Protein AF-0000000079070898 (afdb_homodimer)

Sequence (1052 aa):
MLCTRLTNARILTMDPHHPVARDLGIWRGRIVGLDEAVTSLPARDVIDLQGATVLPGFIDSHVHLAWAGLKARTPSIAPCERIEDILAVVDEAARRPAPPGAWLDVAGYDQRALGRHLTAAELDRVSHGRKILLMHDSGHACVVNTAVLELLPADVEHENGFLAESAMTAARRLRLPYSQEELADAIEHAARACLAEGITACAEAGIGGGLLGHSPVELGAYQLLRDRGRLPLRVQLMASGDTLRTRATHPDDGFTEALDLGLRTGFGDDWLSLGALKIYTDGGMMARTAALTSPYEGTDDTGRFQDDPERLTRLIVDGHLAGWQLAVHAIGDRAADLALDALERAQKLKPRPDARHRIEHAGLIRPDQLPRFAALGVSAVVQPNFLRYFGDDYATVMGERRAGWMYRGRGFLDHGVTLVGSSDRPVTDGSPLRAVQFMVERASLSGRIIGGEEAIGVDEALRAYTVAGAHACRWDDTAGTLSPGKRADLAVLGDDPHRVDPARIGDIEIVTTFVDGRDTREAPPAMLCTRLTNARILTMDPHHPVARDLGIWRGRIVGLDEAVTSLPARDVIDLQGATVLPGFIDSHVHLAWAGLKARTPSIAPCERIEDILAVVDEAARRPAPPGAWLDVAGYDQRALGRHLTAAELDRVSHGRKILLMHDSGHACVVNTAVLELLPADVEHENGFLAESAMTAARRLRLPYSQEELADAIEHAARACLAEGITACAEAGIGGGLLGHSPVELGAYQLLRDRGRLPLRVQLMASGDTLRTRATHPDDGFTEALDLGLRTGFGDDWLSLGALKIYTDGGMMARTAALTSPYEGTDDTGRFQDDPERLTRLIVDGHLAGWQLAVHAIGDRAADLALDALERAQKLKPRPDARHRIEHAGLIRPDQLPRFAALGVSAVVQPNFLRYFGDDYATVMGERRAGWMYRGRGFLDHGVTLVGSSDRPVTDGSPLRAVQFMVERASLSGRIIGGEEAIGVDEALRAYTVAGAHACRWDDTAGTLSPGKRADLAVLGDDPHRVDPARIGDIEIVTTFVDGRDTREAPPA

InterPro domains:
  IPR011059 Metal-dependent hydrolase, composite domain superfamily [G3DSA:2.30.40.10] (8-497)
  IPR011059 Metal-dependent hydrolase, composite domain superfamily [SSF51338] (4-524)
  IPR013108 Amidohydrolase 3 [PF07969] (45-518)
  IPR032466 Metal-dependent hydrolase [SSF51556] (56-481)
  IPR033932 YtcJ like [cd01300] (23-492)

Radius of gyration: 31.5 Å; Cα contacts (8 Å, |Δi|>4): 2623; chains: 2; bounding box: 75×92×83 Å

Solvent-accessible surface area (backbone atoms only — not comparable to full-atom values): 50700 Å² total; per-residue (Å²): 118,31,50,34,29,42,32,53,28,44,28,43,14,76,30,90,90,51,44,70,41,41,28,41,23,25,43,92,23,20,21,69,26,49,34,82,74,29,70,80,53,61,45,78,36,76,45,76,48,80,56,27,23,33,34,37,20,28,25,33,54,30,27,32,40,49,60,29,10,48,56,70,70,33,51,68,40,58,87,46,59,43,68,69,53,38,49,49,52,47,30,58,60,43,64,49,93,66,63,90,57,36,76,42,59,32,37,36,38,64,39,77,70,53,76,46,76,72,40,12,70,64,44,50,76,35,22,82,65,33,27,37,39,33,33,24,67,82,73,48,31,28,35,26,17,56,68,43,56,71,71,47,61,89,84,55,64,63,61,58,34,33,18,52,48,70,35,25,52,55,56,56,52,68,56,54,34,46,33,39,67,60,44,28,54,16,28,40,52,30,42,51,53,36,33,64,50,22,31,34,32,37,23,34,63,19,42,29,22,68,96,68,30,53,16,43,38,40,56,33,13,56,50,52,24,54,76,67,69,47,54,79,48,26,39,30,37,12,42,16,57,70,55,45,37,84,48,73,54,19,79,83,50,62,42,44,64,35,39,64,28,30,59,51,43,71,46,28,35,88,52,47,27,35,38,30,38,22,39,69,40,33,45,43,70,90,78,53,26,19,13,35,83,58,48,37,52,98,51,85,49,31,44,37,60,66,55,60,67,66,58,52,34,48,50,52,26,44,41,46,55,58,60,31,23,40,32,35,34,17,30,15,41,38,27,39,47,51,52,52,52,26,48,52,50,29,39,69,76,54,75,53,95,83,45,56,31,31,30,31,39,37,30,32,49,52,79,82,49,44,58,54,37,29,76,71,52,29,30,39,36,22,38,50,37,50,42,29,76,43,28,69,58,50,33,58,43,53,25,79,84,47,29,53,28,41,50,57,39,33,63,38,52,77,49,65,21,49,53,21,36,25,31,46,24,63,80,37,71,61,45,56,44,42,25,34,27,25,41,43,61,22,34,21,79,88,58,52,68,54,29,59,82,24,32,42,52,65,67,60,37,51,32,10,23,14,41,34,16,15,49,70,66,73,29,57,83,38,35,25,28,58,46,65,69,10,46,28,32,28,18,31,23,68,51,51,67,85,76,47,60,60,91,47,32,48,69,52,46,55,73,46,28,23,48,60,54,35,57,58,87,72,51,69,79,120,120,30,50,34,28,42,31,52,28,43,28,42,14,74,31,89,92,52,44,69,41,40,29,42,23,26,44,91,24,21,22,67,27,47,34,83,74,30,70,82,54,61,47,78,36,75,45,75,48,81,57,28,23,32,35,37,20,27,25,33,55,30,28,31,40,49,60,30,11,48,56,70,70,32,50,70,40,58,88,44,59,44,67,69,53,38,48,49,53,48,30,57,60,43,65,50,94,68,64,88,58,36,75,42,61,31,37,36,38,62,40,78,68,55,75,47,75,70,40,12,70,63,43,51,75,36,21,81,65,34,26,36,40,33,33,24,68,82,72,50,30,28,36,26,16,54,67,42,58,70,72,46,63,88,83,55,64,63,60,58,33,34,18,53,47,71,33,25,52,56,56,57,51,66,56,54,34,46,32,39,68,61,41,29,55,16,27,38,52,31,43,51,54,36,35,64,50,21,30,33,31,38,23,35,62,18,42,30,21,69,96,68,30,53,17,43,37,40,56,32,12,56,50,52,24,53,76,67,69,46,55,78,48,26,40,31,36,12,42,16,57,70,56,46,38,81,48,72,54,20,79,84,51,61,42,44,66,34,39,64,28,30,60,50,42,70,46,28,34,88,52,48,27,35,36,30,37,24,39,68,41,32,43,43,68,90,79,53,26,19,14,34,83,57,48,37,52,98,52,86,52,31,43,37,59,66,56,59,66,68,58,52,34,47,50,52,26,44,40,47,54,58,59,31,24,40,31,35,34,15,29,14,39,39,28,39,47,51,51,52,52,27,49,52,51,31,40,70,78,54,74,55,93,82,45,55,32,33,31,31,40,37,30,32,48,52,79,83,48,44,60,54,36,31,75,70,51,27,30,39,36,22,39,51,37,50,40,29,75,41,27,70,59,50,32,58,42,53,24,78,85,48,30,56,27,42,51,57,38,34,64,38,53,76,50,65,23,50,53,21,35,27,31,47,24,64,80,38,72,62,43,55,44,42,25,33,27,26,42,43,60,22,34,20,80,89,58,51,67,54,29,58,83,26,33,41,51,65,68,60,37,52,34,11,23,12,41,34,18,15,51,70,66,72,28,58,84,40,35,27,29,58,45,65,68,9,46,28,31,28,17,30,23,68,53,53,68,85,77,49,60,59,91,48,33,48,69,51,46,55,73,46,29,21,48,58,56,35,57,58,86,72,52,69,79,120

Nearest PDB structures (foldseek):
  3igh-assembly1_X-2  TM=8.655E-01  e=3.614E-41  Pyrococcus horikoshii
  3icj-assembly1_A  TM=8.828E-01  e=4.570E-40  Pyrococcus furiosus
  3t81-assembly1_B  TM=6.215E-01  e=2.164E-10  Agrobacterium fabrum str. C58
  3t8l-assembly1_A  TM=6.437E-01  e=4.136E-09  Agrobacterium fabrum str. C58
  2fvm-assembly1_B  TM=4.828E-01  e=6.268E-11  Lachancea kluyveri

Foldseek 3Di:
DFAEKEAQEFEQFLDPVPGTFGMWTHHQQFTAFTDPSPVPPDYPYYHYLNHFYKYFQFEFAEAAQLVQLVVVPAAECQVPLEPVSVLVSQLVQLPPDDDAQAEHEYERDDCPSHVDDDAQVSNVVRNVRYWYWYQYNVNFKIFTHPSLVVVADPPQDDDRRIHGHPSVVRSVCVQPQPDLQSSLSSNLVSQVVSQQLRHQEYEYAAELDDPSYRHVCNVVSVVVCVVVVRQRHAYEYAHELVNWDADDDDVVLVAGTAHPPLDAAPADDRRYYYAAHEAEFWDDLVVQQQAEPQHWPPDRRRHDTPDDLVVSLCSLLRCLSSLGAHEYEHQYQVSLVSNLVSLVVSCVVPNDLLSQHEHEQQFFHDLVCLLSLVVSQHAYEHAQVCCQACVVVSCNGRDDVRQLRGRAAQSNVVNPHQAAYHHHPPVDDTRLQVSLLCLQQCAHPVRDRGNRVRRDDSSSSLLNRACSSCSSRVNNVATRGRRGGHGPWMWTWRDDCNPDDSVCRSVIGGPFIDGSRDTSVPPPDD/DFAEKEAQEFEQFLDPVDGTFGMWTHHQQFTAFTDPSPPPPDYPYYHYLNHFYKYFQFEFAEAAQLVQLVVVPAAECQVPLEPVSVLVSLLVQLPPDDDAQAEHEHERDDCPSHVDDDAQVSNVVRNVRYWYWYQYNVNFKIFTHPSLVVVADPPQDDDRRIHGHPSRVRSVCVQPQPDLQSSLSSNLVSQVVSQQLRHQEYEYAAELDDPSYRHVCNVVSVVVCVVVVRQRHAYEYAHELVNWDADDDDVVLVAGTAHPPLDAAPADDRRYYYAAHEAEFWDDLVVLQQAEPQHWPPDRRRHDTPDDLVVSLCSLLRCLSSLGAHAYEHQYQVSLVSNLVSLVVSCVVPNDLLSQHEHEQQFFHDLVCLLSLVVSQHAYEHAQVCCQACVVVSCNGRDVVRQLRGRAAQSNVVNPHQAAYHHHPPVDDTRLQVSLLCLQQCAHPVRDRGNRVRRDDSSSSLLNRACSSCSSRVNNVATRGRRGGHGPWMWTWRDDCNPDDSVCRSVIGGPFIDGSRDTSVPPPDD

Organism: Streptomyces microflavus (NCBI:txid1919)

Structure (mmCIF, N/CA/C/O backbone):
data_AF-0000000079070898-model_v1
#
loop_
_entity.id
_entity.type
_entity.pdbx_description
1 polymer Amidohydrolase
#
loop_
_atom_site.group_PDB
_atom_site.id
_atom_site.type_symbol
_atom_site.label_atom_id
_atom_site.label_alt_id
_atom_site.label_comp_id
_atom_site.label_asym_id
_atom_site.label_entity_id
_atom_site.label_seq_id
_atom_site.pdbx_PDB_ins_code
_atom_site.Cartn_x
_atom_site.Cartn_y
_atom_site.Cartn_z
_atom_site.occupancy
_atom_site.B_iso_or_equiv
_atom_site.auth_seq_id
_atom_site.auth_comp_id
_atom_site.auth_asym_id
_atom_site.auth_atom_id
_atom_site.pdbx_PDB_model_num
ATOM 1 N N . MET A 1 1 ? -30.266 -3.771 1.547 1 85.19 1 MET A N 1
ATOM 2 C CA . MET A 1 1 ? -30.625 -2.857 2.629 1 85.19 1 MET A CA 1
ATOM 3 C C . MET A 1 1 ? -29.469 -1.926 2.963 1 85.19 1 MET A C 1
ATOM 5 O O . MET A 1 1 ? -28.312 -2.361 3.031 1 85.19 1 MET A O 1
ATOM 9 N N . LEU A 1 2 ? -29.875 -0.658 3.096 1 90.88 2 LEU A N 1
ATOM 10 C CA . LEU A 1 2 ? -28.859 0.326 3.48 1 90.88 2 LEU A CA 1
ATOM 11 C C . LEU A 1 2 ? -28.391 0.089 4.91 1 90.88 2 LEU A C 1
ATOM 13 O O . LEU A 1 2 ? -29.141 -0.447 5.734 1 90.88 2 LEU A O 1
ATOM 17 N N . CYS A 1 3 ? -27.141 0.463 5.145 1 93.56 3 CYS A N 1
ATOM 18 C CA . CYS A 1 3 ? -26.672 0.47 6.527 1 93.56 3 CYS A CA 1
ATOM 19 C C . CYS A 1 3 ? -27.25 1.646 7.297 1 93.56 3 CYS A C 1
ATOM 21 O O . CYS A 1 3 ? -27.766 1.473 8.406 1 93.56 3 CYS A O 1
ATOM 23 N N . THR A 1 4 ? -27.172 2.824 6.652 1 96.69 4 THR A N 1
ATOM 24 C CA . THR A 1 4 ? -27.625 4.059 7.289 1 96.69 4 THR A CA 1
ATOM 25 C C . THR A 1 4 ? -28.266 4.988 6.27 1 96.69 4 THR A C 1
ATOM 27 O O . THR A 1 4 ? -27.812 5.082 5.129 1 96.69 4 THR A O 1
ATOM 30 N N . ARG A 1 5 ? -29.344 5.59 6.637 1 97.81 5 ARG A N 1
ATOM 31 C CA . ARG A 1 5 ? -29.922 6.699 5.891 1 97.81 5 ARG A CA 1
ATOM 32 C C . ARG A 1 5 ? -29.953 7.969 6.734 1 97.81 5 ARG A C 1
ATOM 34 O O . ARG A 1 5 ? -30.5 7.977 7.836 1 97.81 5 ARG A O 1
ATOM 41 N N . LEU A 1 6 ? -29.328 8.961 6.285 1 98.31 6 LEU A N 1
ATOM 42 C CA . LEU A 1 6 ? -29.375 10.281 6.902 1 98.31 6 LEU A CA 1
ATOM 43 C C . LEU A 1 6 ? -30.516 11.109 6.316 1 98.31 6 LEU A C 1
ATOM 45 O O . LEU A 1 6 ? -30.656 11.203 5.094 1 98.31 6 LEU A O 1
ATOM 49 N N . THR A 1 7 ? -31.328 11.68 7.199 1 97.62 7 THR A N 1
ATOM 50 C CA . THR A 1 7 ? -32.5 12.406 6.711 1 97.62 7 THR A CA 1
ATOM 51 C C . THR A 1 7 ? -32.625 13.766 7.391 1 97.62 7 THR A C 1
ATOM 53 O O . THR A 1 7 ? -31.953 14.016 8.398 1 97.62 7 THR A O 1
ATOM 56 N N . ASN A 1 8 ? -33.375 14.68 6.785 1 97.12 8 ASN A N 1
ATOM 57 C CA . ASN A 1 8 ? -33.688 16 7.328 1 97.12 8 ASN A CA 1
ATOM 58 C C . ASN A 1 8 ? -32.438 16.844 7.547 1 97.12 8 ASN A C 1
ATOM 60 O O . ASN A 1 8 ? -32.219 17.344 8.648 1 97.12 8 ASN A O 1
ATOM 64 N N . ALA A 1 9 ? -31.625 16.859 6.523 1 97.5 9 ALA A N 1
ATOM 65 C CA . ALA A 1 9 ? -30.406 17.672 6.539 1 97.5 9 ALA A CA 1
ATOM 66 C C . ALA A 1 9 ? -30.344 18.594 5.332 1 97.5 9 ALA A C 1
ATOM 68 O O . ALA A 1 9 ? -31.078 18.406 4.359 1 97.5 9 ALA A O 1
ATOM 69 N N . ARG A 1 10 ? -29.625 19.625 5.477 1 98.25 10 ARG A N 1
ATOM 70 C CA . ARG A 1 10 ? -29.172 20.406 4.316 1 98.25 10 ARG A CA 1
ATOM 71 C C . ARG A 1 10 ? -27.812 19.922 3.836 1 98.25 10 ARG A C 1
ATOM 73 O O . ARG A 1 10 ? -26.781 20.422 4.281 1 98.25 10 ARG A O 1
ATOM 80 N N . ILE A 1 11 ? -27.844 19.047 2.916 1 98.75 11 ILE A N 1
ATOM 81 C CA . ILE A 1 11 ? -26.609 18.406 2.451 1 98.75 11 ILE A CA 1
ATOM 82 C C . ILE A 1 11 ? -26.031 19.203 1.276 1 98.75 11 ILE A C 1
ATOM 84 O O . ILE A 1 11 ? -26.609 19.203 0.186 1 98.75 11 ILE A O 1
ATOM 88 N N . LEU A 1 12 ? -24.969 19.922 1.524 1 98.81 12 LEU A N 1
ATOM 89 C CA . LEU A 1 12 ? -24.203 20.562 0.469 1 98.81 12 LEU A CA 1
ATOM 90 C C . LEU A 1 12 ? -23.203 19.578 -0.148 1 98.81 12 LEU A C 1
ATOM 92 O O . LEU A 1 12 ? -22.156 19.312 0.427 1 98.81 12 LEU A O 1
ATOM 96 N N . THR A 1 13 ? -23.5 19.062 -1.314 1 98.81 13 THR A N 1
ATOM 97 C CA . THR A 1 13 ? -22.812 17.891 -1.861 1 98.81 13 THR A CA 1
ATOM 98 C C . THR A 1 13 ? -21.484 18.297 -2.51 1 98.81 13 THR A C 1
ATOM 100 O O . THR A 1 13 ? -20.641 17.453 -2.783 1 98.81 13 THR A O 1
ATOM 103 N N . MET A 1 14 ? -21.297 19.578 -2.861 1 98.56 14 MET A N 1
ATOM 104 C CA . MET A 1 14 ? -20.188 20.141 -3.617 1 98.56 14 MET A CA 1
ATOM 105 C C . MET A 1 14 ? -20.125 19.531 -5.02 1 98.56 14 MET A C 1
ATOM 107 O O . MET A 1 14 ? -19.109 19.656 -5.711 1 98.56 14 MET A O 1
ATOM 111 N N . ASP A 1 15 ? -21.109 18.766 -5.406 1 98.06 15 ASP A N 1
ATOM 112 C CA . ASP A 1 15 ? -21.328 18.25 -6.754 1 98.06 15 ASP A CA 1
ATOM 113 C C . ASP A 1 15 ? -22.25 19.156 -7.551 1 98.06 15 ASP A C 1
ATOM 115 O O . ASP A 1 15 ? -23.438 19.297 -7.223 1 98.06 15 ASP A O 1
ATOM 119 N N . PRO A 1 16 ? -21.734 19.75 -8.609 1 96.5 16 PRO A N 1
ATOM 120 C CA . PRO A 1 16 ? -22.547 20.688 -9.367 1 96.5 16 PRO A CA 1
ATOM 121 C C . PRO A 1 16 ? -23.781 20.031 -9.992 1 96.5 16 PRO A C 1
ATOM 123 O O . PRO A 1 16 ? -24.766 20.703 -10.281 1 96.5 16 PRO A O 1
ATOM 126 N N . HIS A 1 17 ? -23.812 18.734 -10.109 1 95.69 17 HIS A N 1
ATOM 127 C CA . HIS A 1 17 ? -24.938 18.047 -10.734 1 95.69 17 HIS A CA 1
ATOM 128 C C . HIS A 1 17 ? -26.062 17.797 -9.727 1 95.69 17 HIS A C 1
ATOM 130 O O . HIS A 1 17 ? -27.188 17.5 -10.117 1 95.69 17 HIS A O 1
ATOM 136 N N . HIS A 1 18 ? -25.766 17.828 -8.477 1 97.25 18 HIS A N 1
ATOM 137 C CA . HIS A 1 18 ? -26.703 17.688 -7.371 1 97.25 18 HIS A CA 1
ATOM 138 C C . HIS A 1 18 ? -26.234 18.5 -6.156 1 97.25 18 HIS A C 1
ATOM 140 O O . HIS A 1 18 ? -25.891 17.922 -5.121 1 97.25 18 HIS A O 1
ATOM 146 N N . PRO A 1 19 ? -26.344 19.75 -6.266 1 98 19 PRO A N 1
ATOM 147 C CA . PRO A 1 19 ? -25.641 20.625 -5.328 1 98 19 PRO A CA 1
ATOM 148 C C . PRO A 1 19 ? -26.172 20.516 -3.902 1 98 19 PRO A C 1
ATOM 150 O O . PRO A 1 19 ? -25.406 20.672 -2.943 1 98 19 PRO A O 1
ATOM 153 N N . VAL A 1 20 ? -27.516 20.344 -3.779 1 98.25 20 VAL A N 1
ATOM 154 C CA . VAL A 1 20 ? -28.125 20.266 -2.453 1 98.25 20 VAL A CA 1
ATOM 155 C C . VAL A 1 20 ? -29.031 19.031 -2.367 1 98.25 20 VAL A C 1
ATOM 157 O O . VAL A 1 20 ? -29.719 18.688 -3.326 1 98.25 20 VAL A O 1
ATOM 160 N N . ALA A 1 21 ? -28.953 18.328 -1.269 1 98.38 21 ALA A N 1
ATOM 161 C CA . ALA A 1 21 ? -29.797 17.172 -1.001 1 98.38 21 ALA A CA 1
ATOM 162 C C . ALA A 1 21 ? -30.344 17.203 0.421 1 98.38 21 ALA A C 1
ATOM 164 O O . ALA A 1 21 ? -29.938 18.047 1.228 1 98.38 21 ALA A O 1
ATOM 165 N N . ARG A 1 22 ? -31.312 16.281 0.698 1 98 22 ARG A N 1
ATOM 166 C CA . ARG A 1 22 ? -31.922 16.219 2.02 1 98 22 ARG A CA 1
ATOM 167 C C . ARG A 1 22 ? -31.719 14.859 2.662 1 98 22 ARG A C 1
ATOM 169 O O . ARG A 1 22 ? -31.766 14.727 3.887 1 98 22 ARG A O 1
ATOM 176 N N . ASP A 1 23 ? -31.625 13.891 1.764 1 97.94 23 ASP A N 1
ATOM 177 C CA . ASP A 1 23 ? -31.422 12.516 2.211 1 97.94 23 ASP A CA 1
ATOM 178 C C . ASP A 1 23 ? -30.188 11.906 1.567 1 97.94 23 ASP A C 1
ATOM 180 O O . ASP A 1 23 ? -29.875 12.188 0.406 1 97.94 23 ASP A O 1
ATOM 184 N N . LEU A 1 24 ? -29.453 11.109 2.348 1 98.38 24 LEU A N 1
ATOM 185 C CA . LEU A 1 24 ? -28.25 10.414 1.887 1 98.38 24 LEU A CA 1
ATOM 186 C C . LEU A 1 24 ? -28.234 8.977 2.393 1 98.38 24 LEU A C 1
ATOM 188 O O . LEU A 1 24 ? -28.422 8.734 3.586 1 98.38 24 LEU A O 1
ATOM 192 N N . GLY A 1 25 ? -28.125 8.031 1.466 1 97.94 25 GLY A N 1
ATOM 193 C CA . GLY A 1 25 ? -28.062 6.629 1.83 1 97.94 25 GLY A CA 1
ATOM 194 C C . GLY A 1 25 ? -26.656 6.062 1.788 1 97.94 25 GLY A C 1
ATOM 195 O O . GLY A 1 25 ? -25.906 6.344 0.859 1 97.94 25 GLY A O 1
ATOM 196 N N . ILE A 1 26 ? -26.312 5.266 2.84 1 97.88 26 ILE A N 1
ATOM 197 C CA . ILE A 1 26 ? -24.969 4.715 2.98 1 97.88 26 ILE A CA 1
ATOM 198 C C . ILE A 1 26 ? -25.047 3.189 3.035 1 97.88 26 ILE A C 1
ATOM 200 O O . ILE A 1 26 ? -25.891 2.627 3.734 1 97.88 26 ILE A O 1
ATOM 204 N N . TRP A 1 27 ? -24.234 2.521 2.252 1 96 27 TRP A N 1
ATOM 205 C CA . TRP A 1 27 ? -24.031 1.079 2.338 1 96 27 TRP A CA 1
ATOM 206 C C . TRP A 1 27 ? -22.547 0.742 2.404 1 96 27 TRP A C 1
ATOM 208 O O . TRP A 1 27 ? -21.797 1.027 1.469 1 96 27 TRP A O 1
ATOM 218 N N . ARG A 1 28 ? -22.094 0.198 3.51 1 94.31 28 ARG A N 1
ATOM 219 C CA . ARG A 1 28 ? -20.734 -0.262 3.75 1 94.31 28 ARG A CA 1
ATOM 220 C C . ARG A 1 28 ? -19.719 0.836 3.438 1 94.31 28 ARG A C 1
ATOM 222 O O . ARG A 1 28 ? -18.797 0.628 2.652 1 94.31 28 ARG A O 1
ATOM 229 N N . GLY A 1 29 ? -19.984 2.008 3.945 1 96.5 29 GLY A N 1
ATOM 230 C CA . GLY A 1 29 ? -19.016 3.102 3.918 1 96.5 29 GLY A CA 1
ATOM 231 C C . GLY A 1 29 ? -19.094 3.926 2.645 1 96.5 29 GLY A C 1
ATOM 232 O O . GLY A 1 29 ? -18.344 4.891 2.48 1 96.5 29 GLY A O 1
ATOM 233 N N . ARG A 1 30 ? -20.062 3.598 1.692 1 97.62 30 ARG A N 1
ATOM 234 C CA . ARG A 1 30 ? -20.172 4.309 0.424 1 97.62 30 ARG A CA 1
ATOM 235 C C . ARG A 1 30 ? -21.562 4.945 0.281 1 97.62 30 ARG A C 1
ATOM 237 O O . ARG A 1 30 ? -22.547 4.395 0.754 1 97.62 30 ARG A O 1
ATOM 244 N N . ILE A 1 31 ? -21.531 6.02 -0.373 1 98.12 31 ILE A N 1
ATOM 245 C CA . ILE A 1 31 ? -22.797 6.688 -0.677 1 98.12 31 ILE A CA 1
ATOM 246 C C . ILE A 1 31 ? -23.516 5.953 -1.809 1 98.12 31 ILE A C 1
ATOM 248 O O . ILE A 1 31 ? -22.969 5.805 -2.904 1 98.12 31 ILE A O 1
ATOM 252 N N . VAL A 1 32 ? -24.719 5.508 -1.522 1 96 32 VAL A N 1
ATOM 253 C CA . VAL A 1 32 ? -25.5 4.773 -2.51 1 96 32 VAL A CA 1
ATOM 254 C C . VAL A 1 32 ? -26.25 5.758 -3.4 1 96 32 VAL A C 1
ATOM 256 O O . VAL A 1 32 ? -26.391 5.539 -4.605 1 96 32 VAL A O 1
ATOM 259 N N . GLY A 1 33 ? -26.734 6.801 -2.684 1 95.94 33 GLY A N 1
ATOM 260 C CA . GLY A 1 33 ? -27.516 7.789 -3.406 1 95.94 33 GLY A CA 1
ATOM 261 C C . GLY A 1 33 ? -28.016 8.922 -2.523 1 95.94 33 GLY A C 1
ATOM 262 O O . GLY A 1 33 ? -27.719 8.953 -1.326 1 95.94 33 GLY A O 1
ATOM 263 N N . LEU A 1 34 ? -28.75 9.836 -3.201 1 97.56 34 LEU A N 1
ATOM 264 C CA . LEU A 1 34 ? -29.312 11.016 -2.543 1 97.56 34 LEU A CA 1
ATOM 265 C C . LEU A 1 34 ? -30.812 11.125 -2.814 1 97.56 34 LEU A C 1
ATOM 267 O O . LEU A 1 34 ? -31.297 10.648 -3.844 1 97.56 34 LEU A O 1
ATOM 271 N N . ASP A 1 35 ? -31.547 11.648 -1.884 1 97.12 35 ASP A N 1
ATOM 272 C CA . ASP A 1 35 ? -32.938 12.016 -2.006 1 97.12 35 ASP A CA 1
ATOM 273 C C . ASP A 1 35 ? -33.781 10.844 -2.502 1 97.12 35 ASP A C 1
ATOM 275 O O . ASP A 1 35 ? -33.781 9.766 -1.902 1 97.12 35 ASP A O 1
ATOM 279 N N . GLU A 1 36 ? -34.438 10.906 -3.623 1 93.88 36 GLU A N 1
ATOM 280 C CA . GLU A 1 36 ? -35.406 9.922 -4.098 1 93.88 36 GLU A CA 1
ATOM 281 C C . GLU A 1 36 ? -34.75 8.578 -4.359 1 93.88 36 GLU A C 1
ATOM 283 O O . GLU A 1 36 ? -35.375 7.523 -4.246 1 93.88 36 GLU A O 1
ATOM 288 N N . ALA A 1 37 ? -33.5 8.672 -4.617 1 90.94 37 ALA A N 1
ATOM 289 C CA . ALA A 1 37 ? -32.781 7.438 -4.914 1 90.94 37 ALA A CA 1
ATOM 290 C C . ALA A 1 37 ? -32.688 6.543 -3.682 1 90.94 37 ALA A C 1
ATOM 292 O O . ALA A 1 37 ? -32.469 5.336 -3.797 1 90.94 37 ALA A O 1
ATOM 293 N N . VAL A 1 38 ? -32.875 7.137 -2.475 1 92.88 38 VAL A N 1
ATOM 294 C CA . VAL A 1 38 ? -32.594 6.316 -1.297 1 92.88 38 VAL A CA 1
ATOM 295 C C . VAL A 1 38 ? -33.75 6.48 -0.283 1 92.88 38 VAL A C 1
ATOM 297 O O . VAL A 1 38 ? -33.844 5.699 0.667 1 92.88 38 VAL A O 1
ATOM 300 N N . THR A 1 39 ? -34.625 7.363 -0.51 1 90.19 39 THR A N 1
ATOM 301 C CA . THR A 1 39 ? -35.656 7.695 0.488 1 90.19 39 THR A CA 1
ATOM 302 C C . THR A 1 39 ? -36.562 6.508 0.74 1 90.19 39 THR A C 1
ATOM 304 O O . THR A 1 39 ? -37 6.285 1.87 1 90.19 39 THR A O 1
ATOM 307 N N . SER A 1 40 ? -36.781 5.703 -0.216 1 86.75 40 SER A N 1
ATOM 308 C CA . SER A 1 40 ? -37.719 4.605 -0.088 1 86.75 40 SER A CA 1
ATOM 309 C C . SER A 1 40 ? -37 3.293 0.221 1 86.75 40 SER A C 1
ATOM 311 O O . SER A 1 40 ? -37.656 2.268 0.439 1 86.75 40 SER A O 1
ATOM 313 N N . LEU A 1 41 ? -35.719 3.336 0.266 1 87.12 41 LEU A N 1
ATOM 314 C CA . LEU A 1 41 ? -34.969 2.105 0.521 1 87.12 41 LEU A CA 1
ATOM 315 C C . LEU A 1 41 ? -34.969 1.773 2.01 1 87.12 41 LEU A C 1
ATOM 317 O O . LEU A 1 41 ? -34.875 2.67 2.85 1 87.12 41 LEU A O 1
ATOM 321 N N . PRO A 1 42 ? -35.094 0.452 2.322 1 88.5 42 PRO A N 1
ATOM 322 C CA . PRO A 1 42 ? -34.938 0.09 3.732 1 88.5 42 PRO A CA 1
ATOM 323 C C . PRO A 1 42 ? -33.531 0.365 4.25 1 88.5 42 PRO A C 1
ATOM 325 O O . PRO A 1 42 ? -32.562 0.216 3.51 1 88.5 42 PRO A O 1
ATOM 328 N N . ALA A 1 43 ? -33.469 0.829 5.441 1 93.81 43 ALA A N 1
ATOM 329 C CA . ALA A 1 43 ? -32.188 1.121 6.098 1 93.81 43 ALA A CA 1
ATOM 330 C C . ALA A 1 43 ? -32.156 0.56 7.516 1 93.81 43 ALA A C 1
ATOM 332 O O . ALA A 1 43 ? -33.156 0.613 8.227 1 93.81 43 ALA A O 1
ATOM 333 N N . ARG A 1 44 ? -31.062 -0.075 7.867 1 94.31 44 ARG A N 1
ATOM 334 C CA . ARG A 1 44 ? -30.922 -0.599 9.227 1 94.31 44 ARG A CA 1
ATOM 335 C C . ARG A 1 44 ? -31.047 0.517 10.258 1 94.31 44 ARG A C 1
ATOM 337 O O . ARG A 1 44 ? -31.719 0.36 11.273 1 94.31 44 ARG A O 1
ATOM 344 N N . ASP A 1 45 ? -30.375 1.638 9.992 1 95.69 45 ASP A N 1
ATOM 345 C CA . ASP A 1 45 ? -30.422 2.811 10.859 1 95.69 45 ASP A CA 1
ATOM 346 C C . ASP A 1 45 ? -30.875 4.047 10.086 1 95.69 45 ASP A C 1
ATOM 348 O O . ASP A 1 45 ? -30.406 4.301 8.977 1 95.69 45 ASP A O 1
ATOM 352 N N . VAL A 1 46 ? -31.828 4.715 10.586 1 96.94 46 VAL A N 1
ATOM 353 C CA . VAL A 1 46 ? -32.25 6.004 10.047 1 96.94 46 VAL A CA 1
ATOM 354 C C . VAL A 1 46 ? -31.906 7.117 11.031 1 96.94 46 VAL A C 1
ATOM 356 O O . VAL A 1 46 ? -32.375 7.117 12.172 1 96.94 46 VAL A O 1
ATOM 359 N N . ILE A 1 47 ? -31.109 8.055 10.648 1 97.06 47 ILE A N 1
ATOM 360 C CA . ILE A 1 47 ? -30.641 9.117 11.531 1 97.06 47 ILE A CA 1
ATOM 361 C C . ILE A 1 47 ? -31.234 10.453 11.078 1 97.06 47 ILE A C 1
ATOM 363 O O . ILE A 1 47 ? -31 10.898 9.953 1 97.06 47 ILE A O 1
ATOM 367 N N . ASP A 1 48 ? -31.969 11.094 11.891 1 97.38 48 ASP A N 1
ATOM 368 C CA . ASP A 1 48 ? -32.5 12.438 11.68 1 97.38 48 ASP A CA 1
ATOM 369 C C . ASP A 1 48 ? -31.484 13.492 12.102 1 97.38 48 ASP A C 1
ATOM 371 O O . ASP A 1 48 ? -31.141 13.594 13.281 1 97.38 48 ASP A O 1
ATOM 375 N N . LEU A 1 49 ? -31.078 14.336 11.164 1 97.31 49 LEU A N 1
ATOM 376 C CA . LEU A 1 49 ? -30.016 15.289 11.461 1 97.31 49 LEU A CA 1
ATOM 377 C C . LEU A 1 49 ? -30.609 16.656 11.836 1 97.31 49 LEU A C 1
ATOM 379 O O . LEU A 1 49 ? -29.875 17.625 11.961 1 97.31 49 LEU A O 1
ATOM 383 N N . GLN A 1 50 ? -31.922 16.703 11.938 1 96.88 50 GLN A N 1
ATOM 384 C CA . GLN A 1 50 ? -32.656 17.844 12.508 1 96.88 50 GLN A CA 1
ATOM 385 C C . GLN A 1 50 ? -32.281 19.141 11.789 1 96.88 50 GLN A C 1
ATOM 387 O O . GLN A 1 50 ? -32.094 20.172 12.43 1 96.88 50 GLN A O 1
ATOM 392 N N . GLY A 1 51 ? -32.031 19.062 10.539 1 97 51 GLY A N 1
ATOM 393 C CA . GLY A 1 51 ? -31.828 20.25 9.727 1 97 51 GLY A CA 1
ATOM 394 C C . GLY A 1 51 ? -30.375 20.688 9.664 1 97 51 GLY A C 1
ATOM 395 O O . GLY A 1 51 ? -30.062 21.719 9.07 1 97 51 GLY A O 1
ATOM 396 N N . ALA A 1 52 ? -29.438 19.984 10.242 1 97.94 52 ALA A N 1
ATOM 397 C CA . ALA A 1 52 ? -28.016 20.328 10.25 1 97.94 52 ALA A CA 1
ATOM 398 C C . ALA A 1 52 ? -27.469 20.422 8.828 1 97.94 52 ALA A C 1
ATOM 400 O O . ALA A 1 52 ? -28.062 19.891 7.891 1 97.94 52 ALA A O 1
ATOM 401 N N . THR A 1 53 ? -26.422 21.172 8.688 1 98.75 53 THR A N 1
ATOM 402 C CA . THR A 1 53 ? -25.703 21.266 7.414 1 98.75 53 THR A CA 1
ATOM 403 C C . THR A 1 53 ? -24.656 20.156 7.301 1 98.75 53 THR A C 1
ATOM 405 O O . THR A 1 53 ? -23.906 19.922 8.242 1 98.75 53 THR A O 1
ATOM 408 N N . VAL A 1 54 ? -24.688 19.453 6.168 1 98.88 54 VAL A N 1
ATOM 409 C CA . VAL A 1 54 ? -23.734 18.359 5.945 1 98.88 54 VAL A CA 1
ATOM 410 C C . VAL A 1 54 ? -22.844 18.688 4.746 1 98.88 54 VAL A C 1
ATOM 412 O O . VAL A 1 54 ? -23.328 19.125 3.703 1 98.88 54 VAL A O 1
ATOM 415 N N . LEU A 1 55 ? -21.547 18.578 4.875 1 98.88 55 LEU A N 1
ATOM 416 C CA . LEU A 1 55 ? -20.547 18.734 3.826 1 98.88 55 LEU A CA 1
ATOM 417 C C . LEU A 1 55 ? -19.703 17.469 3.689 1 98.88 55 LEU A C 1
ATOM 419 O O . LEU A 1 55 ? -19.703 16.625 4.59 1 98.88 55 LEU A O 1
ATOM 423 N N . PRO A 1 56 ? -19.062 17.25 2.459 1 98.94 56 PRO A N 1
ATOM 424 C CA . PRO A 1 56 ? -18 16.25 2.486 1 98.94 56 PRO A CA 1
ATOM 425 C C . PRO A 1 56 ? -17 16.469 3.625 1 98.94 56 PRO A C 1
ATOM 427 O O . PRO A 1 56 ? -16.703 17.625 3.961 1 98.94 56 PRO A O 1
ATOM 430 N N . GLY A 1 57 ? -16.594 15.406 4.27 1 98.88 57 GLY A N 1
ATOM 431 C CA . GLY A 1 57 ? -15.539 15.578 5.25 1 98.88 57 GLY A CA 1
ATOM 432 C C . GLY A 1 57 ? -14.359 16.375 4.723 1 98.88 57 GLY A C 1
ATOM 433 O O . GLY A 1 57 ? -13.945 16.203 3.576 1 98.88 57 GLY A O 1
ATOM 434 N N . PHE A 1 58 ? -13.867 17.297 5.504 1 98.94 58 PHE A N 1
ATOM 435 C CA . PHE A 1 58 ? -12.758 18.125 5.059 1 98.94 58 PHE A CA 1
ATOM 436 C C . PHE A 1 58 ? -11.492 17.297 4.895 1 98.94 58 PHE A C 1
ATOM 438 O O . PHE A 1 58 ? -11.297 16.312 5.602 1 98.94 58 PHE A O 1
ATOM 445 N N . ILE A 1 59 ? -10.727 17.656 3.924 1 98.94 59 ILE A N 1
ATOM 446 C CA . ILE A 1 59 ? -9.422 17.062 3.678 1 98.94 59 ILE A CA 1
ATOM 447 C C . ILE A 1 59 ? -8.312 18.062 4.004 1 98.94 59 ILE A C 1
ATOM 449 O O . ILE A 1 59 ? -8.258 19.141 3.412 1 98.94 59 ILE A O 1
ATOM 453 N N . ASP A 1 60 ? -7.527 17.75 4.996 1 98.88 60 ASP A N 1
ATOM 454 C CA . ASP A 1 60 ? -6.328 18.531 5.273 1 98.88 60 ASP A CA 1
ATOM 455 C C . ASP A 1 60 ? -5.133 18.016 4.484 1 98.88 60 ASP A C 1
ATOM 457 O O . ASP A 1 60 ? -4.488 17.047 4.891 1 98.88 60 ASP A O 1
ATOM 461 N N . SER A 1 61 ? -4.77 18.703 3.48 1 98.75 61 SER A N 1
ATOM 462 C CA . SER A 1 61 ? -3.916 18.156 2.43 1 98.75 61 SER A CA 1
ATOM 463 C C . SER A 1 61 ? -2.439 18.297 2.785 1 98.75 61 SER A C 1
ATOM 465 O O . SER A 1 61 ? -1.568 17.875 2.021 1 98.75 61 SER A O 1
ATOM 467 N N . HIS A 1 62 ? -2.109 18.875 3.879 1 98.62 62 HIS A N 1
ATOM 468 C CA . HIS A 1 62 ? -0.745 19.016 4.375 1 98.62 62 HIS A CA 1
ATOM 469 C C . HIS A 1 62 ? -0.721 19.156 5.891 1 98.62 62 HIS A C 1
ATOM 471 O O . HIS A 1 62 ? -1.016 20.234 6.418 1 98.62 62 HIS A O 1
ATOM 477 N N . VAL A 1 63 ? -0.336 18.062 6.555 1 98 63 VAL A N 1
ATOM 478 C CA . VAL A 1 63 ? -0.28 18.062 8.016 1 98 63 VAL A CA 1
ATOM 479 C C . VAL A 1 63 ? 1.007 17.391 8.477 1 98 63 VAL A C 1
ATOM 481 O O . VAL A 1 63 ? 1.734 16.797 7.676 1 98 63 VAL A O 1
ATOM 484 N N . HIS A 1 64 ? 1.293 17.562 9.711 1 96.44 64 HIS A N 1
ATOM 485 C CA . HIS A 1 64 ? 2.242 16.75 10.461 1 96.44 64 HIS A CA 1
ATOM 486 C C . HIS A 1 64 ? 1.594 16.156 11.703 1 96.44 64 HIS A C 1
ATOM 488 O O . HIS A 1 64 ? 1.729 16.703 12.805 1 96.44 64 HIS A O 1
ATOM 494 N N . LEU A 1 65 ? 0.946 15.008 11.57 1 97.88 65 LEU A N 1
ATOM 495 C CA . LEU A 1 65 ? 0.165 14.391 12.633 1 97.88 65 LEU A CA 1
ATOM 496 C C . LEU A 1 65 ? 1.073 13.898 13.758 1 97.88 65 LEU A C 1
ATOM 498 O O . LEU A 1 65 ? 0.775 14.094 14.938 1 97.88 65 LEU A O 1
ATOM 502 N N . ALA A 1 66 ? 2.195 13.234 13.359 1 96.25 66 ALA A N 1
ATOM 503 C CA . ALA A 1 66 ? 3.117 12.742 14.383 1 96.25 66 ALA A CA 1
ATOM 504 C C . ALA A 1 66 ? 3.645 13.891 15.242 1 96.25 66 ALA A C 1
ATOM 506 O O . ALA A 1 66 ? 3.613 13.812 16.469 1 96.25 66 ALA A O 1
ATOM 507 N N . TRP A 1 67 ? 4.059 14.922 14.555 1 92.44 67 TRP A N 1
ATOM 508 C CA . TRP A 1 67 ? 4.566 16.094 15.273 1 92.44 67 TRP A CA 1
ATOM 509 C C . TRP A 1 67 ? 3.471 16.719 16.125 1 92.44 67 TRP A C 1
ATOM 511 O O . TRP A 1 67 ? 3.697 17.062 17.297 1 92.44 67 TRP A O 1
ATOM 521 N N . ALA A 1 68 ? 2.283 16.875 15.555 1 95.31 68 ALA A N 1
ATOM 522 C CA . ALA A 1 68 ? 1.161 17.469 16.281 1 95.31 68 ALA A CA 1
ATOM 523 C C . ALA A 1 68 ? 0.816 16.656 17.531 1 95.31 68 ALA A C 1
ATOM 525 O O . ALA A 1 68 ? 0.583 17.219 18.594 1 95.31 68 ALA A O 1
ATOM 526 N N . GLY A 1 69 ? 0.768 15.344 17.359 1 96.5 69 GLY A N 1
ATOM 527 C CA . GLY A 1 69 ? 0.464 14.484 18.5 1 96.5 69 GLY A CA 1
ATOM 528 C C . GLY A 1 69 ? 1.537 14.508 19.562 1 96.5 69 GLY A C 1
ATOM 529 O O . GLY A 1 69 ? 1.23 14.555 20.766 1 96.5 69 GLY A O 1
ATOM 530 N N . LEU A 1 70 ? 2.848 14.445 19.141 1 91.25 70 LEU A N 1
ATOM 531 C CA . LEU A 1 70 ? 3.957 14.508 20.078 1 91.25 70 LEU A CA 1
ATOM 532 C C . LEU A 1 70 ? 3.936 15.812 20.859 1 91.25 70 LEU A C 1
ATOM 534 O O . LEU A 1 70 ? 4.086 15.812 22.094 1 91.25 70 LEU A O 1
ATOM 538 N N . LYS A 1 71 ? 3.682 16.891 20.141 1 88.5 71 LYS A N 1
ATOM 539 C CA . LYS A 1 71 ? 3.607 18.203 20.781 1 88.5 71 LYS A CA 1
ATOM 540 C C . LYS A 1 71 ? 2.451 18.266 21.781 1 88.5 71 LYS A C 1
ATOM 542 O O . LYS A 1 71 ? 2.619 18.734 22.906 1 88.5 71 LYS A O 1
ATOM 547 N N . ALA A 1 72 ? 1.324 17.766 21.406 1 91.06 72 ALA A N 1
ATOM 548 C CA . ALA A 1 72 ? 0.121 17.828 22.234 1 91.06 72 ALA A CA 1
ATOM 549 C C . ALA A 1 72 ? 0.26 16.984 23.484 1 91.06 72 ALA A C 1
ATOM 551 O O . ALA A 1 72 ? -0.297 17.312 24.547 1 91.06 72 ALA A O 1
ATOM 552 N N . ARG A 1 73 ? 0.985 15.953 23.359 1 88.56 73 ARG A N 1
ATOM 553 C CA . ARG A 1 73 ? 1.124 15.008 24.469 1 88.56 73 ARG A CA 1
ATOM 554 C C . ARG A 1 73 ? 2.283 15.406 25.375 1 88.56 73 ARG A C 1
ATOM 556 O O . ARG A 1 73 ? 2.502 14.781 26.422 1 88.56 73 ARG A O 1
ATOM 563 N N . THR A 1 74 ? 2.98 16.406 24.984 1 89.06 74 THR A N 1
ATOM 564 C CA . THR A 1 74 ? 4.113 16.875 25.766 1 89.06 74 THR A CA 1
ATOM 565 C C . THR A 1 74 ? 3.643 17.797 26.891 1 89.06 74 THR A C 1
ATOM 567 O O . THR A 1 74 ? 2.988 18.812 26.641 1 89.06 74 THR A O 1
ATOM 570 N N . PRO A 1 75 ? 3.941 17.359 28.141 1 90 75 PRO A N 1
ATOM 571 C CA . PRO A 1 75 ? 3.602 18.25 29.25 1 90 75 PRO A CA 1
ATOM 572 C C . PRO A 1 75 ? 4.273 19.625 29.125 1 90 75 PRO A C 1
ATOM 574 O O . PRO A 1 75 ? 5.387 19.719 28.609 1 90 75 PRO A O 1
ATOM 577 N N . SER A 1 76 ? 3.504 20.625 29.547 1 90.75 76 SER A N 1
ATOM 578 C CA . SER A 1 76 ? 4.035 21.984 29.484 1 90.75 76 SER A CA 1
ATOM 579 C C . SER A 1 76 ? 4.27 22.562 30.875 1 90.75 76 SER A C 1
ATOM 581 O O . SER A 1 76 ? 3.461 22.359 31.781 1 90.75 76 SER A O 1
ATOM 583 N N . ILE A 1 77 ? 5.398 23.25 31.062 1 92.38 77 ILE A N 1
ATOM 584 C CA . ILE A 1 77 ? 5.719 23.906 32.312 1 92.38 77 ILE A CA 1
ATOM 585 C C . ILE A 1 77 ? 5.711 25.422 32.125 1 92.38 77 ILE A C 1
ATOM 587 O O . ILE A 1 77 ? 6.223 26.156 32.969 1 92.38 77 ILE A O 1
ATOM 591 N N . ALA A 1 78 ? 5.09 25.859 31 1 84.12 78 ALA A N 1
ATOM 592 C CA . ALA A 1 78 ? 5.059 27.266 30.625 1 84.12 78 ALA A CA 1
ATOM 593 C C . ALA A 1 78 ? 4.441 28.109 31.734 1 84.12 78 ALA A C 1
ATOM 595 O O . ALA A 1 78 ? 4.926 29.203 32.031 1 84.12 78 ALA A O 1
ATOM 596 N N . PRO A 1 79 ? 3.432 27.547 32.438 1 84.19 79 PRO A N 1
ATOM 597 C CA . PRO A 1 79 ? 2.801 28.375 33.469 1 84.19 79 PRO A CA 1
ATOM 598 C C . PRO A 1 79 ? 3.619 28.453 34.75 1 84.19 79 PRO A C 1
ATOM 600 O O . PRO A 1 79 ? 3.33 29.266 35.625 1 84.19 79 PRO A O 1
ATOM 603 N N . CYS A 1 80 ? 4.66 27.703 34.875 1 90.25 80 CYS A N 1
ATOM 604 C CA . CYS A 1 80 ? 5.398 27.578 36.125 1 90.25 80 CYS A CA 1
ATOM 605 C C . CYS A 1 80 ? 6.398 28.719 36.281 1 90.25 80 CYS A C 1
ATOM 607 O O . CYS A 1 80 ? 7.141 29.031 35.344 1 90.25 80 CYS A O 1
ATOM 609 N N . GLU A 1 81 ? 6.398 29.297 37.438 1 88.75 81 GLU A N 1
ATOM 610 C CA . GLU A 1 81 ? 7.309 30.406 37.688 1 88.75 81 GLU A CA 1
ATOM 611 C C . GLU A 1 81 ? 8.305 30.062 38.781 1 88.75 81 GLU A C 1
ATOM 613 O O . GLU A 1 81 ? 9.102 30.906 39.219 1 88.75 81 GLU A O 1
ATOM 618 N N . ARG A 1 82 ? 8.164 28.922 39.375 1 93.06 82 ARG A N 1
ATOM 619 C CA . ARG A 1 82 ? 9.102 28.453 40.406 1 93.06 82 ARG A CA 1
ATOM 620 C C . ARG A 1 82 ? 9.664 27.078 40.031 1 93.06 82 ARG A C 1
ATOM 622 O O . ARG A 1 82 ? 8.969 26.25 39.438 1 93.06 82 ARG A O 1
ATOM 629 N N . ILE A 1 83 ? 10.875 26.859 40.5 1 94.62 83 ILE A N 1
ATOM 630 C CA . ILE A 1 83 ? 11.562 25.609 40.219 1 94.62 83 ILE A CA 1
ATOM 631 C C . ILE A 1 83 ? 10.766 24.453 40.812 1 94.62 83 ILE A C 1
ATOM 633 O O . ILE A 1 83 ? 10.586 23.406 40.188 1 94.62 83 ILE A O 1
ATOM 637 N N . GLU A 1 84 ? 10.273 24.625 41.969 1 95 84 GLU A N 1
ATOM 638 C CA . GLU A 1 84 ? 9.523 23.562 42.656 1 95 84 GLU A CA 1
ATOM 639 C C . GLU A 1 84 ? 8.273 23.188 41.875 1 95 84 GLU A C 1
ATOM 641 O O . GLU A 1 84 ? 7.898 22.016 41.844 1 95 84 GLU A O 1
ATOM 646 N N . ASP A 1 85 ? 7.695 24.125 41.25 1 95.62 85 ASP A N 1
ATOM 647 C CA . ASP A 1 85 ? 6.512 23.859 40.438 1 95.62 85 ASP A CA 1
ATOM 648 C C . ASP A 1 85 ? 6.871 23.078 39.188 1 95.62 85 ASP A C 1
ATOM 650 O O . ASP A 1 85 ? 6.133 22.172 38.781 1 95.62 85 ASP A O 1
ATOM 654 N N . ILE A 1 86 ? 7.93 23.438 38.594 1 95.88 86 ILE A N 1
ATOM 655 C CA . ILE A 1 86 ? 8.414 22.719 37.406 1 95.88 86 ILE A CA 1
ATOM 656 C C . ILE A 1 86 ? 8.703 21.266 37.781 1 95.88 86 ILE A C 1
ATOM 658 O O . ILE A 1 86 ? 8.25 20.344 37.094 1 95.88 86 ILE A O 1
ATOM 662 N N . LEU A 1 87 ? 9.43 21.078 38.844 1 96.5 87 LEU A N 1
ATOM 663 C CA . LEU A 1 87 ? 9.789 19.734 39.281 1 96.5 87 LEU A CA 1
ATOM 664 C C . LEU A 1 87 ? 8.555 18.922 39.625 1 96.5 87 LEU A C 1
ATOM 666 O O . LEU A 1 87 ? 8.516 17.703 39.375 1 96.5 87 LEU A O 1
ATOM 670 N N . ALA A 1 88 ? 7.535 19.562 40.094 1 96 88 ALA A N 1
ATOM 671 C CA . ALA A 1 88 ? 6.289 18.859 40.406 1 96 88 ALA A CA 1
ATOM 672 C C . ALA A 1 88 ? 5.609 18.375 39.125 1 96 88 ALA A C 1
ATOM 674 O O . ALA A 1 88 ? 5.094 17.25 39.094 1 96 88 ALA A O 1
ATOM 675 N N . VAL A 1 89 ? 5.621 19.234 38.125 1 95.12 89 VAL A N 1
ATOM 676 C CA . VAL A 1 89 ? 5.02 18.859 36.844 1 95.12 89 VAL A CA 1
ATOM 677 C C . VAL A 1 89 ? 5.809 17.703 36.219 1 95.12 89 VAL A C 1
ATOM 679 O O . VAL A 1 89 ? 5.227 16.75 35.719 1 95.12 89 VAL A O 1
ATOM 682 N N . VAL A 1 90 ? 7.059 17.828 36.25 1 95.62 90 VAL A N 1
ATOM 683 C CA . VAL A 1 90 ? 7.926 16.797 35.688 1 95.62 90 VAL A CA 1
ATOM 684 C C . VAL A 1 90 ? 7.746 15.492 36.469 1 95.62 90 VAL A C 1
ATOM 686 O O . VAL A 1 90 ? 7.695 14.414 35.906 1 95.62 90 VAL A O 1
ATOM 689 N N . ASP A 1 91 ? 7.633 15.609 37.781 1 96.06 91 ASP A N 1
ATOM 690 C CA . ASP A 1 91 ? 7.43 14.445 38.656 1 96.06 91 ASP A CA 1
ATOM 691 C C . ASP A 1 91 ? 6.141 13.711 38.281 1 96.06 91 ASP A C 1
ATOM 693 O O . ASP A 1 91 ? 6.137 12.492 38.125 1 96.06 91 ASP A O 1
ATOM 697 N N . GLU A 1 92 ? 5.109 14.422 38.156 1 94.94 92 GLU A N 1
ATOM 698 C CA . GLU A 1 92 ? 3.814 13.852 37.812 1 94.94 92 GLU A CA 1
ATOM 699 C C . GLU A 1 92 ? 3.869 13.164 36.438 1 94.94 92 GLU A C 1
ATOM 701 O O . GLU A 1 92 ? 3.354 12.055 36.281 1 94.94 92 GLU A O 1
ATOM 706 N N . ALA A 1 93 ? 4.5 13.836 35.531 1 93.5 93 ALA A N 1
ATOM 707 C CA . ALA A 1 93 ? 4.609 13.281 34.188 1 93.5 93 ALA A CA 1
ATOM 708 C C . ALA A 1 93 ? 5.477 12.023 34.156 1 93.5 93 ALA A C 1
ATOM 710 O O . ALA A 1 93 ? 5.184 11.062 33.469 1 93.5 93 ALA A O 1
ATOM 711 N N . ALA A 1 94 ? 6.48 12.047 34.906 1 93.69 94 ALA A N 1
ATOM 712 C CA . ALA A 1 94 ? 7.445 10.953 34.938 1 93.69 94 ALA A CA 1
ATOM 713 C C . ALA A 1 94 ? 6.855 9.711 35.625 1 93.69 94 ALA A C 1
ATOM 715 O O . ALA A 1 94 ? 7.32 8.594 35.375 1 93.69 94 ALA A O 1
ATOM 716 N N . ARG A 1 95 ? 5.844 9.906 36.344 1 92.81 95 ARG A N 1
ATOM 717 C CA . ARG A 1 95 ? 5.234 8.805 37.094 1 92.81 95 ARG A CA 1
ATOM 718 C C . ARG A 1 95 ? 4.234 8.047 36.219 1 92.81 95 ARG A C 1
ATOM 720 O O . ARG A 1 95 ? 3.834 6.93 36.562 1 92.81 95 ARG A O 1
ATOM 727 N N . ARG A 1 96 ? 3.838 8.602 35.188 1 87.81 96 ARG A N 1
ATOM 728 C CA . ARG A 1 96 ? 2.938 7.887 34.281 1 87.81 96 ARG A CA 1
ATOM 729 C C . ARG A 1 96 ? 3.582 6.602 33.781 1 87.81 96 ARG A C 1
ATOM 731 O O . ARG A 1 96 ? 4.801 6.539 33.594 1 87.81 96 ARG A O 1
ATOM 738 N N . PRO A 1 97 ? 2.748 5.562 33.594 1 82.88 97 PRO A N 1
ATOM 739 C CA . PRO A 1 97 ? 3.303 4.293 33.125 1 82.88 97 PRO A CA 1
ATOM 740 C C . PRO A 1 97 ? 4.078 4.434 31.812 1 82.88 97 PRO A C 1
ATOM 742 O O . PRO A 1 97 ? 3.611 5.098 30.891 1 82.88 97 PRO A O 1
ATOM 745 N N . ALA A 1 98 ? 5.324 3.984 31.859 1 81.12 98 ALA A N 1
ATOM 746 C CA . ALA A 1 98 ? 6.203 3.961 30.688 1 81.12 98 ALA A CA 1
ATOM 747 C C . ALA A 1 98 ? 7.32 2.938 30.875 1 81.12 98 ALA A C 1
ATOM 749 O O . ALA A 1 98 ? 7.645 2.549 32 1 81.12 98 ALA A O 1
ATOM 750 N N . PRO A 1 99 ? 7.848 2.492 29.812 1 77.56 99 PRO A N 1
ATOM 751 C CA . PRO A 1 99 ? 8.992 1.583 29.938 1 77.56 99 PRO A CA 1
ATOM 752 C C . PRO A 1 99 ? 10.188 2.229 30.625 1 77.56 99 PRO A C 1
ATOM 754 O O . PRO A 1 99 ? 10.297 3.457 30.656 1 77.56 99 PRO A O 1
ATOM 757 N N . PRO A 1 100 ? 11.023 1.345 31.25 1 79.31 100 PRO A N 1
ATOM 758 C CA . PRO A 1 100 ? 12.227 1.888 31.875 1 79.31 100 PRO A CA 1
ATOM 759 C C . PRO A 1 100 ? 13.109 2.662 30.891 1 79.31 100 PRO A C 1
ATOM 761 O O . PRO A 1 100 ? 13.305 2.227 29.75 1 79.31 100 PRO A O 1
ATOM 764 N N . GLY A 1 101 ? 13.484 3.777 31.297 1 85.12 101 GLY A N 1
ATOM 765 C CA . GLY A 1 101 ? 14.398 4.559 30.469 1 85.12 101 GLY A CA 1
ATOM 766 C C . GLY A 1 101 ? 13.688 5.359 29.391 1 85.12 101 GLY A C 1
ATOM 767 O O . GLY A 1 101 ? 14.336 5.969 28.547 1 85.12 101 GLY A O 1
ATOM 768 N N . ALA A 1 102 ? 12.375 5.387 29.453 1 87.06 102 ALA A N 1
ATOM 769 C CA . ALA A 1 102 ? 11.602 6.098 28.438 1 87.06 102 ALA A CA 1
ATOM 770 C C . ALA A 1 102 ? 11.859 7.602 28.516 1 87.06 102 ALA A C 1
ATOM 772 O O . ALA A 1 102 ? 12.188 8.133 29.578 1 87.06 102 ALA A O 1
ATOM 773 N N . TRP A 1 103 ? 11.797 8.219 27.406 1 90.06 103 TRP A N 1
ATOM 774 C CA . TRP A 1 103 ? 11.977 9.664 27.312 1 90.06 103 TRP A CA 1
ATOM 775 C C . TRP A 1 103 ? 10.75 10.391 27.859 1 90.06 103 TRP A C 1
ATOM 777 O O . TRP A 1 103 ? 9.625 9.891 27.766 1 90.06 103 TRP A O 1
ATOM 787 N N . LEU A 1 104 ? 11.016 11.516 28.5 1 92.25 104 LEU A N 1
ATOM 788 C CA . LEU A 1 104 ? 10 12.484 28.875 1 92.25 104 LEU A CA 1
ATOM 789 C C . LEU A 1 104 ? 10.352 13.875 28.359 1 92.25 104 LEU A C 1
ATOM 791 O O . LEU A 1 104 ? 11.25 14.531 28.891 1 92.25 104 LEU A O 1
ATOM 795 N N . ASP A 1 105 ? 9.641 14.227 27.297 1 91.69 105 ASP A N 1
ATOM 796 C CA . ASP A 1 105 ? 9.781 15.57 26.75 1 91.69 105 ASP A CA 1
ATOM 797 C C . ASP A 1 105 ? 8.828 16.547 27.438 1 91.69 105 ASP A C 1
ATOM 799 O O . ASP A 1 105 ? 7.66 16.234 27.656 1 91.69 105 ASP A O 1
ATOM 803 N N . VAL A 1 106 ? 9.375 17.641 27.828 1 93.06 106 VAL A N 1
ATOM 804 C CA . VAL A 1 106 ? 8.586 18.688 28.469 1 93.06 106 VAL A CA 1
ATOM 805 C C . VAL A 1 106 ? 8.805 20.016 27.734 1 93.06 106 VAL A C 1
ATOM 807 O O . VAL A 1 106 ? 9.93 20.359 27.375 1 93.06 106 VAL A O 1
ATOM 810 N N . ALA A 1 107 ? 7.688 20.672 27.5 1 89.44 107 ALA A N 1
ATOM 811 C CA . ALA A 1 107 ? 7.777 21.922 26.75 1 89.44 107 ALA A CA 1
ATOM 812 C C . ALA A 1 107 ? 7.574 23.125 27.672 1 89.44 107 ALA A C 1
ATOM 814 O O . ALA A 1 107 ? 7.125 22.984 28.797 1 89.44 107 ALA A O 1
ATOM 815 N N . GLY A 1 108 ? 8.078 24.328 27.25 1 85.31 108 GLY A N 1
ATOM 816 C CA . GLY A 1 108 ? 7.738 25.594 27.906 1 85.31 108 GLY A CA 1
ATOM 817 C C . GLY A 1 108 ? 8.766 26.031 28.922 1 85.31 108 GLY A C 1
ATOM 818 O O . GLY A 1 108 ? 8.445 26.75 29.875 1 85.31 108 GLY A O 1
ATOM 819 N N . TYR A 1 109 ? 9.984 25.609 28.828 1 90.12 109 TYR A N 1
ATOM 820 C CA . TYR A 1 109 ? 11.016 25.984 29.781 1 90.12 109 TYR A CA 1
ATOM 821 C C . TYR A 1 109 ? 11.523 27.406 29.516 1 90.12 109 TYR A C 1
ATOM 823 O O . TYR A 1 109 ? 11.82 27.75 28.359 1 90.12 109 TYR A O 1
ATOM 831 N N . ASP A 1 110 ? 11.453 28.125 30.438 1 86.38 110 ASP A N 1
ATOM 832 C CA . ASP A 1 110 ? 12.023 29.469 30.406 1 86.38 110 ASP A CA 1
ATOM 833 C C . ASP A 1 110 ? 12.641 29.828 31.75 1 86.38 110 ASP A C 1
ATOM 835 O O . ASP A 1 110 ? 11.93 29.953 32.75 1 86.38 110 ASP A O 1
ATOM 839 N N . GLN A 1 111 ? 13.93 30.062 31.828 1 88.12 111 GLN A N 1
ATOM 840 C CA . GLN A 1 111 ? 14.648 30.281 33.094 1 88.12 111 GLN A CA 1
ATOM 841 C C . GLN A 1 111 ? 14.445 31.703 33.594 1 88.12 111 GLN A C 1
ATOM 843 O O . GLN A 1 111 ? 14.75 32 34.75 1 88.12 111 GLN A O 1
ATOM 848 N N . ARG A 1 112 ? 14.047 32.594 32.781 1 81.88 112 ARG A N 1
ATOM 849 C CA . ARG A 1 112 ? 14.016 34 33.125 1 81.88 112 ARG A CA 1
ATOM 850 C C . ARG A 1 112 ? 13.195 34.25 34.375 1 81.88 112 ARG A C 1
ATOM 852 O O . ARG A 1 112 ? 13.641 34.938 35.312 1 81.88 112 ARG A O 1
ATOM 859 N N . ALA A 1 113 ? 12.039 33.562 34.375 1 80.25 113 ALA A N 1
ATOM 860 C CA . ALA A 1 113 ? 11.188 33.719 35.562 1 80.25 113 ALA A CA 1
ATOM 861 C C . ALA A 1 113 ? 11.797 33.031 36.781 1 80.25 113 ALA A C 1
ATOM 863 O O . ALA A 1 113 ? 11.469 33.344 37.906 1 80.25 113 ALA A O 1
ATOM 864 N N . LEU A 1 114 ? 12.719 32.219 36.625 1 91.19 114 LEU A N 1
ATOM 865 C CA . LEU A 1 114 ? 13.305 31.391 37.656 1 91.19 114 LEU A CA 1
ATOM 866 C C . LEU A 1 114 ? 14.57 32.031 38.219 1 91.19 114 LEU A C 1
ATOM 868 O O . LEU A 1 114 ? 14.977 31.734 39.344 1 91.19 114 LEU A O 1
ATOM 872 N N . GLY A 1 115 ? 15.195 32.844 37.438 1 86.75 115 GLY A N 1
ATOM 873 C CA . GLY A 1 115 ? 16.422 33.531 37.812 1 86.75 115 GLY A CA 1
ATOM 874 C C . GLY A 1 115 ? 17.672 32.688 37.594 1 86.75 115 GLY A C 1
ATOM 875 O O . GLY A 1 115 ? 18.781 33.188 37.719 1 86.75 115 GLY A O 1
ATOM 876 N N . ARG A 1 116 ? 17.484 31.438 37.281 1 89.62 116 ARG A N 1
ATOM 877 C CA . ARG A 1 116 ? 18.578 30.516 36.969 1 89.62 116 ARG A CA 1
ATOM 878 C C . ARG A 1 116 ? 18.062 29.328 36.156 1 89.62 116 ARG A C 1
ATOM 880 O O . ARG A 1 116 ? 16.859 29.094 36.094 1 89.62 116 ARG A O 1
ATOM 887 N N . HIS A 1 117 ? 18.969 28.656 35.594 1 93.88 117 HIS A N 1
ATOM 888 C CA . HIS A 1 117 ? 18.594 27.422 34.906 1 93.88 117 HIS A CA 1
ATOM 889 C C . HIS A 1 117 ? 18.422 26.281 35.906 1 93.88 117 HIS A C 1
ATOM 891 O O . HIS A 1 117 ? 19.125 26.234 36.938 1 93.88 117 HIS A O 1
ATOM 897 N N . LEU A 1 118 ? 17.5 25.406 35.594 1 94.69 118 LEU A N 1
ATOM 898 C CA . LEU A 1 118 ? 17.422 24.109 36.281 1 94.69 118 LEU A CA 1
ATOM 899 C C . LEU A 1 118 ? 18.672 23.281 35.969 1 94.69 118 LEU A C 1
ATOM 901 O O . LEU A 1 118 ? 19.328 23.484 34.969 1 94.69 118 LEU A O 1
ATOM 905 N N . THR A 1 119 ? 18.938 22.344 36.875 1 95.5 119 THR A N 1
ATOM 906 C CA . THR A 1 119 ? 20.109 21.5 36.688 1 95.5 119 THR A CA 1
ATOM 907 C C . THR A 1 119 ? 19.719 20.047 36.438 1 95.5 119 THR A C 1
ATOM 909 O O . THR A 1 119 ? 18.609 19.641 36.812 1 95.5 119 THR A O 1
ATOM 912 N N . ALA A 1 120 ? 20.688 19.312 35.938 1 97.44 120 ALA A N 1
ATOM 913 C CA . ALA A 1 120 ? 20.5 17.875 35.719 1 97.44 120 ALA A CA 1
ATOM 914 C C . ALA A 1 120 ? 20.203 17.172 37.031 1 97.44 120 ALA A C 1
ATOM 916 O O . ALA A 1 120 ? 19.344 16.281 37.094 1 97.44 120 ALA A O 1
ATOM 917 N N . ALA A 1 121 ? 20.875 17.594 38.031 1 96.75 121 ALA A N 1
ATOM 918 C CA . ALA A 1 121 ? 20.719 16.969 39.344 1 96.75 121 ALA A CA 1
ATOM 919 C C . ALA A 1 121 ? 19.297 17.172 39.875 1 96.75 121 ALA A C 1
ATOM 921 O O . ALA A 1 121 ? 18.734 16.281 40.5 1 96.75 121 ALA A O 1
ATOM 922 N N . GLU A 1 122 ? 18.766 18.312 39.688 1 97.19 122 GLU A N 1
ATOM 923 C CA . GLU A 1 122 ? 17.406 18.594 40.094 1 97.19 122 GLU A CA 1
ATOM 924 C C . GLU A 1 122 ? 16.406 17.719 39.344 1 97.19 122 GLU A C 1
ATOM 926 O O . GLU A 1 122 ? 15.461 17.203 39.938 1 97.19 122 GLU A O 1
ATOM 931 N N . LEU A 1 123 ? 16.594 17.594 38.062 1 97.31 123 LEU A N 1
ATOM 932 C CA . LEU A 1 123 ? 15.711 16.75 37.25 1 97.31 123 LEU A CA 1
ATOM 933 C C . LEU A 1 123 ? 15.836 15.281 37.656 1 97.31 123 LEU A C 1
ATOM 935 O O . LEU A 1 123 ? 14.852 14.539 37.625 1 97.31 123 LEU A O 1
ATOM 939 N N . ASP A 1 124 ? 17 14.922 38.094 1 97 124 ASP A N 1
ATOM 940 C CA . ASP A 1 124 ? 17.234 13.547 38.5 1 97 124 ASP A CA 1
ATOM 941 C C . ASP A 1 124 ? 16.359 13.164 39.688 1 97 124 ASP A C 1
ATOM 943 O O . ASP A 1 124 ? 15.922 12.016 39.812 1 97 124 ASP A O 1
ATOM 947 N N . ARG A 1 125 ? 16.094 14.047 40.5 1 96.44 125 ARG A N 1
ATOM 948 C CA . ARG A 1 125 ? 15.305 13.805 41.688 1 96.44 125 ARG A CA 1
ATOM 949 C C . ARG A 1 125 ? 13.883 13.383 41.344 1 96.44 125 ARG A C 1
ATOM 951 O O . ARG A 1 125 ? 13.219 12.719 42.156 1 96.44 125 ARG A O 1
ATOM 958 N N . VAL A 1 126 ? 13.477 13.781 40.219 1 96.62 126 VAL A N 1
ATOM 959 C CA . VAL A 1 126 ? 12.078 13.539 39.875 1 96.62 126 VAL A CA 1
ATOM 960 C C . VAL A 1 126 ? 11.984 12.719 38.594 1 96.62 126 VAL A C 1
ATOM 962 O O . VAL A 1 126 ? 10.906 12.609 38 1 96.62 126 VAL A O 1
ATOM 965 N N . SER A 1 127 ? 13.055 12.227 38.156 1 95.38 127 SER A N 1
ATOM 966 C CA . SER A 1 127 ? 13.094 11.602 36.844 1 95.38 127 SER A CA 1
ATOM 967 C C . SER A 1 127 ? 12.477 10.211 36.875 1 95.38 127 SER A C 1
ATOM 969 O O . SER A 1 127 ? 11.961 9.727 35.844 1 95.38 127 SER A O 1
ATOM 971 N N . HIS A 1 128 ? 12.523 9.461 38.062 1 95.19 128 HIS A N 1
ATOM 972 C CA . HIS A 1 128 ? 12.039 8.094 38.219 1 95.19 128 HIS A CA 1
ATOM 973 C C . HIS A 1 128 ? 12.609 7.184 37.125 1 95.19 128 HIS A C 1
ATOM 975 O O . HIS A 1 128 ? 11.891 6.355 36.562 1 95.19 128 HIS A O 1
ATOM 981 N N . GLY A 1 129 ? 13.859 7.512 36.812 1 92.19 129 GLY A N 1
ATOM 982 C CA . GLY A 1 129 ? 14.562 6.664 35.875 1 92.19 129 GLY A CA 1
ATOM 983 C C . GLY A 1 129 ? 14.344 7.078 34.406 1 92.19 129 GLY A C 1
ATOM 984 O O . GLY A 1 129 ? 14.906 6.477 33.5 1 92.19 129 GLY A O 1
ATOM 985 N N . ARG A 1 130 ? 13.656 8.125 34.094 1 94.62 130 ARG A N 1
ATOM 986 C CA . ARG A 1 130 ? 13.352 8.578 32.75 1 94.62 130 ARG A CA 1
ATOM 987 C C . ARG A 1 130 ? 14.461 9.484 32.219 1 94.62 130 ARG A C 1
ATOM 989 O O . ARG A 1 130 ? 15.195 10.094 33 1 94.62 130 ARG A O 1
ATOM 996 N N . LYS A 1 131 ? 14.617 9.492 30.922 1 94.56 131 LYS A N 1
ATOM 997 C CA . LYS A 1 131 ? 15.383 10.523 30.234 1 94.56 131 LYS A CA 1
ATOM 998 C C . LYS A 1 131 ? 14.555 11.789 30.031 1 94.56 131 LYS A C 1
ATOM 1000 O O . LYS A 1 131 ? 13.539 11.766 29.328 1 94.56 131 LYS A O 1
ATOM 1005 N N . ILE A 1 132 ? 15.039 12.906 30.578 1 95.75 132 ILE A N 1
ATOM 1006 C CA . ILE A 1 132 ? 14.211 14.109 30.594 1 95.75 132 ILE A CA 1
ATOM 1007 C C . ILE A 1 132 ? 14.836 15.195 29.719 1 95.75 132 ILE A C 1
ATOM 1009 O O . ILE A 1 132 ? 16.031 15.453 29.812 1 95.75 132 ILE A O 1
ATOM 1013 N N . LEU A 1 133 ? 14.07 15.695 28.844 1 94.31 133 LEU A N 1
ATOM 1014 C CA . LEU A 1 133 ? 14.453 16.859 28.047 1 94.31 133 LEU A CA 1
ATOM 1015 C C . LEU A 1 133 ? 13.438 17.984 28.188 1 94.31 133 LEU A C 1
ATOM 1017 O O . LEU A 1 133 ? 12.273 17.828 27.812 1 94.31 133 LEU A O 1
ATOM 1021 N N . LEU A 1 134 ? 13.836 19.094 28.781 1 94.38 134 LEU A N 1
ATOM 1022 C CA . LEU A 1 134 ? 13.039 20.297 28.859 1 94.38 134 LEU A CA 1
ATOM 1023 C C . LEU A 1 134 ? 13.375 21.25 27.719 1 94.38 134 LEU A C 1
ATOM 1025 O O . LEU A 1 134 ? 14.445 21.875 27.719 1 94.38 134 LEU A O 1
ATOM 1029 N N . MET A 1 135 ? 12.453 21.359 26.859 1 89.25 135 MET A N 1
ATOM 1030 C CA . MET A 1 135 ? 12.719 22.219 25.703 1 89.25 135 MET A CA 1
ATOM 1031 C C . MET A 1 135 ? 12.484 23.688 26.047 1 89.25 135 MET A C 1
ATOM 1033 O O . MET A 1 135 ? 11.43 24.031 26.578 1 89.25 135 MET A O 1
ATOM 1037 N N . HIS A 1 136 ? 13.516 24.5 25.828 1 84.38 136 HIS A N 1
ATOM 1038 C CA . HIS A 1 136 ? 13.391 25.938 26.047 1 84.38 136 HIS A CA 1
ATOM 1039 C C . HIS A 1 136 ? 12.422 26.578 25.047 1 84.38 136 HIS A C 1
ATOM 1041 O O . HIS A 1 136 ? 12.383 26.172 23.875 1 84.38 136 HIS A O 1
ATOM 1047 N N . ASP A 1 137 ? 11.688 27.516 25.453 1 71.31 137 ASP A N 1
ATOM 1048 C CA . ASP A 1 137 ? 10.641 28.141 24.656 1 71.31 137 ASP A CA 1
ATOM 1049 C C . ASP A 1 137 ? 11.211 28.75 23.375 1 71.31 137 ASP A C 1
ATOM 1051 O O . ASP A 1 137 ? 10.516 28.844 22.359 1 71.31 137 ASP A O 1
ATOM 1055 N N . SER A 1 138 ? 12.539 29.109 23.453 1 65 138 SER A N 1
ATOM 1056 C CA . SER A 1 138 ? 13.188 29.688 22.281 1 65 138 SER A CA 1
ATOM 1057 C C . SER A 1 138 ? 13.414 28.625 21.188 1 65 138 SER A C 1
ATOM 1059 O O . SER A 1 138 ? 13.672 28.969 20.031 1 65 138 SER A O 1
ATOM 1061 N N . GLY A 1 139 ? 13.328 27.406 21.5 1 71.75 139 GLY A N 1
ATOM 1062 C CA . GLY A 1 139 ? 13.633 26.312 20.578 1 71.75 139 GLY A CA 1
ATOM 1063 C C . GLY A 1 139 ? 15.117 26.156 20.328 1 71.75 139 GLY A C 1
ATOM 1064 O O . GLY A 1 139 ? 15.523 25.281 19.547 1 71.75 139 GLY A O 1
ATOM 1065 N N . HIS A 1 140 ? 15.969 26.938 20.984 1 72.56 140 HIS A N 1
ATOM 1066 C CA . HIS A 1 140 ? 17.406 26.938 20.703 1 72.56 140 HIS A CA 1
ATOM 1067 C C . HIS A 1 140 ? 18.188 26.406 21.891 1 72.56 140 HIS A C 1
ATOM 1069 O O . HIS A 1 140 ? 19.422 26.547 21.938 1 72.56 140 HIS A O 1
ATOM 1075 N N . ALA A 1 141 ? 17.484 25.906 22.906 1 81.19 141 ALA A N 1
ATOM 1076 C CA . ALA A 1 141 ? 18.156 25.359 24.094 1 81.19 141 ALA A CA 1
ATOM 1077 C C . ALA A 1 141 ? 17.266 24.344 24.797 1 81.19 141 ALA A C 1
ATOM 1079 O O . ALA A 1 141 ? 16.078 24.219 24.484 1 81.19 141 ALA A O 1
ATOM 1080 N N . CYS A 1 142 ? 17.875 23.516 25.578 1 91.94 142 CYS A N 1
ATOM 1081 C CA . CYS A 1 142 ? 17.141 22.594 26.406 1 91.94 142 CYS A CA 1
ATOM 1082 C C . CYS A 1 142 ? 17.891 22.281 27.688 1 91.94 142 CYS A C 1
ATOM 1084 O O . CYS A 1 142 ? 19.062 22.641 27.828 1 91.94 142 CYS A O 1
ATOM 1086 N N . VAL A 1 143 ? 17.219 21.828 28.719 1 94.75 143 VAL A N 1
ATOM 1087 C CA . VAL A 1 143 ? 17.812 21.25 29.922 1 94.75 143 VAL A CA 1
ATOM 1088 C C . VAL A 1 143 ? 17.516 19.75 29.969 1 94.75 143 VAL A C 1
ATOM 1090 O O . VAL A 1 143 ? 16.391 19.312 29.703 1 94.75 143 VAL A O 1
ATOM 1093 N N . VAL A 1 144 ? 18.578 19 30.219 1 96.44 144 VAL A N 1
ATOM 1094 C CA . VAL A 1 144 ? 18.406 17.547 30.25 1 96.44 144 VAL A CA 1
ATOM 1095 C C . VAL A 1 144 ? 18.922 17 31.578 1 96.44 144 VAL A C 1
ATOM 1097 O O . VAL A 1 144 ? 19.609 17.688 32.312 1 96.44 144 VAL A O 1
ATOM 1100 N N . ASN A 1 145 ? 18.422 15.805 31.953 1 96.44 145 ASN A N 1
ATOM 1101 C CA . ASN A 1 145 ? 18.922 15.18 33.156 1 96.44 145 ASN A CA 1
ATOM 1102 C C . ASN A 1 145 ? 20.172 14.344 32.875 1 96.44 145 ASN A C 1
ATOM 1104 O O . ASN A 1 145 ? 20.688 14.336 31.766 1 96.44 145 ASN A O 1
ATOM 1108 N N . THR A 1 146 ? 20.688 13.727 33.938 1 96.12 146 THR A N 1
ATOM 1109 C CA . THR A 1 146 ? 21.969 13.023 33.875 1 96.12 146 THR A CA 1
ATOM 1110 C C . THR A 1 146 ? 21.875 11.844 32.906 1 96.12 146 THR A C 1
ATOM 1112 O O . THR A 1 146 ? 22.828 11.547 32.188 1 96.12 146 THR A O 1
ATOM 1115 N N . ALA A 1 147 ? 20.781 11.219 32.906 1 95.12 147 ALA A N 1
ATOM 1116 C CA . ALA A 1 147 ? 20.578 10.07 32.031 1 95.12 147 ALA A CA 1
ATOM 1117 C C . ALA A 1 147 ? 20.781 10.453 30.578 1 95.12 147 ALA A C 1
ATOM 1119 O O . ALA A 1 147 ? 21.312 9.664 29.781 1 95.12 147 ALA A O 1
ATOM 1120 N N . VAL A 1 148 ? 20.375 11.664 30.141 1 94.94 148 VAL A N 1
ATOM 1121 C CA . VAL A 1 148 ? 20.547 12.148 28.781 1 94.94 148 VAL A CA 1
ATOM 1122 C C . VAL A 1 148 ? 22 12.57 28.562 1 94.94 148 VAL A C 1
ATOM 1124 O O . VAL A 1 148 ? 22.578 12.281 27.516 1 94.94 148 VAL A O 1
ATOM 1127 N N . LEU A 1 149 ? 22.594 13.18 29.531 1 94.56 149 LEU A N 1
ATOM 1128 C CA . LEU A 1 149 ? 23.969 13.648 29.438 1 94.56 149 LEU A CA 1
ATOM 1129 C C . LEU A 1 149 ? 24.922 12.484 29.188 1 94.56 149 LEU A C 1
ATOM 1131 O O . LEU A 1 149 ? 25.891 12.617 28.422 1 94.56 149 LEU A O 1
ATOM 1135 N N . GLU A 1 150 ? 24.594 11.422 29.719 1 93.94 150 GLU A N 1
ATOM 1136 C CA . GLU A 1 150 ? 25.438 10.242 29.609 1 93.94 150 GLU A CA 1
ATOM 1137 C C . GLU A 1 150 ? 25.422 9.672 28.203 1 93.94 150 GLU A C 1
ATOM 1139 O O . GLU A 1 150 ? 26.328 8.945 27.812 1 93.94 150 GLU A O 1
ATOM 1144 N N . LEU A 1 151 ? 24.375 9.961 27.469 1 93 151 LEU A N 1
ATOM 1145 C CA . LEU A 1 151 ? 24.25 9.445 26.109 1 93 151 LEU A CA 1
ATOM 1146 C C . LEU A 1 151 ? 24.906 10.383 25.094 1 93 151 LEU A C 1
ATOM 1148 O O . LEU A 1 151 ? 25.125 10.008 23.938 1 93 151 LEU A O 1
ATOM 1152 N N . LEU A 1 152 ? 25.219 11.602 25.531 1 92.62 152 LEU A N 1
ATOM 1153 C CA . LEU A 1 152 ? 25.797 12.602 24.625 1 92.62 152 LEU A CA 1
ATOM 1154 C C . LEU A 1 152 ? 27.281 12.375 24.438 1 92.62 152 LEU A C 1
ATOM 1156 O O . LEU A 1 152 ? 27.969 11.93 25.359 1 92.62 152 LEU A O 1
ATOM 1160 N N . PRO A 1 153 ? 27.75 12.633 23.219 1 90.25 153 PRO A N 1
ATOM 1161 C CA . PRO A 1 153 ? 29.203 12.602 23.031 1 90.25 153 PRO A CA 1
ATOM 1162 C C . PRO A 1 153 ? 29.938 13.492 24.031 1 90.25 153 PRO A C 1
ATOM 1164 O O . PRO A 1 153 ? 29.422 14.531 24.438 1 90.25 153 PRO A O 1
ATOM 1167 N N . ALA A 1 154 ? 31.188 13.055 24.312 1 87.94 154 ALA A N 1
ATOM 1168 C CA . ALA A 1 154 ? 31.969 13.703 25.359 1 87.94 154 ALA A CA 1
ATOM 1169 C C . ALA A 1 154 ? 32.281 15.148 24.969 1 87.94 154 ALA A C 1
ATOM 1171 O O . ALA A 1 154 ? 32.469 16 25.844 1 87.94 154 ALA A O 1
ATOM 1172 N N . ASP A 1 155 ? 32.219 15.43 23.703 1 89.06 155 ASP A N 1
ATOM 1173 C CA . ASP A 1 155 ? 32.625 16.75 23.25 1 89.06 155 ASP A CA 1
ATOM 1174 C C . ASP A 1 155 ? 31.453 17.734 23.25 1 89.06 155 ASP A C 1
ATOM 1176 O O . ASP A 1 155 ? 31.641 18.922 22.984 1 89.06 155 ASP A O 1
ATOM 1180 N N . VAL A 1 156 ? 30.312 17.203 23.672 1 89.44 156 VAL A N 1
ATOM 1181 C CA . VAL A 1 156 ? 29.156 18.094 23.703 1 89.44 156 VAL A CA 1
ATOM 1182 C C . VAL A 1 156 ? 29.188 18.922 24.984 1 89.44 156 VAL A C 1
ATOM 1184 O O . VAL A 1 156 ? 29.141 18.359 26.094 1 89.44 156 VAL A O 1
ATOM 1187 N N . GLU A 1 157 ? 29.297 20.219 24.844 1 88.06 157 GLU A N 1
ATOM 1188 C CA . GLU A 1 157 ? 29.375 21.125 25.984 1 88.06 157 GLU A CA 1
ATOM 1189 C C . GLU A 1 157 ? 28 21.281 26.641 1 88.06 157 GLU A C 1
ATOM 1191 O O . GLU A 1 157 ? 26.984 21.359 25.953 1 88.06 157 GLU A O 1
ATOM 1196 N N . HIS A 1 158 ? 28 21.234 27.953 1 91.56 158 HIS A N 1
ATOM 1197 C CA . HIS A 1 158 ? 26.781 21.5 28.719 1 91.56 158 HIS A CA 1
ATOM 1198 C C . HIS A 1 158 ? 27.109 22.172 30.047 1 91.56 158 HIS A C 1
ATOM 1200 O O . HIS A 1 158 ? 28.219 22.031 30.562 1 91.56 158 HIS A O 1
ATOM 1206 N N . GLU A 1 159 ? 26.203 22.969 30.531 1 92.38 159 GLU A N 1
ATOM 1207 C CA . GLU A 1 159 ? 26.281 23.562 31.859 1 92.38 159 GLU A CA 1
ATOM 1208 C C . GLU A 1 159 ? 25.25 22.938 32.781 1 92.38 159 GLU A C 1
ATOM 1210 O O . GLU A 1 159 ? 24.156 23.484 32.969 1 92.38 159 GLU A O 1
ATOM 1215 N N . ASN A 1 160 ? 25.625 21.953 33.562 1 94.12 160 ASN A N 1
ATOM 1216 C CA . ASN A 1 160 ? 24.781 21.25 34.5 1 94.12 160 ASN A CA 1
ATOM 1217 C C . ASN A 1 160 ? 23.469 20.797 33.875 1 94.12 160 ASN A C 1
ATOM 1219 O O . ASN A 1 160 ? 22.406 20.969 34.438 1 94.12 160 ASN A O 1
ATOM 1223 N N . GLY A 1 161 ? 23.547 20.406 32.594 1 95.5 161 GLY A N 1
ATOM 1224 C CA . GLY A 1 161 ? 22.375 19.875 31.891 1 95.5 161 GLY A CA 1
ATOM 1225 C C . GLY A 1 161 ? 21.797 20.828 30.875 1 95.5 161 GLY A C 1
ATOM 1226 O O . GLY A 1 161 ? 21 20.438 30.016 1 95.5 161 GLY A O 1
ATOM 1227 N N . PHE A 1 162 ? 22.234 22.109 30.984 1 93.75 162 PHE A N 1
ATOM 1228 C CA . PHE A 1 162 ? 21.781 23.094 30.016 1 93.75 162 PHE A CA 1
ATOM 1229 C C . PHE A 1 162 ? 22.578 22.984 28.719 1 93.75 162 PHE A C 1
ATOM 1231 O O . PHE A 1 162 ? 23.812 23.016 28.75 1 93.75 162 PHE A O 1
ATOM 1238 N N . LEU A 1 163 ? 21.859 22.781 27.641 1 92.31 163 LEU A N 1
ATOM 1239 C CA . LEU A 1 163 ? 22.438 22.656 26.312 1 92.31 163 LEU A CA 1
ATOM 1240 C C . LEU A 1 163 ? 21.875 23.719 25.375 1 92.31 163 LEU A C 1
ATOM 1242 O O . LEU A 1 163 ? 20.672 23.984 25.359 1 92.31 163 LEU A O 1
ATOM 1246 N N . ALA A 1 164 ? 22.828 24.391 24.641 1 83.69 164 ALA A N 1
ATOM 1247 C CA . ALA A 1 164 ? 22.391 25.438 23.719 1 83.69 164 ALA A CA 1
ATOM 1248 C C . ALA A 1 164 ? 22.828 25.125 22.297 1 83.69 164 ALA A C 1
ATOM 1250 O O . ALA A 1 164 ? 23.891 24.531 22.078 1 83.69 164 ALA A O 1
ATOM 1251 N N . GLU A 1 165 ? 22 25.484 21.359 1 79 165 GLU A N 1
ATOM 1252 C CA . GLU A 1 165 ? 22.297 25.438 19.938 1 79 165 GLU A CA 1
ATOM 1253 C C . GLU A 1 165 ? 22.75 24.047 19.516 1 79 165 GLU A C 1
ATOM 1255 O O . GLU A 1 165 ? 22.016 23.062 19.703 1 79 165 GLU A O 1
ATOM 1260 N N . SER A 1 166 ? 23.953 23.891 19.047 1 77.31 166 SER A N 1
ATOM 1261 C CA . SER A 1 166 ? 24.422 22.609 18.531 1 77.31 166 SER A CA 1
ATOM 1262 C C . SER A 1 166 ? 24.344 21.516 19.594 1 77.31 166 SER A C 1
ATOM 1264 O O . SER A 1 166 ? 24.047 20.359 19.281 1 77.31 166 SER A O 1
ATOM 1266 N N . ALA A 1 167 ? 24.594 21.891 20.75 1 84 167 ALA A N 1
ATOM 1267 C CA . ALA A 1 167 ? 24.484 20.938 21.844 1 84 167 ALA A CA 1
ATOM 1268 C C . ALA A 1 167 ? 23.047 20.469 22.031 1 84 167 ALA A C 1
ATOM 1270 O O . ALA A 1 167 ? 22.797 19.281 22.281 1 84 167 ALA A O 1
ATOM 1271 N N . MET A 1 168 ? 22.172 21.406 21.906 1 85.69 168 MET A N 1
ATOM 1272 C CA . MET A 1 168 ? 20.75 21.047 21.984 1 85.69 168 MET A CA 1
ATOM 1273 C C . MET A 1 168 ? 20.375 20.109 20.844 1 85.69 168 MET A C 1
ATOM 1275 O O . MET A 1 168 ? 19.656 19.125 21.062 1 85.69 168 MET A O 1
ATOM 1279 N N . THR A 1 169 ? 20.875 20.391 19.688 1 81.06 169 THR A N 1
ATOM 1280 C CA . THR A 1 169 ? 20.594 19.547 18.531 1 81.06 169 THR A CA 1
ATOM 1281 C C . THR A 1 169 ? 21.109 18.125 18.766 1 81.06 169 THR A C 1
ATOM 1283 O O . THR A 1 169 ? 20.438 17.156 18.406 1 81.06 169 THR A O 1
ATOM 1286 N N . ALA A 1 170 ? 22.203 18.062 19.344 1 85.5 170 ALA A N 1
ATOM 1287 C CA . ALA A 1 170 ? 22.75 16.75 19.672 1 85.5 170 ALA A CA 1
ATOM 1288 C C . ALA A 1 170 ? 21.844 15.992 20.625 1 85.5 170 ALA A C 1
ATOM 1290 O O . ALA A 1 170 ? 21.625 14.789 20.469 1 85.5 170 ALA A O 1
ATOM 1291 N N . ALA A 1 171 ? 21.328 16.688 21.594 1 88.12 171 ALA A N 1
ATOM 1292 C CA . ALA A 1 171 ? 20.406 16.062 22.531 1 88.12 171 ALA A CA 1
ATOM 1293 C C . ALA A 1 171 ? 19.109 15.641 21.844 1 88.12 171 ALA A C 1
ATOM 1295 O O . ALA A 1 171 ? 18.609 14.547 22.078 1 88.12 171 ALA A O 1
ATOM 1296 N N . ARG A 1 172 ? 18.625 16.453 20.969 1 81.81 172 ARG A N 1
ATOM 1297 C CA . ARG A 1 172 ? 17.391 16.172 20.25 1 81.81 172 ARG A CA 1
ATOM 1298 C C . ARG A 1 172 ? 17.531 14.961 19.344 1 81.81 172 ARG A C 1
ATOM 1300 O O . ARG A 1 172 ? 16.594 14.172 19.188 1 81.81 172 ARG A O 1
ATOM 1307 N N . ARG A 1 173 ? 18.656 14.812 18.828 1 82.56 173 ARG A N 1
ATOM 1308 C CA . ARG A 1 173 ? 18.938 13.695 17.922 1 82.56 173 ARG A CA 1
ATOM 1309 C C . ARG A 1 173 ? 18.859 12.367 18.672 1 82.56 173 ARG A C 1
ATOM 1311 O O . ARG A 1 173 ? 18.562 11.328 18.062 1 82.56 173 ARG A O 1
ATOM 1318 N N . LEU A 1 174 ? 19.109 12.461 19.984 1 85.62 174 LEU A N 1
ATOM 1319 C CA . LEU A 1 174 ? 19.078 11.234 20.766 1 85.62 174 LEU A CA 1
ATOM 1320 C C . LEU A 1 174 ? 17.656 10.695 20.859 1 85.62 174 LEU A C 1
ATOM 1322 O O . LEU A 1 174 ? 17.438 9.531 21.219 1 85.62 174 LEU A O 1
ATOM 1326 N N . ARG A 1 175 ? 16.75 11.57 20.484 1 84.88 175 ARG A N 1
ATOM 1327 C CA . ARG A 1 175 ? 15.359 11.156 20.547 1 84.88 175 ARG A CA 1
ATOM 1328 C C . ARG A 1 175 ? 14.992 10.297 19.344 1 84.88 175 ARG A C 1
ATOM 1330 O O . ARG A 1 175 ? 13.977 9.609 19.344 1 84.88 175 ARG A O 1
ATOM 1337 N N . LEU A 1 176 ? 15.875 10.367 18.406 1 84.75 176 LEU A N 1
ATOM 1338 C CA . LEU A 1 176 ? 15.594 9.641 17.188 1 84.75 176 LEU A CA 1
ATOM 1339 C C . LEU A 1 176 ? 16.297 8.289 17.172 1 84.75 176 LEU A C 1
ATOM 1341 O O . LEU A 1 176 ? 17.422 8.164 17.688 1 84.75 176 LEU A O 1
ATOM 1345 N N . PRO A 1 177 ? 15.617 7.273 16.672 1 91.88 177 PRO A N 1
ATOM 1346 C CA . PRO A 1 177 ? 14.25 7.262 16.141 1 91.88 177 PRO A CA 1
ATOM 1347 C C . PRO A 1 177 ? 13.203 7.043 17.219 1 91.88 177 PRO A C 1
ATOM 1349 O O . PRO A 1 177 ? 13.477 6.391 18.234 1 91.88 177 PRO A O 1
ATOM 1352 N N . TYR A 1 178 ? 12.023 7.641 17.062 1 92.31 178 TYR A N 1
ATOM 1353 C CA . TYR A 1 178 ? 10.883 7.309 17.906 1 92.31 178 TYR A CA 1
ATOM 1354 C C . TYR A 1 178 ? 10.414 5.879 17.656 1 92.31 178 TYR A C 1
ATOM 1356 O O . TYR A 1 178 ? 10.586 5.344 16.562 1 92.31 178 TYR A O 1
ATOM 1364 N N . SER A 1 179 ? 9.867 5.266 18.734 1 93.06 179 SER A N 1
ATOM 1365 C CA . SER A 1 179 ? 9.281 3.941 18.531 1 93.06 179 SER A CA 1
ATOM 1366 C C . SER A 1 179 ? 7.961 4.027 17.781 1 93.06 179 SER A C 1
ATOM 1368 O O . SER A 1 179 ? 7.262 5.039 17.859 1 93.06 179 SER A O 1
ATOM 1370 N N . GLN A 1 180 ? 7.586 2.953 17.109 1 95.94 180 GLN A N 1
ATOM 1371 C CA . GLN A 1 180 ? 6.32 2.912 16.375 1 95.94 180 GLN A CA 1
ATOM 1372 C C . GLN A 1 180 ? 5.133 3.047 17.328 1 95.94 180 GLN A C 1
ATOM 1374 O O . GLN A 1 180 ? 4.137 3.695 17 1 95.94 180 GLN A O 1
ATOM 1379 N N . GLU A 1 181 ? 5.234 2.494 18.516 1 94.62 181 GLU A N 1
ATOM 1380 C CA . GLU A 1 181 ? 4.16 2.588 19.484 1 94.62 181 GLU A CA 1
ATOM 1381 C C . GLU A 1 181 ? 3.951 4.031 19.938 1 94.62 181 GLU A C 1
ATOM 1383 O O . GLU A 1 181 ? 2.816 4.508 20.016 1 94.62 181 GLU A O 1
ATOM 1388 N N . GLU A 1 182 ? 5.051 4.719 20.234 1 92.56 182 GLU A N 1
ATOM 1389 C CA . GLU A 1 182 ? 4.969 6.117 20.641 1 92.56 182 GLU A CA 1
ATOM 1390 C C . GLU A 1 182 ? 4.391 6.988 19.531 1 92.56 182 GLU A C 1
ATOM 1392 O O . GLU A 1 182 ? 3.537 7.84 19.781 1 92.56 182 GLU A O 1
ATOM 1397 N N . LEU A 1 183 ? 4.848 6.762 18.344 1 96.5 183 LEU A N 1
ATOM 1398 C CA . LEU A 1 183 ? 4.328 7.5 17.188 1 96.5 183 LEU A CA 1
ATOM 1399 C C . LEU A 1 183 ? 2.846 7.211 16.984 1 96.5 183 LEU A C 1
ATOM 1401 O O . LEU A 1 183 ? 2.061 8.125 16.734 1 96.5 183 LEU A O 1
ATOM 1405 N N . ALA A 1 184 ? 2.453 5.945 17.094 1 97.69 184 ALA A N 1
ATOM 1406 C CA . ALA A 1 184 ? 1.054 5.562 16.922 1 97.69 184 ALA A CA 1
ATOM 1407 C C . ALA A 1 184 ? 0.155 6.316 17.906 1 97.69 184 ALA A C 1
ATOM 1409 O O . ALA A 1 184 ? -0.875 6.871 17.5 1 97.69 184 ALA A O 1
ATOM 1410 N N . ASP A 1 185 ? 0.581 6.359 19.125 1 95.44 185 ASP A N 1
ATOM 1411 C CA . ASP A 1 185 ? -0.192 7.07 20.141 1 95.44 185 ASP A CA 1
ATOM 1412 C C . ASP A 1 185 ? -0.313 8.555 19.812 1 95.44 185 ASP A C 1
ATOM 1414 O O . ASP A 1 185 ? -1.394 9.141 19.922 1 95.44 185 ASP A O 1
ATOM 1418 N N . ALA A 1 186 ? 0.766 9.109 19.406 1 95.94 186 ALA A N 1
ATOM 1419 C CA . ALA A 1 186 ? 0.788 10.523 19.047 1 95.94 186 ALA A CA 1
ATOM 1420 C C . ALA A 1 186 ? -0.099 10.797 17.828 1 95.94 186 ALA A C 1
ATOM 1422 O O . ALA A 1 186 ? -0.896 11.734 17.844 1 95.94 186 ALA A O 1
ATOM 1423 N N . ILE A 1 187 ? 0.005 9.992 16.828 1 98.38 187 ILE A N 1
ATOM 1424 C CA . ILE A 1 187 ? -0.749 10.133 15.586 1 98.38 187 ILE A CA 1
ATOM 1425 C C . ILE A 1 187 ? -2.244 10.016 15.875 1 98.38 187 ILE A C 1
ATOM 1427 O O . ILE A 1 187 ? -3.041 10.82 15.391 1 98.38 187 ILE A O 1
ATOM 1431 N N . GLU A 1 188 ? -2.613 9 16.641 1 98.31 188 GLU A N 1
ATOM 1432 C CA . GLU A 1 188 ? -4.02 8.82 16.984 1 98.31 188 GLU A CA 1
ATOM 1433 C C . GLU A 1 188 ? -4.582 10.055 17.688 1 98.31 188 GLU A C 1
ATOM 1435 O O . GLU A 1 188 ? -5.684 10.508 17.359 1 98.31 188 GLU A O 1
ATOM 1440 N N . HIS A 1 189 ? -3.795 10.57 18.578 1 97 189 HIS A N 1
ATOM 1441 C CA . HIS A 1 189 ? -4.223 11.758 19.312 1 97 189 HIS A CA 1
ATOM 1442 C C . HIS A 1 189 ? -4.484 12.922 18.375 1 97 189 HIS A C 1
ATOM 1444 O O . HIS A 1 189 ? -5.543 13.555 18.438 1 97 189 HIS A O 1
ATOM 1450 N N . ALA A 1 190 ? -3.555 13.188 17.547 1 97.88 190 ALA A N 1
ATOM 1451 C CA . ALA A 1 190 ? -3.686 14.289 16.594 1 97.88 190 ALA A CA 1
ATOM 1452 C C . ALA A 1 190 ? -4.84 14.047 15.625 1 97.88 190 ALA A C 1
ATOM 1454 O O . ALA A 1 190 ? -5.57 14.977 15.273 1 97.88 190 ALA A O 1
ATOM 1455 N N . ALA A 1 191 ? -5 12.836 15.195 1 98.38 191 ALA A N 1
ATOM 1456 C CA . ALA A 1 191 ? -6.051 12.477 14.25 1 98.38 191 ALA A CA 1
ATOM 1457 C C . ALA A 1 191 ? -7.434 12.688 14.859 1 98.38 191 ALA A C 1
ATOM 1459 O O . ALA A 1 191 ? -8.359 13.125 14.18 1 98.38 191 ALA A O 1
ATOM 1460 N N . ARG A 1 192 ? -7.59 12.375 16.094 1 97.75 192 ARG A N 1
ATOM 1461 C CA . ARG A 1 192 ? -8.867 12.586 16.766 1 97.75 192 ARG A CA 1
ATOM 1462 C C . ARG A 1 192 ? -9.195 14.07 16.875 1 97.75 192 ARG A C 1
ATOM 1464 O O . ARG A 1 192 ? -10.359 14.461 16.781 1 97.75 192 ARG A O 1
ATOM 1471 N N . ALA A 1 193 ? -8.148 14.836 17.078 1 97.12 193 ALA A N 1
ATOM 1472 C CA . ALA A 1 193 ? -8.352 16.281 17.047 1 97.12 193 ALA A CA 1
ATOM 1473 C C . ALA A 1 193 ? -8.828 16.75 15.68 1 97.12 193 ALA A C 1
ATOM 1475 O O . ALA A 1 193 ? -9.695 17.625 15.578 1 97.12 193 ALA A O 1
ATOM 1476 N N . CYS A 1 194 ? -8.273 16.203 14.664 1 98.5 194 CYS A N 1
ATOM 1477 C CA . CYS A 1 194 ? -8.703 16.516 13.305 1 98.5 194 CYS A CA 1
ATOM 1478 C C . CYS A 1 194 ? -10.18 16.172 13.117 1 98.5 194 CYS A C 1
ATOM 1480 O O . CYS A 1 194 ? -10.938 16.969 12.555 1 98.5 194 CYS A O 1
ATOM 1482 N N . LEU A 1 195 ? -10.625 15.039 13.625 1 98.06 195 LEU A N 1
ATOM 1483 C CA . LEU A 1 195 ? -12.016 14.633 13.516 1 98.06 195 LEU A CA 1
ATOM 1484 C C . LEU A 1 195 ? -12.945 15.656 14.164 1 98.06 195 LEU A C 1
ATOM 1486 O O . LEU A 1 195 ? -13.992 15.984 13.609 1 98.06 195 LEU A O 1
ATOM 1490 N N . ALA A 1 196 ? -12.508 16.156 15.227 1 97.5 196 ALA A N 1
ATOM 1491 C CA . ALA A 1 196 ? -13.297 17.125 15.969 1 97.5 196 ALA A CA 1
ATOM 1492 C C . ALA A 1 196 ? -13.43 18.438 15.188 1 97.5 196 ALA A C 1
ATOM 1494 O O . ALA A 1 196 ? -14.297 19.25 15.492 1 97.5 196 ALA A O 1
ATOM 1495 N N . GLU A 1 197 ? -12.617 18.578 14.227 1 98.31 197 GLU A N 1
ATOM 1496 C CA . GLU A 1 197 ? -12.633 19.781 13.406 1 98.31 197 GLU A CA 1
ATOM 1497 C C . GLU A 1 197 ? -13.289 19.516 12.055 1 98.31 197 GLU A C 1
ATOM 1499 O O . GLU A 1 197 ? -13.219 20.359 11.148 1 98.31 197 GLU A O 1
ATOM 1504 N N . GLY A 1 198 ? -13.8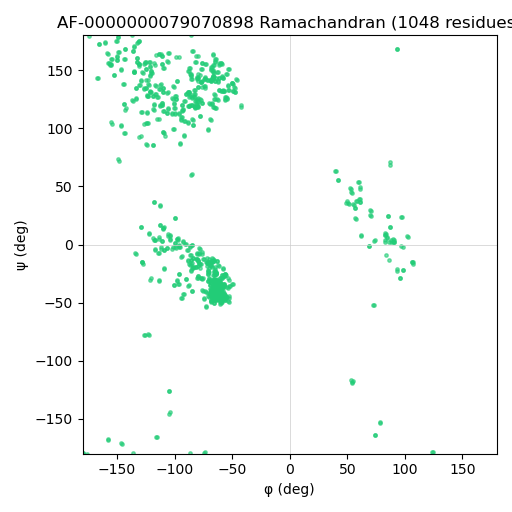75 18.344 11.867 1 98.75 198 GLY A N 1
ATOM 1505 C CA . GLY A 1 198 ? -14.594 18.016 10.648 1 98.75 198 GLY A CA 1
ATOM 1506 C C . GLY A 1 198 ? -13.711 17.359 9.594 1 98.75 198 GLY A C 1
ATOM 1507 O O . GLY A 1 198 ? -14.164 17.094 8.484 1 98.75 198 GLY A O 1
ATOM 1508 N N . ILE A 1 199 ? -12.43 17.125 9.93 1 98.88 199 ILE A N 1
ATOM 1509 C CA . ILE A 1 199 ? -11.484 16.531 8.984 1 98.88 199 ILE A CA 1
ATOM 1510 C C . ILE A 1 199 ? -11.617 15.016 8.992 1 98.88 199 ILE A C 1
ATOM 1512 O O . ILE A 1 199 ? -11.594 14.383 10.055 1 98.88 199 ILE A O 1
ATOM 1516 N N . THR A 1 200 ? -11.797 14.438 7.832 1 98.81 200 THR A N 1
ATOM 1517 C CA . THR A 1 200 ? -11.961 12.992 7.734 1 98.81 200 THR A CA 1
ATOM 1518 C C . THR A 1 200 ? -10.789 12.359 7 1 98.81 200 THR A C 1
ATOM 1520 O O . THR A 1 200 ? -10.672 11.133 6.934 1 98.81 200 THR A O 1
ATOM 1523 N N . ALA A 1 201 ? -9.906 13.18 6.449 1 98.88 201 ALA A N 1
ATOM 1524 C CA . ALA A 1 201 ? -8.727 12.688 5.746 1 98.88 201 ALA A CA 1
ATOM 1525 C C . ALA A 1 201 ? -7.586 13.703 5.812 1 98.88 201 ALA A C 1
ATOM 1527 O O . ALA A 1 201 ? -7.82 14.906 5.789 1 98.88 201 ALA A O 1
ATOM 1528 N N . CYS A 1 202 ? -6.379 13.172 5.883 1 98.75 202 CYS A N 1
ATOM 1529 C CA . CYS A 1 202 ? -5.188 14.016 5.957 1 98.75 202 CYS A CA 1
ATOM 1530 C C . CYS A 1 202 ? -4.102 13.5 5.02 1 98.75 202 CYS A C 1
ATOM 1532 O O . CYS A 1 202 ? -4.031 12.305 4.738 1 98.75 202 CYS A O 1
ATOM 1534 N N . ALA A 1 203 ? -3.322 14.438 4.516 1 98.69 203 ALA A N 1
ATOM 1535 C CA . ALA A 1 203 ? -2.055 14.094 3.879 1 98.69 203 ALA A CA 1
ATOM 1536 C C . ALA A 1 203 ? -0.874 14.461 4.77 1 98.69 203 ALA A C 1
ATOM 1538 O O . ALA A 1 203 ? -0.698 15.625 5.129 1 98.69 203 ALA A O 1
ATOM 1539 N N . GLU A 1 204 ? -0.109 13.453 5.184 1 98.12 204 GLU A N 1
ATOM 1540 C CA .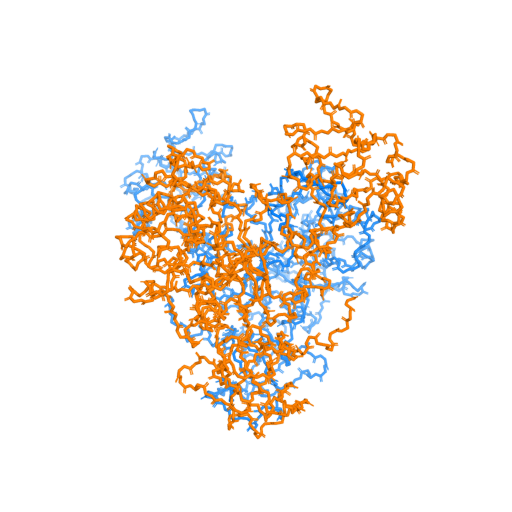 GLU A 1 204 ? 1.035 13.609 6.074 1 98.12 204 GLU A CA 1
ATOM 1541 C C . GLU A 1 204 ? 2.309 13.922 5.293 1 98.12 204 GLU A C 1
ATOM 1543 O O . GLU A 1 204 ? 2.771 13.094 4.5 1 98.12 204 GLU A O 1
ATOM 1548 N N . ALA A 1 205 ? 2.891 15.078 5.586 1 96.62 205 ALA A N 1
ATOM 1549 C CA . ALA A 1 205 ? 3.926 15.594 4.695 1 96.62 205 ALA A CA 1
ATOM 1550 C C . ALA A 1 205 ? 5.316 15.188 5.176 1 96.62 205 ALA A C 1
ATOM 1552 O O . ALA A 1 205 ? 5.812 15.719 6.176 1 96.62 205 ALA A O 1
ATOM 1553 N N . GLY A 1 206 ? 5.93 14.25 4.477 1 95.38 206 GLY A N 1
ATOM 1554 C CA . GLY A 1 206 ? 7.352 14 4.645 1 95.38 206 GLY A CA 1
ATOM 1555 C C . GLY A 1 206 ? 7.656 13.016 5.762 1 95.38 206 GLY A C 1
ATOM 1556 O O . GLY A 1 206 ? 8.312 13.367 6.746 1 95.38 206 GLY A O 1
ATOM 1557 N N . ILE A 1 207 ? 7.391 11.758 5.656 1 96.69 207 ILE A N 1
ATOM 1558 C CA . ILE A 1 207 ? 7.699 10.766 6.68 1 96.69 207 ILE A CA 1
ATOM 1559 C C . ILE A 1 207 ? 9 10.039 6.328 1 96.69 207 ILE A C 1
ATOM 1561 O O . ILE A 1 207 ? 9.445 10.078 5.18 1 96.69 207 ILE A O 1
ATOM 1565 N N . GLY A 1 208 ? 9.625 9.398 7.316 1 93.94 208 GLY A N 1
ATOM 1566 C CA . GLY A 1 208 ? 10.688 8.422 7.09 1 93.94 208 GLY A CA 1
ATOM 1567 C C . GLY A 1 208 ? 12.07 9.031 7.141 1 93.94 208 GLY A C 1
ATOM 1568 O O . GLY A 1 208 ? 13.062 8.32 7.328 1 93.94 208 GLY A O 1
ATOM 1569 N N . GLY A 1 209 ? 12.188 10.32 6.922 1 84.5 209 GLY A N 1
ATOM 1570 C CA . GLY A 1 209 ? 13.492 10.961 6.898 1 84.5 209 GLY A CA 1
ATOM 1571 C C . GLY A 1 209 ? 13.406 12.477 6.762 1 84.5 209 GLY A C 1
ATOM 1572 O O . GLY A 1 209 ? 12.312 13.039 6.746 1 84.5 209 GLY A O 1
ATOM 1573 N N . GLY A 1 210 ? 14.57 12.945 6.754 1 73.44 210 GLY A N 1
ATOM 1574 C CA . GLY A 1 210 ? 14.672 14.367 6.492 1 73.44 210 GLY A CA 1
ATOM 1575 C C . GLY A 1 210 ? 14.352 15.227 7.703 1 73.44 210 GLY A C 1
ATOM 1576 O O . GLY A 1 210 ? 14.586 14.805 8.844 1 73.44 210 GLY A O 1
ATOM 1577 N N . LEU A 1 211 ? 13.891 16.391 7.445 1 68.62 211 LEU A N 1
ATOM 1578 C CA . LEU A 1 211 ? 13.688 17.453 8.414 1 68.62 211 LEU A CA 1
ATOM 1579 C C . LEU A 1 211 ? 12.609 17.078 9.422 1 68.62 211 LEU A C 1
ATOM 1581 O O . LEU A 1 211 ? 12.719 17.406 10.609 1 68.62 211 LEU A O 1
ATOM 1585 N N . LEU A 1 212 ? 11.656 16.25 8.977 1 75.75 212 LEU A N 1
ATOM 1586 C CA . LEU A 1 212 ? 10.5 16.047 9.836 1 75.75 212 LEU A CA 1
ATOM 1587 C C . LEU A 1 212 ? 10.227 14.555 10.031 1 75.75 212 LEU A C 1
ATOM 1589 O O . LEU A 1 212 ? 9.164 14.172 10.523 1 75.75 212 LEU A O 1
ATOM 1593 N N . GLY A 1 213 ? 11.234 13.812 9.664 1 86 213 GLY A N 1
ATOM 1594 C CA . GLY A 1 213 ? 11.086 12.383 9.891 1 86 213 GLY A CA 1
ATOM 1595 C C . GLY A 1 213 ? 11.352 11.977 11.328 1 86 213 GLY A C 1
ATOM 1596 O O . GLY A 1 213 ? 12.258 12.516 11.969 1 86 213 GLY A O 1
ATOM 1597 N N . HIS A 1 214 ? 10.547 10.992 11.766 1 92.25 214 HIS A N 1
ATOM 1598 C CA . HIS A 1 214 ? 10.648 10.594 13.164 1 92.25 214 HIS A CA 1
ATOM 1599 C C . HIS A 1 214 ? 11.289 9.219 13.305 1 92.25 214 HIS A C 1
ATOM 1601 O O . HIS A 1 214 ? 11.727 8.844 14.391 1 92.25 214 HIS A O 1
ATOM 1607 N N . SER A 1 215 ? 11.242 8.508 12.25 1 95 215 SER A N 1
ATOM 1608 C CA . SER A 1 215 ? 11.805 7.164 12.211 1 95 215 SER A CA 1
ATOM 1609 C C . SER A 1 215 ? 11.898 6.648 10.781 1 95 215 SER A C 1
ATOM 1611 O O . SER A 1 215 ? 11.016 6.902 9.961 1 95 215 SER A O 1
ATOM 1613 N N . PRO A 1 216 ? 12.984 5.871 10.414 1 95.44 216 PRO A N 1
ATOM 1614 C CA . PRO A 1 216 ? 13.055 5.246 9.094 1 95.44 216 PRO A CA 1
ATOM 1615 C C . PRO A 1 216 ? 11.938 4.23 8.859 1 95.44 216 PRO A C 1
ATOM 1617 O O . PRO A 1 216 ? 11.727 3.797 7.723 1 95.44 216 PRO A O 1
ATOM 1620 N N . VAL A 1 217 ? 11.242 3.826 9.938 1 97.56 217 VAL A N 1
ATOM 1621 C CA . VAL A 1 217 ? 10.156 2.861 9.812 1 97.56 217 VAL A CA 1
ATOM 1622 C C . VAL A 1 217 ? 8.844 3.5 10.266 1 97.56 217 VAL A C 1
ATOM 1624 O O . VAL A 1 217 ? 7.996 2.834 10.859 1 97.56 217 VAL A O 1
ATOM 1627 N N . GLU A 1 218 ? 8.688 4.75 9.969 1 97.69 218 GLU A N 1
ATOM 1628 C CA . GLU A 1 218 ? 7.609 5.594 10.469 1 97.69 218 GLU A CA 1
ATOM 1629 C C . GLU A 1 218 ? 6.254 5.133 9.938 1 97.69 218 GLU A C 1
ATOM 1631 O O . GLU A 1 218 ? 5.246 5.211 10.648 1 97.69 218 GLU A O 1
ATOM 1636 N N . LEU A 1 219 ? 6.156 4.68 8.719 1 98.44 219 LEU A N 1
ATOM 1637 C CA . LEU A 1 219 ? 4.902 4.207 8.141 1 98.44 219 LEU A CA 1
ATOM 1638 C C . LEU A 1 219 ? 4.352 3.023 8.93 1 98.44 219 LEU A C 1
ATOM 1640 O O . LEU A 1 219 ? 3.135 2.85 9.023 1 98.44 219 LEU A O 1
ATOM 1644 N N . GLY A 1 220 ? 5.266 2.244 9.547 1 98.19 220 GLY A N 1
ATOM 1645 C CA . GLY A 1 220 ? 4.848 1.127 10.375 1 98.19 220 GLY A CA 1
ATOM 1646 C C . GLY A 1 220 ? 3.949 1.542 11.523 1 98.19 220 GLY A C 1
ATOM 1647 O O . GLY A 1 220 ? 3.113 0.758 11.984 1 98.19 220 GLY A O 1
ATOM 1648 N N . ALA A 1 221 ? 4.105 2.756 12.008 1 98.25 221 ALA A N 1
ATOM 1649 C CA . ALA A 1 221 ? 3.252 3.258 13.086 1 98.25 221 ALA A CA 1
ATOM 1650 C C . ALA A 1 221 ? 1.812 3.426 12.609 1 98.25 221 ALA A C 1
ATOM 1652 O O . ALA A 1 221 ? 0.87 3.152 13.352 1 98.25 221 ALA A O 1
ATOM 1653 N N . TYR A 1 222 ? 1.665 3.895 11.414 1 98.69 222 TYR A N 1
ATOM 1654 C CA . TYR A 1 222 ? 0.333 4.039 10.844 1 98.69 222 TYR A CA 1
ATOM 1655 C C . TYR A 1 222 ? -0.302 2.678 10.586 1 98.69 222 TYR A C 1
ATOM 1657 O O . TYR A 1 222 ? -1.498 2.488 10.82 1 98.69 222 TYR A O 1
ATOM 1665 N N . GLN A 1 223 ? 0.486 1.709 10.094 1 98.38 223 GLN A N 1
ATOM 1666 C CA . GLN A 1 223 ? -0.037 0.359 9.914 1 98.38 223 GLN A CA 1
ATOM 1667 C C . GLN A 1 223 ? -0.465 -0.248 11.25 1 98.38 223 GLN A C 1
ATOM 1669 O O . GLN A 1 223 ? -1.47 -0.958 11.32 1 98.38 223 GLN A O 1
ATOM 1674 N N . LEU A 1 224 ? 0.359 0.012 12.273 1 97.56 224 LEU A N 1
ATOM 1675 C CA . LEU A 1 224 ? 0.025 -0.468 13.609 1 97.56 224 LEU A CA 1
ATOM 1676 C C . LEU A 1 224 ? -1.351 0.032 14.039 1 97.56 224 LEU A C 1
ATOM 1678 O O . LEU A 1 224 ? -2.164 -0.74 14.555 1 97.56 224 LEU A O 1
ATOM 1682 N N . LEU A 1 225 ? -1.628 1.298 13.773 1 98.19 225 LEU A N 1
ATOM 1683 C CA . LEU A 1 225 ? -2.93 1.881 14.078 1 98.19 225 LEU A CA 1
ATOM 1684 C C . LEU A 1 225 ? -4.031 1.192 13.281 1 98.19 225 LEU A C 1
ATOM 1686 O O . LEU A 1 225 ? -5.094 0.876 13.828 1 98.19 225 LEU A O 1
ATOM 1690 N N . ARG A 1 226 ? -3.775 0.92 12.016 1 97.25 226 ARG A N 1
ATOM 1691 C CA . ARG A 1 226 ? -4.754 0.256 11.156 1 97.25 226 ARG A CA 1
ATOM 1692 C C . ARG A 1 226 ? -5.051 -1.154 11.656 1 97.25 226 ARG A C 1
ATOM 1694 O O . ARG A 1 226 ? -6.215 -1.549 11.766 1 97.25 226 ARG A O 1
ATOM 1701 N N . ASP A 1 227 ? -3.984 -1.87 12.008 1 95 227 ASP A N 1
ATOM 1702 C CA . ASP A 1 227 ? -4.109 -3.25 12.461 1 95 227 ASP A CA 1
ATOM 1703 C C . ASP A 1 227 ? -4.969 -3.336 13.727 1 95 227 ASP A C 1
ATOM 1705 O O . ASP A 1 227 ? -5.695 -4.309 13.922 1 95 227 ASP A O 1
ATOM 1709 N N . ARG A 1 228 ? -4.891 -2.32 14.5 1 95.56 228 ARG A N 1
ATOM 1710 C CA . ARG A 1 228 ? -5.551 -2.354 15.797 1 95.56 228 ARG A CA 1
ATOM 1711 C C . ARG A 1 228 ? -6.887 -1.618 15.75 1 95.56 228 ARG A C 1
ATOM 1713 O O . ARG A 1 228 ? -7.527 -1.421 16.781 1 95.56 228 ARG A O 1
ATOM 1720 N N . GLY A 1 229 ? -7.27 -1.111 14.641 1 95.31 229 GLY A N 1
ATOM 1721 C CA . GLY A 1 229 ? -8.531 -0.394 14.508 1 95.31 229 GLY A CA 1
ATOM 1722 C C . GLY A 1 229 ? -8.531 0.953 15.203 1 95.31 229 GLY A C 1
ATOM 1723 O O . GLY A 1 229 ? -9.578 1.438 15.625 1 95.31 229 GLY A O 1
ATOM 1724 N N . ARG A 1 230 ? -7.309 1.557 15.297 1 96.94 230 ARG A N 1
ATOM 1725 C CA . ARG A 1 230 ? -7.156 2.775 16.078 1 96.94 230 ARG A CA 1
ATOM 1726 C C . ARG A 1 230 ? -6.93 3.984 15.18 1 96.94 230 ARG A C 1
ATOM 1728 O O . ARG A 1 230 ? -6.883 5.121 15.656 1 96.94 230 ARG A O 1
ATOM 1735 N N . LEU A 1 231 ? -6.801 3.818 13.859 1 97.88 231 LEU A N 1
ATOM 1736 C CA . LEU A 1 231 ? -6.68 4.949 12.945 1 97.88 231 LEU A CA 1
ATOM 1737 C C . LEU A 1 231 ? -8.039 5.598 12.695 1 97.88 231 LEU A C 1
ATOM 1739 O O . LEU A 1 231 ? -8.883 5.027 12.008 1 97.88 231 LEU A O 1
ATOM 1743 N N . PRO A 1 232 ? -8.273 6.746 13.164 1 97.44 232 PRO A N 1
ATOM 1744 C CA . PRO A 1 232 ? -9.648 7.25 13.219 1 97.44 232 PRO A CA 1
ATOM 1745 C C . PRO A 1 232 ? -10.078 7.941 11.922 1 97.44 232 PRO A C 1
ATOM 1747 O O . PRO A 1 232 ? -11.266 8.18 11.711 1 97.44 232 PRO A O 1
ATOM 1750 N N . LEU A 1 233 ? -9.141 8.32 11.078 1 98.25 233 LEU A N 1
ATOM 1751 C CA . LEU A 1 233 ? -9.422 8.953 9.797 1 98.25 233 LEU A CA 1
ATOM 1752 C C . LEU A 1 233 ? -8.445 8.484 8.727 1 98.25 233 LEU A C 1
ATOM 1754 O O . LEU A 1 233 ? -7.484 7.773 9.023 1 98.25 233 LEU A O 1
ATOM 1758 N N . ARG A 1 234 ? -8.734 8.797 7.5 1 98.62 234 ARG A N 1
ATOM 1759 C CA . ARG A 1 234 ? -7.914 8.336 6.387 1 98.62 234 ARG A CA 1
ATOM 1760 C C . ARG A 1 234 ? -6.633 9.156 6.273 1 98.62 234 ARG A C 1
ATOM 1762 O O . ARG A 1 234 ? -6.648 10.367 6.473 1 98.62 234 ARG A O 1
ATOM 1769 N N . VAL A 1 235 ? -5.48 8.477 5.969 1 98.88 235 VAL A N 1
ATOM 1770 C CA . VAL A 1 235 ? -4.207 9.18 5.898 1 98.88 235 VAL A CA 1
ATOM 1771 C C . VAL A 1 235 ? -3.459 8.773 4.629 1 98.88 235 VAL A C 1
ATOM 1773 O O . VAL A 1 235 ? -3.336 7.586 4.328 1 98.88 235 VAL A O 1
ATOM 1776 N N . GLN A 1 236 ? -3.062 9.711 3.824 1 98.88 236 GLN A N 1
ATOM 1777 C CA . GLN A 1 236 ? -2.105 9.523 2.74 1 98.88 236 GLN A CA 1
ATOM 1778 C C . GLN A 1 236 ? -0.727 10.047 3.125 1 98.88 236 GLN A C 1
ATOM 1780 O O . GLN A 1 236 ? -0.594 11.188 3.572 1 98.88 236 GLN A O 1
ATOM 1785 N N . LEU A 1 237 ? 0.284 9.234 3.014 1 98.75 237 LEU A N 1
ATOM 1786 C CA . LEU A 1 237 ? 1.619 9.555 3.506 1 98.75 237 LEU A CA 1
ATOM 1787 C C . LEU A 1 237 ? 2.514 10.039 2.371 1 98.75 237 LEU A C 1
ATOM 1789 O O . LEU A 1 237 ? 2.574 9.414 1.311 1 98.75 237 LEU A O 1
ATOM 1793 N N . MET A 1 238 ? 3.131 11.188 2.562 1 98.56 238 MET A N 1
ATOM 1794 C CA . MET A 1 238 ? 4.184 11.641 1.653 1 98.56 238 MET A CA 1
ATOM 1795 C C . MET A 1 238 ? 5.555 11.211 2.154 1 98.56 238 MET A C 1
ATOM 1797 O O . MET A 1 238 ? 5.977 11.602 3.242 1 98.56 238 MET A O 1
ATOM 1801 N N . ALA A 1 239 ? 6.223 10.375 1.409 1 97.88 239 ALA A N 1
ATOM 1802 C CA . ALA A 1 239 ? 7.594 10.016 1.763 1 97.88 239 ALA A CA 1
ATOM 1803 C C . ALA A 1 239 ? 8.547 11.188 1.519 1 97.88 239 ALA A C 1
ATOM 1805 O O . ALA A 1 239 ? 8.414 11.898 0.521 1 97.88 239 ALA A O 1
ATOM 1806 N N . SER A 1 240 ? 9.508 11.367 2.412 1 96.38 240 SER A N 1
ATOM 1807 C CA . SER A 1 240 ? 10.539 12.375 2.193 1 96.38 240 SER A CA 1
ATOM 1808 C C . SER A 1 240 ? 11.461 11.984 1.04 1 96.38 240 SER A C 1
ATOM 1810 O O . SER A 1 240 ? 11.805 10.812 0.885 1 96.38 240 SER A O 1
ATOM 1812 N N . GLY A 1 241 ? 11.836 12.969 0.274 1 95.31 241 GLY A N 1
ATOM 1813 C CA . GLY A 1 241 ? 12.742 12.711 -0.833 1 95.31 241 GLY A CA 1
ATOM 1814 C C . GLY A 1 241 ? 14.039 12.047 -0.402 1 95.31 241 GLY A C 1
ATOM 1815 O O . GLY A 1 241 ? 14.633 11.281 -1.162 1 95.31 241 GLY A O 1
ATOM 1816 N N . ASP A 1 242 ? 14.406 12.258 0.813 1 90.75 242 ASP A N 1
ATOM 1817 C CA . ASP A 1 242 ? 15.672 11.742 1.327 1 90.75 242 ASP A CA 1
ATOM 1818 C C . ASP A 1 242 ? 15.562 10.258 1.667 1 90.75 242 ASP A C 1
ATOM 1820 O O . ASP A 1 242 ? 16.547 9.625 2.045 1 90.75 242 ASP A O 1
ATOM 1824 N N . THR A 1 243 ? 14.383 9.672 1.521 1 94 243 THR A N 1
ATOM 1825 C CA . THR A 1 243 ? 14.203 8.25 1.767 1 94 243 THR A CA 1
ATOM 1826 C C . THR A 1 243 ? 14.602 7.434 0.538 1 94 243 THR A C 1
ATOM 1828 O O . THR A 1 243 ? 14.781 6.215 0.626 1 94 243 THR A O 1
ATOM 1831 N N . LEU A 1 244 ? 14.641 8.102 -0.613 1 95.19 244 LEU A N 1
ATOM 1832 C CA . LEU A 1 244 ? 15.023 7.391 -1.829 1 95.19 244 LEU A CA 1
ATOM 1833 C C . LEU A 1 244 ? 16.484 6.965 -1.772 1 95.19 244 LEU A C 1
ATOM 1835 O O . LEU A 1 244 ? 17.328 7.684 -1.218 1 95.19 244 LEU A O 1
ATOM 1839 N N . ARG A 1 245 ? 16.75 5.797 -2.305 1 93.5 245 ARG A N 1
ATOM 1840 C CA . ARG A 1 245 ? 18.109 5.281 -2.42 1 93.5 245 ARG A CA 1
ATOM 1841 C C . ARG A 1 245 ? 18.391 4.773 -3.832 1 93.5 245 ARG A C 1
ATOM 1843 O O . ARG A 1 245 ? 17.453 4.387 -4.551 1 93.5 245 ARG A O 1
ATOM 1850 N N . THR A 1 246 ? 19.625 4.773 -4.152 1 94.69 246 THR A N 1
ATOM 1851 C CA . THR A 1 246 ? 20.031 4.234 -5.449 1 94.69 246 THR A CA 1
ATOM 1852 C C . THR A 1 246 ? 19.75 2.734 -5.52 1 94.69 246 THR A C 1
ATOM 1854 O O . THR A 1 246 ? 20.141 1.982 -4.621 1 94.69 246 THR A O 1
ATOM 1857 N N . ARG A 1 247 ? 19.016 2.35 -6.516 1 93.38 247 ARG A N 1
ATOM 1858 C CA . ARG A 1 247 ? 18.703 0.948 -6.789 1 93.38 247 ARG A CA 1
ATOM 1859 C C . ARG A 1 247 ? 19.203 0.539 -8.172 1 93.38 247 ARG A C 1
ATOM 1861 O O . ARG A 1 247 ? 19.312 1.375 -9.07 1 93.38 247 ARG A O 1
ATOM 1868 N N . ALA A 1 248 ? 19.562 -0.777 -8.273 1 90.94 248 ALA A N 1
ATOM 1869 C CA . ALA A 1 248 ? 19.859 -1.305 -9.602 1 90.94 248 ALA A CA 1
ATOM 1870 C C . ALA A 1 248 ? 18.578 -1.424 -10.438 1 90.94 248 ALA A C 1
ATOM 1872 O O . ALA A 1 248 ? 17.75 -2.309 -10.195 1 90.94 248 ALA A O 1
ATOM 1873 N N . THR A 1 249 ? 18.328 -0.454 -11.312 1 93.31 249 THR A N 1
ATOM 1874 C CA . THR A 1 249 ? 17.172 -0.466 -12.211 1 93.31 249 THR A CA 1
ATOM 1875 C C . THR A 1 249 ? 17.625 -0.658 -13.656 1 93.31 249 THR A C 1
ATOM 1877 O O . THR A 1 249 ? 18.781 -0.449 -13.992 1 93.31 249 THR A O 1
ATOM 1880 N N . HIS A 1 250 ? 16.781 -1.15 -14.453 1 92 250 HIS A N 1
ATOM 1881 C CA . HIS A 1 250 ? 17.047 -1.22 -15.891 1 92 250 HIS A CA 1
ATOM 1882 C C . HIS A 1 250 ? 17.141 0.175 -16.5 1 92 250 HIS A C 1
ATOM 1884 O O . HIS A 1 250 ? 16.375 1.071 -16.141 1 92 250 HIS A O 1
ATOM 1890 N N . PRO A 1 251 ? 18.016 0.371 -17.469 1 88.38 251 PRO A N 1
ATOM 1891 C CA . PRO A 1 251 ? 18.141 1.689 -18.094 1 88.38 251 PRO A CA 1
ATOM 1892 C C . PRO A 1 251 ? 16.828 2.201 -18.688 1 88.38 251 PRO A C 1
ATOM 1894 O O . PRO A 1 251 ? 16.562 3.404 -18.641 1 88.38 251 PRO A O 1
ATOM 1897 N N . ASP A 1 252 ? 15.969 1.345 -19.062 1 89.5 252 ASP A N 1
ATOM 1898 C CA . ASP A 1 252 ? 14.719 1.725 -19.719 1 89.5 252 ASP A CA 1
ATOM 1899 C C . ASP A 1 252 ? 13.711 2.246 -18.688 1 89.5 252 ASP A C 1
ATOM 1901 O O . ASP A 1 252 ? 12.703 2.855 -19.062 1 89.5 252 ASP A O 1
ATOM 1905 N N . ASP A 1 253 ? 13.977 1.953 -17.453 1 92.62 253 ASP A N 1
ATOM 1906 C CA . ASP A 1 253 ? 13.07 2.473 -16.438 1 92.62 253 ASP A CA 1
ATOM 1907 C C . ASP A 1 253 ? 13.219 3.984 -16.297 1 92.62 253 ASP A C 1
ATOM 1909 O O . ASP A 1 253 ? 12.273 4.668 -15.883 1 92.62 253 ASP A O 1
ATOM 1913 N N . GLY A 1 254 ? 14.469 4.496 -16.594 1 91.19 254 GLY A N 1
ATOM 1914 C CA . GLY A 1 254 ? 14.68 5.934 -16.672 1 91.19 254 GLY A CA 1
ATOM 1915 C C . GLY A 1 254 ? 14.938 6.574 -15.312 1 91.19 254 GLY A C 1
ATOM 1916 O O . GLY A 1 254 ? 14.828 7.793 -15.172 1 91.19 254 GLY A O 1
ATOM 1917 N N . PHE A 1 255 ? 15.062 5.848 -14.25 1 93.75 255 PHE A N 1
ATOM 1918 C CA . PHE A 1 255 ? 15.383 6.363 -12.93 1 93.75 255 PHE A CA 1
ATOM 1919 C C . PHE A 1 255 ? 16.297 5.398 -12.172 1 93.75 255 PHE A C 1
ATOM 1921 O O . PHE A 1 255 ? 16.359 4.215 -12.5 1 93.75 255 PHE A O 1
ATOM 1928 N N . THR A 1 256 ? 17.016 5.906 -11.141 1 94.19 256 THR A N 1
ATOM 1929 C CA . THR A 1 256 ? 17.891 5.055 -10.344 1 94.19 256 THR A CA 1
ATOM 1930 C C . THR A 1 256 ? 17.594 5.211 -8.852 1 94.19 256 THR A C 1
ATOM 1932 O O . THR A 1 256 ? 18.031 4.406 -8.031 1 94.19 256 THR A O 1
ATOM 1935 N N . GLU A 1 257 ? 16.859 6.27 -8.477 1 95.69 257 GLU A N 1
ATOM 1936 C CA . GLU A 1 257 ? 16.5 6.496 -7.078 1 95.69 257 GLU A CA 1
ATOM 1937 C C . GLU A 1 257 ? 15.086 6.023 -6.785 1 95.69 257 GLU A C 1
ATOM 1939 O O . GLU A 1 257 ? 14.141 6.41 -7.477 1 95.69 257 GLU A O 1
ATOM 1944 N N . ALA A 1 258 ? 14.984 5.133 -5.766 1 97 258 ALA A N 1
ATOM 1945 C CA . ALA A 1 258 ? 13.664 4.555 -5.516 1 97 258 ALA A CA 1
ATOM 1946 C C . ALA A 1 258 ? 13.539 4.086 -4.07 1 97 258 ALA A C 1
ATOM 1948 O O . ALA A 1 258 ? 14.547 3.867 -3.393 1 97 258 ALA A O 1
ATOM 1949 N N . LEU A 1 259 ? 12.328 4.027 -3.574 1 97.19 259 LEU A N 1
ATOM 1950 C CA . LEU A 1 259 ? 12.047 3.207 -2.398 1 97.19 259 LEU A CA 1
ATOM 1951 C C . LEU A 1 259 ? 12.211 1.725 -2.717 1 97.19 259 LEU A C 1
ATOM 1953 O O . LEU A 1 259 ? 12.227 1.334 -3.887 1 97.19 259 LEU A O 1
ATOM 1957 N N . ASP A 1 260 ? 12.32 0.912 -1.645 1 96.31 260 ASP A N 1
ATOM 1958 C CA . ASP A 1 260 ? 12.359 -0.534 -1.84 1 96.31 260 ASP A CA 1
ATOM 1959 C C . ASP A 1 260 ? 11.219 -1.001 -2.742 1 96.31 260 ASP A C 1
ATOM 1961 O O . ASP A 1 260 ? 10.102 -0.496 -2.646 1 96.31 260 ASP A O 1
ATOM 1965 N N . LEU A 1 261 ? 11.523 -1.991 -3.705 1 97.38 261 LEU A N 1
ATOM 1966 C CA . LEU A 1 261 ? 10.578 -2.668 -4.582 1 97.38 261 LEU A CA 1
ATOM 1967 C C . LEU A 1 261 ? 10.008 -1.703 -5.617 1 97.38 261 LEU A C 1
ATOM 1969 O O . LEU A 1 261 ? 9.211 -2.098 -6.465 1 97.38 261 LEU A O 1
ATOM 1973 N N . GLY A 1 262 ? 10.43 -0.414 -5.559 1 97.44 262 GLY A N 1
ATOM 1974 C CA . GLY A 1 262 ? 9.977 0.563 -6.531 1 97.44 262 GLY A CA 1
ATOM 1975 C C . GLY A 1 262 ? 8.648 1.195 -6.172 1 97.44 262 GLY A C 1
ATOM 1976 O O . GLY A 1 262 ? 7.938 1.704 -7.039 1 97.44 262 GLY A O 1
ATOM 1977 N N . LEU A 1 263 ? 8.266 1.22 -4.887 1 97.62 263 LEU A N 1
ATOM 1978 C CA . LEU A 1 263 ? 7.023 1.81 -4.395 1 97.62 263 LEU A CA 1
ATOM 1979 C C . LEU A 1 263 ? 6.977 3.305 -4.695 1 97.62 263 LEU A C 1
ATOM 1981 O O . LEU A 1 263 ? 7.988 3.998 -4.578 1 97.62 263 LEU A O 1
ATOM 1985 N N . ARG A 1 264 ? 5.77 3.742 -5.02 1 98.06 264 ARG A N 1
ATOM 1986 C CA . ARG A 1 264 ? 5.574 5.16 -5.301 1 98.06 264 ARG A CA 1
ATOM 1987 C C . ARG A 1 264 ? 4.113 5.559 -5.113 1 98.06 264 ARG A C 1
ATOM 1989 O O . ARG A 1 264 ? 3.328 4.805 -4.535 1 98.06 264 ARG A O 1
ATOM 1996 N N . THR A 1 265 ? 3.787 6.746 -5.582 1 98.38 265 THR A N 1
ATOM 1997 C CA . THR A 1 265 ? 2.451 7.32 -5.48 1 98.38 265 THR A CA 1
ATOM 1998 C C . THR A 1 265 ? 1.395 6.328 -5.953 1 98.38 265 THR A C 1
ATOM 2000 O O . THR A 1 265 ? 1.538 5.723 -7.02 1 98.38 265 THR A O 1
ATOM 2003 N N . GLY A 1 266 ? 0.353 6.203 -5.105 1 96.94 266 GLY A N 1
ATOM 2004 C CA . GLY A 1 266 ? -0.799 5.43 -5.543 1 96.94 266 GLY A CA 1
ATOM 2005 C C . GLY A 1 266 ? -0.896 4.07 -4.879 1 96.94 266 GLY A C 1
ATOM 2006 O O . GLY A 1 266 ? -1.944 3.424 -4.926 1 96.94 266 GLY A O 1
ATOM 2007 N N . PHE A 1 267 ? 0.182 3.596 -4.227 1 98.31 267 PHE A N 1
ATOM 2008 C CA . PHE A 1 267 ? 0.116 2.318 -3.523 1 98.31 267 PHE A CA 1
ATOM 2009 C C . PHE A 1 267 ? -0.564 2.48 -2.17 1 98.31 267 PHE A C 1
ATOM 2011 O O . PHE A 1 267 ? -0.243 3.398 -1.413 1 98.31 267 PHE A O 1
ATOM 2018 N N . GLY A 1 268 ? -1.444 1.558 -1.866 1 97.81 268 GLY A N 1
ATOM 2019 C CA . GLY A 1 268 ? -2.217 1.634 -0.637 1 97.81 268 GLY A CA 1
ATOM 2020 C C . GLY A 1 268 ? -3.715 1.616 -0.872 1 97.81 268 GLY A C 1
ATOM 2021 O O . GLY A 1 268 ? -4.168 1.471 -2.008 1 97.81 268 GLY A O 1
ATOM 2022 N N . ASP A 1 269 ? -4.477 1.723 0.235 1 96.38 269 ASP A N 1
ATOM 2023 C CA . ASP A 1 269 ? -5.93 1.68 0.119 1 96.38 269 ASP A CA 1
ATOM 2024 C C . ASP A 1 269 ? -6.555 3.006 0.545 1 96.38 269 ASP A C 1
ATOM 2026 O O . ASP A 1 269 ? -5.871 4.035 0.591 1 96.38 269 ASP A O 1
ATOM 2030 N N . ASP A 1 270 ? -7.832 3.021 0.758 1 94.44 270 ASP A N 1
ATOM 2031 C CA . ASP A 1 270 ? -8.594 4.234 1.053 1 94.44 270 ASP A CA 1
ATOM 2032 C C . ASP A 1 270 ? -8.266 4.758 2.451 1 94.44 270 ASP A C 1
ATOM 2034 O O . ASP A 1 270 ? -8.547 5.918 2.764 1 94.44 270 ASP A O 1
ATOM 2038 N N . TRP A 1 271 ? -7.777 3.881 3.295 1 97.56 271 TRP A N 1
ATOM 2039 C CA . TRP A 1 271 ? -7.52 4.266 4.68 1 97.56 271 TRP A CA 1
ATOM 2040 C C . TRP A 1 271 ? -6.09 4.758 4.852 1 97.56 271 TRP A C 1
ATOM 2042 O O . TRP A 1 271 ? -5.84 5.727 5.574 1 97.56 271 TRP A O 1
ATOM 2052 N N . LEU A 1 272 ? -5.18 4.059 4.234 1 98.62 272 LEU A N 1
ATOM 2053 C CA . LEU A 1 272 ? -3.752 4.336 4.352 1 98.62 272 LEU A CA 1
ATOM 2054 C C . LEU A 1 272 ? -3.037 4.086 3.027 1 98.62 272 LEU A C 1
ATOM 2056 O O . LEU A 1 272 ? -3.105 2.986 2.477 1 98.62 272 LEU A O 1
ATOM 2060 N N . SER A 1 273 ? -2.383 5.121 2.48 1 98.56 273 SER A N 1
ATOM 2061 C CA . SER A 1 273 ? -1.729 4.992 1.184 1 98.56 273 SER A CA 1
ATOM 2062 C C . SER A 1 273 ? -0.491 5.879 1.099 1 98.56 273 SER A C 1
ATOM 2064 O O . SER A 1 273 ? -0.263 6.723 1.969 1 98.56 273 SER A O 1
ATOM 2066 N N . LEU A 1 274 ? 0.319 5.609 0.097 1 98.44 274 LEU A N 1
ATOM 2067 C CA . LEU A 1 274 ? 1.453 6.457 -0.257 1 98.44 274 LEU A CA 1
ATOM 2068 C C . LEU A 1 274 ? 1.052 7.496 -1.296 1 98.44 274 LEU A C 1
ATOM 2070 O O . LEU A 1 274 ? 0.483 7.156 -2.336 1 98.44 274 LEU A O 1
ATOM 2074 N N . GLY A 1 275 ? 1.278 8.797 -0.966 1 98.38 275 GLY A N 1
ATOM 2075 C CA . GLY A 1 275 ? 0.985 9.891 -1.88 1 98.38 275 GLY A CA 1
ATOM 2076 C C . GLY A 1 275 ? 2.227 10.484 -2.518 1 98.38 275 GLY A C 1
ATOM 2077 O O . GLY A 1 275 ? 3.045 9.758 -3.088 1 98.38 275 GLY A O 1
ATOM 2078 N N . ALA A 1 276 ? 2.396 11.734 -2.414 1 98.69 276 ALA A N 1
ATOM 2079 C CA . ALA A 1 276 ? 3.453 12.469 -3.104 1 98.69 276 ALA A CA 1
ATOM 2080 C C . ALA A 1 276 ? 4.801 12.258 -2.424 1 98.69 276 ALA A C 1
ATOM 2082 O O . ALA A 1 276 ? 4.859 11.836 -1.267 1 98.69 276 ALA A O 1
ATOM 2083 N N . LEU A 1 277 ? 5.824 12.438 -3.176 1 98.56 277 LEU A N 1
ATOM 2084 C CA . LEU A 1 277 ? 7.176 12.594 -2.641 1 98.56 277 LEU A CA 1
ATOM 2085 C C . LEU A 1 277 ? 7.41 14.016 -2.148 1 98.56 277 LEU A C 1
ATOM 2087 O O . LEU A 1 277 ? 7.281 14.969 -2.916 1 98.56 277 LEU A O 1
ATOM 2091 N N . LYS A 1 278 ? 7.68 14.141 -0.892 1 98.38 278 LYS A N 1
ATOM 2092 C CA . LYS A 1 278 ? 7.867 15.469 -0.309 1 98.38 278 LYS A CA 1
ATOM 2093 C C . LYS A 1 278 ? 9.305 15.953 -0.496 1 98.38 278 LYS A C 1
ATOM 2095 O O . LYS A 1 278 ? 10.25 15.242 -0.164 1 98.38 278 LYS A O 1
ATOM 2100 N N . ILE A 1 279 ? 9.453 17.125 -1.062 1 97.31 279 ILE A N 1
ATOM 2101 C CA . ILE A 1 279 ? 10.758 17.75 -1.297 1 97.31 279 ILE A CA 1
ATOM 2102 C C . ILE A 1 279 ? 10.789 19.141 -0.654 1 97.31 279 ILE A C 1
ATOM 2104 O O . ILE A 1 279 ? 9.844 19.906 -0.787 1 97.31 279 ILE A O 1
ATOM 2108 N N . TYR A 1 280 ? 11.859 19.438 0.027 1 94.19 280 TYR A N 1
ATOM 2109 C CA . TYR A 1 280 ? 12.023 20.719 0.708 1 94.19 280 TYR A CA 1
ATOM 2110 C C . TYR A 1 280 ? 13.023 21.594 -0.025 1 94.19 280 TYR A C 1
ATOM 2112 O O . TYR A 1 280 ? 14.227 21.328 -0.015 1 94.19 280 TYR A O 1
ATOM 2120 N N . THR A 1 281 ? 12.531 22.672 -0.575 1 96.56 281 THR A N 1
ATOM 2121 C CA . THR A 1 281 ? 13.453 23.5 -1.345 1 96.56 281 THR A CA 1
ATOM 2122 C C . THR A 1 281 ? 13.977 24.656 -0.493 1 96.56 281 THR A C 1
ATOM 2124 O O . THR A 1 281 ? 15.086 25.141 -0.719 1 96.56 281 THR A O 1
ATOM 2127 N N . ASP A 1 282 ? 13.141 25.156 0.382 1 94 282 ASP A N 1
ATOM 2128 C CA . ASP A 1 282 ? 13.562 26.266 1.244 1 94 282 ASP A CA 1
ATOM 2129 C C . ASP A 1 282 ? 12.914 26.156 2.623 1 94 282 ASP A C 1
ATOM 2131 O O . ASP A 1 282 ? 12.383 25.109 2.986 1 94 282 ASP A O 1
ATOM 2135 N N . GLY A 1 283 ? 13.133 27.281 3.412 1 89.88 283 GLY A N 1
ATOM 2136 C CA . GLY A 1 283 ? 12.625 27.297 4.773 1 89.88 283 GLY A CA 1
ATOM 2137 C C . GLY A 1 283 ? 11.375 28.141 4.934 1 89.88 283 GLY A C 1
ATOM 2138 O O . GLY A 1 283 ? 10.516 28.172 4.055 1 89.88 283 GLY A O 1
ATOM 2139 N N . GLY A 1 284 ? 11.258 28.828 6.133 1 87.38 284 GLY A N 1
ATOM 2140 C CA . GLY A 1 284 ? 10.055 29.562 6.473 1 87.38 284 GLY A CA 1
ATOM 2141 C C . GLY A 1 284 ? 10.273 31.062 6.539 1 87.38 284 GLY A C 1
ATOM 2142 O O . GLY A 1 284 ? 11.414 31.531 6.59 1 87.38 284 GLY A O 1
ATOM 2143 N N . MET A 1 285 ? 9.164 31.781 6.512 1 86.38 285 MET A N 1
ATOM 2144 C CA . MET A 1 285 ? 9.195 33.25 6.52 1 86.38 285 MET A CA 1
ATOM 2145 C C . MET A 1 285 ? 9.594 33.781 7.891 1 86.38 285 MET A C 1
ATOM 2147 O O . MET A 1 285 ? 10.375 34.719 7.992 1 86.38 285 MET A O 1
ATOM 2151 N N . MET A 1 286 ? 9.055 33.125 8.875 1 76.19 286 MET A N 1
ATOM 2152 C CA . MET A 1 286 ? 9.305 33.594 10.234 1 76.19 286 MET A CA 1
ATOM 2153 C C . MET A 1 286 ? 10.797 33.594 10.547 1 76.19 286 MET A C 1
ATOM 2155 O O . MET A 1 286 ? 11.312 34.562 11.109 1 76.19 286 MET A O 1
ATOM 2159 N N . ALA A 1 287 ? 11.414 32.562 10.156 1 73.38 287 ALA A N 1
ATOM 2160 C CA . ALA A 1 287 ? 12.844 32.406 10.414 1 73.38 287 ALA A CA 1
ATOM 2161 C C . ALA A 1 287 ? 13.68 33.094 9.344 1 73.38 287 ALA A C 1
ATOM 2163 O O . ALA A 1 287 ? 14.906 33.094 9.422 1 73.38 287 ALA A O 1
ATOM 2164 N N . ARG A 1 288 ? 13.055 33.719 8.359 1 85.88 288 ARG A N 1
ATOM 2165 C CA . ARG A 1 288 ? 13.711 34.406 7.254 1 85.88 288 ARG A CA 1
ATOM 2166 C C . ARG A 1 288 ? 14.633 33.438 6.492 1 85.88 288 ARG A C 1
ATOM 2168 O O . ARG A 1 288 ? 15.758 33.812 6.152 1 85.88 288 ARG A O 1
ATOM 2175 N N . THR A 1 289 ? 14.148 32.219 6.383 1 87.12 289 THR A N 1
ATOM 2176 C CA . THR A 1 289 ? 14.922 31.234 5.645 1 87.12 289 THR A CA 1
ATOM 2177 C C . THR A 1 289 ? 14.211 30.844 4.348 1 87.12 289 THR A C 1
ATOM 2179 O O . THR A 1 289 ? 14.75 30.078 3.545 1 87.12 289 THR A O 1
ATOM 2182 N N . ALA A 1 290 ? 13.016 31.391 4.105 1 94.44 290 ALA A N 1
ATOM 2183 C CA . ALA A 1 290 ? 12.414 31.281 2.779 1 94.44 290 ALA A CA 1
ATOM 2184 C C . ALA A 1 290 ? 13.289 31.953 1.724 1 94.44 290 ALA A C 1
ATOM 2186 O O . ALA A 1 290 ? 13.812 33.031 1.948 1 94.44 290 ALA A O 1
ATOM 2187 N N . ALA A 1 291 ? 13.523 31.281 0.619 1 96.62 291 ALA A N 1
ATOM 2188 C CA . ALA A 1 291 ? 14.398 31.812 -0.42 1 96.62 291 ALA A CA 1
ATOM 2189 C C . ALA A 1 291 ? 13.672 32.844 -1.282 1 96.62 291 ALA A C 1
ATOM 2191 O O . ALA A 1 291 ? 12.727 32.5 -1.999 1 96.62 291 ALA A O 1
ATOM 2192 N N . LEU A 1 292 ? 14.156 34.125 -1.312 1 97.88 292 LEU A N 1
ATOM 2193 C CA . LEU A 1 292 ? 13.484 35.219 -1.979 1 97.88 292 LEU A CA 1
ATOM 2194 C C . LEU A 1 292 ? 14.344 35.781 -3.104 1 97.88 292 LEU A C 1
ATOM 2196 O O . LEU A 1 292 ? 15.57 35.688 -3.061 1 97.88 292 LEU A O 1
ATOM 2200 N N . THR A 1 293 ? 13.664 36.406 -4.07 1 97.56 293 THR A N 1
ATOM 2201 C CA . THR A 1 293 ? 14.367 37.062 -5.148 1 97.56 293 THR A CA 1
ATOM 2202 C C . THR A 1 293 ? 14.875 38.438 -4.691 1 97.56 293 THR A C 1
ATOM 2204 O O . THR A 1 293 ? 15.875 38.938 -5.207 1 97.56 293 THR A O 1
ATOM 2207 N N . SER A 1 294 ? 14.188 39.062 -3.758 1 96.81 294 SER A N 1
ATOM 2208 C CA . SER A 1 294 ? 14.57 40.344 -3.139 1 96.81 294 SER A CA 1
ATOM 2209 C C . SER A 1 294 ? 14.711 40.188 -1.626 1 96.81 294 SER A C 1
ATOM 2211 O O . SER A 1 294 ? 14.023 39.375 -1.012 1 96.81 294 SER A O 1
ATOM 2213 N N . PRO A 1 295 ? 15.516 41 -1.045 1 96.62 295 PRO A N 1
ATOM 2214 C CA . PRO A 1 295 ? 15.789 40.812 0.384 1 96.62 295 PRO A CA 1
ATOM 2215 C C . PRO A 1 295 ? 14.555 41.062 1.253 1 96.62 295 PRO A C 1
ATOM 2217 O O . PRO A 1 295 ? 13.664 41.812 0.855 1 96.62 295 PRO A O 1
ATOM 2220 N N . TYR A 1 296 ? 14.57 40.438 2.404 1 94.25 296 TYR A N 1
ATOM 2221 C CA . TYR A 1 296 ? 13.586 40.781 3.426 1 94.25 296 TYR A CA 1
ATOM 2222 C C . TYR A 1 296 ? 13.625 42.281 3.748 1 94.25 296 TYR A C 1
ATOM 2224 O O . TYR A 1 296 ? 14.695 42.875 3.705 1 94.25 296 TYR A O 1
ATOM 2232 N N . GLU A 1 297 ? 12.492 42.812 4.066 1 94.31 297 GLU A N 1
ATOM 2233 C CA . GLU A 1 297 ? 12.406 44.25 4.34 1 94.31 297 GLU A CA 1
ATOM 2234 C C . GLU A 1 297 ? 13.383 44.688 5.434 1 94.31 297 GLU A C 1
ATOM 2236 O O . GLU A 1 297 ? 13.453 44.031 6.488 1 94.31 297 GLU A O 1
ATOM 2241 N N . GLY A 1 298 ? 14.156 45.656 5.125 1 92.62 298 GLY A N 1
ATOM 2242 C CA . GLY A 1 298 ? 15.07 46.219 6.102 1 92.62 298 GLY A CA 1
ATOM 2243 C C . GLY A 1 298 ? 16.359 45.438 6.23 1 92.62 298 GLY A C 1
ATOM 2244 O O . GLY A 1 298 ? 17.172 45.719 7.121 1 92.62 298 GLY A O 1
ATOM 2245 N N . THR A 1 299 ? 16.516 44.406 5.395 1 94.12 299 THR A N 1
ATOM 2246 C CA . THR A 1 299 ? 17.719 43.594 5.473 1 94.12 299 THR A CA 1
ATOM 2247 C C . THR A 1 299 ? 18.312 43.375 4.082 1 94.12 299 THR A C 1
ATOM 2249 O O . THR A 1 299 ? 17.766 43.844 3.086 1 94.12 299 THR A O 1
ATOM 2252 N N . ASP A 1 300 ? 19.5 42.75 4.039 1 95.31 300 ASP A N 1
ATOM 2253 C CA . ASP A 1 300 ? 20.109 42.312 2.789 1 95.31 300 ASP A CA 1
ATOM 2254 C C . ASP A 1 300 ? 20.016 40.812 2.625 1 95.31 300 ASP A C 1
ATOM 2256 O O . ASP A 1 300 ? 20.594 40.25 1.698 1 95.31 300 ASP A O 1
ATOM 2260 N N . ASP A 1 301 ? 19.297 40.25 3.473 1 93.44 301 ASP A N 1
ATOM 2261 C CA . ASP A 1 301 ? 19.156 38.781 3.5 1 93.44 301 ASP A CA 1
ATOM 2262 C C . ASP A 1 301 ? 18.031 38.312 2.578 1 93.44 301 ASP A C 1
ATOM 2264 O O . ASP A 1 301 ? 16.906 38.781 2.688 1 93.44 301 ASP A O 1
ATOM 2268 N N . THR A 1 302 ? 18.328 37.375 1.672 1 96.5 302 THR A N 1
ATOM 2269 C CA . THR A 1 302 ? 17.328 36.875 0.721 1 96.5 302 THR A CA 1
ATOM 2270 C C . THR A 1 302 ? 16.922 35.438 1.056 1 96.5 302 THR A C 1
ATOM 2272 O O . THR A 1 302 ? 16.344 34.75 0.218 1 96.5 302 THR A O 1
ATOM 2275 N N . GLY A 1 303 ? 17.25 35 2.25 1 94 303 GLY A N 1
ATOM 2276 C CA . GLY A 1 303 ? 16.969 33.625 2.615 1 94 303 GLY A CA 1
ATOM 2277 C C . GLY A 1 303 ? 17.906 32.625 1.957 1 94 303 GLY A C 1
ATOM 2278 O O . GLY A 1 303 ? 19.031 32.969 1.599 1 94 303 GLY A O 1
ATOM 2279 N N . ARG A 1 304 ? 17.5 31.234 1.962 1 91.94 304 ARG A N 1
ATOM 2280 C CA . ARG A 1 304 ? 18.406 30.219 1.434 1 91.94 304 ARG A CA 1
ATOM 2281 C C . ARG A 1 304 ? 17.625 28.984 0.999 1 91.94 304 ARG A C 1
ATOM 2283 O O . ARG A 1 304 ? 16.516 28.734 1.475 1 91.94 304 ARG A O 1
ATOM 2290 N N . PHE A 1 305 ? 18.266 28.328 0.096 1 94.5 305 PHE A N 1
ATOM 2291 C CA . PHE A 1 305 ? 17.781 27 -0.256 1 94.5 305 PHE A CA 1
ATOM 2292 C C . PHE A 1 305 ? 18.172 25.984 0.804 1 94.5 305 PHE A C 1
ATOM 2294 O O . PHE A 1 305 ? 19.172 26.172 1.514 1 94.5 305 PHE A O 1
ATOM 2301 N N . GLN A 1 306 ? 17.375 24.969 0.945 1 90.25 306 GLN A N 1
ATOM 2302 C CA . GLN A 1 306 ? 17.625 23.922 1.923 1 90.25 306 GLN A CA 1
ATOM 2303 C C . GLN A 1 306 ? 18.812 23.062 1.508 1 90.25 306 GLN A C 1
ATOM 2305 O O . GLN A 1 306 ? 19.406 22.375 2.34 1 90.25 306 GLN A O 1
ATOM 2310 N N . ASP A 1 307 ? 19.141 22.969 0.249 1 90.5 307 ASP A N 1
ATOM 2311 C CA . ASP A 1 307 ? 20.234 22.203 -0.346 1 90.5 307 ASP A CA 1
ATOM 2312 C C . ASP A 1 307 ? 20.734 22.859 -1.628 1 90.5 307 ASP A C 1
ATOM 2314 O O . ASP A 1 307 ? 20.219 23.891 -2.053 1 90.5 307 ASP A O 1
ATOM 2318 N N . ASP A 1 308 ? 21.812 22.281 -2.193 1 95.12 308 ASP A N 1
ATOM 2319 C CA . ASP A 1 308 ? 22.312 22.75 -3.484 1 95.12 308 ASP A CA 1
ATOM 2320 C C . ASP A 1 308 ? 21.203 22.734 -4.539 1 95.12 308 ASP A C 1
ATOM 2322 O O . ASP A 1 308 ? 20.516 21.734 -4.703 1 95.12 308 ASP A O 1
ATOM 2326 N N . PRO A 1 309 ? 20.969 23.938 -5.227 1 97.25 309 PRO A N 1
ATOM 2327 C CA . PRO A 1 309 ? 19.891 24.031 -6.211 1 97.25 309 PRO A CA 1
ATOM 2328 C C . PRO A 1 309 ? 19.953 22.938 -7.266 1 97.25 309 PRO A C 1
ATOM 2330 O O . PRO A 1 309 ? 18.906 22.453 -7.723 1 97.25 309 PRO A O 1
ATOM 2333 N N . GLU A 1 310 ? 21.094 22.547 -7.656 1 97.38 310 GLU A N 1
ATOM 2334 C CA . GLU A 1 310 ? 21.234 21.484 -8.656 1 97.38 310 GLU A CA 1
ATOM 2335 C C . GLU A 1 310 ? 20.75 20.141 -8.109 1 97.38 310 GLU A C 1
ATOM 2337 O O . GLU A 1 310 ? 20.109 19.375 -8.828 1 97.38 310 GLU A O 1
ATOM 2342 N N . ARG A 1 311 ? 21.094 19.922 -6.887 1 95.88 311 ARG A N 1
ATOM 2343 C CA . ARG A 1 311 ? 20.656 18.688 -6.25 1 95.88 311 ARG A CA 1
ATOM 2344 C C . ARG A 1 311 ? 19.141 18.672 -6.078 1 95.88 311 ARG A C 1
ATOM 2346 O O . ARG A 1 311 ? 18.5 17.641 -6.285 1 95.88 311 ARG A O 1
ATOM 2353 N N . LEU A 1 312 ? 18.641 19.797 -5.695 1 97.12 312 LEU A N 1
ATOM 2354 C CA . LEU A 1 312 ? 17.203 19.922 -5.551 1 97.12 312 LEU A CA 1
ATOM 2355 C C . LEU A 1 312 ? 16.5 19.703 -6.887 1 97.12 312 LEU A C 1
ATOM 2357 O O . LEU A 1 312 ? 15.516 18.969 -6.965 1 97.12 312 LEU A O 1
ATOM 2361 N N . THR A 1 313 ? 17.031 20.328 -7.91 1 98.25 313 THR A N 1
ATOM 2362 C CA . THR A 1 313 ? 16.484 20.172 -9.25 1 98.25 313 THR A CA 1
ATOM 2363 C C . THR A 1 313 ? 16.516 18.703 -9.688 1 98.25 313 THR A C 1
ATOM 2365 O O . THR A 1 313 ? 15.539 18.188 -10.203 1 98.25 313 THR A O 1
ATOM 2368 N N . ARG A 1 314 ? 17.625 18.062 -9.43 1 96.75 314 ARG A N 1
ATOM 2369 C CA . ARG A 1 314 ? 17.781 16.656 -9.797 1 96.75 314 ARG A CA 1
ATOM 2370 C C . ARG A 1 314 ? 16.766 15.781 -9.062 1 96.75 314 ARG A C 1
ATOM 2372 O O . ARG A 1 314 ? 16.172 14.875 -9.656 1 96.75 314 ARG A O 1
ATOM 2379 N N . LEU A 1 315 ? 16.594 16.047 -7.836 1 96.62 315 LEU A N 1
ATOM 2380 C CA . LEU A 1 315 ? 15.633 15.289 -7.039 1 96.62 315 LEU A CA 1
ATOM 2381 C C . LEU A 1 315 ? 14.219 15.445 -7.586 1 96.62 315 LEU A C 1
ATOM 2383 O O . LEU A 1 315 ? 13.477 14.461 -7.688 1 96.62 315 LEU A O 1
ATOM 2387 N N . ILE A 1 316 ? 13.852 16.656 -7.961 1 98.44 316 ILE A N 1
ATOM 2388 C CA . ILE A 1 316 ? 12.531 16.922 -8.523 1 98.44 316 ILE A CA 1
ATOM 2389 C C . ILE A 1 316 ? 12.375 16.188 -9.852 1 98.44 316 ILE A C 1
ATOM 2391 O O . ILE A 1 316 ? 11.383 15.492 -10.07 1 98.44 316 ILE A O 1
ATOM 2395 N N . VAL A 1 317 ? 13.328 16.297 -10.664 1 97.81 317 VAL A N 1
ATOM 2396 C CA . VAL A 1 317 ? 13.273 15.688 -11.984 1 97.81 317 VAL A CA 1
ATOM 2397 C C . VAL A 1 317 ? 13.242 14.164 -11.852 1 97.81 317 VAL A C 1
ATOM 2399 O O . VAL A 1 317 ? 12.414 13.492 -12.469 1 97.81 317 VAL A O 1
ATOM 2402 N N . ASP A 1 318 ? 14.133 13.656 -11.016 1 96 318 ASP A N 1
ATOM 2403 C CA . ASP A 1 318 ? 14.203 12.219 -10.805 1 96 318 ASP A CA 1
ATOM 2404 C C . ASP A 1 318 ? 12.883 11.68 -10.258 1 96 318 ASP A C 1
ATOM 2406 O O . ASP A 1 318 ? 12.406 10.625 -10.688 1 96 318 ASP A O 1
ATOM 2410 N N . GLY A 1 319 ? 12.32 12.383 -9.273 1 97.94 319 GLY A N 1
ATOM 2411 C CA . GLY A 1 319 ? 11.031 11.977 -8.75 1 97.94 319 GLY A CA 1
ATOM 2412 C C . GLY A 1 319 ? 9.945 11.914 -9.812 1 97.94 319 GLY A C 1
ATOM 2413 O O . GLY A 1 319 ? 9.164 10.961 -9.852 1 97.94 319 GLY A O 1
ATOM 2414 N N . HIS A 1 320 ? 9.922 12.906 -10.68 1 98.25 320 HIS A N 1
ATOM 2415 C CA . HIS A 1 320 ? 8.977 12.945 -11.789 1 98.25 320 HIS A CA 1
ATOM 2416 C C . HIS A 1 320 ? 9.188 11.773 -12.742 1 98.25 320 HIS A C 1
ATOM 2418 O O . HIS A 1 320 ? 8.227 11.102 -13.125 1 98.25 320 HIS A O 1
ATOM 2424 N N . LEU A 1 321 ? 10.398 11.508 -13.07 1 96.5 321 LEU A N 1
ATOM 2425 C CA . LEU A 1 321 ? 10.727 10.445 -14.016 1 96.5 321 LEU A CA 1
ATOM 2426 C C . LEU A 1 321 ? 10.375 9.078 -13.438 1 96.5 321 LEU A C 1
ATOM 2428 O O . LEU A 1 321 ? 10.008 8.156 -14.172 1 96.5 321 LEU A O 1
ATOM 2432 N N . ALA A 1 322 ? 10.477 8.977 -12.141 1 96.69 322 ALA A N 1
ATOM 2433 C CA . ALA A 1 322 ? 10.219 7.711 -11.461 1 96.69 322 ALA A CA 1
ATOM 2434 C C . ALA A 1 322 ? 8.719 7.484 -11.273 1 96.69 322 ALA A C 1
ATOM 2436 O O . ALA A 1 322 ? 8.297 6.434 -10.781 1 96.69 322 ALA A O 1
ATOM 2437 N N . GLY A 1 323 ? 7.895 8.477 -11.578 1 97.19 323 GLY A N 1
ATOM 2438 C CA . GLY A 1 323 ? 6.453 8.281 -11.57 1 97.19 323 GLY A CA 1
ATOM 2439 C C . GLY A 1 323 ? 5.777 8.852 -10.336 1 97.19 323 GLY A C 1
ATOM 2440 O O . GLY A 1 323 ? 4.57 8.688 -10.148 1 97.19 323 GLY A O 1
ATOM 2441 N N . TRP A 1 324 ? 6.516 9.562 -9.492 1 98.5 324 TRP A N 1
ATOM 2442 C CA . TRP A 1 324 ? 5.957 10.156 -8.281 1 98.5 324 TRP A CA 1
ATOM 2443 C C . TRP A 1 324 ? 5.094 11.367 -8.617 1 98.5 324 TRP A C 1
ATOM 2445 O O . TRP A 1 324 ? 5.391 12.109 -9.555 1 98.5 324 TRP A O 1
ATOM 2455 N N . GLN A 1 325 ? 3.984 11.539 -7.891 1 98.81 325 GLN A N 1
ATOM 2456 C CA . GLN A 1 325 ? 3.547 12.906 -7.633 1 98.81 325 GLN A CA 1
ATOM 2457 C C . GLN A 1 325 ? 4.523 13.633 -6.707 1 98.81 325 GLN A C 1
ATOM 2459 O O . GLN A 1 325 ? 5.051 13.039 -5.766 1 98.81 325 GLN A O 1
ATOM 2464 N N . LEU A 1 326 ? 4.734 14.875 -7.02 1 98.88 326 LEU A N 1
ATOM 2465 C CA . LEU A 1 326 ? 5.684 15.617 -6.195 1 98.88 326 LEU A CA 1
ATOM 2466 C C . LEU A 1 326 ? 4.969 16.672 -5.352 1 98.88 326 LEU A C 1
ATOM 2468 O O . LEU A 1 326 ? 4.035 17.328 -5.824 1 98.88 326 LEU A O 1
ATOM 2472 N N . ALA A 1 327 ? 5.293 16.766 -4.102 1 98.88 327 ALA A N 1
ATOM 2473 C CA . ALA A 1 327 ? 4.934 17.859 -3.203 1 98.88 327 ALA A CA 1
ATOM 2474 C C . ALA A 1 327 ? 6.156 18.688 -2.84 1 98.88 327 ALA A C 1
ATOM 2476 O O . ALA A 1 327 ? 6.891 18.359 -1.905 1 98.88 327 ALA A O 1
ATOM 2477 N N . VAL A 1 328 ? 6.34 19.766 -3.541 1 98.81 328 VAL A N 1
ATOM 2478 C CA . VAL A 1 328 ? 7.559 20.562 -3.422 1 98.81 328 VAL A CA 1
ATOM 2479 C C . VAL A 1 328 ? 7.312 21.766 -2.518 1 98.81 328 VAL A C 1
ATOM 2481 O O . VAL A 1 328 ? 6.504 22.625 -2.844 1 98.81 328 VAL A O 1
ATOM 2484 N N . HIS A 1 329 ? 7.949 21.719 -1.42 1 97.94 329 HIS A N 1
ATOM 2485 C CA . HIS A 1 329 ? 7.91 22.844 -0.496 1 97.94 329 HIS A CA 1
ATOM 2486 C C . HIS A 1 329 ? 8.578 24.078 -1.098 1 97.94 329 HIS A C 1
ATOM 2488 O O . HIS A 1 329 ? 9.781 24.062 -1.386 1 97.94 329 HIS A O 1
ATOM 2494 N N . ALA A 1 330 ? 7.84 25.141 -1.278 1 98.31 330 ALA A N 1
ATOM 2495 C CA . ALA A 1 330 ? 8.344 26.406 -1.783 1 98.31 330 ALA A CA 1
ATOM 2496 C C . ALA A 1 330 ? 7.594 27.594 -1.166 1 98.31 330 ALA A C 1
ATOM 2498 O O . ALA A 1 330 ? 6.523 27.969 -1.643 1 98.31 330 ALA A O 1
ATOM 2499 N N . ILE A 1 331 ? 8.203 28.219 -0.219 1 97.19 331 ILE A N 1
ATOM 2500 C CA . ILE A 1 331 ? 7.574 29.359 0.45 1 97.19 331 ILE A CA 1
ATOM 2501 C C . ILE A 1 331 ? 8 30.656 -0.224 1 97.19 331 ILE A C 1
ATOM 2503 O O . ILE A 1 331 ? 7.172 31.531 -0.503 1 97.19 331 ILE A O 1
ATOM 2507 N N . GLY A 1 332 ? 9.273 30.828 -0.496 1 97.88 332 GLY A N 1
ATOM 2508 C CA . GLY A 1 332 ? 9.758 32.031 -1.15 1 97.88 332 GLY A CA 1
ATOM 2509 C C . GLY A 1 332 ? 9.586 32 -2.656 1 97.88 332 GLY A C 1
ATOM 2510 O O . GLY A 1 332 ? 9.555 30.938 -3.264 1 97.88 332 GLY A O 1
ATOM 2511 N N . ASP A 1 333 ? 9.562 33.188 -3.25 1 98.5 333 ASP A N 1
ATOM 2512 C CA . ASP A 1 333 ? 9.352 33.312 -4.691 1 98.5 333 ASP A CA 1
ATOM 2513 C C . ASP A 1 333 ? 10.547 32.75 -5.465 1 98.5 333 ASP A C 1
ATOM 2515 O O . ASP A 1 333 ? 10.383 32.219 -6.578 1 98.5 333 ASP A O 1
ATOM 2519 N N . ARG A 1 334 ? 11.75 32.812 -4.918 1 98.69 334 ARG A N 1
ATOM 2520 C CA . ARG A 1 334 ? 12.914 32.219 -5.551 1 98.69 334 ARG A CA 1
ATOM 2521 C C . ARG A 1 334 ? 12.82 30.688 -5.52 1 98.69 334 ARG A C 1
ATOM 2523 O O . ARG A 1 334 ? 13.211 30.016 -6.48 1 98.69 334 ARG A O 1
ATOM 2530 N N . ALA A 1 335 ? 12.398 30.141 -4.41 1 98.62 335 ALA A N 1
ATOM 2531 C CA . ALA A 1 335 ? 12.148 28.703 -4.309 1 98.62 335 ALA A CA 1
ATOM 2532 C C . ALA A 1 335 ? 11.078 28.25 -5.301 1 98.62 335 ALA A C 1
ATOM 2534 O O . ALA A 1 335 ? 11.195 27.188 -5.914 1 98.62 335 ALA A O 1
ATOM 2535 N N . ALA A 1 336 ? 10.062 29.062 -5.457 1 98.88 336 ALA A N 1
ATOM 2536 C CA . ALA A 1 336 ? 9.023 28.766 -6.438 1 98.88 336 ALA A CA 1
ATOM 2537 C C . ALA A 1 336 ? 9.594 28.734 -7.852 1 98.88 336 ALA A C 1
ATOM 2539 O O . ALA A 1 336 ? 9.234 27.875 -8.656 1 98.88 336 ALA A O 1
ATOM 2540 N N . ASP A 1 337 ? 10.445 29.672 -8.141 1 98.81 337 ASP A N 1
ATOM 2541 C CA . ASP A 1 337 ? 11.117 29.656 -9.438 1 98.81 337 ASP A CA 1
ATOM 2542 C C . ASP A 1 337 ? 11.852 28.344 -9.664 1 98.81 337 ASP A C 1
ATOM 2544 O O . ASP A 1 337 ? 11.734 27.734 -10.727 1 98.81 337 ASP A O 1
ATOM 2548 N N . LEU A 1 338 ? 12.602 27.938 -8.68 1 98.81 338 LEU A N 1
ATOM 2549 C CA . LEU A 1 338 ? 13.367 26.703 -8.789 1 98.81 338 LEU A CA 1
ATOM 2550 C C . LEU A 1 338 ? 12.438 25.516 -9.031 1 98.81 338 LEU A C 1
ATOM 2552 O O . LEU A 1 338 ? 12.688 24.688 -9.922 1 98.81 338 LEU A O 1
ATOM 2556 N N . ALA A 1 339 ? 11.43 25.406 -8.266 1 98.88 339 ALA A N 1
ATOM 2557 C CA . ALA A 1 339 ? 10.469 24.312 -8.383 1 98.88 339 ALA A CA 1
ATOM 2558 C C . ALA A 1 339 ? 9.828 24.297 -9.766 1 98.88 339 ALA A C 1
ATOM 2560 O O . ALA A 1 339 ? 9.773 23.25 -10.422 1 98.88 339 ALA A O 1
ATOM 2561 N N . LEU A 1 340 ? 9.328 25.469 -10.219 1 98.88 340 LEU A N 1
ATOM 2562 C CA . LEU A 1 340 ? 8.648 25.578 -11.508 1 98.88 340 LEU A CA 1
ATOM 2563 C C . LEU A 1 340 ? 9.602 25.25 -12.656 1 98.88 340 LEU A C 1
ATOM 2565 O O . LEU A 1 340 ? 9.234 24.531 -13.586 1 98.88 340 LEU A O 1
ATOM 2569 N N . ASP A 1 341 ? 10.836 25.781 -12.555 1 98.88 341 ASP A N 1
ATOM 2570 C CA . ASP A 1 341 ? 11.844 25.484 -13.57 1 98.88 341 ASP A CA 1
ATOM 2571 C C . ASP A 1 341 ? 12.117 23.984 -13.641 1 98.88 341 ASP A C 1
ATOM 2573 O O . ASP A 1 341 ? 12.188 23.406 -14.734 1 98.88 341 ASP A O 1
ATOM 2577 N N . ALA A 1 342 ? 12.32 23.391 -12.516 1 98.81 342 ALA A N 1
ATOM 2578 C CA . ALA A 1 342 ? 12.617 21.953 -12.445 1 98.81 342 ALA A CA 1
ATOM 2579 C C . ALA A 1 342 ? 11.461 21.125 -12.992 1 98.81 342 ALA A C 1
ATOM 2581 O O . ALA A 1 342 ? 11.672 20.156 -13.727 1 98.81 342 ALA A O 1
ATOM 2582 N N . LEU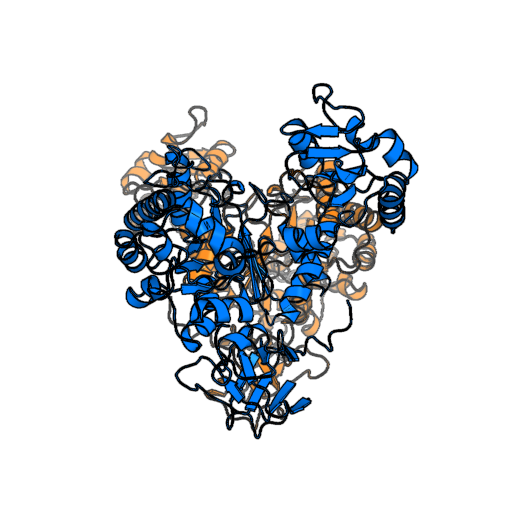 A 1 343 ? 10.258 21.469 -12.688 1 98.81 343 LEU A N 1
ATOM 2583 C CA . LEU A 1 343 ? 9.078 20.75 -13.164 1 98.81 343 LEU A CA 1
ATOM 2584 C C . LEU A 1 343 ? 8.914 20.906 -14.672 1 98.81 343 LEU A C 1
ATOM 2586 O O . LEU A 1 343 ? 8.516 19.969 -15.359 1 98.81 343 LEU A O 1
ATOM 2590 N N . GLU A 1 344 ? 9.148 22.125 -15.125 1 98.75 344 GLU A N 1
ATOM 2591 C CA . GLU A 1 344 ? 9.125 22.344 -16.578 1 98.75 344 GLU A CA 1
ATOM 2592 C C . GLU A 1 344 ? 10.125 21.438 -17.281 1 98.75 344 GLU A C 1
ATOM 2594 O O . GLU A 1 344 ? 9.797 20.812 -18.297 1 98.75 344 GLU A O 1
ATOM 2599 N N . ARG A 1 345 ? 11.289 21.406 -16.734 1 98.44 345 ARG A N 1
ATOM 2600 C CA . ARG A 1 345 ? 12.312 20.531 -17.297 1 98.44 345 ARG A CA 1
ATOM 2601 C C . ARG A 1 345 ? 11.875 19.062 -17.266 1 98.44 345 ARG A C 1
ATOM 2603 O O . ARG A 1 345 ? 12.031 18.344 -18.25 1 98.44 345 ARG A O 1
ATOM 2610 N N . ALA A 1 346 ? 11.359 18.625 -16.141 1 98.31 346 ALA A N 1
ATOM 2611 C CA . ALA A 1 346 ? 10.898 17.25 -15.969 1 98.31 346 ALA A CA 1
ATOM 2612 C C . ALA A 1 346 ? 9.828 16.906 -17 1 98.31 346 ALA A C 1
ATOM 2614 O O . ALA A 1 346 ? 9.891 15.844 -17.625 1 98.31 346 ALA A O 1
ATOM 2615 N N . GLN A 1 347 ? 8.867 17.797 -17.203 1 98.38 347 GLN A N 1
ATOM 2616 C CA . GLN A 1 347 ? 7.77 17.578 -18.141 1 98.38 347 GLN A CA 1
ATOM 2617 C C . GLN A 1 347 ? 8.273 17.516 -19.578 1 98.38 347 GLN A C 1
ATOM 2619 O O . GLN A 1 347 ? 7.703 16.812 -20.406 1 98.38 347 GLN A O 1
ATOM 2624 N N . LYS A 1 348 ? 9.289 18.234 -19.859 1 97.94 348 LYS A N 1
ATOM 2625 C CA . LYS A 1 348 ? 9.898 18.188 -21.188 1 97.94 348 LYS A CA 1
ATOM 2626 C C . LYS A 1 348 ? 10.57 16.844 -21.438 1 97.94 348 LYS A C 1
ATOM 2628 O O . LYS A 1 348 ? 10.492 16.297 -22.531 1 97.94 348 LYS A O 1
ATOM 2633 N N . LEU A 1 349 ? 11.211 16.344 -20.422 1 96.81 349 LEU A N 1
ATOM 2634 C CA . LEU A 1 349 ? 11.922 15.078 -20.531 1 96.81 349 LEU A CA 1
ATOM 2635 C C . LEU A 1 349 ? 10.938 13.914 -20.656 1 96.81 349 LEU A C 1
ATOM 2637 O O . LEU A 1 349 ? 11.148 13 -21.453 1 96.81 349 LEU A O 1
ATOM 2641 N N . LYS A 1 350 ? 9.898 13.906 -19.844 1 96.88 350 LYS A N 1
ATOM 2642 C CA . LYS A 1 350 ? 8.852 12.891 -19.859 1 96.88 350 LYS A CA 1
ATOM 2643 C C . LYS A 1 350 ? 7.484 13.5 -19.562 1 96.88 350 LYS A C 1
ATOM 2645 O O . LYS A 1 350 ? 7.102 13.625 -18.391 1 96.88 350 LYS A O 1
ATOM 2650 N N . PRO A 1 351 ? 6.777 13.797 -20.625 1 97.56 351 PRO A N 1
ATOM 2651 C CA . PRO A 1 351 ? 5.469 14.422 -20.406 1 97.56 351 PRO A CA 1
ATOM 2652 C C . PRO A 1 351 ? 4.504 13.508 -19.641 1 97.56 351 PRO A C 1
ATOM 2654 O O . PRO A 1 351 ? 4.309 12.359 -20.031 1 97.56 351 PRO A O 1
ATOM 2657 N N . ARG A 1 352 ? 3.977 13.984 -18.562 1 96.88 352 ARG A N 1
ATOM 2658 C CA . ARG A 1 352 ? 2.936 13.352 -17.75 1 96.88 352 ARG A CA 1
ATOM 2659 C C . ARG A 1 352 ? 1.803 14.336 -17.453 1 96.88 352 ARG A C 1
ATOM 2661 O O . ARG A 1 352 ? 1.796 14.984 -16.406 1 96.88 352 ARG A O 1
ATOM 2668 N N . PRO A 1 353 ? 0.837 14.312 -18.281 1 93.56 353 PRO A N 1
ATOM 2669 C CA . PRO A 1 353 ? -0.21 15.328 -18.156 1 93.56 353 PRO A CA 1
ATOM 2670 C C . PRO A 1 353 ? -1 15.203 -16.844 1 93.56 353 PRO A C 1
ATOM 2672 O O . PRO A 1 353 ? -1.556 16.188 -16.359 1 93.56 353 PRO A O 1
ATOM 2675 N N . ASP A 1 354 ? -1.029 14.047 -16.25 1 94.69 354 ASP A N 1
ATOM 2676 C CA . ASP A 1 354 ? -1.822 13.867 -15.039 1 94.69 354 ASP A CA 1
ATOM 2677 C C . ASP A 1 354 ? -0.925 13.633 -13.828 1 94.69 354 ASP A C 1
ATOM 2679 O O . ASP A 1 354 ? -1.289 12.883 -12.914 1 94.69 354 ASP A O 1
ATOM 2683 N N . ALA A 1 355 ? 0.284 14.281 -13.844 1 96.38 355 ALA A N 1
ATOM 2684 C CA . ALA A 1 355 ? 1.209 14.102 -12.727 1 96.38 355 ALA A CA 1
ATOM 2685 C C . ALA A 1 355 ? 0.667 14.742 -11.453 1 96.38 355 ALA A C 1
ATOM 2687 O O . ALA A 1 355 ? 0.966 14.281 -10.344 1 96.38 355 ALA A O 1
ATOM 2688 N N . ARG A 1 356 ? -0.116 15.914 -11.609 1 97.56 356 ARG A N 1
ATOM 2689 C CA . ARG A 1 356 ? -0.773 16.625 -10.523 1 97.56 356 ARG A CA 1
ATOM 2690 C C . ARG A 1 356 ? 0.219 16.969 -9.414 1 97.56 356 ARG A C 1
ATOM 2692 O O . ARG A 1 356 ? -0.042 16.719 -8.234 1 97.56 356 ARG A O 1
ATOM 2699 N N . HIS A 1 357 ? 1.382 17.469 -9.852 1 98.88 357 HIS A N 1
ATOM 2700 C CA . HIS A 1 357 ? 2.336 17.922 -8.852 1 98.88 357 HIS A CA 1
ATOM 2701 C C . HIS A 1 357 ? 1.746 19.062 -8.008 1 98.88 357 HIS A C 1
ATOM 2703 O O . HIS A 1 357 ? 0.787 19.703 -8.422 1 98.88 357 HIS A O 1
ATOM 2709 N N . ARG A 1 358 ? 2.287 19.188 -6.82 1 98.81 358 ARG A N 1
ATOM 2710 C CA . ARG A 1 358 ? 1.854 20.156 -5.828 1 98.81 358 ARG A CA 1
ATOM 2711 C C . ARG A 1 358 ? 3.006 21.078 -5.418 1 98.81 358 ARG A C 1
ATOM 2713 O O . ARG A 1 358 ? 4.141 20.625 -5.27 1 98.81 358 ARG A O 1
ATOM 2720 N N . ILE A 1 359 ? 2.756 22.312 -5.301 1 98.88 359 ILE A N 1
ATOM 2721 C CA . ILE A 1 359 ? 3.658 23.203 -4.59 1 98.88 359 ILE A CA 1
ATOM 2722 C C . ILE A 1 359 ? 3.1 23.5 -3.201 1 98.88 359 ILE A C 1
ATOM 2724 O O . ILE A 1 359 ? 2.031 24.109 -3.072 1 98.88 359 ILE A O 1
ATOM 2728 N N . GLU A 1 360 ? 3.789 23.031 -2.238 1 98.69 360 GLU A N 1
ATOM 2729 C CA . GLU A 1 360 ? 3.375 23.188 -0.848 1 98.69 360 GLU A CA 1
ATOM 2730 C C . GLU A 1 360 ? 3.66 24.609 -0.347 1 98.69 360 GLU A C 1
ATOM 2732 O O . GLU A 1 360 ? 4.691 25.203 -0.686 1 98.69 360 GLU A O 1
ATOM 2737 N N . HIS A 1 361 ? 2.736 25.141 0.417 1 98 361 HIS A N 1
ATOM 2738 C CA . HIS A 1 361 ? 2.762 26.484 0.994 1 98 361 HIS A CA 1
ATOM 2739 C C . HIS A 1 361 ? 2.502 27.547 -0.067 1 98 361 HIS A C 1
ATOM 2741 O O . HIS A 1 361 ? 1.552 28.312 0.048 1 98 361 HIS A O 1
ATOM 2747 N N . ALA A 1 362 ? 3.322 27.406 -1.153 1 98.62 362 ALA A N 1
ATOM 2748 C CA . ALA A 1 362 ? 3.199 28.469 -2.141 1 98.62 362 ALA A CA 1
ATOM 2749 C C . ALA A 1 362 ? 3.088 29.828 -1.462 1 98.62 362 ALA A C 1
ATOM 2751 O O . ALA A 1 362 ? 2.164 30.609 -1.744 1 98.62 362 ALA A O 1
ATOM 2752 N N . GLY A 1 363 ? 4.023 30.156 -0.643 1 97.94 363 GLY A N 1
ATOM 2753 C CA . GLY A 1 363 ? 3.934 31.219 0.351 1 97.94 363 GLY A CA 1
ATOM 2754 C C . GLY A 1 363 ? 3.979 32.594 -0.252 1 97.94 363 GLY A C 1
ATOM 2755 O O . GLY A 1 363 ? 3.172 33.469 0.103 1 97.94 363 GLY A O 1
ATOM 2756 N N . LEU A 1 364 ? 4.934 32.875 -1.023 1 98.25 364 LEU A N 1
ATOM 2757 C CA . LEU A 1 364 ? 5.105 34.156 -1.75 1 98.25 364 LEU A CA 1
ATOM 2758 C C . LEU A 1 364 ? 5.238 33.875 -3.248 1 98.25 364 LEU A C 1
ATOM 2760 O O . LEU A 1 364 ? 6.312 33.531 -3.729 1 98.25 364 LEU A O 1
ATOM 2764 N N . ILE A 1 365 ? 4.164 34.156 -3.982 1 98.69 365 ILE A N 1
ATOM 2765 C CA . ILE A 1 365 ? 4.125 33.844 -5.406 1 98.69 365 ILE A CA 1
ATOM 2766 C C . ILE A 1 365 ? 3.961 35.125 -6.215 1 98.69 365 ILE A C 1
ATOM 2768 O O . ILE A 1 365 ? 2.926 35.812 -6.129 1 98.69 365 ILE A O 1
ATOM 2772 N N . ARG A 1 366 ? 4.938 35.438 -6.992 1 98.25 366 ARG A N 1
ATOM 2773 C CA . ARG A 1 366 ? 4.906 36.625 -7.836 1 98.25 366 ARG A CA 1
ATOM 2774 C C . ARG A 1 366 ? 3.861 36.5 -8.938 1 98.25 366 ARG A C 1
ATOM 2776 O O . ARG A 1 366 ? 3.543 35.375 -9.367 1 98.25 366 ARG A O 1
ATOM 2783 N N . PRO A 1 367 ? 3.354 37.656 -9.391 1 97.81 367 PRO A N 1
ATOM 2784 C CA . PRO A 1 367 ? 2.342 37.625 -10.445 1 97.81 367 PRO A CA 1
ATOM 2785 C C . PRO A 1 367 ? 2.803 36.844 -11.68 1 97.81 367 PRO A C 1
ATOM 2787 O O . PRO A 1 367 ? 2.006 36.125 -12.297 1 97.81 367 PRO A O 1
ATOM 2790 N N . ASP A 1 368 ? 4.062 36.938 -12.031 1 98.31 368 ASP A N 1
ATOM 2791 C CA . ASP A 1 368 ? 4.555 36.281 -13.242 1 98.31 368 ASP A CA 1
ATOM 2792 C C . ASP A 1 368 ? 4.621 34.781 -13.078 1 98.31 368 ASP A C 1
ATOM 2794 O O . ASP A 1 368 ? 4.758 34.062 -14.062 1 98.31 368 ASP A O 1
ATOM 2798 N N . GLN A 1 369 ? 4.555 34.281 -11.914 1 98.75 369 GLN A N 1
ATOM 2799 C CA . GLN A 1 369 ? 4.645 32.875 -11.641 1 98.75 369 GLN A CA 1
ATOM 2800 C C . GLN A 1 369 ? 3.277 32.188 -11.758 1 98.75 369 GLN A C 1
ATOM 2802 O O . GLN A 1 369 ? 3.189 30.984 -11.953 1 98.75 369 GLN A O 1
ATOM 2807 N N . LEU A 1 370 ? 2.219 32.938 -11.633 1 98.69 370 LEU A N 1
ATOM 2808 C CA . LEU A 1 370 ? 0.859 32.406 -11.609 1 98.69 370 LEU A CA 1
ATOM 2809 C C . LEU A 1 370 ? 0.534 31.688 -12.906 1 98.69 370 LEU A C 1
ATOM 2811 O O . LEU A 1 370 ? 0.084 30.547 -12.891 1 98.69 370 LEU A O 1
ATOM 2815 N N . PRO A 1 371 ? 0.841 32.25 -14.094 1 98.56 371 PRO A N 1
ATOM 2816 C CA . PRO A 1 371 ? 0.553 31.516 -15.328 1 98.56 371 PRO A CA 1
ATOM 2817 C C . PRO A 1 371 ? 1.385 30.234 -15.461 1 98.56 371 PRO A C 1
ATOM 2819 O O . PRO A 1 371 ? 0.949 29.281 -16.109 1 98.56 371 PRO A O 1
ATOM 2822 N N . ARG A 1 372 ? 2.578 30.266 -14.891 1 98.56 372 ARG A N 1
ATOM 2823 C CA . ARG A 1 372 ? 3.43 29.078 -14.945 1 98.56 372 ARG A CA 1
ATOM 2824 C C . ARG A 1 372 ? 2.824 27.938 -14.141 1 98.56 372 ARG A C 1
ATOM 2826 O O . ARG A 1 372 ? 2.871 26.781 -14.562 1 98.56 372 ARG A O 1
ATOM 2833 N N . PHE A 1 373 ? 2.24 28.234 -12.969 1 98.56 373 PHE A N 1
ATOM 2834 C CA . PHE A 1 373 ? 1.493 27.25 -12.203 1 98.56 373 PHE A CA 1
ATOM 2835 C C . PHE A 1 373 ? 0.428 26.594 -13.062 1 98.56 373 PHE A C 1
ATOM 2837 O O . PHE A 1 373 ? 0.334 25.359 -13.109 1 98.56 373 PHE A O 1
ATOM 2844 N N . ALA A 1 374 ? -0.312 27.422 -13.727 1 98.12 374 ALA A N 1
ATOM 2845 C CA . ALA A 1 374 ? -1.435 26.969 -14.539 1 98.12 374 ALA A CA 1
ATOM 2846 C C . ALA A 1 374 ? -0.954 26.094 -15.695 1 98.12 374 ALA A C 1
ATOM 2848 O O . ALA A 1 374 ? -1.523 25.031 -15.953 1 98.12 374 ALA A O 1
ATOM 2849 N N . ALA A 1 375 ? 0.059 26.5 -16.375 1 97.75 375 ALA A N 1
ATOM 2850 C CA . ALA A 1 375 ? 0.578 25.797 -17.547 1 97.75 375 ALA A CA 1
ATOM 2851 C C . ALA A 1 375 ? 1.092 24.406 -17.172 1 97.75 375 ALA A C 1
ATOM 2853 O O . ALA A 1 375 ? 0.952 23.453 -17.938 1 97.75 375 ALA A O 1
ATOM 2854 N N . LEU A 1 376 ? 1.637 24.281 -16 1 98.06 376 LEU A N 1
ATOM 2855 C CA . LEU A 1 376 ? 2.213 23.031 -15.531 1 98.06 376 LEU A CA 1
ATOM 2856 C C . LEU A 1 376 ? 1.146 22.141 -14.891 1 98.06 376 LEU A C 1
ATOM 2858 O O . LEU A 1 376 ? 1.383 20.969 -14.633 1 98.06 376 LEU A O 1
ATOM 2862 N N . GLY A 1 377 ? -0.019 22.719 -14.609 1 97.5 377 GLY A N 1
ATOM 2863 C CA . GLY A 1 377 ? -1.082 21.969 -13.953 1 97.5 377 GLY A CA 1
ATOM 2864 C C . GLY A 1 377 ? -0.783 21.656 -12.5 1 97.5 377 GLY A C 1
ATOM 2865 O O . GLY A 1 377 ? -1.256 20.656 -11.961 1 97.5 377 GLY A O 1
ATOM 2866 N N . VAL A 1 378 ? 0.065 22.453 -11.844 1 98.06 378 VAL A N 1
ATOM 2867 C CA . VAL A 1 378 ? 0.437 2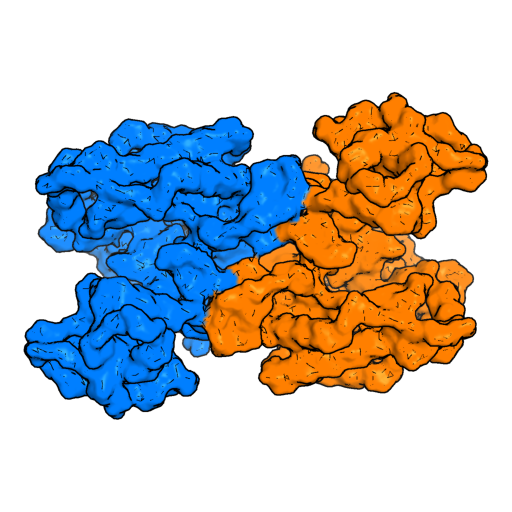2.203 -10.453 1 98.06 378 VAL A CA 1
ATOM 2868 C C . VAL A 1 378 ? -0.593 22.844 -9.523 1 98.06 378 VAL A C 1
ATOM 2870 O O . VAL A 1 378 ? -1.124 23.922 -9.82 1 98.06 378 VAL A O 1
ATOM 2873 N N . SER A 1 379 ? -0.913 22.188 -8.43 1 98.75 379 SER A N 1
ATOM 2874 C CA . SER A 1 379 ? -1.791 22.734 -7.402 1 98.75 379 SER A CA 1
ATOM 2875 C C . SER A 1 379 ? -1.011 23.578 -6.402 1 98.75 379 SER A C 1
ATOM 2877 O O . SER A 1 379 ? 0.158 23.312 -6.129 1 98.75 379 SER A O 1
ATOM 2879 N N . ALA A 1 380 ? -1.631 24.625 -5.906 1 98.94 380 ALA A N 1
ATOM 2880 C CA . ALA A 1 380 ? -1.102 25.406 -4.789 1 98.94 380 ALA A CA 1
ATOM 2881 C C . ALA A 1 380 ? -1.724 24.953 -3.469 1 98.94 380 ALA A C 1
ATOM 2883 O O . ALA A 1 380 ? -2.924 25.141 -3.248 1 98.94 380 ALA A O 1
ATOM 2884 N N . VAL A 1 381 ? -0.941 24.375 -2.588 1 98.94 381 VAL A N 1
ATOM 2885 C CA . VAL A 1 381 ? -1.424 23.891 -1.299 1 98.94 381 VAL A CA 1
ATOM 2886 C C . VAL A 1 381 ? -1.051 24.891 -0.202 1 98.94 381 VAL A C 1
ATOM 2888 O O . VAL A 1 381 ? 0.06 24.844 0.333 1 98.94 381 VAL A O 1
ATOM 2891 N N . VAL A 1 382 ? -1.961 25.719 0.199 1 98.75 382 VAL A N 1
ATOM 2892 C CA . VAL A 1 382 ? -1.655 26.859 1.041 1 98.75 382 VAL A CA 1
ATOM 2893 C C . VAL A 1 382 ? -2.113 26.594 2.473 1 98.75 382 VAL A C 1
ATOM 2895 O O . VAL A 1 382 ? -2.881 25.656 2.719 1 98.75 382 VAL A O 1
ATOM 2898 N N . GLN A 1 383 ? -1.616 27.422 3.385 1 98.19 383 GLN A N 1
ATOM 2899 C CA . GLN A 1 383 ? -2.01 27.422 4.789 1 98.19 383 GLN A CA 1
ATOM 2900 C C . GLN A 1 383 ? -2.625 28.766 5.188 1 98.19 383 GLN A C 1
ATOM 2902 O O . GLN A 1 383 ? -1.963 29.594 5.809 1 98.19 383 GLN A O 1
ATOM 2907 N N . PRO A 1 384 ? -3.926 28.953 4.973 1 98.19 384 PRO A N 1
ATOM 2908 C CA . PRO A 1 384 ? -4.562 30.234 5.25 1 98.19 384 PRO A CA 1
ATOM 2909 C C . PRO A 1 384 ? -4.375 30.688 6.695 1 98.19 384 PRO A C 1
ATOM 2911 O O . PRO A 1 384 ? -4.191 31.891 6.953 1 98.19 384 PRO A O 1
ATOM 2914 N N . ASN A 1 385 ? -4.344 29.781 7.602 1 97.12 385 ASN A N 1
ATOM 2915 C CA . ASN A 1 385 ? -4.223 30.141 9.008 1 97.12 385 ASN A CA 1
ATOM 2916 C C . ASN A 1 385 ? -2.848 30.719 9.328 1 97.12 385 ASN A C 1
ATOM 2918 O O . ASN A 1 385 ? -2.658 31.344 10.375 1 97.12 385 ASN A O 1
ATOM 2922 N N . PHE A 1 386 ? -1.856 30.516 8.492 1 95 386 PHE A N 1
ATOM 2923 C CA . PHE A 1 386 ? -0.576 31.188 8.672 1 95 386 PHE A CA 1
ATOM 2924 C C . PHE A 1 386 ? -0.757 32.719 8.688 1 95 386 PHE A C 1
ATOM 2926 O O . PHE A 1 386 ? -0.203 33.406 9.547 1 95 386 PHE A O 1
ATOM 2933 N N . LEU A 1 387 ? -1.562 33.188 7.777 1 96.06 387 LEU A N 1
ATOM 2934 C CA . LEU A 1 387 ? -1.736 34.625 7.691 1 96.06 387 LEU A CA 1
ATOM 2935 C C . LEU A 1 387 ? -2.707 35.125 8.758 1 96.06 387 LEU A C 1
ATOM 2937 O O . LEU A 1 387 ? -2.617 36.281 9.203 1 96.06 387 LEU A O 1
ATOM 2941 N N . ARG A 1 388 ? -3.604 34.25 9.164 1 96.12 388 ARG A N 1
ATOM 2942 C CA . ARG A 1 388 ? -4.445 34.656 10.289 1 96.12 388 ARG A CA 1
ATOM 2943 C C . ARG A 1 388 ? -3.609 34.875 11.539 1 96.12 388 ARG A C 1
ATOM 2945 O O . ARG A 1 388 ? -3.779 35.875 12.234 1 96.12 388 ARG A O 1
ATOM 2952 N N . TYR A 1 389 ? -2.705 34 11.758 1 92.81 389 TYR A N 1
ATOM 2953 C CA . TYR A 1 389 ? -2.018 34 13.047 1 92.81 389 TYR A CA 1
ATOM 2954 C C . TYR A 1 389 ? -0.676 34.719 12.945 1 92.81 389 TYR A C 1
ATOM 2956 O O . TYR A 1 389 ? -0.202 35.312 13.93 1 92.81 389 TYR A O 1
ATOM 2964 N N . PHE A 1 390 ? -0.024 34.688 11.766 1 90.25 390 PHE A N 1
ATOM 2965 C CA . PHE A 1 390 ? 1.311 35.25 11.625 1 90.25 390 PHE A CA 1
ATOM 2966 C C . PHE A 1 390 ? 1.309 36.375 10.609 1 90.25 390 PHE A C 1
ATOM 2968 O O . PHE A 1 390 ? 2.363 36.938 10.281 1 90.25 390 PHE A O 1
ATOM 2975 N N . GLY A 1 391 ? 0.174 36.75 10.109 1 93.38 391 GLY A N 1
ATOM 2976 C CA . GLY A 1 391 ? 0.052 37.688 9 1 93.38 391 GLY A CA 1
ATOM 2977 C C . GLY A 1 391 ? 0.632 39.062 9.297 1 93.38 391 GLY A C 1
ATOM 2978 O O . GLY A 1 391 ? 1.208 39.688 8.414 1 93.38 391 GLY A O 1
ATOM 2979 N N . ASP A 1 392 ? 0.456 39.562 10.562 1 92 392 ASP A N 1
ATOM 2980 C CA . ASP A 1 392 ? 1.019 40.875 10.938 1 92 392 ASP A CA 1
ATOM 2981 C C . ASP A 1 392 ? 2.539 40.875 10.789 1 92 392 ASP A C 1
ATOM 2983 O O . ASP A 1 392 ? 3.111 41.75 10.172 1 92 392 ASP A O 1
ATOM 2987 N N . ASP A 1 393 ? 3.125 39.875 11.305 1 89.19 393 ASP A N 1
ATOM 2988 C CA . ASP A 1 393 ? 4.578 39.75 11.234 1 89.19 393 ASP A CA 1
ATOM 2989 C C . ASP A 1 393 ? 5.043 39.531 9.797 1 89.19 393 ASP A C 1
ATOM 2991 O O . ASP A 1 393 ? 6.008 40.156 9.352 1 89.19 393 ASP A O 1
ATOM 2995 N N . TYR A 1 394 ? 4.363 38.625 9.07 1 93.31 394 TYR A N 1
ATOM 2996 C CA . TYR A 1 394 ? 4.73 38.344 7.688 1 93.31 394 TYR A CA 1
ATOM 2997 C C . TYR A 1 394 ? 4.641 39.594 6.824 1 93.31 394 TYR A C 1
ATOM 2999 O O . TYR A 1 394 ? 5.523 39.844 6 1 93.31 394 TYR A O 1
ATOM 3007 N N . ALA A 1 395 ? 3.598 40.312 7.031 1 92.5 395 ALA A N 1
ATOM 3008 C CA . ALA A 1 395 ? 3.432 41.562 6.254 1 92.5 395 ALA A CA 1
ATOM 3009 C C . ALA A 1 395 ? 4.555 42.531 6.547 1 92.5 395 ALA A C 1
ATOM 3011 O O . ALA A 1 395 ? 5.016 43.25 5.648 1 92.5 395 ALA A O 1
ATOM 3012 N N . THR A 1 396 ? 4.961 42.594 7.754 1 90.25 396 THR A N 1
ATOM 3013 C CA . THR A 1 396 ? 6.039 43.469 8.148 1 90.25 396 THR A CA 1
ATOM 3014 C C . THR A 1 396 ? 7.367 43.031 7.543 1 90.25 396 THR A C 1
ATOM 3016 O O . THR A 1 396 ? 8.109 43.844 6.988 1 90.25 396 THR A O 1
ATOM 3019 N N . VAL A 1 397 ? 7.617 41.812 7.57 1 90.62 397 VAL A N 1
ATOM 3020 C CA . VAL A 1 397 ? 8.906 41.281 7.145 1 90.62 397 VAL A CA 1
ATOM 3021 C C . VAL A 1 397 ? 8.992 41.281 5.617 1 90.62 397 VAL A C 1
ATOM 3023 O O . VAL A 1 397 ? 10.062 41.5 5.055 1 90.62 397 VAL A O 1
ATOM 3026 N N . MET A 1 398 ? 7.949 41.156 4.969 1 94.12 398 MET A N 1
ATOM 3027 C CA . MET A 1 398 ? 7.941 41.125 3.512 1 94.12 398 MET A CA 1
ATOM 3028 C C . MET A 1 398 ? 7.793 42.5 2.918 1 94.12 398 MET A C 1
ATOM 3030 O O . MET A 1 398 ? 8.289 42.781 1.824 1 94.12 398 MET A O 1
ATOM 3034 N N . GLY A 1 399 ? 7.137 43.344 3.635 1 91.19 399 GLY A N 1
ATOM 3035 C CA . GLY A 1 399 ? 6.871 44.688 3.141 1 91.19 399 GLY A CA 1
ATOM 3036 C C . GLY A 1 399 ? 5.531 44.812 2.441 1 91.19 399 GLY A C 1
ATOM 3037 O O . GLY A 1 399 ? 4.938 43.812 2.039 1 91.19 399 GLY A O 1
ATOM 3038 N N . GLU A 1 400 ? 5.109 46 2.178 1 88.56 400 GLU A N 1
ATOM 3039 C CA . GLU A 1 400 ? 3.775 46.344 1.683 1 88.56 400 GLU A CA 1
ATOM 3040 C C . GLU A 1 400 ? 3.574 45.812 0.26 1 88.56 400 GLU A C 1
ATOM 3042 O O . GLU A 1 400 ? 2.498 45.312 -0.08 1 88.56 400 GLU A O 1
ATOM 3047 N N . ARG A 1 401 ? 4.52 45.938 -0.509 1 89.25 401 ARG A N 1
ATOM 3048 C CA . ARG A 1 401 ? 4.414 45.562 -1.917 1 89.25 401 ARG A CA 1
ATOM 3049 C C . ARG A 1 401 ? 4.188 44.062 -2.078 1 89.25 401 ARG A C 1
ATOM 3051 O O . ARG A 1 401 ? 3.416 43.656 -2.939 1 89.25 401 ARG A O 1
ATOM 3058 N N . ARG A 1 402 ? 4.828 43.25 -1.273 1 95 402 ARG A N 1
ATOM 3059 C CA . ARG A 1 402 ? 4.789 41.812 -1.438 1 95 402 ARG A CA 1
ATOM 3060 C C . ARG A 1 402 ? 3.691 41.188 -0.579 1 95 402 ARG A C 1
ATOM 3062 O O . ARG A 1 402 ? 3.367 40 -0.732 1 95 402 ARG A O 1
ATOM 3069 N N . ALA A 1 403 ? 3.127 41.938 0.274 1 89.56 403 ALA A N 1
ATOM 3070 C CA . ALA A 1 403 ? 2.115 41.406 1.188 1 89.56 403 ALA A CA 1
ATOM 3071 C C . ALA A 1 403 ? 0.954 40.781 0.42 1 89.56 403 ALA A C 1
ATOM 3073 O O . ALA A 1 403 ? 0.405 39.75 0.835 1 89.56 403 ALA A O 1
ATOM 3074 N N . GLY A 1 404 ? 0.626 41.344 -0.714 1 92.06 404 GLY A N 1
ATOM 3075 C CA . GLY A 1 404 ? -0.474 40.844 -1.522 1 92.06 404 GLY A CA 1
ATOM 3076 C C . GLY A 1 404 ? -0.127 39.562 -2.287 1 92.06 404 GLY A C 1
ATOM 3077 O O . GLY A 1 404 ? -1.002 38.938 -2.885 1 92.06 404 GLY A O 1
ATOM 3078 N N . TRP A 1 405 ? 1.113 39.188 -2.252 1 97.12 405 TRP A N 1
ATOM 3079 C CA . TRP A 1 405 ? 1.564 38 -2.98 1 97.12 405 TRP A CA 1
ATOM 3080 C C . TRP A 1 405 ? 1.582 36.781 -2.072 1 97.12 405 TRP A C 1
ATOM 3082 O O . TRP A 1 405 ? 1.827 35.656 -2.533 1 97.12 405 TRP A O 1
ATOM 3092 N N . MET A 1 406 ? 1.244 36.969 -0.79 1 97.81 406 MET A N 1
ATOM 3093 C CA . MET A 1 406 ? 1.396 35.906 0.189 1 97.81 406 MET A CA 1
ATOM 3094 C C . MET A 1 406 ? 0.146 35.031 0.239 1 97.81 406 MET A C 1
ATOM 3096 O O . MET A 1 406 ? -0.967 35.531 0.378 1 97.81 406 MET A O 1
ATOM 3100 N N . TYR A 1 407 ? 0.412 33.688 0.172 1 98.06 407 TYR A N 1
ATOM 3101 C CA . TYR A 1 407 ? -0.658 32.719 0.31 1 98.06 407 TYR A CA 1
ATOM 3102 C C . TYR A 1 407 ? -1.917 33.188 -0.414 1 98.06 407 TYR A C 1
ATOM 3104 O O . TYR A 1 407 ? -2.982 33.281 0.195 1 98.06 407 TYR A O 1
ATOM 3112 N N . ARG A 1 408 ? -1.794 33.312 -1.69 1 98.31 408 ARG A N 1
ATOM 3113 C CA . ARG A 1 408 ? -2.812 33.906 -2.553 1 98.31 408 ARG A CA 1
ATOM 3114 C C . ARG A 1 408 ? -4.09 33.062 -2.543 1 98.31 408 ARG A C 1
ATOM 3116 O O . ARG A 1 408 ? -4.074 31.906 -2.121 1 98.31 408 ARG A O 1
ATOM 3123 N N . GLY A 1 409 ? -5.191 33.688 -2.922 1 98.5 409 GLY A N 1
ATOM 3124 C CA . GLY A 1 409 ? -6.48 33.062 -3.201 1 98.5 409 GLY A CA 1
ATOM 3125 C C . GLY A 1 409 ? -6.984 33.344 -4.602 1 98.5 409 GLY A C 1
ATOM 3126 O O . GLY A 1 409 ? -6.707 32.562 -5.531 1 98.5 409 GLY A O 1
ATOM 3127 N N . ARG A 1 410 ? -7.5 34.531 -4.77 1 98.5 410 ARG A N 1
ATOM 3128 C CA . ARG A 1 410 ? -8.086 34.938 -6.031 1 98.5 410 ARG A CA 1
ATOM 3129 C C . ARG A 1 410 ? -7.078 34.844 -7.172 1 98.5 410 ARG A C 1
ATOM 3131 O O . ARG A 1 410 ? -7.43 34.438 -8.281 1 98.5 410 ARG A O 1
ATOM 3138 N N . GLY A 1 411 ? -5.863 35.219 -6.934 1 98.31 411 GLY A N 1
ATOM 3139 C CA . GLY A 1 411 ? -4.82 35.125 -7.941 1 98.31 411 GLY A CA 1
ATOM 3140 C C . GLY A 1 411 ? -4.66 33.75 -8.523 1 98.31 411 GLY A C 1
ATOM 3141 O O . GLY A 1 411 ? -4.535 33.594 -9.742 1 98.31 411 GLY A O 1
ATOM 3142 N N . PHE A 1 412 ? -4.648 32.719 -7.684 1 98.81 412 PHE A N 1
ATOM 3143 C CA . PHE A 1 412 ? -4.559 31.359 -8.156 1 98.81 412 PHE A CA 1
ATOM 3144 C C . PHE A 1 412 ? -5.805 30.969 -8.945 1 98.81 412 PHE A C 1
ATOM 3146 O O . PHE A 1 412 ? -5.707 30.484 -10.07 1 98.81 412 PHE A O 1
ATOM 3153 N N . LEU A 1 413 ? -6.98 31.203 -8.391 1 98.75 413 LEU A N 1
ATOM 3154 C CA . LEU A 1 413 ? -8.234 30.781 -9 1 98.75 413 LEU A CA 1
ATOM 3155 C C . LEU A 1 413 ? -8.445 31.453 -10.352 1 98.75 413 LEU A C 1
ATOM 3157 O O . LEU A 1 413 ? -8.859 30.797 -11.32 1 98.75 413 LEU A O 1
ATOM 3161 N N . ASP A 1 414 ? -8.148 32.719 -10.453 1 98.5 414 ASP A N 1
ATOM 3162 C CA . ASP A 1 414 ? -8.352 33.469 -11.688 1 98.5 414 ASP A CA 1
ATOM 3163 C C . ASP A 1 414 ? -7.461 32.938 -12.805 1 98.5 414 ASP A C 1
ATOM 3165 O O . ASP A 1 414 ? -7.793 33.062 -13.984 1 98.5 414 ASP A O 1
ATOM 3169 N N . HIS A 1 415 ? -6.395 32.344 -12.477 1 98.5 415 HIS A N 1
ATOM 3170 C CA . HIS A 1 415 ? -5.477 31.828 -13.484 1 98.5 415 HIS A CA 1
ATOM 3171 C C . HIS A 1 415 ? -5.723 30.344 -13.742 1 98.5 415 HIS A C 1
ATOM 3173 O O . HIS A 1 415 ? -4.988 29.719 -14.508 1 98.5 415 HIS A O 1
ATOM 3179 N N . GLY A 1 416 ? -6.656 29.75 -13.062 1 98.19 416 GLY A N 1
ATOM 3180 C CA . GLY A 1 416 ? -6.996 28.359 -13.281 1 98.19 416 GLY A CA 1
ATOM 3181 C C . GLY A 1 416 ? -6.145 27.406 -12.461 1 98.19 416 GLY A C 1
ATOM 3182 O O . GLY A 1 416 ? -6.059 26.219 -12.781 1 98.19 416 GLY A O 1
ATOM 3183 N N . VAL A 1 417 ? -5.457 27.891 -11.477 1 98.69 417 VAL A N 1
ATOM 3184 C CA . VAL A 1 417 ? -4.648 27.062 -10.586 1 98.69 417 VAL A CA 1
ATOM 3185 C C . VAL A 1 417 ? -5.531 26.453 -9.5 1 98.69 417 VAL A C 1
ATOM 3187 O O . VAL A 1 417 ? -6.359 27.156 -8.906 1 98.69 417 VAL A O 1
ATOM 3190 N N . THR A 1 418 ? -5.465 25.141 -9.281 1 98.69 418 THR A N 1
ATOM 3191 C CA . THR A 1 418 ? -6.199 24.5 -8.195 1 98.69 418 THR A CA 1
ATOM 3192 C C . THR A 1 418 ? -5.695 25 -6.84 1 98.69 418 THR A C 1
ATOM 3194 O O . THR A 1 418 ? -4.516 24.844 -6.52 1 98.69 418 THR A O 1
ATOM 3197 N N . LEU A 1 419 ? -6.57 25.641 -6.098 1 98.88 419 LEU A N 1
ATOM 3198 C CA . LEU A 1 419 ? -6.266 26.125 -4.754 1 98.88 419 LEU A CA 1
ATOM 3199 C C . LEU A 1 419 ? -6.676 25.109 -3.699 1 98.88 419 LEU A C 1
ATOM 3201 O O . LEU A 1 419 ? -7.855 24.766 -3.59 1 98.88 419 LEU A O 1
ATOM 3205 N N . VAL A 1 420 ? -5.727 24.641 -2.916 1 98.94 420 VAL A N 1
ATOM 3206 C CA . VAL A 1 420 ? -5.949 23.594 -1.922 1 98.94 420 VAL A CA 1
ATOM 3207 C C . VAL A 1 420 ? -5.645 24.141 -0.527 1 98.94 420 VAL A C 1
ATOM 3209 O O . VAL A 1 420 ? -4.594 24.734 -0.303 1 98.94 420 VAL A O 1
ATOM 3212 N N . GLY A 1 421 ? -6.562 23.984 0.376 1 98.75 421 GLY A N 1
ATOM 3213 C CA . GLY A 1 421 ? -6.344 24.406 1.754 1 98.75 421 GLY A CA 1
ATOM 3214 C C . GLY A 1 421 ? -5.703 23.312 2.604 1 98.75 421 GLY A C 1
ATOM 3215 O O . GLY A 1 421 ? -5.93 22.125 2.377 1 98.75 421 GLY A O 1
ATOM 3216 N N . SER A 1 422 ? -4.926 23.719 3.576 1 98.75 422 SER A N 1
ATOM 3217 C CA . SER A 1 422 ? -4.281 22.812 4.523 1 98.75 422 SER A CA 1
ATOM 3218 C C . SER A 1 422 ? -3.855 23.547 5.789 1 98.75 422 SER A C 1
ATOM 3220 O O . SER A 1 422 ? -4.008 24.766 5.887 1 98.75 422 SER A O 1
ATOM 3222 N N . SER A 1 423 ? -3.375 22.797 6.766 1 97.81 423 SER A N 1
ATOM 3223 C CA . SER A 1 423 ? -3.133 23.453 8.047 1 97.81 423 SER A CA 1
ATOM 3224 C C . SER A 1 423 ? -1.643 23.5 8.367 1 97.81 423 SER A C 1
ATOM 3226 O O . SER A 1 423 ? -1.183 24.422 9.055 1 97.81 423 SER A O 1
ATOM 3228 N N . ASP A 1 424 ? -0.922 22.469 7.875 1 96.81 424 ASP A N 1
ATOM 3229 C CA . ASP A 1 424 ? 0.462 22.281 8.297 1 96.81 424 ASP A CA 1
ATOM 3230 C C . ASP A 1 424 ? 0.556 22.156 9.82 1 96.81 424 ASP A C 1
ATOM 3232 O O . ASP A 1 424 ? 1.578 22.5 10.414 1 96.81 424 ASP A O 1
ATOM 3236 N N . ARG A 1 425 ? -0.526 21.781 10.438 1 95.38 425 ARG A N 1
ATOM 3237 C CA . ARG A 1 425 ? -0.471 21.562 11.875 1 95.38 425 ARG A CA 1
ATOM 3238 C C . ARG A 1 425 ? 0.759 20.734 12.258 1 95.38 425 ARG A C 1
ATOM 3240 O O . ARG A 1 425 ? 1.179 19.859 11.516 1 95.38 425 ARG A O 1
ATOM 3247 N N . PRO A 1 426 ? 1.378 21.094 13.414 1 92.19 426 PRO A N 1
ATOM 3248 C CA . PRO A 1 426 ? 0.873 21.969 14.477 1 92.19 426 PRO A CA 1
ATOM 3249 C C . PRO A 1 426 ? 1.433 23.391 14.391 1 92.19 426 PRO A C 1
ATOM 3251 O O . PRO A 1 426 ? 1.479 24.094 15.398 1 92.19 426 PRO A O 1
ATOM 3254 N N . VAL A 1 427 ? 1.879 23.844 13.25 1 86 427 VAL A N 1
ATOM 3255 C CA . VAL A 1 427 ? 2.441 25.188 13.133 1 86 427 VAL A CA 1
ATOM 3256 C C . VAL A 1 427 ? 1.396 26.219 13.531 1 86 427 VAL A C 1
ATOM 3258 O O . VAL A 1 427 ? 1.695 27.156 14.281 1 86 427 VAL A O 1
ATOM 3261 N N . THR A 1 428 ? 0.198 26.047 13.07 1 87.81 428 THR A N 1
ATOM 3262 C CA . THR A 1 428 ? -0.938 26.859 13.484 1 87.81 428 THR A CA 1
ATOM 3263 C C . THR A 1 428 ? -2.168 25.984 13.727 1 87.81 428 THR A C 1
ATOM 3265 O O . THR A 1 428 ? -2.104 24.766 13.586 1 87.81 428 THR A O 1
ATOM 3268 N N . ASP A 1 429 ? -3.225 26.688 14.109 1 88.25 429 ASP A N 1
ATOM 3269 C CA . ASP A 1 429 ? -4.531 26.062 14.266 1 88.25 429 ASP A CA 1
ATOM 3270 C C . ASP A 1 429 ? -4.934 25.312 13.008 1 88.25 429 ASP A C 1
ATOM 3272 O O . ASP A 1 429 ? -4.746 25.797 11.891 1 88.25 429 ASP A O 1
ATOM 3276 N N . GLY A 1 430 ? -5.48 24.094 13.211 1 94.69 430 GLY A N 1
ATOM 3277 C CA . GLY A 1 430 ? -5.734 23.219 12.078 1 94.69 430 GLY A CA 1
ATOM 3278 C C . GLY A 1 430 ? -7.168 23.266 11.586 1 94.69 430 GLY A C 1
ATOM 3279 O O . GLY A 1 430 ? -7.52 22.609 10.602 1 94.69 430 GLY A O 1
ATOM 3280 N N . SER A 1 431 ? -8.039 24.125 12.109 1 97.5 431 SER A N 1
ATOM 3281 C CA . SER A 1 431 ? -9.461 24.156 11.812 1 97.5 431 SER A CA 1
ATOM 3282 C C . SER A 1 431 ? -9.719 24.625 10.383 1 97.5 431 SER A C 1
ATOM 3284 O O . SER A 1 431 ? -9.391 25.75 10.031 1 97.5 431 SER A O 1
ATOM 3286 N N . PRO A 1 432 ? -10.383 23.797 9.57 1 98.81 432 PRO A N 1
ATOM 3287 C CA . PRO A 1 432 ? -10.727 24.219 8.211 1 98.81 432 PRO A CA 1
ATOM 3288 C C . PRO A 1 432 ? -11.68 25.422 8.18 1 98.81 432 PRO A C 1
ATOM 3290 O O . PRO A 1 432 ? -11.531 26.312 7.344 1 98.81 432 PRO A O 1
ATOM 3293 N N . LEU A 1 433 ? -12.625 25.484 9.117 1 98.88 433 LEU A N 1
ATOM 3294 C CA . LEU A 1 433 ? -13.602 26.578 9.102 1 98.88 433 LEU A CA 1
ATOM 3295 C C . LEU A 1 433 ? -12.938 27.906 9.445 1 98.88 433 LEU A C 1
ATOM 3297 O O . LEU A 1 433 ? -13.32 28.953 8.93 1 98.88 433 LEU A O 1
ATOM 3301 N N . ARG A 1 434 ? -11.938 27.844 10.344 1 98.25 434 ARG A N 1
ATOM 3302 C CA . ARG A 1 434 ? -11.156 29.047 10.617 1 98.25 434 ARG A CA 1
ATOM 3303 C C . ARG A 1 434 ? -10.375 29.484 9.383 1 98.25 434 ARG A C 1
ATOM 3305 O O . ARG A 1 434 ? -10.297 30.688 9.086 1 98.25 434 ARG A O 1
ATOM 3312 N N . ALA A 1 435 ? -9.836 28.578 8.703 1 98.62 435 ALA A N 1
ATOM 3313 C CA . ALA A 1 435 ? -9.117 28.859 7.469 1 98.62 435 ALA A CA 1
ATOM 3314 C C . ALA A 1 435 ? -10.055 29.438 6.41 1 98.62 435 ALA A C 1
ATOM 3316 O O . ALA A 1 435 ? -9.703 30.391 5.715 1 98.62 435 ALA A O 1
ATOM 3317 N N . VAL A 1 436 ? -11.219 28.859 6.285 1 98.81 436 VAL A N 1
ATOM 3318 C CA . VAL A 1 436 ? -12.227 29.328 5.348 1 98.81 436 VAL A CA 1
ATOM 3319 C C . VAL A 1 436 ? -12.578 30.781 5.668 1 98.81 436 VAL A C 1
ATOM 3321 O O . VAL A 1 436 ? -12.633 31.625 4.77 1 98.81 436 VAL A O 1
ATOM 3324 N N . GLN A 1 437 ? -12.828 31.078 6.953 1 98.62 437 GLN A N 1
ATOM 3325 C CA . GLN A 1 437 ? -13.102 32.438 7.379 1 98.62 437 GLN A CA 1
ATOM 3326 C C . GLN A 1 437 ? -12.016 33.406 6.902 1 98.62 437 GLN A C 1
ATOM 3328 O O . GLN A 1 437 ? -12.305 34.438 6.328 1 98.62 437 GLN A O 1
ATOM 3333 N N . PHE A 1 438 ? -10.805 33.031 7.062 1 98.44 438 PHE A N 1
ATOM 3334 C CA . PHE A 1 438 ? -9.703 33.906 6.641 1 98.44 438 PHE A CA 1
ATOM 3335 C C . PHE A 1 438 ? -9.711 34.094 5.133 1 98.44 438 PHE A C 1
ATOM 3337 O O . PHE A 1 438 ? -9.508 35.219 4.645 1 98.44 438 PHE A O 1
ATOM 3344 N N . MET A 1 439 ? -9.844 32.938 4.398 1 98.75 439 MET A N 1
ATOM 3345 C CA . MET A 1 439 ? -9.805 33.031 2.941 1 98.75 439 MET A CA 1
ATOM 3346 C C . MET A 1 439 ? -10.844 34 2.416 1 98.75 439 MET A C 1
ATOM 3348 O O . MET A 1 439 ? -10.633 34.625 1.384 1 98.75 439 MET A O 1
ATOM 3352 N N . VAL A 1 440 ? -11.883 34.156 3.176 1 98.75 440 VAL A N 1
ATOM 3353 C CA . VAL A 1 440 ? -12.992 35.031 2.783 1 98.75 440 VAL A CA 1
ATOM 3354 C C . VAL A 1 440 ? -12.711 36.438 3.238 1 98.75 440 VAL A C 1
ATOM 3356 O O . VAL A 1 440 ? -12.938 37.406 2.492 1 98.75 440 VAL A O 1
ATOM 3359 N N . GLU A 1 441 ? -12.078 36.594 4.379 1 98.31 441 GLU A N 1
ATOM 3360 C CA . GLU A 1 441 ? -11.953 37.906 4.977 1 98.31 441 GLU A CA 1
ATOM 3361 C C . GLU A 1 441 ? -10.57 38.5 4.715 1 98.31 441 GLU A C 1
ATOM 3363 O O . GLU A 1 441 ? -10.414 39.719 4.629 1 98.31 441 GLU A O 1
ATOM 3368 N N . ARG A 1 442 ? -9.578 37.688 4.695 1 98.06 442 ARG A N 1
ATOM 3369 C CA . ARG A 1 442 ? -8.164 38.031 4.57 1 98.06 442 ARG A CA 1
ATOM 3370 C C . ARG A 1 442 ? -7.711 38.906 5.734 1 98.06 442 ARG A C 1
ATOM 3372 O O . ARG A 1 442 ? -6.926 39.844 5.547 1 98.06 442 ARG A O 1
ATOM 3379 N N . ALA A 1 443 ? -8.258 38.625 6.91 1 97.31 443 ALA A N 1
ATOM 3380 C CA . ALA A 1 443 ? -7.934 39.406 8.094 1 97.31 443 ALA A CA 1
ATOM 3381 C C . ALA A 1 443 ? -7.156 38.562 9.109 1 97.31 443 ALA A C 1
ATOM 3383 O O . ALA A 1 443 ? -7.531 37.438 9.398 1 97.31 443 ALA A O 1
ATOM 3384 N N . SER A 1 444 ? -6.109 39.125 9.625 1 95.81 444 SER A N 1
ATOM 3385 C CA . SER A 1 444 ? -5.363 38.5 10.703 1 95.81 444 SER A CA 1
ATOM 3386 C C . SER A 1 444 ? -6.117 38.594 12.023 1 95.81 444 SER A C 1
ATOM 3388 O O . SER A 1 444 ? -7.219 39.125 12.086 1 95.81 444 SER A O 1
ATOM 3390 N N . LEU A 1 445 ? -5.523 38.062 13.086 1 93.31 445 LEU A N 1
ATOM 3391 C CA . LEU A 1 445 ? -6.141 38.062 14.406 1 93.31 445 LEU A CA 1
ATOM 3392 C C . LEU A 1 445 ? -6.32 39.5 14.898 1 93.31 445 LEU A C 1
ATOM 3394 O O . LEU A 1 445 ? -7.289 39.812 15.609 1 93.31 445 LEU A O 1
ATOM 3398 N N . SER A 1 446 ? -5.426 40.406 14.484 1 95.38 446 SER A N 1
ATOM 3399 C CA . SER A 1 446 ? -5.504 41.812 14.906 1 95.38 446 SER A CA 1
ATOM 3400 C C . SER A 1 446 ? -6.535 42.562 14.094 1 95.38 446 SER A C 1
ATOM 3402 O O . SER A 1 446 ? -6.879 43.719 14.43 1 95.38 446 SER A O 1
ATOM 3404 N N . GLY A 1 447 ? -6.984 41.969 13.008 1 95.62 447 GLY A N 1
ATOM 3405 C CA . GLY A 1 447 ? -7.914 42.625 12.109 1 95.62 447 GLY A CA 1
ATOM 3406 C C . GLY A 1 447 ? -7.234 43.25 10.906 1 95.62 447 GLY A C 1
ATOM 3407 O O . GLY A 1 447 ? -7.902 43.781 10.023 1 95.62 447 GLY A O 1
ATOM 3408 N N . ARG A 1 448 ? -5.969 43.156 10.867 1 95.19 448 ARG A N 1
ATOM 3409 C CA . ARG A 1 448 ? -5.234 43.688 9.719 1 95.19 448 ARG A CA 1
ATOM 3410 C C . ARG A 1 448 ? -5.578 42.906 8.453 1 95.19 448 ARG A C 1
ATOM 3412 O O . ARG A 1 448 ? -5.566 41.656 8.453 1 95.19 448 ARG A O 1
ATOM 3419 N N . ILE A 1 449 ? -5.918 43.625 7.426 1 96.38 449 ILE A N 1
ATOM 3420 C CA . ILE A 1 449 ? -6.184 43 6.141 1 96.38 449 ILE A CA 1
ATOM 3421 C C . ILE A 1 449 ? -4.867 42.719 5.43 1 96.38 449 ILE A C 1
ATOM 3423 O O . ILE A 1 449 ? -4.031 43.594 5.258 1 96.38 449 ILE A O 1
ATOM 3427 N N . ILE A 1 450 ? -4.637 41.531 5.047 1 95.19 450 ILE A N 1
ATOM 3428 C CA . ILE A 1 450 ? -3.434 41.094 4.34 1 95.19 450 ILE A CA 1
ATOM 3429 C C . ILE A 1 450 ? -3.797 40.656 2.93 1 95.19 450 ILE A C 1
ATOM 3431 O O . ILE A 1 450 ? -4.324 39.562 2.742 1 95.19 450 ILE A O 1
ATOM 3435 N N . GLY A 1 451 ? -3.412 41.469 1.953 1 94.81 451 GLY A N 1
ATOM 3436 C CA . GLY A 1 451 ? -3.742 41.125 0.575 1 94.81 451 GLY A CA 1
ATOM 3437 C C . GLY A 1 451 ? -5.234 41 0.332 1 94.81 451 GLY A C 1
ATOM 3438 O O . GLY A 1 451 ? -5.703 40 -0.177 1 94.81 451 GLY A O 1
ATOM 3439 N N . GLY A 1 452 ? -5.941 41.969 0.66 1 96.06 452 GLY A N 1
ATOM 3440 C CA . GLY A 1 452 ? -7.395 41.969 0.585 1 96.06 452 GLY A CA 1
ATOM 3441 C C . GLY A 1 452 ? -7.922 41.562 -0.777 1 96.06 452 GLY A C 1
ATOM 3442 O O . GLY A 1 452 ? -8.992 40.969 -0.878 1 96.06 452 GLY A O 1
ATOM 3443 N N . GLU A 1 453 ? -7.254 41.812 -1.873 1 96.31 453 GLU A N 1
ATOM 3444 C CA . GLU A 1 453 ? -7.68 41.5 -3.23 1 96.31 453 GLU A CA 1
ATOM 3445 C C . GLU A 1 453 ? -7.656 40 -3.473 1 96.31 453 GLU A C 1
ATOM 3447 O O . GLU A 1 453 ? -8.211 39.5 -4.461 1 96.31 453 GLU A O 1
ATOM 3452 N N . GLU A 1 454 ? -7.059 39.281 -2.586 1 97.94 454 GLU A N 1
ATOM 3453 C CA . GLU A 1 454 ? -6.922 37.844 -2.725 1 97.94 454 GLU A CA 1
ATOM 3454 C C . GLU A 1 454 ? -8.07 37.094 -2.037 1 97.94 454 GLU A C 1
ATOM 3456 O O . GLU A 1 454 ? -8.125 35.875 -2.047 1 97.94 454 GLU A O 1
ATOM 3461 N N . ALA A 1 455 ? -9 37.812 -1.497 1 98.5 455 ALA A N 1
ATOM 3462 C CA . ALA A 1 455 ? -10.172 37.188 -0.871 1 98.5 455 ALA A CA 1
ATOM 3463 C C . ALA A 1 455 ? -10.992 36.406 -1.89 1 98.5 455 ALA A C 1
ATOM 3465 O O . ALA A 1 455 ? -11.039 36.781 -3.068 1 98.5 455 ALA A O 1
ATOM 3466 N N . ILE A 1 456 ? -11.609 35.344 -1.418 1 98.69 456 ILE A N 1
ATOM 3467 C CA . ILE A 1 456 ? -12.453 34.531 -2.281 1 98.69 456 ILE A CA 1
ATOM 3468 C C . ILE A 1 456 ? -13.797 34.281 -1.604 1 98.69 456 ILE A C 1
ATOM 3470 O O . ILE A 1 456 ? -14.016 34.688 -0.469 1 98.69 456 ILE A O 1
ATOM 3474 N N . GLY A 1 457 ? -14.703 33.625 -2.332 1 98.62 457 GLY A N 1
ATOM 3475 C CA . GLY A 1 457 ? -16.031 33.344 -1.795 1 98.62 457 GLY A CA 1
ATOM 3476 C C . GLY A 1 457 ? -16.062 32.125 -0.88 1 98.62 457 GLY A C 1
ATOM 3477 O O . GLY A 1 457 ? -15.133 31.328 -0.881 1 98.62 457 GLY A O 1
ATOM 3478 N N . VAL A 1 458 ? -17.141 32.062 -0.094 1 98.75 458 VAL A N 1
ATOM 3479 C CA . VAL A 1 458 ? -17.297 30.953 0.851 1 98.75 458 VAL A CA 1
ATOM 3480 C C . VAL A 1 458 ? -17.281 29.625 0.103 1 98.75 458 VAL A C 1
ATOM 3482 O O . VAL A 1 458 ? -16.609 28.672 0.526 1 98.75 458 VAL A O 1
ATOM 3485 N N . ASP A 1 459 ? -17.922 29.562 -1.011 1 98.38 459 ASP A N 1
ATOM 3486 C CA . ASP A 1 459 ? -17.984 28.328 -1.788 1 98.38 459 ASP A CA 1
ATOM 3487 C C . ASP A 1 459 ? -16.594 27.906 -2.262 1 98.38 459 ASP A C 1
ATOM 3489 O O . ASP A 1 459 ? -16.234 26.734 -2.162 1 98.38 459 ASP A O 1
ATOM 3493 N N . GLU A 1 460 ? -15.859 28.844 -2.775 1 98.69 460 GLU A N 1
ATOM 3494 C CA . GLU A 1 460 ? -14.508 28.578 -3.246 1 98.69 460 GLU A CA 1
ATOM 3495 C C . GLU A 1 460 ? -13.609 28.094 -2.109 1 98.69 460 GLU A C 1
ATOM 3497 O O . GLU A 1 460 ? -12.797 27.188 -2.295 1 98.69 460 GLU A O 1
ATOM 3502 N N . ALA A 1 461 ? -13.789 28.703 -0.961 1 98.88 461 ALA A N 1
ATOM 3503 C CA . ALA A 1 461 ? -12.984 28.328 0.2 1 98.88 461 ALA A CA 1
ATOM 3504 C C . ALA A 1 461 ? -13.336 26.922 0.676 1 98.88 461 ALA A C 1
ATOM 3506 O O . ALA A 1 461 ? -12.445 26.141 1.028 1 98.88 461 ALA A O 1
ATOM 3507 N N . LEU A 1 462 ? -14.609 26.594 0.686 1 98.88 462 LEU A N 1
ATOM 3508 C CA . LEU A 1 462 ? -15.023 25.25 1.049 1 98.88 462 LEU A CA 1
ATOM 3509 C C . LEU A 1 462 ? -14.484 24.219 0.052 1 98.88 462 LEU A C 1
ATOM 3511 O O . LEU A 1 462 ? -14.07 23.125 0.44 1 98.88 462 LEU A O 1
ATOM 3515 N N . ARG A 1 463 ? -14.469 24.562 -1.216 1 98.81 463 ARG A N 1
ATOM 3516 C CA . ARG A 1 463 ? -13.945 23.688 -2.254 1 98.81 463 ARG A CA 1
ATOM 3517 C C . ARG A 1 463 ? -12.461 23.406 -2.033 1 98.81 463 ARG A C 1
ATOM 3519 O O . ARG A 1 463 ? -11.984 22.297 -2.324 1 98.81 463 ARG A O 1
ATOM 3526 N N . ALA A 1 464 ? -11.758 24.344 -1.473 1 98.88 464 ALA A N 1
ATOM 3527 C CA . ALA A 1 464 ? -10.32 24.203 -1.218 1 98.88 464 ALA A CA 1
ATOM 3528 C C . ALA A 1 464 ? -10.055 23.078 -0.221 1 98.88 464 ALA A C 1
ATOM 3530 O O . ALA A 1 464 ? -8.984 22.453 -0.245 1 98.88 464 ALA A O 1
ATOM 3531 N N . TYR A 1 465 ? -11.055 22.75 0.613 1 98.88 465 TYR A N 1
ATOM 3532 C CA . TYR A 1 465 ? -10.875 21.734 1.657 1 98.88 465 TYR A CA 1
ATOM 3533 C C . TYR A 1 465 ? -11.68 20.484 1.353 1 98.88 465 TYR A C 1
ATOM 3535 O O . TYR A 1 465 ? -11.758 19.578 2.184 1 98.88 465 TYR A O 1
ATOM 3543 N N . THR A 1 466 ? -12.352 20.438 0.209 1 98.81 466 THR A N 1
ATOM 3544 C CA . THR A 1 466 ? -13.141 19.281 -0.169 1 98.81 466 THR A CA 1
ATOM 3545 C C . THR A 1 466 ? -12.734 18.766 -1.549 1 98.81 466 THR A C 1
ATOM 3547 O O . THR A 1 466 ? -11.797 17.969 -1.672 1 98.81 466 THR A O 1
ATOM 3550 N N . VAL A 1 467 ? -13.188 19.453 -2.592 1 98.75 467 VAL A N 1
ATOM 3551 C CA . VAL A 1 467 ? -12.969 19.031 -3.971 1 98.75 467 VAL A CA 1
ATOM 3552 C C . VAL A 1 467 ? -11.492 19.156 -4.324 1 98.75 467 VAL A C 1
ATOM 3554 O O . VAL A 1 467 ? -10.891 18.219 -4.867 1 98.75 467 VAL A O 1
ATOM 3557 N N . ALA A 1 468 ? -10.938 20.297 -4.008 1 98.81 468 ALA A N 1
ATOM 3558 C CA . ALA A 1 468 ? -9.539 20.531 -4.359 1 98.81 468 ALA A CA 1
ATOM 3559 C C . ALA A 1 468 ? -8.609 19.656 -3.539 1 98.81 468 ALA A C 1
ATOM 3561 O O . ALA A 1 468 ? -7.582 19.188 -4.039 1 98.81 468 ALA A O 1
ATOM 3562 N N . GLY A 1 469 ? -8.945 19.469 -2.256 1 98.75 469 GLY A N 1
ATOM 3563 C CA . GLY A 1 469 ? -8.18 18.531 -1.454 1 98.75 469 GLY A CA 1
ATOM 3564 C C . GLY A 1 469 ? -8.188 17.125 -2.018 1 98.75 469 GLY A C 1
ATOM 3565 O O . GLY A 1 469 ? -7.148 16.453 -2.07 1 98.75 469 GLY A O 1
ATOM 3566 N N . ALA A 1 470 ? -9.375 16.672 -2.441 1 98.75 470 ALA A N 1
ATOM 3567 C CA . ALA A 1 470 ? -9.484 15.352 -3.059 1 98.75 470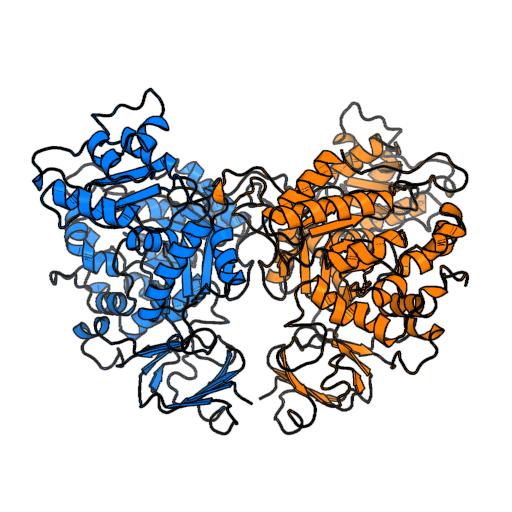 ALA A CA 1
ATOM 3568 C C . ALA A 1 470 ? -8.648 15.266 -4.328 1 98.75 470 ALA A C 1
ATOM 3570 O O . ALA A 1 470 ? -7.961 14.266 -4.559 1 98.75 470 ALA A O 1
ATOM 3571 N N . HIS A 1 471 ? -8.648 16.297 -5.105 1 98.38 471 HIS A N 1
ATOM 3572 C CA . HIS A 1 471 ? -7.863 16.344 -6.332 1 98.38 471 HIS A CA 1
ATOM 3573 C C . HIS A 1 471 ? -6.371 16.234 -6.035 1 98.38 471 HIS A C 1
ATOM 3575 O O . HIS A 1 471 ? -5.664 15.461 -6.672 1 98.38 471 HIS A O 1
ATOM 3581 N N . ALA A 1 472 ? -5.93 17 -5.039 1 98.38 472 ALA A N 1
ATOM 3582 C CA . ALA A 1 472 ? -4.512 17.047 -4.691 1 98.38 472 ALA A CA 1
ATOM 3583 C C . ALA A 1 472 ? -4.027 15.695 -4.164 1 98.38 472 ALA A C 1
ATOM 3585 O O . ALA A 1 472 ? -2.85 15.359 -4.293 1 98.38 472 ALA A O 1
ATOM 3586 N N . CYS A 1 473 ? -4.953 14.914 -3.676 1 98.44 473 CYS A N 1
ATOM 3587 C CA . CYS A 1 473 ? -4.605 13.617 -3.109 1 98.44 473 CYS A CA 1
ATOM 3588 C C . CYS A 1 473 ? -4.977 12.484 -4.066 1 98.44 473 CYS A C 1
ATOM 3590 O O . CYS A 1 473 ? -4.879 11.312 -3.711 1 98.44 473 CYS A O 1
ATOM 3592 N N . ARG A 1 474 ? -5.453 12.836 -5.258 1 97.56 474 ARG A N 1
ATOM 3593 C CA . ARG A 1 474 ? -5.883 11.883 -6.273 1 97.56 474 ARG A CA 1
ATOM 3594 C C . ARG A 1 474 ? -7.031 11.023 -5.762 1 97.56 474 ARG A C 1
ATOM 3596 O O . ARG A 1 474 ? -7.047 9.805 -5.988 1 97.56 474 ARG A O 1
ATOM 3603 N N . TRP A 1 475 ? -7.918 11.633 -5.035 1 97.75 475 TRP A N 1
ATOM 3604 C CA . TRP A 1 475 ? -9.094 10.977 -4.473 1 97.75 475 TRP A CA 1
ATOM 3605 C C . TRP A 1 475 ? -10.367 11.445 -5.16 1 97.75 475 TRP A C 1
ATOM 3607 O O . TRP A 1 475 ? -11.469 11.234 -4.648 1 97.75 475 TRP A O 1
ATOM 3617 N N . ASP A 1 476 ? -10.273 12.125 -6.281 1 94.88 476 ASP A N 1
ATOM 3618 C CA . ASP A 1 476 ? -11.422 12.781 -6.906 1 94.88 476 ASP A CA 1
ATOM 3619 C C . ASP A 1 476 ? -12.539 11.789 -7.199 1 94.88 476 ASP A C 1
ATOM 3621 O O . ASP A 1 476 ? -13.719 12.141 -7.18 1 94.88 476 ASP A O 1
ATOM 3625 N N . ASP A 1 477 ? -12.156 10.562 -7.375 1 95.25 477 ASP A N 1
ATOM 3626 C CA . ASP A 1 477 ? -13.164 9.555 -7.711 1 95.25 477 ASP A CA 1
ATOM 3627 C C . ASP A 1 477 ? -13.812 8.984 -6.449 1 95.25 477 ASP A C 1
ATOM 3629 O O . ASP A 1 477 ? -14.852 8.336 -6.523 1 95.25 477 ASP A O 1
ATOM 3633 N N . THR A 1 478 ? -13.258 9.32 -5.316 1 97.56 478 THR A N 1
ATOM 3634 C CA . THR A 1 478 ? -13.75 8.633 -4.125 1 97.56 478 THR A CA 1
ATOM 3635 C C . THR A 1 478 ? -14.133 9.633 -3.041 1 97.56 478 THR A C 1
ATOM 3637 O O . THR A 1 478 ? -14.812 9.281 -2.076 1 97.56 478 THR A O 1
ATOM 3640 N N . ALA A 1 479 ? -13.711 10.891 -3.17 1 98.44 479 ALA A N 1
ATOM 3641 C CA . ALA A 1 479 ? -13.938 11.867 -2.111 1 98.44 479 ALA A CA 1
ATOM 3642 C C . ALA A 1 479 ? -14.086 13.273 -2.686 1 98.44 479 ALA A C 1
ATOM 3644 O O . ALA A 1 479 ? -14.031 13.461 -3.904 1 98.44 479 ALA A O 1
ATOM 3645 N N . GLY A 1 480 ? -14.312 14.219 -1.888 1 98.62 480 GLY A N 1
ATOM 3646 C CA . GLY A 1 480 ? -14.383 15.617 -2.275 1 98.62 480 GLY A CA 1
ATOM 3647 C C . GLY A 1 480 ? -15.805 16.094 -2.539 1 98.62 480 GLY A C 1
ATOM 3648 O O . GLY A 1 480 ? -16.094 17.281 -2.416 1 98.62 480 GLY A O 1
ATOM 3649 N N . THR A 1 481 ? -16.672 15.219 -2.961 1 98.81 481 THR A N 1
ATOM 3650 C CA . THR A 1 481 ? -18.109 15.477 -3.137 1 98.81 481 THR A CA 1
ATOM 3651 C C . THR A 1 481 ? -18.938 14.359 -2.514 1 98.81 481 THR A C 1
ATOM 3653 O O . THR A 1 481 ? -18.406 13.273 -2.234 1 98.81 481 THR A O 1
ATOM 3656 N N . LEU A 1 482 ? -20.156 14.703 -2.205 1 98.75 482 LEU A N 1
ATOM 3657 C CA . LEU A 1 482 ? -21.109 13.68 -1.782 1 98.75 482 LEU A CA 1
ATOM 3658 C C . LEU A 1 482 ? -21.953 13.195 -2.961 1 98.75 482 LEU A C 1
ATOM 3660 O O . LEU A 1 482 ? -23.016 13.75 -3.242 1 98.75 482 LEU A O 1
ATOM 3664 N N . SER A 1 483 ? -21.406 12.227 -3.635 1 98 483 SER A N 1
ATOM 3665 C CA . SER A 1 483 ? -22 11.648 -4.84 1 98 483 SER A CA 1
ATOM 3666 C C . SER A 1 483 ? -22.031 10.125 -4.754 1 98 483 SER A C 1
ATOM 3668 O O . SER A 1 483 ? -21.25 9.516 -4.012 1 98 483 SER A O 1
ATOM 3670 N N . PRO A 1 484 ? -22.953 9.516 -5.477 1 96 484 PRO A N 1
ATOM 3671 C CA . PRO A 1 484 ? -23.047 8.055 -5.43 1 96 484 PRO A CA 1
ATOM 3672 C C . PRO A 1 484 ? -21.719 7.375 -5.738 1 96 484 PRO A C 1
ATOM 3674 O O . PRO A 1 484 ? -21.031 7.746 -6.699 1 96 484 PRO A O 1
ATOM 3677 N N . GLY A 1 485 ? -21.359 6.418 -4.914 1 95.94 485 GLY A N 1
ATOM 3678 C CA . GLY A 1 485 ? -20.141 5.652 -5.102 1 95.94 485 GLY A CA 1
ATOM 3679 C C . GLY A 1 485 ? -18.984 6.152 -4.254 1 95.94 485 GLY A C 1
ATOM 3680 O O . GLY A 1 485 ? -18.047 5.398 -3.959 1 95.94 485 GLY A O 1
ATOM 3681 N N . LYS A 1 486 ? -19.047 7.391 -3.83 1 98.06 486 LYS A N 1
ATOM 3682 C CA . LYS A 1 486 ? -17.938 7.973 -3.068 1 98.06 486 LYS A CA 1
ATOM 3683 C C . LYS A 1 486 ? -18.062 7.625 -1.586 1 98.06 486 LYS A C 1
ATOM 3685 O O . LYS A 1 486 ? -19.078 7.082 -1.147 1 98.06 486 LYS A O 1
ATOM 3690 N N . ARG A 1 487 ? -17.016 7.859 -0.884 1 98.38 487 ARG A N 1
ATOM 3691 C CA . ARG A 1 487 ? -16.938 7.555 0.54 1 98.38 487 ARG A CA 1
ATOM 3692 C C . ARG A 1 487 ? -17.969 8.352 1.335 1 98.38 487 ARG A C 1
ATOM 3694 O O . ARG A 1 487 ? -18.203 9.523 1.047 1 98.38 487 ARG A O 1
ATOM 3701 N N . ALA A 1 488 ? -18.5 7.672 2.264 1 98.56 488 ALA A N 1
ATOM 3702 C CA . ALA A 1 488 ? -19.406 8.359 3.182 1 98.56 488 ALA A CA 1
ATOM 3703 C C . ALA A 1 488 ? -18.641 9.008 4.328 1 98.56 488 ALA A C 1
ATOM 3705 O O . ALA A 1 488 ? -18.844 8.656 5.496 1 98.56 488 ALA A O 1
ATOM 3706 N N . ASP A 1 489 ? -17.781 9.867 4.035 1 98.81 489 ASP A N 1
ATOM 3707 C CA . ASP A 1 489 ? -17.062 10.742 4.953 1 98.81 489 ASP A CA 1
ATOM 3708 C C . ASP A 1 489 ? -17.672 12.141 4.988 1 98.81 489 ASP A C 1
ATOM 3710 O O . ASP A 1 489 ? -17.672 12.852 3.98 1 98.81 489 ASP A O 1
ATOM 3714 N N . LEU A 1 490 ? -18.156 12.5 6.156 1 98.81 490 LEU A N 1
ATOM 3715 C CA . LEU A 1 490 ? -18.984 13.695 6.23 1 98.81 490 LEU A CA 1
ATOM 3716 C C . LEU A 1 490 ? -18.578 14.562 7.418 1 98.81 490 LEU A C 1
ATOM 3718 O O . LEU A 1 490 ? -18.125 14.047 8.445 1 98.81 490 LEU A O 1
ATOM 3722 N N . ALA A 1 491 ? -18.75 15.805 7.258 1 98.88 491 ALA A N 1
ATOM 3723 C CA . ALA A 1 491 ? -18.75 16.766 8.359 1 98.88 491 ALA A CA 1
ATOM 3724 C C . ALA A 1 491 ? -20.141 17.344 8.578 1 98.88 491 ALA A C 1
ATOM 3726 O O . ALA A 1 491 ? -20.75 17.875 7.648 1 98.88 491 ALA A O 1
ATOM 3727 N N . VAL A 1 492 ? -20.672 17.203 9.727 1 98.81 492 VAL A N 1
ATOM 3728 C CA . VAL A 1 492 ? -21.984 17.75 10.094 1 98.81 492 VAL A CA 1
ATOM 3729 C C . VAL A 1 492 ? -21.797 19.031 10.891 1 98.81 492 VAL A C 1
ATOM 3731 O O . VAL A 1 492 ? -21.172 19.031 11.953 1 98.81 492 VAL A O 1
ATOM 3734 N N . LEU A 1 493 ? -22.344 20.094 10.367 1 98.75 493 LEU A N 1
ATOM 3735 C CA . LEU A 1 493 ? -22.156 21.422 10.938 1 98.75 493 LEU A CA 1
ATOM 3736 C C . LEU A 1 493 ? -23.438 21.938 11.586 1 98.75 493 LEU A C 1
ATOM 3738 O O . LEU A 1 493 ? -24.531 21.625 11.117 1 98.75 493 LEU A O 1
ATOM 3742 N N . GLY A 1 494 ? -23.219 22.766 12.547 1 97.56 494 GLY A N 1
ATOM 3743 C CA . GLY A 1 494 ? -24.344 23.359 13.234 1 97.56 494 GLY A CA 1
ATOM 3744 C C . GLY A 1 494 ? -24.969 24.5 12.477 1 97.56 494 GLY A C 1
ATOM 3745 O O . GLY A 1 494 ? -26.094 24.922 12.789 1 97.56 494 GLY A O 1
ATOM 3746 N N . ASP A 1 495 ? -24.266 25.016 11.516 1 97.75 495 ASP A N 1
ATOM 3747 C CA . ASP A 1 495 ? -24.766 26.094 10.68 1 97.75 495 ASP A CA 1
ATOM 3748 C C . ASP A 1 495 ? -24.172 26.031 9.273 1 97.75 495 ASP A C 1
ATOM 3750 O O . ASP A 1 495 ? -23.172 25.344 9.055 1 97.75 495 ASP A O 1
ATOM 3754 N N . ASP A 1 496 ? -24.797 26.688 8.367 1 98.25 496 ASP A N 1
ATOM 3755 C CA . ASP A 1 496 ? -24.344 26.781 6.984 1 98.25 496 ASP A CA 1
ATOM 3756 C C . ASP A 1 496 ? -23.359 27.953 6.805 1 98.25 496 ASP A C 1
ATOM 3758 O O . ASP A 1 496 ? -23.734 29.109 6.961 1 98.25 496 ASP A O 1
ATOM 3762 N N . PRO A 1 497 ? -22.156 27.656 6.406 1 98.56 497 PRO A N 1
ATOM 3763 C CA . PRO A 1 497 ? -21.156 28.719 6.25 1 98.56 497 PRO A CA 1
ATOM 3764 C C . PRO A 1 497 ? -21.609 29.797 5.266 1 98.56 497 PRO A C 1
ATOM 3766 O O . PRO A 1 497 ? -21.141 30.953 5.352 1 98.56 497 PRO A O 1
ATOM 3769 N N . HIS A 1 498 ? -22.547 29.469 4.402 1 98.12 498 HIS A N 1
ATOM 3770 C CA . HIS A 1 498 ? -23.031 30.422 3.414 1 98.12 498 HIS A CA 1
ATOM 3771 C C . HIS A 1 498 ? -24.047 31.375 4.02 1 98.12 498 HIS A C 1
ATOM 3773 O O . HIS A 1 498 ? -24.359 32.406 3.428 1 98.12 498 HIS A O 1
ATOM 3779 N N . ARG A 1 499 ? -24.484 31.047 5.164 1 97.38 499 ARG A N 1
ATOM 3780 C CA . ARG A 1 499 ? -25.656 31.766 5.664 1 97.38 499 ARG A CA 1
ATOM 3781 C C . ARG A 1 499 ? -25.328 32.531 6.945 1 97.38 499 ARG A C 1
ATOM 3783 O O . ARG A 1 499 ? -26.203 33.125 7.57 1 97.38 499 ARG A O 1
ATOM 3790 N N . VAL A 1 500 ? -24.141 32.5 7.336 1 97.94 500 VAL A N 1
ATOM 3791 C CA . VAL A 1 500 ? -23.719 33.25 8.508 1 97.94 500 VAL A CA 1
ATOM 3792 C C . VAL A 1 500 ? -22.797 34.406 8.086 1 97.94 500 VAL A C 1
ATOM 3794 O O . VAL A 1 500 ? -22.297 34.406 6.965 1 97.94 500 VAL A O 1
ATOM 3797 N N . ASP A 1 501 ? -22.672 35.344 9.016 1 97.69 501 ASP A N 1
ATOM 3798 C CA . ASP A 1 501 ? -21.656 36.344 8.82 1 97.69 501 ASP A CA 1
ATOM 3799 C C . ASP A 1 501 ? -20.266 35.719 8.68 1 97.69 501 ASP A C 1
ATOM 3801 O O . ASP A 1 501 ? -19.906 34.844 9.445 1 97.69 501 ASP A O 1
ATOM 3805 N N . PRO A 1 502 ? -19.516 36.156 7.66 1 97.56 502 PRO A N 1
ATOM 3806 C CA . PRO A 1 502 ? -18.203 35.562 7.449 1 97.56 502 PRO A CA 1
ATOM 3807 C C . PRO A 1 502 ? -17.359 35.531 8.727 1 97.56 502 PRO A C 1
ATOM 3809 O O . PRO A 1 502 ? -16.609 34.562 8.953 1 97.56 502 PRO A O 1
ATOM 3812 N N . ALA A 1 503 ? -17.469 36.469 9.578 1 96.94 503 ALA A N 1
ATOM 3813 C CA . ALA A 1 503 ? -16.688 36.562 10.805 1 96.94 503 ALA A CA 1
ATOM 3814 C C . ALA A 1 503 ? -17.047 35.438 11.781 1 96.94 503 ALA A C 1
ATOM 3816 O O . ALA A 1 503 ? -16.328 35.188 12.742 1 96.94 503 ALA A O 1
ATOM 3817 N N . ARG A 1 504 ? -18.156 34.75 11.484 1 97.62 504 ARG A N 1
ATOM 3818 C CA . ARG A 1 504 ? -18.641 33.719 12.398 1 97.62 504 ARG A CA 1
ATOM 3819 C C . ARG A 1 504 ? -18.375 32.312 11.836 1 97.62 504 ARG A C 1
ATOM 3821 O O . ARG A 1 504 ? -18.656 31.312 12.492 1 97.62 504 ARG A O 1
ATOM 3828 N N . ILE A 1 505 ? -17.844 32.25 10.672 1 98.62 505 ILE A N 1
ATOM 3829 C CA . ILE A 1 505 ? -17.656 30.953 10.008 1 98.62 505 ILE A CA 1
ATOM 3830 C C . ILE A 1 505 ? -16.766 30.062 10.867 1 98.62 505 ILE A C 1
ATOM 3832 O O . ILE A 1 505 ? -17.078 28.891 11.078 1 98.62 505 ILE A O 1
ATOM 3836 N N . GLY A 1 506 ? -15.664 30.578 11.406 1 98.12 506 GLY A N 1
ATOM 3837 C CA . GLY A 1 506 ? -14.711 29.812 12.188 1 98.12 506 GLY A CA 1
ATOM 3838 C C . GLY A 1 506 ? -15.289 29.297 13.5 1 98.12 506 GLY A C 1
ATOM 3839 O O . GLY A 1 506 ? -14.727 28.391 14.117 1 98.12 506 GLY A O 1
ATOM 3840 N N . ASP A 1 507 ? -16.469 29.844 13.883 1 97.31 507 ASP A N 1
ATOM 3841 C CA . ASP A 1 507 ? -17.062 29.5 15.172 1 97.31 507 ASP A CA 1
ATOM 3842 C C . ASP A 1 507 ? -18.203 28.484 15 1 97.31 507 ASP A C 1
ATOM 3844 O O . ASP A 1 507 ? -18.797 28.047 15.977 1 97.31 507 ASP A O 1
ATOM 3848 N N . ILE A 1 508 ? -18.516 28.141 13.758 1 98.5 508 ILE A N 1
ATOM 3849 C CA . ILE A 1 508 ? -19.547 27.156 13.516 1 98.5 508 ILE A CA 1
ATOM 3850 C C . ILE A 1 508 ? -19.172 25.828 14.195 1 98.5 508 ILE A C 1
ATOM 3852 O O . ILE A 1 508 ? -18.047 25.359 14.055 1 98.5 508 ILE A O 1
ATOM 3856 N N . GLU A 1 509 ? -20.062 25.281 14.883 1 97.5 509 GLU A N 1
ATOM 3857 C CA . GLU A 1 509 ? -19.844 24.031 15.602 1 97.5 509 GLU A CA 1
ATOM 3858 C C . GLU A 1 509 ? -19.797 22.844 14.641 1 97.5 509 GLU A C 1
ATOM 3860 O O . GLU A 1 509 ? -20.594 22.766 13.711 1 97.5 509 GLU A O 1
ATOM 3865 N N . ILE A 1 510 ? -18.828 21.984 14.852 1 98.31 510 ILE A N 1
ATOM 3866 C CA . ILE A 1 510 ? -18.875 20.656 14.242 1 98.31 510 ILE A CA 1
ATOM 3867 C C . ILE A 1 510 ? -19.719 19.719 15.102 1 98.31 510 ILE A C 1
ATOM 3869 O O . ILE A 1 510 ? -19.266 19.281 16.156 1 98.31 510 ILE A O 1
ATOM 3873 N N . VAL A 1 511 ? -20.859 19.391 14.664 1 97.88 511 VAL A N 1
ATOM 3874 C CA . VAL A 1 511 ? -21.781 18.547 15.422 1 97.88 511 VAL A CA 1
ATOM 3875 C C . VAL A 1 511 ? -21.219 17.125 15.516 1 97.88 511 VAL A C 1
ATOM 3877 O O . VAL A 1 511 ? -21.188 16.531 16.594 1 97.88 511 VAL A O 1
ATOM 3880 N N . THR A 1 512 ? -20.828 16.625 14.43 1 97.38 512 THR A N 1
ATOM 3881 C CA . THR A 1 512 ? -20.188 15.312 14.375 1 97.38 512 THR A CA 1
ATOM 3882 C C . THR A 1 512 ? -19.5 15.102 13.023 1 97.38 512 THR A C 1
ATOM 3884 O O . THR A 1 512 ? -19.594 15.961 12.141 1 97.38 512 THR A O 1
ATOM 3887 N N . THR A 1 513 ? -18.797 14.07 12.93 1 98.38 513 THR A N 1
ATOM 3888 C CA . THR A 1 513 ? -18.156 13.617 11.695 1 98.38 513 THR A CA 1
ATOM 3889 C C . THR A 1 513 ? -18.469 12.148 11.43 1 98.38 513 THR A C 1
ATOM 3891 O O . THR A 1 513 ? -18.656 11.367 12.359 1 98.38 513 THR A O 1
ATOM 3894 N N . PHE A 1 514 ? -18.688 11.812 10.203 1 98.25 514 PHE A N 1
ATOM 3895 C CA . PHE A 1 514 ? -18.781 10.43 9.773 1 98.25 514 PHE A CA 1
ATOM 3896 C C . PHE A 1 514 ? -17.531 10.008 9.008 1 98.25 514 PHE A C 1
ATOM 3898 O O . PHE A 1 514 ? -17.062 10.734 8.133 1 98.25 514 PHE A O 1
ATOM 3905 N N . VAL A 1 515 ? -16.984 8.914 9.359 1 98.44 515 VAL A N 1
ATOM 3906 C CA . VAL A 1 515 ? -15.93 8.281 8.586 1 98.44 515 VAL A CA 1
ATOM 3907 C C . VAL A 1 515 ? -16.344 6.859 8.203 1 98.44 515 VAL A C 1
ATOM 3909 O O . VAL A 1 515 ? -16.781 6.086 9.062 1 98.44 515 VAL A O 1
ATOM 3912 N N . ASP A 1 516 ? -16.25 6.562 6.941 1 97.31 516 ASP A N 1
ATOM 3913 C CA . ASP A 1 516 ? -16.672 5.254 6.441 1 97.31 516 ASP A CA 1
ATOM 3914 C C . ASP A 1 516 ? -18.125 4.961 6.797 1 97.31 516 ASP A C 1
ATOM 3916 O O . ASP A 1 516 ? -18.469 3.818 7.102 1 97.31 516 ASP A O 1
ATOM 3920 N N . GLY A 1 517 ? -18.922 5.977 6.875 1 97.25 517 GLY A N 1
ATOM 3921 C CA . GLY A 1 517 ? -20.344 5.859 7.102 1 97.25 517 GLY A CA 1
ATOM 3922 C C . GLY A 1 517 ? -20.719 5.703 8.562 1 97.25 517 GLY A C 1
ATOM 3923 O O . GLY A 1 517 ? -21.875 5.492 8.906 1 97.25 517 GLY A O 1
ATOM 3924 N N . ARG A 1 518 ? -19.797 5.859 9.414 1 95.75 518 ARG A N 1
ATOM 3925 C CA . ARG A 1 518 ? -20.047 5.664 10.836 1 95.75 518 ARG A CA 1
ATOM 3926 C C . ARG A 1 518 ? -19.844 6.961 11.609 1 95.75 518 ARG A C 1
ATOM 3928 O O . ARG A 1 518 ? -18.875 7.684 11.391 1 95.75 518 ARG A O 1
ATOM 3935 N N . ASP A 1 519 ? -20.766 7.188 12.508 1 95.69 519 ASP A N 1
ATOM 3936 C CA . ASP A 1 519 ? -20.672 8.344 13.391 1 95.69 519 ASP A CA 1
ATOM 3937 C C . ASP A 1 519 ? -19.5 8.211 14.359 1 95.69 519 ASP A C 1
ATOM 3939 O O . ASP A 1 519 ? -19.422 7.238 15.117 1 95.69 519 ASP A O 1
ATOM 3943 N N . THR A 1 520 ? -18.625 9.125 14.32 1 93.69 520 THR A N 1
ATOM 3944 C CA . THR A 1 520 ? -17.375 9 15.07 1 93.69 520 THR A CA 1
ATOM 3945 C C . THR A 1 520 ? -17.609 9.234 16.562 1 93.69 520 THR A C 1
ATOM 3947 O O . THR A 1 520 ? -16.75 8.938 17.391 1 93.69 520 THR A O 1
ATOM 3950 N N . ARG A 1 521 ? -18.766 9.742 16.984 1 88.31 521 ARG A N 1
ATOM 3951 C CA . ARG A 1 521 ? -19.125 9.891 18.391 1 88.31 521 ARG A CA 1
ATOM 3952 C C . ARG A 1 521 ? -19.391 8.539 19.031 1 88.31 521 ARG A C 1
ATOM 3954 O O . ARG A 1 521 ? -19.297 8.391 20.25 1 88.31 521 ARG A O 1
ATOM 3961 N N . GLU A 1 522 ? -19.906 7.613 18.172 1 73.5 522 GLU A N 1
ATOM 3962 C CA . GLU A 1 522 ? -20.297 6.293 18.672 1 73.5 522 GLU A CA 1
ATOM 3963 C C . GLU A 1 522 ? -19.094 5.355 18.734 1 73.5 522 GLU A C 1
ATOM 3965 O O . GLU A 1 522 ? -19.188 4.238 19.25 1 73.5 522 GLU A O 1
ATOM 3970 N N . ALA A 1 523 ? -18.062 5.758 18.156 1 61.38 523 ALA A N 1
ATOM 3971 C CA . ALA A 1 523 ? -16.938 4.84 18.078 1 61.38 523 ALA A CA 1
ATOM 3972 C C . ALA A 1 523 ? -16.312 4.613 19.453 1 61.38 523 ALA A C 1
ATOM 3974 O O . ALA A 1 523 ? -16.016 5.57 20.172 1 61.38 523 ALA A O 1
ATOM 3975 N N . PRO A 1 524 ? -16.516 3.395 20.031 1 50.06 524 PRO A N 1
ATOM 3976 C CA . PRO A 1 524 ? -15.938 3.162 21.359 1 50.06 524 PRO A CA 1
ATOM 3977 C C . PRO A 1 524 ? -14.477 3.592 21.453 1 50.06 524 PRO A C 1
ATOM 3979 O O . PRO A 1 524 ? -13.758 3.564 20.438 1 50.06 524 PRO A O 1
ATOM 3982 N N . PRO A 1 525 ? -14.172 4.379 22.547 1 43.53 525 PRO A N 1
ATOM 3983 C CA . PRO A 1 525 ? -12.734 4.57 22.703 1 43.53 525 PRO A CA 1
ATOM 3984 C C . PRO A 1 525 ? -11.938 3.287 22.469 1 43.53 525 PRO A C 1
ATOM 3986 O O . PRO A 1 525 ? -12.43 2.191 22.75 1 43.53 525 PRO A O 1
ATOM 3989 N N . ALA A 1 526 ? -11.086 3.441 21.422 1 38.5 526 ALA A N 1
ATOM 3990 C CA . ALA A 1 526 ? -10.258 2.242 21.328 1 38.5 526 ALA A CA 1
ATOM 3991 C C . ALA A 1 526 ? -9.836 1.756 22.703 1 38.5 526 ALA A C 1
ATOM 3993 O O . ALA A 1 526 ? -9.633 2.561 23.625 1 38.5 526 ALA A O 1
ATOM 3994 N N . MET B 1 1 ? -29.734 1.288 -7.102 1 85.25 1 MET B N 1
ATOM 3995 C CA . MET B 1 1 ? -29.828 0.358 -8.227 1 85.25 1 MET B CA 1
ATOM 3996 C C . MET B 1 1 ? -28.562 -0.477 -8.344 1 85.25 1 MET B C 1
ATOM 3998 O O . MET B 1 1 ? -27.453 0.046 -8.219 1 85.25 1 MET B O 1
ATOM 4002 N N . LEU B 1 2 ? -28.828 -1.774 -8.547 1 90.88 2 LEU B N 1
ATOM 4003 C CA . LEU B 1 2 ? -27.703 -2.674 -8.742 1 90.88 2 LEU B CA 1
ATOM 4004 C C . LEU B 1 2 ? -27 -2.387 -10.07 1 90.88 2 LEU B C 1
ATOM 4006 O O . LEU B 1 2 ? -27.641 -1.904 -11.016 1 90.88 2 LEU B O 1
ATOM 4010 N N . CYS B 1 3 ? -25.688 -2.662 -10.078 1 93.62 3 CYS B N 1
ATOM 4011 C CA . CYS B 1 3 ? -25 -2.623 -11.352 1 93.62 3 CYS B CA 1
ATOM 4012 C C . CYS B 1 3 ? -25.344 -3.832 -12.211 1 93.62 3 CYS B C 1
ATOM 4014 O O . CYS B 1 3 ? -25.672 -3.689 -13.391 1 93.62 3 CYS B O 1
ATOM 4016 N N . THR B 1 4 ? -25.297 -5.012 -11.547 1 96.69 4 THR B N 1
ATOM 4017 C CA . THR B 1 4 ? -25.531 -6.27 -12.25 1 96.69 4 THR B CA 1
ATOM 4018 C C . THR B 1 4 ? -26.266 -7.258 -11.352 1 96.69 4 THR B C 1
ATOM 4020 O O . THR B 1 4 ? -26.016 -7.324 -10.148 1 96.69 4 THR B O 1
ATOM 4023 N N . ARG B 1 5 ? -27.203 -7.93 -11.891 1 97.88 5 ARG B N 1
ATOM 4024 C CA . ARG B 1 5 ? -27.828 -9.086 -11.258 1 97.88 5 ARG B CA 1
ATOM 4025 C C . ARG B 1 5 ? -27.609 -10.352 -12.086 1 97.88 5 ARG B C 1
ATOM 4027 O O . ARG B 1 5 ? -27.953 -10.391 -13.266 1 97.88 5 ARG B O 1
ATOM 4034 N N . LEU B 1 6 ? -27 -11.297 -11.531 1 98.31 6 LEU B N 1
ATOM 4035 C CA . LEU B 1 6 ? -26.844 -12.609 -12.141 1 98.31 6 LEU B CA 1
ATOM 4036 C C . LEU B 1 6 ? -28 -13.531 -11.75 1 98.31 6 LEU B C 1
ATOM 4038 O O . LEU B 1 6 ? -28.328 -13.641 -10.57 1 98.31 6 LEU B O 1
ATOM 4042 N N . THR B 1 7 ? -28.594 -14.148 -12.758 1 97.62 7 THR B N 1
ATOM 4043 C CA . THR B 1 7 ? -29.781 -14.961 -12.469 1 97.62 7 THR B CA 1
ATOM 4044 C C . THR B 1 7 ? -29.672 -16.328 -13.148 1 97.62 7 THR B C 1
ATOM 4046 O O . THR B 1 7 ? -28.828 -16.516 -14.031 1 97.62 7 THR B O 1
ATOM 4049 N N . ASN B 1 8 ? -30.453 -17.297 -12.672 1 97.12 8 ASN B N 1
ATOM 4050 C CA . ASN B 1 8 ? -30.578 -18.641 -13.258 1 97.12 8 ASN B CA 1
ATOM 4051 C C . ASN B 1 8 ? -29.25 -19.375 -13.25 1 97.12 8 ASN B C 1
ATOM 4053 O O . ASN B 1 8 ? -28.797 -19.859 -14.297 1 97.12 8 ASN B O 1
ATOM 4057 N N . ALA B 1 9 ? -28.625 -19.359 -12.102 1 97.5 9 ALA B N 1
ATOM 4058 C CA . ALA B 1 9 ? -27.359 -20.062 -11.898 1 97.5 9 ALA B CA 1
ATOM 4059 C C . ALA B 1 9 ? -27.422 -21 -10.688 1 97.5 9 ALA B C 1
ATOM 4061 O O . ALA B 1 9 ? -28.328 -20.875 -9.859 1 97.5 9 ALA B O 1
ATOM 4062 N N . ARG B 1 10 ? -26.625 -21.969 -10.711 1 98.25 10 ARG B N 1
ATOM 4063 C CA . ARG B 1 10 ? -26.328 -22.703 -9.484 1 98.25 10 ARG B CA 1
ATOM 4064 C C . ARG B 1 10 ? -25.094 -22.125 -8.781 1 98.25 10 ARG B C 1
ATOM 4066 O O . ARG B 1 10 ? -23.969 -22.547 -9.039 1 98.25 10 ARG B O 1
ATOM 4073 N N . ILE B 1 11 ? -25.359 -21.266 -7.883 1 98.75 11 ILE B N 1
ATOM 4074 C CA . ILE B 1 11 ? -24.281 -20.547 -7.215 1 98.75 11 ILE B CA 1
ATOM 4075 C C . ILE B 1 11 ? -23.859 -21.297 -5.953 1 98.75 11 ILE B C 1
ATOM 4077 O O . ILE B 1 11 ? -24.609 -21.359 -4.98 1 98.75 11 ILE B O 1
ATOM 4081 N N . LEU B 1 12 ? -22.719 -21.922 -6.008 1 98.81 12 LEU B N 1
ATOM 4082 C CA . LEU B 1 12 ? -22.094 -22.516 -4.828 1 98.81 12 LEU B CA 1
ATOM 4083 C C . LEU B 1 12 ? -21.297 -21.469 -4.055 1 98.81 12 LEU B C 1
ATOM 4085 O O . LEU B 1 12 ? -20.188 -21.125 -4.441 1 98.81 12 LEU B O 1
ATOM 4089 N N . THR B 1 13 ? -21.828 -20.984 -2.963 1 98.81 13 THR B N 1
ATOM 4090 C CA . THR B 1 13 ? -21.344 -19.766 -2.314 1 98.81 13 THR B CA 1
ATOM 4091 C C . THR B 1 13 ? -20.125 -20.078 -1.444 1 98.81 13 THR B C 1
ATOM 4093 O O . THR B 1 13 ? -19.406 -19.156 -1.033 1 98.81 13 THR B O 1
ATOM 4096 N N . MET B 1 14 ? -19.891 -21.344 -1.052 1 98.56 14 MET B N 1
ATOM 4097 C CA . MET B 1 14 ? -18.875 -21.812 -0.107 1 98.56 14 MET B CA 1
ATOM 4098 C C . MET B 1 14 ? -19.109 -21.219 1.278 1 98.56 14 MET B C 1
ATOM 4100 O O . MET B 1 14 ? -18.234 -21.281 2.139 1 98.56 14 MET B O 1
ATOM 4104 N N . ASP B 1 15 ? -20.203 -20.531 1.474 1 98.06 15 ASP B N 1
ATOM 4105 C CA . ASP B 1 15 ? -20.688 -20.031 2.762 1 98.06 15 ASP B CA 1
ATOM 4106 C C . ASP B 1 15 ? -21.672 -21.016 3.391 1 98.06 15 ASP B C 1
ATOM 4108 O O . ASP B 1 15 ? -22.766 -21.234 2.859 1 98.06 15 ASP B O 1
ATOM 4112 N N . PRO B 1 16 ? -21.297 -21.578 4.523 1 96.5 16 PRO B N 1
ATOM 4113 C CA . PRO B 1 16 ? -22.172 -22.578 5.137 1 96.5 16 PRO B CA 1
ATOM 4114 C C . PRO B 1 16 ? -23.531 -22.031 5.527 1 96.5 16 PRO B C 1
ATOM 4116 O O . PRO B 1 16 ? -24.5 -22.781 5.648 1 96.5 16 PRO B O 1
ATOM 4119 N N . HIS B 1 17 ? -23.688 -20.75 5.648 1 95.75 17 HIS B N 1
ATOM 4120 C CA . HIS B 1 17 ? -24.938 -20.156 6.066 1 95.75 17 HIS B CA 1
ATOM 4121 C C . HIS B 1 17 ? -25.891 -19.984 4.883 1 95.75 17 HIS B C 1
ATOM 4123 O O . HIS B 1 17 ? -27.094 -19.766 5.07 1 95.75 17 HIS B O 1
ATOM 4129 N N . HIS B 1 18 ? -25.375 -19.984 3.693 1 97.25 18 HIS B N 1
ATOM 4130 C CA . HIS B 1 18 ? -26.125 -19.922 2.438 1 97.25 18 HIS B CA 1
ATOM 4131 C C . HIS B 1 18 ? -25.391 -20.672 1.328 1 97.25 18 HIS B C 1
ATOM 4133 O O . HIS B 1 18 ? -24.922 -20.062 0.37 1 97.25 18 HIS B O 1
ATOM 4139 N N . PRO B 1 19 ? -25.422 -21.938 1.41 1 98 19 PRO B N 1
ATOM 4140 C CA . PRO B 1 19 ? -24.5 -22.75 0.617 1 98 19 PRO B CA 1
ATOM 4141 C C . PRO B 1 19 ? -24.781 -22.672 -0.881 1 98 19 PRO B C 1
ATOM 4143 O O . PRO B 1 19 ? -23.859 -22.766 -1.694 1 98 19 PRO B O 1
ATOM 4146 N N . VAL B 1 20 ? -26.094 -22.578 -1.234 1 98.25 20 VAL B N 1
ATOM 4147 C CA . VAL B 1 20 ? -26.469 -22.531 -2.646 1 98.25 20 VAL B CA 1
ATOM 4148 C C . VAL B 1 20 ? -27.438 -21.375 -2.893 1 98.25 20 VAL B C 1
ATOM 4150 O O . VAL B 1 20 ? -28.312 -21.109 -2.07 1 98.25 20 VAL B O 1
ATOM 4153 N N . ALA B 1 21 ? -27.234 -20.656 -3.957 1 98.44 21 ALA B N 1
ATOM 4154 C CA . ALA B 1 21 ? -28.109 -19.562 -4.371 1 98.44 21 ALA B CA 1
ATOM 4155 C C . ALA B 1 21 ? -28.406 -19.625 -5.867 1 98.44 21 ALA B C 1
ATOM 4157 O O . ALA B 1 21 ? -27.812 -20.438 -6.586 1 98.44 21 ALA B O 1
ATOM 4158 N N . ARG B 1 22 ? -29.359 -18.781 -6.32 1 98 22 ARG B N 1
ATOM 4159 C CA . ARG B 1 22 ? -29.75 -18.766 -7.727 1 98 22 ARG B CA 1
ATOM 4160 C C . ARG B 1 22 ? -29.531 -17.375 -8.336 1 98 22 ARG B C 1
ATOM 4162 O O . ARG B 1 22 ? -29.375 -17.25 -9.547 1 98 22 ARG B O 1
ATOM 4169 N N . ASP B 1 23 ? -29.688 -16.406 -7.438 1 97.94 23 ASP B N 1
ATOM 4170 C CA . ASP B 1 23 ? -29.5 -15.023 -7.848 1 97.94 23 ASP B CA 1
ATOM 4171 C C . ASP B 1 23 ? -28.438 -14.328 -7.004 1 97.94 23 ASP B C 1
ATOM 4173 O O . ASP B 1 23 ? -28.328 -14.586 -5.805 1 97.94 23 ASP B O 1
ATOM 4177 N N . LEU B 1 24 ? -27.641 -13.484 -7.652 1 98.44 24 LEU B N 1
ATOM 4178 C CA . LEU B 1 24 ? -26.594 -12.703 -6.996 1 98.44 24 LEU B CA 1
ATOM 4179 C C . LEU B 1 24 ? -26.594 -11.266 -7.5 1 98.44 24 LEU B C 1
ATOM 4181 O O . LEU B 1 24 ? -26.594 -11.023 -8.711 1 98.44 24 LEU B O 1
ATOM 4185 N N . GLY B 1 25 ? -26.734 -10.305 -6.574 1 98 25 GLY B N 1
ATOM 4186 C CA . GLY B 1 25 ? -26.719 -8.898 -6.93 1 98 25 GLY B CA 1
ATOM 4187 C C . GLY B 1 25 ? -25.391 -8.227 -6.648 1 98 25 GLY B C 1
ATOM 4188 O O . GLY B 1 25 ? -24.781 -8.453 -5.594 1 98 25 GLY B O 1
ATOM 4189 N N . ILE B 1 26 ? -24.922 -7.418 -7.633 1 97.88 26 ILE B N 1
ATOM 4190 C CA . ILE B 1 26 ? -23.609 -6.762 -7.539 1 97.88 26 ILE B CA 1
ATOM 4191 C C . ILE B 1 26 ? -23.797 -5.246 -7.617 1 97.88 26 ILE B C 1
ATOM 4193 O O . ILE B 1 26 ? -24.547 -4.746 -8.453 1 97.88 26 ILE B O 1
ATOM 4197 N N . TRP B 1 27 ? -23.188 -4.523 -6.707 1 96.06 27 TRP B N 1
ATOM 4198 C CA . TRP B 1 27 ? -23.078 -3.066 -6.766 1 96.06 27 TRP B CA 1
ATOM 4199 C C . TRP B 1 27 ? -21.641 -2.617 -6.586 1 96.06 27 TRP B C 1
ATOM 4201 O O . TRP B 1 27 ? -21.031 -2.84 -5.531 1 96.06 27 TRP B O 1
ATOM 4211 N N . ARG B 1 28 ? -21.047 -2.033 -7.598 1 94.38 28 ARG B N 1
ATOM 4212 C CA . ARG B 1 28 ? -19.703 -1.47 -7.609 1 94.38 28 ARG B CA 1
ATOM 4213 C C . ARG B 1 28 ? -18.688 -2.488 -7.117 1 94.38 28 ARG B C 1
ATOM 4215 O O . ARG B 1 28 ? -17.922 -2.211 -6.188 1 94.38 28 ARG B O 1
ATOM 4222 N N . GLY B 1 29 ? -18.75 -3.678 -7.656 1 96.5 29 GLY B N 1
ATOM 4223 C CA . GLY B 1 29 ? -17.734 -4.695 -7.453 1 96.5 29 GLY B CA 1
ATOM 4224 C C . GLY B 1 29 ? -17.969 -5.527 -6.207 1 96.5 29 GLY B C 1
ATOM 4225 O O . GLY B 1 29 ? -17.188 -6.43 -5.902 1 96.5 29 GLY B O 1
ATOM 4226 N N . ARG B 1 30 ? -19.094 -5.281 -5.438 1 97.62 30 ARG B N 1
ATOM 4227 C CA . ARG B 1 30 ? -19.391 -6.004 -4.203 1 97.62 30 ARG B CA 1
ATOM 4228 C C . ARG B 1 30 ? -20.719 -6.75 -4.297 1 97.62 30 ARG B C 1
ATOM 4230 O O . ARG B 1 30 ? -21.656 -6.273 -4.938 1 97.62 30 ARG B O 1
ATOM 4237 N N . ILE B 1 31 ? -20.719 -7.82 -3.639 1 98.12 31 ILE B N 1
ATOM 4238 C CA . ILE B 1 31 ? -21.969 -8.586 -3.553 1 98.12 31 ILE B CA 1
ATOM 4239 C C . ILE B 1 31 ? -22.922 -7.914 -2.566 1 98.12 31 ILE B C 1
ATOM 4241 O O . ILE B 1 31 ? -22.578 -7.734 -1.394 1 98.12 31 ILE B O 1
ATOM 4245 N N . VAL B 1 32 ? -24.078 -7.559 -3.061 1 96 32 VAL B N 1
ATOM 4246 C CA . VAL B 1 32 ? -25.078 -6.898 -2.229 1 96 32 VAL B CA 1
ATOM 4247 C C . VAL B 1 32 ? -25.891 -7.941 -1.476 1 96 32 VAL B C 1
ATOM 4249 O O . VAL B 1 32 ? -26.25 -7.742 -0.311 1 96 32 VAL B O 1
ATOM 4252 N N . GLY B 1 33 ? -26.172 -9.016 -2.254 1 96 33 GLY B N 1
ATOM 4253 C CA . GLY B 1 33 ? -26.984 -10.062 -1.67 1 96 33 GLY B CA 1
ATOM 4254 C C . GLY B 1 33 ? -27.234 -11.219 -2.617 1 96 33 GLY B C 1
ATOM 4255 O O . GLY B 1 33 ? -26.734 -11.227 -3.748 1 96 33 GLY B O 1
ATOM 4256 N N . LEU B 1 34 ? -28.016 -12.195 -2.074 1 97.62 34 LEU B N 1
ATOM 4257 C CA . LEU B 1 34 ? -28.359 -13.406 -2.812 1 97.62 34 LEU B CA 1
ATOM 4258 C C . LEU B 1 34 ? -29.859 -13.633 -2.805 1 97.62 34 LEU B C 1
ATOM 4260 O O . LEU B 1 34 ? -30.562 -13.211 -1.877 1 97.62 34 LEU B O 1
ATOM 4264 N N . ASP B 1 35 ? -30.391 -14.211 -3.846 1 97.19 35 ASP B N 1
ATOM 4265 C CA . ASP B 1 35 ? -31.766 -14.688 -3.965 1 97.19 35 ASP B CA 1
ATOM 4266 C C . ASP B 1 35 ? -32.75 -13.578 -3.629 1 97.19 35 ASP B C 1
ATOM 4268 O O . ASP B 1 35 ? -32.719 -12.5 -4.223 1 97.19 35 ASP B O 1
ATOM 4272 N N . GLU B 1 36 ? -33.594 -13.703 -2.635 1 93.88 36 GLU B N 1
ATOM 4273 C CA . GLU B 1 36 ? -34.688 -12.797 -2.342 1 93.88 36 GLU B CA 1
ATOM 4274 C C . GLU B 1 36 ? -34.188 -11.406 -1.972 1 93.88 36 GLU B C 1
ATOM 4276 O O . GLU B 1 36 ? -34.875 -10.406 -2.197 1 93.88 36 GLU B O 1
ATOM 4281 N N . ALA B 1 37 ? -33 -11.414 -1.51 1 91.12 37 ALA B N 1
ATOM 4282 C CA . ALA B 1 37 ? -32.438 -10.125 -1.096 1 91.12 37 ALA B CA 1
ATOM 4283 C C . ALA B 1 37 ? -32.188 -9.219 -2.299 1 91.12 37 ALA B C 1
ATOM 4285 O O . ALA B 1 37 ? -32.094 -8 -2.154 1 91.12 37 ALA B O 1
ATOM 4286 N N . VAL B 1 38 ? -32.125 -9.82 -3.52 1 92.94 38 VAL B N 1
ATOM 4287 C CA . VAL B 1 38 ? -31.734 -8.977 -4.637 1 92.94 38 VAL B CA 1
ATOM 4288 C C . VAL B 1 38 ? -32.656 -9.219 -5.832 1 92.94 38 VAL B C 1
ATOM 4290 O O . VAL B 1 38 ? -32.656 -8.438 -6.785 1 92.94 38 VAL B O 1
ATOM 4293 N N . THR B 1 39 ? -33.5 -10.172 -5.758 1 90.31 39 THR B N 1
ATOM 4294 C CA . THR B 1 39 ? -34.312 -10.578 -6.914 1 90.31 39 THR B CA 1
ATOM 4295 C C . THR B 1 39 ? -35.25 -9.469 -7.336 1 90.31 39 THR B C 1
ATOM 4297 O O . THR B 1 39 ? -35.5 -9.273 -8.531 1 90.31 39 THR B O 1
ATOM 4300 N N . SER B 1 40 ? -35.688 -8.688 -6.434 1 86.81 40 SER B N 1
ATOM 4301 C CA . SER B 1 40 ? -36.688 -7.668 -6.738 1 86.81 40 SER B CA 1
ATOM 4302 C C . SER B 1 40 ? -36.031 -6.297 -6.918 1 86.81 40 SER B C 1
ATOM 4304 O O . SER B 1 40 ? -36.719 -5.324 -7.254 1 86.81 40 SER B O 1
ATOM 4306 N N . LEU B 1 41 ? -34.75 -6.234 -6.738 1 87.25 41 LEU B N 1
ATOM 4307 C CA . LEU B 1 41 ? -34.094 -4.945 -6.863 1 87.25 41 LEU B CA 1
ATOM 4308 C C . LEU B 1 41 ? -33.844 -4.598 -8.328 1 87.25 41 LEU B C 1
ATOM 4310 O O . LEU B 1 41 ? -33.531 -5.477 -9.133 1 87.25 41 LEU B O 1
ATOM 4314 N N . PRO B 1 42 ? -34 -3.289 -8.664 1 88.56 42 PRO B N 1
ATOM 4315 C CA . PRO B 1 42 ? -33.625 -2.896 -10.023 1 88.56 42 PRO B CA 1
ATOM 4316 C C . PRO B 1 42 ? -32.125 -3.062 -10.297 1 88.56 42 PRO B C 1
ATOM 4318 O O . PRO B 1 42 ? -31.312 -2.85 -9.398 1 88.56 42 PRO B O 1
ATOM 4321 N N . ALA B 1 43 ? -31.828 -3.506 -11.453 1 93.88 43 ALA B N 1
ATOM 4322 C CA . ALA B 1 43 ? -30.453 -3.697 -11.875 1 93.88 43 ALA B CA 1
ATOM 4323 C C . ALA B 1 43 ? -30.219 -3.123 -13.273 1 93.88 43 ALA B C 1
ATOM 4325 O O . ALA B 1 43 ? -31.078 -3.246 -14.148 1 93.88 43 ALA B O 1
ATOM 4326 N N . ARG B 1 44 ? -29.125 -2.4 -13.43 1 94.31 44 ARG B N 1
ATOM 4327 C CA . ARG B 1 44 ? -28.797 -1.858 -14.742 1 94.31 44 ARG B CA 1
ATOM 4328 C C . ARG B 1 44 ? -28.656 -2.973 -15.773 1 94.31 44 ARG B C 1
ATOM 4330 O O . ARG B 1 44 ? -29.156 -2.859 -16.891 1 94.31 44 ARG B O 1
ATOM 4337 N N . ASP B 1 45 ? -27.953 -4.047 -15.398 1 95.69 45 ASP B N 1
ATOM 4338 C CA . ASP B 1 45 ? -27.75 -5.215 -16.25 1 95.69 45 ASP B CA 1
ATOM 4339 C C . ASP B 1 45 ? -28.234 -6.488 -15.562 1 95.69 45 ASP B C 1
ATOM 4341 O O . ASP B 1 45 ? -27.953 -6.707 -14.383 1 95.69 45 ASP B O 1
ATOM 4345 N N . VAL B 1 46 ? -29.047 -7.23 -16.219 1 97 46 VAL B N 1
ATOM 4346 C CA . VAL B 1 46 ? -29.453 -8.547 -15.75 1 97 46 VAL B CA 1
ATOM 4347 C C . VAL B 1 46 ? -28.859 -9.625 -16.656 1 97 46 VAL B C 1
ATOM 4349 O O . VAL B 1 46 ? -29.141 -9.656 -17.859 1 97 46 VAL B O 1
ATOM 4352 N N . ILE B 1 47 ? -28.078 -10.5 -16.125 1 97.12 47 ILE B N 1
ATOM 4353 C CA . ILE B 1 47 ? -27.375 -11.516 -16.906 1 97.12 47 ILE B CA 1
ATOM 4354 C C . ILE B 1 47 ? -27.938 -12.898 -16.562 1 97.12 47 ILE B C 1
ATOM 4356 O O . ILE B 1 47 ? -27.875 -13.328 -15.406 1 97.12 47 ILE B O 1
ATOM 4360 N N . ASP B 1 48 ? -28.469 -13.578 -17.484 1 97.38 48 ASP B N 1
ATOM 4361 C CA . ASP B 1 48 ? -28.922 -14.961 -17.359 1 97.38 48 ASP B CA 1
ATOM 4362 C C . ASP B 1 48 ? -27.781 -15.938 -17.594 1 97.38 48 ASP B C 1
ATOM 4364 O O . ASP B 1 48 ? -27.219 -16 -18.688 1 97.38 48 ASP B O 1
ATOM 4368 N N . LEU B 1 49 ? -27.484 -16.75 -16.594 1 97.31 49 LEU B N 1
ATOM 4369 C CA . LEU B 1 49 ? -26.312 -17.625 -16.688 1 97.31 49 LEU B CA 1
ATOM 4370 C C . LEU B 1 49 ? -26.734 -19.031 -17.156 1 97.31 49 LEU B C 1
ATOM 4372 O O . LEU B 1 49 ? -25.906 -19.953 -17.141 1 97.31 49 LEU B O 1
ATOM 4376 N N . GLN B 1 50 ? -28 -19.188 -17.469 1 96.81 50 GLN B N 1
ATOM 4377 C CA . GLN B 1 50 ? -28.531 -20.359 -18.141 1 96.81 50 GLN B CA 1
ATOM 4378 C C . GLN B 1 50 ? -28.203 -21.641 -17.375 1 96.81 50 GLN B C 1
ATOM 4380 O O . GLN B 1 50 ? -27.812 -22.641 -17.969 1 96.81 50 GLN B O 1
ATOM 4385 N N . GLY B 1 51 ? -28.172 -21.562 -16.109 1 96.94 51 GLY B N 1
ATOM 4386 C CA . GLY B 1 51 ? -28.016 -22.734 -15.258 1 96.94 51 GLY B CA 1
ATOM 4387 C C . GLY B 1 51 ? -26.562 -23.062 -14.953 1 96.94 51 GLY B C 1
ATOM 4388 O O . GLY B 1 51 ? -26.266 -24.062 -14.297 1 96.94 51 GLY B O 1
ATOM 4389 N N . ALA B 1 52 ? -25.594 -22.266 -15.359 1 97.94 52 ALA B N 1
ATOM 4390 C CA . ALA B 1 52 ? -24.172 -22.5 -15.125 1 97.94 52 ALA B CA 1
ATOM 4391 C C . ALA B 1 52 ? -23.875 -22.562 -13.625 1 97.94 52 ALA B C 1
ATOM 4393 O O . ALA B 1 52 ? -24.656 -22.078 -12.805 1 97.94 52 ALA B O 1
ATOM 4394 N N . THR B 1 53 ? -22.797 -23.234 -13.305 1 98.75 53 THR B N 1
ATOM 4395 C CA . THR B 1 53 ? -22.328 -23.281 -11.93 1 98.75 53 THR B CA 1
ATOM 4396 C C . THR B 1 53 ? -21.391 -22.109 -11.641 1 98.75 53 THR B C 1
ATOM 4398 O O . THR B 1 53 ? -20.516 -21.797 -12.438 1 98.75 53 THR B O 1
ATOM 4401 N N . VAL B 1 54 ? -21.672 -21.406 -10.531 1 98.88 54 VAL B N 1
ATOM 4402 C CA . VAL B 1 54 ? -20.859 -20.25 -10.148 1 98.88 54 VAL B CA 1
ATOM 4403 C C . VAL B 1 54 ? -20.172 -20.531 -8.812 1 98.88 54 VAL B C 1
ATOM 4405 O O . VAL B 1 54 ? -20.797 -21.016 -7.871 1 98.88 54 VAL B O 1
ATOM 4408 N N . LEU B 1 55 ? -18.891 -20.328 -8.719 1 98.88 55 LEU B N 1
ATOM 4409 C CA . LEU B 1 55 ? -18.062 -20.406 -7.508 1 98.88 55 LEU B CA 1
ATOM 4410 C C . LEU B 1 55 ? -17.359 -19.078 -7.242 1 98.88 55 LEU B C 1
ATOM 4412 O O . LEU B 1 55 ? -17.266 -18.234 -8.133 1 98.88 55 LEU B O 1
ATOM 4416 N N . PRO B 1 56 ? -16.953 -18.828 -5.918 1 98.94 56 PRO B N 1
ATOM 4417 C CA . PRO B 1 56 ? -15.984 -17.734 -5.77 1 98.94 56 PRO B CA 1
ATOM 4418 C C . PRO B 1 56 ? -14.797 -17.875 -6.715 1 98.94 56 PRO B C 1
ATOM 4420 O O . PRO B 1 56 ? -14.352 -19 -6.988 1 98.94 56 PRO B O 1
ATOM 4423 N N . GLY B 1 57 ? -14.367 -16.781 -7.289 1 98.88 57 GLY B N 1
ATOM 4424 C CA . GLY B 1 57 ? -13.141 -16.859 -8.07 1 98.88 57 GLY B CA 1
ATOM 4425 C C . GLY B 1 57 ? -12.016 -17.578 -7.344 1 98.88 57 GLY B C 1
ATOM 4426 O O . GLY B 1 57 ? -11.82 -17.375 -6.145 1 98.88 57 GLY B O 1
ATOM 4427 N N . PHE B 1 58 ? -11.336 -18.453 -8.023 1 98.94 58 PHE B N 1
ATOM 4428 C CA . PHE B 1 58 ? -10.25 -19.203 -7.387 1 98.94 58 PHE B CA 1
ATOM 4429 C C . PHE B 1 58 ? -9.102 -18.281 -7.012 1 98.94 58 PHE B C 1
ATOM 4431 O O . PHE B 1 58 ? -8.867 -17.266 -7.68 1 98.94 58 PHE B O 1
ATOM 4438 N N . ILE B 1 59 ? -8.484 -18.594 -5.918 1 98.94 59 ILE B N 1
ATOM 4439 C CA . ILE B 1 59 ? -7.293 -17.891 -5.457 1 98.94 59 ILE B CA 1
ATOM 4440 C C . ILE B 1 59 ? -6.078 -18.797 -5.574 1 98.94 59 ILE B C 1
ATOM 4442 O O . ILE B 1 59 ? -6.039 -19.875 -4.973 1 98.94 59 ILE B O 1
ATOM 4446 N N . ASP B 1 60 ? -5.156 -18.422 -6.426 1 98.88 60 ASP B N 1
ATOM 4447 C CA . ASP B 1 60 ? -3.875 -19.125 -6.488 1 98.88 60 ASP B CA 1
ATOM 4448 C C . ASP B 1 60 ? -2.873 -18.516 -5.508 1 98.88 60 ASP B C 1
ATOM 4450 O O . ASP B 1 60 ? -2.246 -17.5 -5.805 1 98.88 60 ASP B O 1
ATOM 4454 N N . SER B 1 61 ? -2.633 -19.172 -4.453 1 98.75 61 SER B N 1
ATOM 4455 C CA . SER B 1 61 ? -2.02 -18.578 -3.275 1 98.75 61 SER B CA 1
ATOM 4456 C C . SER B 1 61 ? -0.497 -18.609 -3.369 1 98.75 61 SER B C 1
ATOM 4458 O O . SER B 1 61 ? 0.196 -18.125 -2.467 1 98.75 61 SER B O 1
ATOM 4460 N N . HIS B 1 62 ? 0.058 -19.141 -4.391 1 98.62 62 HIS B N 1
ATOM 4461 C CA . HIS B 1 62 ? 1.495 -19.156 -4.641 1 98.62 62 HIS B CA 1
ATOM 4462 C C . HIS B 1 62 ? 1.792 -19.297 -6.129 1 98.62 62 HIS B C 1
ATOM 4464 O O . HIS B 1 62 ? 1.668 -20.391 -6.695 1 98.62 62 HIS B O 1
ATOM 4470 N N . VAL B 1 63 ? 2.203 -18.172 -6.719 1 97.94 63 VAL B N 1
ATOM 4471 C CA . VAL B 1 63 ? 2.51 -18.156 -8.148 1 97.94 63 VAL B CA 1
ATOM 4472 C C . VAL B 1 63 ? 3.805 -17.375 -8.383 1 97.94 63 VAL B C 1
ATOM 4474 O O . VAL B 1 63 ? 4.328 -16.734 -7.477 1 97.94 63 VAL B O 1
ATOM 4477 N N . HIS B 1 64 ? 4.309 -17.531 -9.547 1 96.44 64 HIS B N 1
ATOM 4478 C CA . HIS B 1 64 ? 5.309 -16.641 -10.133 1 96.44 64 HIS B CA 1
ATOM 4479 C C . HIS B 1 64 ? 4.84 -16.094 -11.477 1 96.44 64 HIS B C 1
ATOM 4481 O O . HIS B 1 64 ? 5.199 -16.625 -12.523 1 96.44 64 HIS B O 1
ATOM 4487 N N . LEU B 1 65 ? 4.09 -15.008 -11.461 1 97.81 65 LEU B N 1
ATOM 4488 C CA . LEU B 1 65 ? 3.461 -14.445 -12.648 1 97.81 65 LEU B CA 1
ATOM 4489 C C . LEU B 1 65 ? 4.508 -13.875 -13.602 1 97.81 65 LEU B C 1
ATOM 4491 O O . LEU B 1 65 ? 4.434 -14.094 -14.812 1 97.81 65 LEU B O 1
ATOM 4495 N N . ALA B 1 66 ? 5.488 -13.125 -13.016 1 96.19 66 ALA B N 1
ATOM 4496 C CA . ALA B 1 66 ? 6.535 -12.562 -13.867 1 96.19 66 ALA B CA 1
ATOM 4497 C C . ALA B 1 66 ? 7.289 -13.656 -14.617 1 96.19 66 ALA B C 1
ATOM 4499 O O . ALA B 1 66 ? 7.461 -13.578 -15.836 1 96.19 66 ALA B O 1
ATOM 4500 N N . TRP B 1 67 ? 7.66 -14.656 -13.867 1 92.31 67 TRP B N 1
ATOM 4501 C CA . TRP B 1 67 ? 8.375 -15.781 -14.477 1 92.31 67 TRP B CA 1
ATOM 4502 C C . TRP B 1 67 ? 7.492 -16.484 -15.5 1 92.31 67 TRP B C 1
ATOM 4504 O O . TRP B 1 67 ? 7.941 -16.797 -16.609 1 92.31 67 TRP B O 1
ATOM 4514 N N . ALA B 1 68 ? 6.246 -16.734 -15.141 1 95.25 68 ALA B N 1
ATOM 4515 C CA . ALA B 1 68 ? 5.312 -17.422 -16.047 1 95.25 68 ALA B CA 1
ATOM 4516 C C . ALA B 1 68 ? 5.125 -16.625 -17.328 1 95.25 68 ALA B C 1
ATOM 4518 O O . ALA B 1 68 ? 5.125 -17.203 -18.422 1 95.25 68 ALA B O 1
ATOM 4519 N N . GLY B 1 69 ? 4.941 -15.32 -17.203 1 96.44 69 GLY B N 1
ATOM 4520 C CA . GLY B 1 69 ? 4.77 -14.477 -18.375 1 96.44 69 GLY B CA 1
ATOM 4521 C C . GLY B 1 69 ? 6.012 -14.414 -19.25 1 96.44 69 GLY B C 1
ATOM 4522 O O . GLY B 1 69 ? 5.918 -14.477 -20.469 1 96.44 69 GLY B O 1
ATOM 4523 N N . LEU B 1 70 ? 7.215 -14.25 -18.594 1 91.25 70 LEU B N 1
ATOM 4524 C CA . LEU B 1 70 ? 8.477 -14.219 -19.328 1 91.25 70 LEU B CA 1
ATOM 4525 C C . LEU B 1 70 ? 8.688 -15.516 -20.094 1 91.25 70 LEU B C 1
ATOM 4527 O O . LEU B 1 70 ? 9.047 -15.5 -21.281 1 91.25 70 LEU B O 1
ATOM 4531 N N . LYS B 1 71 ? 8.398 -16.625 -19.422 1 88.31 71 LYS B N 1
ATOM 4532 C CA . LYS B 1 71 ? 8.531 -17.938 -20.062 1 88.31 71 LYS B CA 1
ATOM 4533 C C . LYS B 1 71 ? 7.574 -18.078 -21.234 1 88.31 71 LYS B C 1
ATOM 4535 O O . LYS B 1 71 ? 7.969 -18.531 -22.312 1 88.31 71 LYS B O 1
ATOM 4540 N N . ALA B 1 72 ? 6.371 -17.656 -21.078 1 91.06 72 ALA B N 1
ATOM 4541 C CA . ALA B 1 72 ? 5.336 -17.828 -22.094 1 91.06 72 ALA B CA 1
ATOM 4542 C C . ALA B 1 72 ? 5.625 -16.953 -23.312 1 91.06 72 ALA B C 1
ATOM 4544 O O . ALA B 1 72 ? 5.281 -17.312 -24.438 1 91.06 72 ALA B O 1
ATOM 4545 N N . ARG B 1 73 ? 6.238 -15.867 -23.062 1 88.56 73 ARG B N 1
ATOM 4546 C CA . ARG B 1 73 ? 6.496 -14.906 -24.141 1 88.56 73 ARG B CA 1
ATOM 4547 C C . ARG B 1 73 ? 7.82 -15.211 -24.828 1 88.56 73 ARG B C 1
ATOM 4549 O O . ARG B 1 73 ? 8.172 -14.562 -25.812 1 88.56 73 ARG B O 1
ATOM 4556 N N . THR B 1 74 ? 8.508 -16.156 -24.312 1 88.94 74 THR B N 1
ATOM 4557 C CA . THR B 1 74 ? 9.789 -16.547 -24.891 1 88.94 74 THR B CA 1
ATOM 4558 C C . THR B 1 74 ? 9.594 -17.484 -26.078 1 88.94 74 THR B C 1
ATOM 4560 O O . THR B 1 74 ? 8.984 -18.547 -25.938 1 88.94 74 THR B O 1
ATOM 4563 N N . PRO B 1 75 ? 10.062 -17.016 -27.25 1 89.94 75 PRO B N 1
ATOM 4564 C CA . PRO B 1 75 ? 9.992 -17.922 -28.406 1 89.94 75 PRO B CA 1
ATOM 4565 C C . PRO B 1 75 ? 10.734 -19.234 -28.172 1 89.94 75 PRO B C 1
ATOM 4567 O O . PRO B 1 75 ? 11.742 -19.25 -27.453 1 89.94 75 PRO B O 1
ATOM 4570 N N . SER B 1 76 ? 10.133 -20.297 -28.719 1 90.75 76 SER B N 1
ATOM 4571 C CA . SER B 1 76 ? 10.742 -21.609 -28.547 1 90.75 76 SER B CA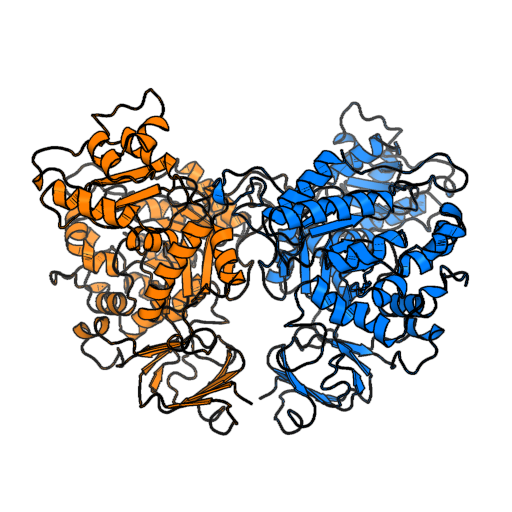 1
ATOM 4572 C C . SER B 1 76 ? 11.258 -22.156 -29.859 1 90.75 76 SER B C 1
ATOM 4574 O O . SER B 1 76 ? 10.609 -22.016 -30.906 1 90.75 76 SER B O 1
ATOM 4576 N N . ILE B 1 77 ? 12.453 -22.75 -29.859 1 92.31 77 ILE B N 1
ATOM 4577 C CA . ILE B 1 77 ? 13.039 -23.375 -31.047 1 92.31 77 ILE B CA 1
ATOM 4578 C C . ILE B 1 77 ? 13.117 -24.875 -30.844 1 92.31 77 ILE B C 1
ATOM 4580 O O . ILE B 1 77 ? 13.82 -25.578 -31.594 1 92.31 77 ILE B O 1
ATOM 4584 N N . ALA B 1 78 ? 12.344 -25.375 -29.844 1 84 78 ALA B N 1
ATOM 4585 C CA . ALA B 1 78 ? 12.359 -26.797 -29.469 1 84 78 ALA B CA 1
ATOM 4586 C C . ALA B 1 78 ? 12.008 -27.672 -30.672 1 84 78 ALA B C 1
ATOM 4588 O O . ALA B 1 78 ? 12.617 -28.719 -30.875 1 84 78 ALA B O 1
ATOM 4589 N N . PRO B 1 79 ? 11.094 -27.172 -31.531 1 84.12 79 PRO B N 1
ATOM 4590 C CA . PRO B 1 79 ? 10.711 -28.047 -32.656 1 84.12 79 PRO B CA 1
ATOM 4591 C C . PRO B 1 79 ? 11.742 -28.047 -33.781 1 84.12 79 PRO B C 1
ATOM 4593 O O . PRO B 1 79 ? 11.672 -28.875 -34.688 1 84.12 79 PRO B O 1
ATOM 4596 N N . CYS B 1 80 ? 12.734 -27.203 -33.75 1 90.25 80 CYS B N 1
ATOM 4597 C CA . CYS B 1 80 ? 13.664 -27.016 -34.844 1 90.25 80 CYS B CA 1
ATOM 4598 C C . CYS B 1 80 ? 14.758 -28.078 -34.812 1 90.25 80 CYS B C 1
ATOM 4600 O O . CYS B 1 80 ? 15.352 -28.344 -33.781 1 90.25 80 CYS B O 1
ATOM 4602 N N . GLU B 1 81 ? 15.008 -28.641 -35.938 1 88.69 81 GLU B N 1
ATOM 4603 C CA . GLU B 1 81 ? 16.031 -29.688 -36.031 1 88.69 81 GLU B CA 1
ATOM 4604 C C . GLU B 1 81 ? 17.172 -29.25 -36.938 1 88.69 81 GLU B C 1
ATOM 4606 O O . GLU B 1 81 ? 18.094 -30.031 -37.188 1 88.69 81 GLU B O 1
ATOM 4611 N N . ARG B 1 82 ? 17.031 -28.141 -37.531 1 93 82 ARG B N 1
ATOM 4612 C CA . ARG B 1 82 ? 18.094 -27.594 -38.375 1 93 82 ARG B CA 1
ATOM 4613 C C . ARG B 1 82 ? 18.484 -26.188 -37.938 1 93 82 ARG B C 1
ATOM 4615 O O . ARG B 1 82 ? 17.641 -25.422 -37.469 1 93 82 ARG B O 1
ATOM 4622 N N . ILE B 1 83 ? 19.734 -25.859 -38.188 1 94.56 83 ILE B N 1
ATOM 4623 C CA . ILE B 1 83 ? 20.25 -24.562 -37.812 1 94.56 83 ILE B CA 1
ATOM 4624 C C . ILE B 1 83 ? 19.484 -23.453 -38.531 1 94.56 83 ILE B C 1
ATOM 4626 O O . ILE B 1 83 ? 19.125 -22.438 -37.938 1 94.56 83 ILE B O 1
ATOM 4630 N N . GLU B 1 84 ? 19.219 -23.672 -39.75 1 94.94 84 GLU B N 1
ATOM 4631 C CA . GLU B 1 84 ? 18.516 -22.672 -40.562 1 94.94 84 GLU B CA 1
ATOM 4632 C C . GLU B 1 84 ? 17.125 -22.391 -40 1 94.94 84 GLU B C 1
ATOM 4634 O O . GLU B 1 84 ? 16.656 -21.25 -40.031 1 94.94 84 GLU B O 1
ATOM 4639 N N . ASP B 1 85 ? 16.531 -23.391 -39.5 1 95.56 85 ASP B N 1
ATOM 4640 C CA . ASP B 1 85 ? 15.219 -23.219 -38.906 1 95.56 85 ASP B CA 1
ATOM 4641 C C . ASP B 1 85 ? 15.297 -22.406 -37.625 1 95.56 85 ASP B C 1
ATOM 4643 O O . ASP B 1 85 ? 14.43 -21.562 -37.344 1 95.56 85 ASP B O 1
ATOM 4647 N N . ILE B 1 86 ? 16.25 -22.688 -36.844 1 95.81 86 ILE B N 1
ATOM 4648 C CA . ILE B 1 86 ? 16.469 -21.953 -35.594 1 95.81 86 ILE B CA 1
ATOM 4649 C C . ILE B 1 86 ? 16.703 -20.469 -35.906 1 95.81 86 ILE B C 1
ATOM 4651 O O . ILE B 1 86 ? 16.062 -19.594 -35.312 1 95.81 86 ILE B O 1
ATOM 4655 N N . LEU B 1 87 ? 17.578 -20.234 -36.844 1 96.5 87 LEU B N 1
ATOM 4656 C CA . LEU B 1 87 ? 17.906 -18.859 -37.219 1 96.5 87 LEU B CA 1
ATOM 4657 C C . LEU B 1 87 ? 16.688 -18.141 -37.75 1 96.5 87 LEU B C 1
ATOM 4659 O O . LEU B 1 87 ? 16.516 -16.938 -37.531 1 96.5 87 LEU B O 1
ATOM 4663 N N . ALA B 1 88 ? 15.82 -18.859 -38.406 1 96 88 ALA B N 1
ATOM 4664 C CA . ALA B 1 88 ? 14.594 -18.25 -38.938 1 96 88 ALA B CA 1
ATOM 4665 C C . ALA B 1 88 ? 13.664 -17.828 -37.812 1 96 88 ALA B C 1
ATOM 4667 O O . ALA B 1 88 ? 13.07 -16.75 -37.844 1 96 88 ALA B O 1
ATOM 4668 N N . VAL B 1 89 ? 13.578 -18.688 -36.812 1 95.12 89 VAL B N 1
ATOM 4669 C CA . VAL B 1 89 ? 12.734 -18.375 -35.656 1 95.12 89 VAL B CA 1
ATOM 4670 C C . VAL B 1 89 ? 13.32 -17.172 -34.906 1 95.12 89 VAL B C 1
ATOM 4672 O O . VAL B 1 89 ? 12.578 -16.266 -34.531 1 95.12 89 VAL B O 1
ATOM 4675 N N . VAL B 1 90 ? 14.555 -17.203 -34.719 1 95.56 90 VAL B N 1
ATOM 4676 C CA . VAL B 1 90 ? 15.227 -16.109 -34.031 1 95.56 90 VAL B CA 1
ATOM 4677 C C . VAL B 1 90 ? 15.086 -14.82 -34.844 1 95.56 90 VAL B C 1
ATOM 4679 O O . VAL B 1 90 ? 14.844 -13.75 -34.281 1 95.56 90 VAL B O 1
ATOM 4682 N N . ASP B 1 91 ? 15.211 -14.922 -36.125 1 96.06 91 ASP B N 1
ATOM 4683 C CA . ASP B 1 91 ? 15.07 -13.773 -37.031 1 96.06 91 ASP B CA 1
ATOM 4684 C C . ASP B 1 91 ? 13.68 -13.141 -36.906 1 96.06 91 ASP B C 1
ATOM 4686 O O . ASP B 1 91 ? 13.555 -11.93 -36.75 1 96.06 91 ASP B O 1
ATOM 4690 N N . GLU B 1 92 ? 12.703 -13.93 -36.938 1 94.88 92 GLU B N 1
ATOM 4691 C CA . GLU B 1 92 ? 11.32 -13.461 -36.812 1 94.88 92 GLU B CA 1
ATOM 4692 C C . GLU B 1 92 ? 11.086 -12.781 -35.469 1 94.88 92 GLU B C 1
ATOM 4694 O O . GLU B 1 92 ? 10.469 -11.719 -35.406 1 94.88 92 GLU B O 1
ATOM 4699 N N . ALA B 1 93 ? 11.609 -13.414 -34.469 1 93.44 93 ALA B N 1
ATOM 4700 C CA . ALA B 1 93 ? 11.438 -12.859 -33.125 1 93.44 93 ALA B CA 1
ATOM 4701 C C . ALA B 1 93 ? 12.195 -11.539 -32.969 1 93.44 93 ALA B C 1
ATOM 4703 O O . ALA B 1 93 ? 11.703 -10.609 -32.344 1 93.44 93 ALA B O 1
ATOM 4704 N N . ALA B 1 94 ? 13.305 -11.484 -33.531 1 93.62 94 ALA B N 1
ATOM 4705 C CA . ALA B 1 94 ? 14.172 -10.312 -33.406 1 93.62 94 ALA B CA 1
ATOM 4706 C C . ALA B 1 94 ? 13.609 -9.125 -34.156 1 93.62 94 ALA B C 1
ATOM 4708 O O . ALA B 1 94 ? 13.945 -7.973 -33.875 1 93.62 94 ALA B O 1
ATOM 4709 N N . ARG B 1 95 ? 12.766 -9.375 -35.062 1 92.75 95 ARG B N 1
ATOM 4710 C CA . ARG B 1 95 ? 12.211 -8.32 -35.906 1 92.75 95 ARG B CA 1
ATOM 4711 C C . ARG B 1 95 ? 11.023 -7.648 -35.25 1 92.75 95 ARG B C 1
ATOM 4713 O O . ARG B 1 95 ? 10.594 -6.566 -35.656 1 92.75 95 ARG B O 1
ATOM 4720 N N . ARG B 1 96 ? 10.492 -8.242 -34.281 1 87.69 96 ARG B N 1
ATOM 4721 C CA . ARG B 1 96 ? 9.398 -7.609 -33.531 1 87.69 96 ARG B CA 1
ATOM 4722 C C . ARG B 1 96 ? 9.844 -6.281 -32.938 1 87.69 96 ARG B C 1
ATOM 4724 O O . ARG B 1 96 ? 11.008 -6.121 -32.562 1 87.69 96 ARG B O 1
ATOM 4731 N N . PRO B 1 97 ? 8.914 -5.305 -32.906 1 82.88 97 PRO B N 1
ATOM 4732 C CA . PRO B 1 97 ? 9.273 -3.998 -32.375 1 82.88 97 PRO B CA 1
ATOM 4733 C C . PRO B 1 97 ? 9.82 -4.09 -30.938 1 82.88 97 PRO B C 1
ATOM 4735 O O . PRO B 1 97 ? 9.258 -4.797 -30.109 1 82.88 97 PRO B O 1
ATOM 4738 N N . ALA B 1 98 ? 11.023 -3.551 -30.781 1 81 98 ALA B N 1
ATOM 4739 C CA . ALA B 1 98 ? 11.68 -3.471 -29.484 1 81 98 ALA B CA 1
ATOM 4740 C C . ALA B 1 98 ? 12.727 -2.361 -29.469 1 81 98 ALA B C 1
ATOM 4742 O O . ALA B 1 98 ? 13.203 -1.934 -30.516 1 81 98 ALA B O 1
ATOM 4743 N N . PRO B 1 99 ? 13.023 -1.884 -28.328 1 77.44 99 PRO B N 1
ATOM 4744 C CA . PRO B 1 99 ? 14.094 -0.887 -28.25 1 77.44 99 PRO B CA 1
ATOM 4745 C C . PRO B 1 99 ? 15.438 -1.431 -28.734 1 77.44 99 PRO B C 1
ATOM 4747 O O . PRO B 1 99 ? 15.648 -2.646 -28.734 1 77.44 99 PRO B O 1
ATOM 4750 N N . PRO B 1 100 ? 16.297 -0.475 -29.188 1 78.94 100 PRO B N 1
ATOM 4751 C CA . PRO B 1 100 ? 17.625 -0.914 -29.609 1 78.94 100 PRO B CA 1
ATOM 4752 C C . PRO B 1 100 ? 18.375 -1.628 -28.484 1 78.94 100 PRO B C 1
ATOM 4754 O O . PRO B 1 100 ? 18.344 -1.189 -27.328 1 78.94 100 PRO B O 1
ATOM 4757 N N . GLY B 1 101 ? 18.922 -2.715 -28.812 1 85 101 GLY B N 1
ATOM 4758 C CA . GLY B 1 101 ? 19.734 -3.436 -27.844 1 85 101 GLY B CA 1
ATOM 4759 C C . GLY B 1 101 ? 18.906 -4.297 -26.891 1 85 101 GLY B C 1
ATOM 4760 O O . GLY B 1 101 ? 19.453 -4.859 -25.938 1 85 101 GLY B O 1
ATOM 4761 N N . ALA B 1 102 ? 17.641 -4.422 -27.188 1 86.94 102 ALA B N 1
ATOM 4762 C CA . ALA B 1 102 ? 16.766 -5.199 -26.328 1 86.94 102 ALA B CA 1
ATOM 4763 C C . ALA B 1 102 ? 17.141 -6.676 -26.344 1 86.94 102 ALA B C 1
ATOM 4765 O O . ALA B 1 102 ? 17.688 -7.172 -27.328 1 86.94 102 ALA B O 1
ATOM 4766 N N . TRP B 1 103 ? 16.938 -7.297 -25.234 1 90.06 103 TRP B N 1
ATOM 4767 C CA . TRP B 1 103 ? 17.219 -8.727 -25.109 1 90.06 103 TRP B CA 1
ATOM 4768 C C . TRP B 1 103 ? 16.156 -9.547 -25.844 1 90.06 103 TRP B C 1
ATOM 4770 O O . TRP B 1 103 ? 15 -9.141 -25.938 1 90.06 103 TRP B O 1
ATOM 4780 N N . LEU B 1 104 ? 16.625 -10.633 -26.438 1 92.19 104 LEU B N 1
ATOM 4781 C CA . LEU B 1 104 ? 15.758 -11.68 -26.969 1 92.19 104 LEU B CA 1
ATOM 4782 C C . LEU B 1 104 ? 16.125 -13.039 -26.375 1 92.19 104 LEU B C 1
ATOM 4784 O O . LEU B 1 104 ? 17.141 -13.625 -26.75 1 92.19 104 LEU B O 1
ATOM 4788 N N . ASP B 1 105 ? 15.273 -13.453 -25.469 1 91.62 105 ASP B N 1
ATOM 4789 C CA . ASP B 1 105 ? 15.422 -14.789 -24.891 1 91.62 105 ASP B CA 1
ATOM 4790 C C . ASP B 1 105 ? 14.68 -15.836 -25.719 1 91.62 105 ASP B C 1
ATOM 4792 O O . ASP B 1 105 ? 13.547 -15.609 -26.141 1 91.62 105 ASP B O 1
ATOM 4796 N N . VAL B 1 106 ? 15.375 -16.875 -26 1 92.94 106 VAL B N 1
ATOM 4797 C CA . VAL B 1 106 ? 14.789 -17.984 -26.766 1 92.94 106 VAL B CA 1
ATOM 4798 C C . VAL B 1 106 ? 14.977 -19.297 -26 1 92.94 106 VAL B C 1
ATOM 4800 O O . VAL B 1 106 ? 16.047 -19.547 -25.438 1 92.94 106 VAL B O 1
ATOM 4803 N N . ALA B 1 107 ? 13.883 -20.031 -25.953 1 89.25 107 ALA B N 1
ATOM 4804 C CA . ALA B 1 107 ? 13.938 -21.281 -25.203 1 89.25 107 ALA B CA 1
ATOM 4805 C C . ALA B 1 107 ? 13.992 -22.484 -26.125 1 89.25 107 ALA B C 1
ATOM 4807 O O . ALA B 1 107 ? 13.727 -22.359 -27.328 1 89.25 107 ALA B O 1
ATOM 4808 N N . GLY B 1 108 ? 14.516 -23.656 -25.625 1 85.19 108 GLY B N 1
ATOM 4809 C CA . GLY B 1 108 ? 14.391 -24.922 -26.328 1 85.19 108 GLY B CA 1
ATOM 4810 C C . GLY B 1 108 ? 15.617 -25.281 -27.156 1 85.19 108 GLY B C 1
ATOM 4811 O O . GLY B 1 108 ? 15.523 -26.016 -28.125 1 85.19 108 GLY B O 1
ATOM 4812 N N . TYR B 1 109 ? 16.75 -24.766 -26.844 1 90.06 109 TYR B N 1
ATOM 4813 C CA . TYR B 1 109 ? 17.969 -25.047 -27.609 1 90.06 109 TYR B CA 1
ATOM 4814 C C . TYR B 1 109 ? 18.516 -26.422 -27.234 1 90.06 109 TYR B C 1
ATOM 4816 O O . TYR B 1 109 ? 18.641 -26.75 -26.062 1 90.06 109 TYR B O 1
ATOM 4824 N N . ASP B 1 110 ? 18.672 -27.141 -28.172 1 86.06 110 ASP B N 1
ATOM 4825 C CA . ASP B 1 110 ? 19.328 -28.438 -28.031 1 86.06 110 ASP B CA 1
ATOM 4826 C C . ASP B 1 110 ? 20.203 -28.75 -29.25 1 86.06 110 ASP B C 1
ATOM 4828 O O . ASP B 1 110 ? 19.688 -28.906 -30.359 1 86.06 110 ASP B O 1
ATOM 4832 N N . GLN B 1 111 ? 21.5 -28.859 -29.109 1 88.06 111 GLN B N 1
ATOM 4833 C CA . GLN B 1 111 ? 22.438 -29.016 -30.219 1 88.06 111 GLN B CA 1
ATOM 4834 C C . GLN B 1 111 ? 22.438 -30.438 -30.75 1 88.06 111 GLN B C 1
ATOM 4836 O O . GLN B 1 111 ? 22.969 -30.703 -31.844 1 88.06 111 GLN B O 1
ATOM 4841 N N . ARG B 1 112 ? 21.984 -31.375 -30 1 81.56 112 ARG B N 1
ATOM 4842 C CA . ARG B 1 112 ? 22.125 -32.781 -30.344 1 81.56 112 ARG B CA 1
ATOM 4843 C C . ARG B 1 112 ? 21.547 -33.062 -31.734 1 81.56 112 ARG B C 1
ATOM 4845 O O . ARG B 1 112 ? 22.203 -33.719 -32.562 1 81.56 112 ARG B O 1
ATOM 4852 N N . ALA B 1 113 ? 20.344 -32.469 -31.922 1 79.94 113 ALA B N 1
ATOM 4853 C CA . ALA B 1 113 ? 19.719 -32.688 -33.219 1 79.94 113 ALA B CA 1
ATOM 4854 C C . ALA B 1 113 ? 20.484 -31.938 -34.312 1 79.94 113 ALA B C 1
ATOM 4856 O O . ALA B 1 113 ? 20.375 -32.281 -35.5 1 79.94 113 ALA B O 1
ATOM 4857 N N . LEU B 1 114 ? 21.297 -31.062 -34.031 1 91.06 114 LEU B N 1
ATOM 4858 C CA . LEU B 1 114 ? 22 -30.188 -34.969 1 91.06 114 LEU B CA 1
ATOM 4859 C C . LEU B 1 114 ? 23.375 -30.734 -35.281 1 91.06 114 LEU B C 1
ATOM 4861 O O . LEU B 1 114 ? 23.953 -30.406 -36.312 1 91.06 114 LEU B O 1
ATOM 4865 N N . GLY B 1 115 ? 23.922 -31.516 -34.375 1 86.44 115 GLY B N 1
ATOM 4866 C CA . GLY B 1 115 ? 25.25 -32.094 -34.562 1 86.44 115 GLY B CA 1
ATOM 4867 C C . GLY B 1 115 ? 26.359 -31.172 -34.094 1 86.44 115 GLY B C 1
ATOM 4868 O O . GLY B 1 115 ? 27.531 -31.578 -34.031 1 86.44 115 GLY B O 1
ATOM 4869 N N . ARG B 1 116 ? 26.047 -29.938 -33.844 1 89.5 116 ARG B N 1
ATOM 4870 C CA . ARG B 1 116 ? 26.984 -28.938 -33.344 1 89.5 116 ARG B CA 1
ATOM 4871 C C . ARG B 1 116 ? 26.25 -27.781 -32.656 1 89.5 116 ARG B C 1
ATOM 4873 O O . ARG B 1 116 ? 25.031 -27.656 -32.781 1 89.5 116 ARG B O 1
ATOM 4880 N N . HIS B 1 117 ? 26.984 -27.062 -31.938 1 93.75 117 HIS B N 1
ATOM 4881 C CA . HIS B 1 117 ? 26.422 -25.859 -31.344 1 93.75 117 HIS B CA 1
ATOM 4882 C C . HIS B 1 117 ? 26.328 -24.734 -32.375 1 93.75 117 HIS B C 1
ATOM 4884 O O . HIS B 1 117 ? 27.188 -24.609 -33.25 1 93.75 117 HIS B O 1
ATOM 4890 N N . LEU B 1 118 ? 25.297 -23.938 -32.219 1 94.62 118 LEU B N 1
ATOM 4891 C CA . LEU B 1 118 ? 25.234 -22.641 -32.906 1 94.62 118 LEU B CA 1
ATOM 4892 C C . LEU B 1 118 ? 26.344 -21.719 -32.406 1 94.62 118 LEU B C 1
ATOM 4894 O O . LEU B 1 118 ? 26.844 -21.875 -31.281 1 94.62 118 LEU B O 1
ATOM 4898 N N . THR B 1 119 ? 26.672 -20.766 -33.219 1 95.44 119 THR B N 1
ATOM 4899 C CA . THR B 1 119 ? 27.734 -19.844 -32.844 1 95.44 119 THR B CA 1
ATOM 4900 C C . THR B 1 119 ? 27.188 -18.422 -32.688 1 95.44 119 THR B C 1
ATOM 4902 O O . THR B 1 119 ? 26.141 -18.094 -33.25 1 95.44 119 THR B O 1
ATOM 4905 N N . ALA B 1 120 ? 27.984 -17.609 -32.031 1 97.38 120 ALA B N 1
ATOM 4906 C CA . ALA B 1 120 ? 27.656 -16.203 -31.875 1 97.38 120 ALA B CA 1
ATOM 4907 C C . ALA B 1 120 ? 27.531 -15.508 -33.219 1 97.38 120 ALA B C 1
ATOM 4909 O O . ALA B 1 120 ? 26.641 -14.695 -33.438 1 97.38 120 ALA B O 1
ATOM 4910 N N . ALA B 1 121 ? 28.406 -15.867 -34.062 1 96.75 121 ALA B N 1
ATOM 4911 C CA . ALA B 1 121 ? 28.422 -15.258 -35.406 1 96.75 121 ALA B CA 1
ATOM 4912 C C . ALA B 1 121 ? 27.141 -15.562 -36.156 1 96.75 121 ALA B C 1
ATOM 4914 O O . ALA B 1 121 ? 26.641 -14.719 -36.906 1 96.75 121 ALA B O 1
ATOM 4915 N N . GLU B 1 122 ? 26.688 -16.75 -36.062 1 97.12 122 GLU B N 1
ATOM 4916 C CA . GLU B 1 122 ? 25.438 -17.125 -36.719 1 97.12 122 GLU B CA 1
ATOM 4917 C C . GLU B 1 122 ? 24.266 -16.344 -36.156 1 97.12 122 GLU B C 1
ATOM 4919 O O . GLU B 1 122 ? 23.391 -15.891 -36.906 1 97.12 122 GLU B O 1
ATOM 4924 N N . LEU B 1 123 ? 24.203 -16.203 -34.875 1 97.31 123 LEU B N 1
ATOM 4925 C CA . LEU B 1 123 ? 23.141 -15.438 -34.219 1 97.31 123 LEU B CA 1
ATOM 4926 C C . LEU B 1 123 ? 23.219 -13.961 -34.625 1 97.31 123 LEU B C 1
ATOM 4928 O O . LEU B 1 123 ? 22.188 -13.297 -34.75 1 97.31 123 LEU B O 1
ATOM 4932 N N . ASP B 1 124 ? 24.406 -13.516 -34.812 1 97 124 ASP B N 1
ATOM 4933 C CA . ASP B 1 124 ? 24.609 -12.125 -35.188 1 97 124 ASP B CA 1
ATOM 4934 C C . ASP B 1 124 ? 23.906 -11.805 -36.531 1 97 124 ASP B C 1
ATOM 4936 O O . ASP B 1 124 ? 23.422 -10.695 -36.719 1 97 124 ASP B O 1
ATOM 4940 N N . ARG B 1 125 ? 23.859 -12.703 -37.344 1 96.44 125 ARG B N 1
ATOM 4941 C CA . ARG B 1 125 ? 23.281 -12.516 -38.688 1 96.44 125 ARG B CA 1
ATOM 4942 C C . ARG B 1 125 ? 21.781 -12.203 -38.594 1 96.44 125 ARG B C 1
ATOM 4944 O O . ARG B 1 125 ? 21.219 -11.586 -39.5 1 96.44 125 ARG B O 1
ATOM 4951 N N . VAL B 1 126 ? 21.219 -12.633 -37.531 1 96.62 126 VAL B N 1
ATOM 4952 C CA . VAL B 1 126 ? 19.766 -12.508 -37.438 1 96.62 126 VAL B CA 1
ATOM 4953 C C . VAL B 1 126 ? 19.391 -11.703 -36.219 1 96.62 126 VAL B C 1
ATOM 4955 O O . VAL B 1 126 ? 18.234 -11.68 -35.812 1 96.62 126 VAL B O 1
ATOM 4958 N N . SER B 1 127 ? 20.328 -11.133 -35.594 1 95.38 127 SER B N 1
ATOM 4959 C CA . SER B 1 127 ? 20.094 -10.516 -34.312 1 95.38 127 SER B CA 1
ATOM 4960 C C . SER B 1 127 ? 19.391 -9.172 -34.438 1 95.38 127 SER B C 1
ATOM 4962 O O . SER B 1 127 ? 18.672 -8.742 -33.531 1 95.38 127 SER B O 1
ATOM 4964 N N . HIS B 1 128 ? 19.578 -8.406 -35.594 1 95.12 128 HIS B N 1
ATOM 4965 C CA . HIS B 1 128 ? 19.016 -7.078 -35.844 1 95.12 128 HIS B CA 1
ATOM 4966 C C . HIS B 1 128 ? 19.328 -6.137 -34.688 1 95.12 128 HIS B C 1
ATOM 4968 O O . HIS B 1 128 ? 18.469 -5.371 -34.25 1 95.12 128 HIS B O 1
ATOM 4974 N N . GLY B 1 129 ? 20.531 -6.379 -34.156 1 92.12 129 GLY B N 1
ATOM 4975 C CA . GLY B 1 129 ? 20.984 -5.488 -33.125 1 92.12 129 GLY B CA 1
ATOM 4976 C C . GLY B 1 129 ? 20.562 -5.93 -31.719 1 92.12 129 GLY B C 1
ATOM 4977 O O . GLY B 1 129 ? 20.906 -5.293 -30.734 1 92.12 129 GLY B O 1
ATOM 4978 N N . ARG B 1 130 ? 19.906 -7.016 -31.531 1 94.56 130 ARG B N 1
ATOM 4979 C CA . ARG B 1 130 ? 19.406 -7.504 -30.25 1 94.56 130 ARG B CA 1
ATOM 4980 C C . ARG B 1 130 ? 20.484 -8.328 -29.531 1 94.56 130 ARG B C 1
ATOM 4982 O O . ARG B 1 130 ? 21.375 -8.875 -30.156 1 94.56 130 ARG B O 1
ATOM 4989 N N . LYS B 1 131 ? 20.406 -8.328 -28.203 1 94.5 131 LYS B N 1
ATOM 4990 C CA . LYS B 1 131 ? 21.125 -9.305 -27.391 1 94.5 131 LYS B CA 1
ATOM 4991 C C . LYS B 1 131 ? 20.375 -10.625 -27.328 1 94.5 131 LYS B C 1
ATOM 4993 O O . LYS B 1 131 ? 19.25 -10.68 -26.828 1 94.5 131 LYS B O 1
ATOM 4998 N N . ILE B 1 132 ? 21.031 -11.703 -27.766 1 95.75 132 ILE B N 1
ATOM 4999 C CA . ILE B 1 132 ? 20.312 -12.961 -27.938 1 95.75 132 ILE B CA 1
ATOM 5000 C C . ILE B 1 132 ? 20.859 -14 -26.953 1 95.75 132 ILE B C 1
ATOM 5002 O O . ILE B 1 132 ? 22.078 -14.164 -26.828 1 95.75 132 ILE B O 1
ATOM 5006 N N . LEU B 1 133 ? 20 -14.57 -26.219 1 94.31 133 LEU B N 1
ATOM 5007 C CA . LEU B 1 133 ? 20.328 -15.703 -25.344 1 94.31 133 LEU B CA 1
ATOM 5008 C C . LEU B 1 133 ? 19.438 -16.906 -25.656 1 94.31 133 LEU B C 1
ATOM 5010 O O . LEU B 1 133 ? 18.219 -16.828 -25.5 1 94.31 133 LEU B O 1
ATOM 5014 N N . LEU B 1 134 ? 20.016 -17.969 -26.172 1 94.38 134 LEU B N 1
ATOM 5015 C CA . LEU B 1 134 ? 19.344 -19.234 -26.375 1 94.38 134 LEU B CA 1
ATOM 5016 C C . LEU B 1 134 ? 19.547 -20.172 -25.188 1 94.38 134 LEU B C 1
ATOM 5018 O O . LEU B 1 134 ? 20.656 -20.703 -25 1 94.38 134 LEU B O 1
ATOM 5022 N N . MET B 1 135 ? 18.516 -20.359 -24.516 1 89.19 135 MET B N 1
ATOM 5023 C CA . MET B 1 135 ? 18.641 -21.188 -23.328 1 89.19 135 MET B CA 1
ATOM 5024 C C . MET B 1 135 ? 18.578 -22.672 -23.688 1 89.19 135 MET B C 1
ATOM 5026 O O . MET B 1 135 ? 17.656 -23.109 -24.391 1 89.19 135 MET B O 1
ATOM 5030 N N . HIS B 1 136 ? 19.625 -23.422 -23.297 1 84 136 HIS B N 1
ATOM 5031 C CA . HIS B 1 136 ? 19.641 -24.859 -23.516 1 84 136 HIS B CA 1
ATOM 5032 C C . HIS B 1 136 ? 18.578 -25.562 -22.688 1 84 136 HIS B C 1
ATOM 5034 O O . HIS B 1 136 ? 18.312 -25.172 -21.547 1 84 136 HIS B O 1
ATOM 5040 N N . ASP B 1 137 ? 18 -26.562 -23.219 1 71.06 137 ASP B N 1
ATOM 5041 C CA . ASP B 1 137 ? 16.891 -27.281 -22.609 1 71.06 137 ASP B CA 1
ATOM 5042 C C . ASP B 1 137 ? 17.281 -27.844 -21.234 1 71.06 137 ASP B C 1
ATOM 5044 O O . ASP B 1 137 ? 16.422 -28.016 -20.375 1 71.06 137 ASP B O 1
ATOM 5048 N N . SER B 1 138 ? 18.625 -28.094 -21.078 1 64.56 138 SER B N 1
ATOM 5049 C CA . SER B 1 138 ? 19.109 -28.625 -19.812 1 64.56 138 SER B CA 1
ATOM 5050 C C . SER B 1 138 ? 19.047 -27.578 -18.703 1 64.56 138 SER B C 1
ATOM 5052 O O . SER B 1 138 ? 19.141 -27.891 -17.531 1 64.56 138 SER B O 1
ATOM 5054 N N . GLY B 1 139 ? 18.922 -26.359 -19.031 1 71.31 139 GLY B N 1
ATOM 5055 C CA . GLY B 1 139 ? 18.969 -25.266 -18.078 1 71.31 139 GLY B CA 1
ATOM 5056 C C . GLY B 1 139 ? 20.375 -24.984 -17.562 1 71.31 139 GLY B C 1
ATOM 5057 O O . GLY B 1 139 ? 20.562 -24.078 -16.734 1 71.31 139 GLY B O 1
ATOM 5058 N N . HIS B 1 140 ? 21.375 -25.672 -18.062 1 72.56 140 HIS B N 1
ATOM 5059 C CA . HIS B 1 140 ? 22.734 -25.578 -17.547 1 72.56 140 HIS B CA 1
ATOM 5060 C C . HIS B 1 140 ? 23.672 -24.953 -18.578 1 72.56 140 HIS B C 1
ATOM 5062 O O . HIS B 1 140 ? 24.906 -25 -18.406 1 72.56 140 HIS B O 1
ATOM 5068 N N . ALA B 1 141 ? 23.125 -24.516 -19.703 1 81.19 141 ALA B N 1
ATOM 5069 C CA . ALA B 1 141 ? 23.938 -23.922 -20.766 1 81.19 141 ALA B CA 1
ATOM 5070 C C . ALA B 1 141 ? 23.094 -22.969 -21.609 1 81.19 141 ALA B C 1
ATOM 5072 O O . ALA B 1 141 ? 21.875 -22.953 -21.516 1 81.19 141 ALA B O 1
ATOM 5073 N N . CYS B 1 142 ? 23.781 -22.094 -22.281 1 91.88 142 CYS B N 1
ATOM 5074 C CA . CYS B 1 142 ? 23.125 -21.219 -23.25 1 91.88 142 CYS B CA 1
ATOM 5075 C C . CYS B 1 142 ? 24.062 -20.844 -24.375 1 91.88 142 CYS B C 1
ATOM 5077 O O . CYS B 1 142 ? 25.266 -21.094 -24.312 1 91.88 142 CYS B O 1
ATOM 5079 N N . VAL B 1 143 ? 23.531 -20.438 -25.516 1 94.69 143 VAL B N 1
ATOM 5080 C CA . VAL B 1 143 ? 24.281 -19.812 -26.594 1 94.69 143 VAL B CA 1
ATOM 5081 C C . VAL B 1 143 ? 23.891 -18.344 -26.703 1 94.69 143 VAL B C 1
ATOM 5083 O O . VAL B 1 143 ? 22.703 -18 -26.641 1 94.69 143 VAL B O 1
ATOM 5086 N N . VAL B 1 144 ? 24.906 -17.516 -26.766 1 96.38 144 VAL B N 1
ATOM 5087 C CA . VAL B 1 144 ? 24.641 -16.078 -26.844 1 96.38 144 VAL B CA 1
ATOM 5088 C C . VAL B 1 144 ? 25.328 -15.484 -28.062 1 96.38 144 VAL B C 1
ATOM 5090 O O . VAL B 1 144 ? 26.188 -16.125 -28.672 1 96.38 144 VAL B O 1
ATOM 5093 N N . ASN B 1 145 ? 24.797 -14.328 -28.531 1 96.38 145 ASN B N 1
ATOM 5094 C CA . ASN B 1 145 ? 25.453 -13.656 -29.641 1 96.38 145 ASN B CA 1
ATOM 5095 C C . ASN B 1 145 ? 26.578 -12.734 -29.156 1 96.38 145 ASN B C 1
ATOM 5097 O O . ASN B 1 145 ? 26.875 -12.688 -27.969 1 96.38 145 ASN B O 1
ATOM 5101 N N . THR B 1 146 ? 27.234 -12.078 -30.109 1 96.19 146 THR B N 1
ATOM 5102 C CA . THR B 1 146 ? 28.406 -11.273 -29.828 1 96.19 146 THR B CA 1
ATOM 5103 C C . THR B 1 146 ? 28.062 -10.117 -28.906 1 96.19 146 THR B C 1
ATOM 5105 O O . THR B 1 146 ? 28.859 -9.758 -28.031 1 96.19 146 THR B O 1
ATOM 5108 N N . ALA B 1 147 ? 26.938 -9.57 -29.094 1 95.12 147 ALA B N 1
ATOM 5109 C CA . ALA B 1 147 ? 26.5 -8.445 -28.281 1 95.12 147 ALA B CA 1
ATOM 5110 C C . ALA B 1 147 ? 26.484 -8.82 -26.797 1 95.12 147 ALA B C 1
ATOM 5112 O O . ALA B 1 147 ? 26.812 -8 -25.938 1 95.12 147 ALA B O 1
ATOM 5113 N N . VAL B 1 148 ? 26.094 -10.055 -26.438 1 94.94 148 VAL B N 1
ATOM 5114 C CA . VAL B 1 148 ? 26.062 -10.539 -25.062 1 94.94 148 VAL B CA 1
ATOM 5115 C C . VAL B 1 148 ? 27.484 -10.844 -24.594 1 94.94 148 VAL B C 1
ATOM 5117 O O . VAL B 1 148 ? 27.859 -10.516 -23.469 1 94.94 148 VAL B O 1
ATOM 5120 N N . LEU B 1 149 ? 28.281 -11.406 -25.453 1 94.56 149 LEU B N 1
ATOM 5121 C CA . LEU B 1 149 ? 29.656 -11.766 -25.109 1 94.56 149 LEU B CA 1
ATOM 5122 C C . LEU B 1 149 ? 30.453 -10.531 -24.719 1 94.56 149 LEU B C 1
ATOM 5124 O O . LEU B 1 149 ? 31.281 -10.586 -23.797 1 94.56 149 LEU B O 1
ATOM 5128 N N . GLU B 1 150 ? 30.141 -9.492 -25.312 1 94 150 GLU B N 1
ATOM 5129 C CA . GLU B 1 150 ? 30.859 -8.25 -25.062 1 94 150 GLU B CA 1
ATOM 5130 C C . GLU B 1 150 ? 30.562 -7.695 -23.672 1 94 150 GLU B C 1
ATOM 5132 O O . GLU B 1 150 ? 31.328 -6.902 -23.141 1 94 150 GLU B O 1
ATOM 5137 N N . LEU B 1 151 ? 29.438 -8.07 -23.125 1 93.06 151 LEU B N 1
ATOM 5138 C CA . LEU B 1 151 ? 29.031 -7.57 -21.812 1 93.06 151 LEU B CA 1
ATOM 5139 C C . LEU B 1 151 ? 29.578 -8.461 -20.703 1 93.06 151 LEU B C 1
ATOM 5141 O O . LEU B 1 151 ? 29.562 -8.078 -19.531 1 93.06 151 LEU B O 1
ATOM 5145 N N . LEU B 1 152 ? 30.062 -9.648 -21.047 1 92.69 152 LEU B N 1
ATOM 5146 C CA . LEU B 1 152 ? 30.547 -10.609 -20.062 1 92.69 152 LEU B CA 1
ATOM 5147 C C . LEU B 1 152 ? 31.953 -10.266 -19.609 1 92.69 152 LEU B C 1
ATOM 5149 O O . LEU B 1 152 ? 32.75 -9.766 -20.406 1 92.69 152 LEU B O 1
ATOM 5153 N N . PRO B 1 153 ? 32.219 -10.5 -18.328 1 90.25 153 PRO B N 1
ATOM 5154 C CA . PRO B 1 153 ? 33.625 -10.359 -17.906 1 90.25 153 PRO B CA 1
ATOM 5155 C C . PRO B 1 153 ? 34.594 -11.18 -18.75 1 90.25 153 PRO B C 1
ATOM 5157 O O . PRO B 1 153 ? 34.219 -12.25 -19.25 1 90.25 153 PRO B O 1
ATOM 5160 N N . ALA B 1 154 ? 35.812 -10.648 -18.828 1 88 154 ALA B N 1
ATOM 5161 C CA . ALA B 1 154 ? 36.812 -11.234 -19.719 1 88 154 ALA B CA 1
ATOM 5162 C C . ALA B 1 154 ? 37.188 -12.648 -19.281 1 88 154 ALA B C 1
ATOM 5164 O O . ALA B 1 154 ? 37.562 -13.477 -20.094 1 88 154 ALA B O 1
ATOM 5165 N N . ASP B 1 155 ? 36.906 -12.945 -18.031 1 89.12 155 ASP B N 1
ATOM 5166 C CA . ASP B 1 155 ? 37.344 -14.234 -17.5 1 89.12 155 ASP B CA 1
ATOM 5167 C C . ASP B 1 155 ? 36.281 -15.297 -17.688 1 89.12 155 ASP B C 1
ATOM 5169 O O . ASP B 1 155 ? 36.5 -16.469 -17.391 1 89.12 155 ASP B O 1
ATOM 5173 N N . VAL B 1 156 ? 35.188 -14.867 -18.297 1 89.62 156 VAL B N 1
ATOM 5174 C CA . VAL B 1 156 ? 34.125 -15.844 -18.516 1 89.62 156 VAL B CA 1
ATOM 5175 C C . VAL B 1 156 ? 34.438 -16.656 -19.781 1 89.62 156 VAL B C 1
ATOM 5177 O O . VAL B 1 156 ? 34.531 -16.094 -20.875 1 89.62 156 VAL B O 1
ATOM 5180 N N . GLU B 1 157 ? 34.594 -17.938 -19.609 1 88.25 157 GLU B N 1
ATOM 5181 C CA . GLU B 1 157 ? 34.938 -18.828 -20.719 1 88.25 157 GLU B CA 1
ATOM 5182 C C . GLU B 1 157 ? 33.719 -19.094 -21.609 1 88.25 157 GLU B C 1
ATOM 5184 O O . GLU B 1 157 ? 32.594 -19.234 -21.109 1 88.25 157 GLU B O 1
ATOM 5189 N N . HIS B 1 158 ? 33.938 -19.031 -22.891 1 91.56 158 HIS B N 1
ATOM 5190 C CA . HIS B 1 158 ? 32.906 -19.391 -23.859 1 91.56 158 HIS B CA 1
ATOM 5191 C C . HIS B 1 158 ? 33.5 -20.031 -25.109 1 91.56 158 HIS B C 1
ATOM 5193 O O . HIS B 1 158 ? 34.656 -19.797 -25.422 1 91.56 158 HIS B O 1
ATOM 5199 N N . GLU B 1 159 ? 32.75 -20.875 -25.719 1 92.44 159 GLU B N 1
ATOM 5200 C CA . GLU B 1 159 ? 33.094 -21.453 -27.016 1 92.44 159 GLU B CA 1
ATOM 5201 C C . GLU B 1 159 ? 32.219 -20.906 -28.125 1 92.44 159 GLU B C 1
ATOM 5203 O O . GLU B 1 159 ? 31.203 -21.516 -28.484 1 92.44 159 GLU B O 1
ATOM 5208 N N . ASN B 1 160 ? 32.625 -19.891 -28.812 1 94.12 160 ASN B N 1
ATOM 5209 C CA . ASN B 1 160 ? 31.922 -19.234 -29.891 1 94.12 160 ASN B CA 1
ATOM 5210 C C . ASN B 1 160 ? 30.484 -18.891 -29.5 1 94.12 160 ASN B C 1
ATOM 5212 O O . ASN B 1 160 ? 29.547 -19.141 -30.266 1 94.12 160 ASN B O 1
ATOM 5216 N N . GLY B 1 161 ? 30.312 -18.5 -28.234 1 95.62 161 GLY B N 1
ATOM 5217 C CA . GLY B 1 161 ? 29 -18.078 -27.766 1 95.62 161 GLY B CA 1
ATOM 5218 C C . GLY B 1 161 ? 28.328 -19.078 -26.844 1 95.62 161 GLY B C 1
ATOM 5219 O O . GLY B 1 161 ? 27.359 -18.75 -26.156 1 95.62 161 GLY B O 1
ATOM 5220 N N . PHE B 1 162 ? 28.875 -20.312 -26.891 1 93.75 162 PHE B N 1
ATOM 5221 C CA . PHE B 1 162 ? 28.344 -21.344 -26 1 93.75 162 PHE B CA 1
ATOM 5222 C C . PHE B 1 162 ? 28.891 -21.188 -24.594 1 93.75 162 PHE B C 1
ATOM 5224 O O . PHE B 1 162 ? 30.109 -21.109 -24.391 1 93.75 162 PHE B O 1
ATOM 5231 N N . LEU B 1 163 ? 27.984 -21.047 -23.641 1 92.38 163 LEU B N 1
ATOM 5232 C CA . LEU B 1 163 ? 28.312 -20.875 -22.219 1 92.38 163 LEU B CA 1
ATOM 5233 C C . LEU B 1 163 ? 27.688 -21.984 -21.391 1 92.38 163 LEU B C 1
ATOM 5235 O O . LEU B 1 163 ? 26.531 -22.344 -21.594 1 92.38 163 LEU B O 1
ATOM 5239 N N . ALA B 1 164 ? 28.547 -22.594 -20.5 1 83.44 164 ALA B N 1
ATOM 5240 C CA . ALA B 1 164 ? 28.031 -23.672 -19.656 1 83.44 164 ALA B CA 1
ATOM 5241 C C . ALA B 1 164 ? 28.203 -23.328 -18.172 1 83.44 164 ALA B C 1
ATOM 5243 O O . ALA B 1 164 ? 29.156 -22.656 -17.797 1 83.44 164 ALA B O 1
ATOM 5244 N N . GLU B 1 165 ? 27.25 -23.781 -17.406 1 79 165 GLU B N 1
ATOM 5245 C CA . GLU B 1 165 ? 27.297 -23.719 -15.953 1 79 165 GLU B CA 1
ATOM 5246 C C . GLU B 1 165 ? 27.562 -22.297 -15.469 1 79 165 GLU B C 1
ATOM 5248 O O . GLU B 1 165 ? 26.797 -21.375 -15.773 1 79 165 GLU B O 1
ATOM 5253 N N . SER B 1 166 ? 28.656 -22.047 -14.805 1 77.38 166 SER B N 1
ATOM 5254 C CA . SER B 1 166 ? 28.922 -20.734 -14.219 1 77.38 166 SER B CA 1
ATOM 5255 C C . SER B 1 166 ? 28.938 -19.656 -15.289 1 77.38 166 SER B C 1
ATOM 5257 O O . SER B 1 166 ? 28.516 -18.516 -15.031 1 77.38 166 SER B O 1
ATOM 5259 N N . ALA B 1 167 ? 29.406 -20 -16.406 1 84.06 167 ALA B N 1
ATOM 5260 C CA . ALA B 1 167 ? 29.422 -19.047 -17.5 1 84.06 167 ALA B CA 1
ATOM 5261 C C . ALA B 1 167 ? 28.016 -18.688 -17.938 1 84.06 167 ALA B C 1
ATOM 5263 O O . ALA B 1 167 ? 27.719 -17.531 -18.219 1 84.06 167 ALA B O 1
ATOM 5264 N N . MET B 1 168 ? 27.203 -19.703 -17.953 1 85.81 168 MET B N 1
ATOM 5265 C CA . MET B 1 168 ? 25.797 -19.453 -18.266 1 85.81 168 MET B CA 1
ATOM 5266 C C . MET B 1 168 ? 25.156 -18.547 -17.219 1 85.81 168 MET B C 1
ATOM 5268 O O . MET B 1 168 ? 24.422 -17.625 -17.562 1 85.81 168 MET B O 1
ATOM 5272 N N . THR B 1 169 ? 25.469 -18.797 -15.992 1 81.12 169 THR B N 1
ATOM 5273 C CA . THR B 1 169 ? 24.938 -17.984 -14.906 1 81.12 169 THR B CA 1
ATOM 5274 C C . THR B 1 169 ? 25.359 -16.531 -15.062 1 81.12 169 THR B C 1
ATOM 5276 O O . THR B 1 169 ? 24.562 -15.617 -14.82 1 81.12 169 THR B O 1
ATOM 5279 N N . ALA B 1 170 ? 26.531 -16.375 -15.438 1 85.56 170 ALA B N 1
ATOM 5280 C CA . ALA B 1 170 ? 27.031 -15.023 -15.672 1 85.56 170 ALA B CA 1
ATOM 5281 C C . ALA B 1 170 ? 26.234 -14.328 -16.781 1 85.56 170 ALA B C 1
ATOM 5283 O O . ALA B 1 170 ? 25.906 -13.148 -16.656 1 85.56 170 ALA B O 1
ATOM 5284 N N . ALA B 1 171 ? 25.953 -15.062 -17.812 1 88.19 171 ALA B N 1
ATOM 5285 C CA . ALA B 1 171 ? 25.172 -14.492 -18.906 1 88.19 171 ALA B CA 1
ATOM 5286 C C . ALA B 1 171 ? 23.75 -14.18 -18.453 1 88.19 171 ALA B C 1
ATOM 5288 O O . ALA B 1 171 ? 23.203 -13.125 -18.781 1 88.19 171 ALA B O 1
ATOM 5289 N N . ARG B 1 172 ? 23.188 -15.039 -17.672 1 81.75 172 ARG B N 1
ATOM 5290 C CA . ARG B 1 172 ? 21.812 -14.859 -17.188 1 81.75 172 ARG B CA 1
ATOM 5291 C C . ARG B 1 172 ? 21.719 -13.641 -16.266 1 81.75 172 ARG B C 1
ATOM 5293 O O . ARG B 1 172 ? 20.703 -12.93 -16.281 1 81.75 172 ARG B O 1
ATOM 5300 N N . ARG B 1 173 ? 22.719 -13.406 -15.57 1 82.69 173 ARG B N 1
ATOM 5301 C CA . ARG B 1 173 ? 22.734 -12.281 -14.641 1 82.69 173 ARG B CA 1
ATOM 5302 C C . ARG B 1 173 ? 22.688 -10.953 -15.391 1 82.69 173 ARG B C 1
ATOM 5304 O O . ARG B 1 173 ? 22.219 -9.953 -14.844 1 82.69 173 ARG B O 1
ATOM 5311 N N . LEU B 1 174 ? 23.188 -11.023 -16.641 1 85.62 174 LEU B N 1
ATOM 5312 C CA . LEU B 1 174 ? 23.172 -9.797 -17.438 1 85.62 174 LEU B CA 1
ATOM 5313 C C . LEU B 1 174 ? 21.75 -9.375 -17.766 1 85.62 174 LEU B C 1
ATOM 5315 O O . LEU B 1 174 ? 21.516 -8.227 -18.156 1 85.62 174 LEU B O 1
ATOM 5319 N N . ARG B 1 175 ? 20.891 -10.312 -17.547 1 84.94 175 ARG B N 1
ATOM 5320 C CA . ARG B 1 175 ? 19.484 -10.008 -17.844 1 84.94 175 ARG B CA 1
ATOM 5321 C C . ARG B 1 175 ? 18.859 -9.188 -16.719 1 84.94 175 ARG B C 1
ATOM 5323 O O . ARG B 1 175 ? 17.797 -8.586 -16.906 1 84.94 175 ARG B O 1
ATOM 5330 N N . LEU B 1 176 ? 19.578 -9.188 -15.664 1 84.81 176 LEU B N 1
ATOM 5331 C CA . LEU B 1 176 ? 19.031 -8.484 -14.5 1 84.81 176 LEU B CA 1
ATOM 5332 C C . LEU B 1 176 ? 19.609 -7.082 -14.391 1 84.81 176 LEU B C 1
ATOM 5334 O O . LEU B 1 176 ? 20.797 -6.867 -14.695 1 84.81 176 LEU B O 1
ATOM 5338 N N . PRO B 1 177 ? 18.797 -6.129 -14.016 1 91.88 177 PRO B N 1
ATOM 5339 C CA . PRO B 1 177 ? 17.359 -6.219 -13.719 1 91.88 177 PRO B CA 1
ATOM 5340 C C . PRO B 1 177 ? 16.5 -6.078 -14.969 1 91.88 177 PRO B C 1
ATOM 5342 O O . PRO B 1 177 ? 16.891 -5.402 -15.93 1 91.88 177 PRO B O 1
ATOM 5345 N N . TYR B 1 178 ? 15.359 -6.77 -15.008 1 92.25 178 TYR B N 1
ATOM 5346 C CA . TYR B 1 178 ? 14.359 -6.52 -16.047 1 92.25 178 TYR B CA 1
ATOM 5347 C C . TYR B 1 178 ? 13.75 -5.133 -15.883 1 92.25 178 TYR B C 1
ATOM 5349 O O . TYR B 1 178 ? 13.695 -4.594 -14.773 1 92.25 178 TYR B O 1
ATOM 5357 N N . SER B 1 179 ? 13.344 -4.555 -17.047 1 93.12 179 SER B N 1
ATOM 5358 C CA . SER B 1 179 ? 12.633 -3.281 -16.969 1 93.12 179 SER B CA 1
ATOM 5359 C C . SER B 1 179 ? 11.219 -3.473 -16.438 1 93.12 179 SER B C 1
ATOM 5361 O O . SER B 1 179 ? 10.617 -4.535 -16.625 1 93.12 179 SER B O 1
ATOM 5363 N N . GLN B 1 180 ? 10.648 -2.439 -15.852 1 95.94 180 GLN B N 1
ATOM 5364 C CA . GLN B 1 180 ? 9.281 -2.498 -15.352 1 95.94 180 GLN B CA 1
ATOM 5365 C C . GLN B 1 180 ? 8.289 -2.719 -16.484 1 95.94 180 GLN B C 1
ATOM 5367 O O . GLN B 1 180 ? 7.305 -3.441 -16.328 1 95.94 180 GLN B O 1
ATOM 5372 N N . GLU B 1 181 ? 8.547 -2.154 -17.641 1 94.62 181 GLU B N 1
ATOM 5373 C CA . GLU B 1 181 ? 7.668 -2.324 -18.797 1 94.62 181 GLU B CA 1
ATOM 5374 C C . GLU B 1 181 ? 7.652 -3.775 -19.266 1 94.62 181 GLU B C 1
ATOM 5376 O O . GLU B 1 181 ? 6.586 -4.336 -19.516 1 94.62 181 GLU B O 1
ATOM 5381 N N . GLU B 1 182 ? 8.828 -4.375 -19.359 1 92.62 182 GLU B N 1
ATOM 5382 C CA . GLU B 1 182 ? 8.93 -5.773 -19.766 1 92.62 182 GLU B CA 1
ATOM 5383 C C . GLU B 1 182 ? 8.234 -6.691 -18.766 1 92.62 182 GLU B C 1
ATOM 5385 O O . GLU B 1 182 ? 7.508 -7.605 -19.156 1 92.62 182 GLU B O 1
ATOM 5390 N N . LEU B 1 183 ? 8.461 -6.441 -17.516 1 96.5 183 LEU B N 1
ATOM 5391 C CA . LEU B 1 183 ? 7.812 -7.223 -16.469 1 96.5 183 LEU B CA 1
ATOM 5392 C C . LEU B 1 183 ? 6.301 -7.051 -16.531 1 96.5 183 LEU B C 1
ATOM 5394 O O . LEU B 1 183 ? 5.555 -8.023 -16.406 1 96.5 183 LEU B O 1
ATOM 5398 N N . ALA B 1 184 ? 5.836 -5.812 -16.703 1 97.69 184 ALA B N 1
ATOM 5399 C CA . ALA B 1 184 ? 4.402 -5.539 -16.781 1 97.69 184 ALA B CA 1
ATOM 5400 C C . ALA B 1 184 ? 3.744 -6.352 -17.891 1 97.69 184 ALA B C 1
ATOM 5402 O O . ALA B 1 184 ? 2.709 -6.984 -17.672 1 97.69 184 ALA B O 1
ATOM 5403 N N . ASP B 1 185 ? 4.375 -6.355 -19.031 1 95.44 185 ASP B N 1
ATOM 5404 C CA . ASP B 1 185 ? 3.842 -7.121 -20.156 1 95.44 185 ASP B CA 1
ATOM 5405 C C . ASP B 1 185 ? 3.779 -8.609 -19.828 1 95.44 185 ASP B C 1
ATOM 5407 O O . ASP B 1 185 ? 2.783 -9.273 -20.125 1 95.44 185 ASP B O 1
ATOM 5411 N N . ALA B 1 186 ? 4.812 -9.086 -19.25 1 95.88 186 ALA B N 1
ATOM 5412 C CA . ALA B 1 186 ? 4.879 -10.5 -18.875 1 95.88 186 ALA B CA 1
ATOM 5413 C C . ALA B 1 186 ? 3.822 -10.844 -17.844 1 95.88 186 ALA B C 1
ATOM 5415 O O . ALA B 1 186 ? 3.109 -11.844 -17.969 1 95.88 186 ALA B O 1
ATOM 5416 N N . ILE B 1 187 ? 3.688 -10.039 -16.828 1 98.38 187 ILE B N 1
ATOM 5417 C CA . ILE B 1 187 ? 2.746 -10.25 -15.734 1 98.38 187 ILE B CA 1
ATOM 5418 C C . ILE B 1 187 ? 1.317 -10.242 -16.281 1 98.38 187 ILE B C 1
ATOM 5420 O O . ILE B 1 187 ? 0.512 -11.109 -15.93 1 98.38 187 ILE B O 1
ATOM 5424 N N . GLU B 1 188 ? 1.013 -9.258 -17.109 1 98.31 188 GLU B N 1
ATOM 5425 C CA . GLU B 1 188 ? -0.323 -9.18 -17.688 1 98.31 188 GLU B CA 1
ATOM 5426 C C . GLU B 1 188 ? -0.663 -10.445 -18.469 1 98.31 188 GLU B C 1
ATOM 5428 O O . GLU B 1 188 ? -1.763 -10.984 -18.328 1 98.31 188 GLU B O 1
ATOM 5433 N N . HIS B 1 189 ? 0.303 -10.898 -19.219 1 97 189 HIS B N 1
ATOM 5434 C CA . HIS B 1 189 ? 0.1 -12.109 -20 1 97 189 HIS B CA 1
ATOM 5435 C C . HIS B 1 189 ? -0.231 -13.297 -19.109 1 97 189 HIS B C 1
ATOM 5437 O O . HIS B 1 189 ? -1.213 -14.008 -19.344 1 97 189 HIS B O 1
ATOM 5443 N N . ALA B 1 190 ? 0.562 -13.492 -18.125 1 97.81 190 ALA B N 1
ATOM 5444 C CA . ALA B 1 190 ? 0.354 -14.609 -17.203 1 97.81 190 ALA B CA 1
ATOM 5445 C C . ALA B 1 190 ? -0.964 -14.461 -16.453 1 97.81 190 ALA B C 1
ATOM 5447 O O . ALA B 1 190 ? -1.672 -15.445 -16.219 1 97.81 190 ALA B O 1
ATOM 5448 N N . ALA B 1 191 ? -1.293 -13.273 -16.062 1 98.38 191 ALA B N 1
ATOM 5449 C CA . ALA B 1 191 ? -2.518 -13 -15.312 1 98.38 191 ALA B CA 1
ATOM 5450 C C . ALA B 1 191 ? -3.754 -13.312 -16.156 1 98.38 191 ALA B C 1
ATOM 5452 O O . ALA B 1 191 ? -4.75 -13.828 -15.641 1 98.38 191 ALA B O 1
ATOM 5453 N N . ARG B 1 192 ? -3.715 -13 -17.406 1 97.75 192 ARG B N 1
ATOM 5454 C CA . ARG B 1 192 ? -4.836 -13.305 -18.281 1 97.75 192 ARG B CA 1
ATOM 5455 C C . ARG B 1 192 ? -5.02 -14.812 -18.438 1 97.75 192 ARG B C 1
ATOM 5457 O O . ARG B 1 192 ? -6.148 -15.297 -18.531 1 97.75 192 ARG B O 1
ATOM 5464 N N . ALA B 1 193 ? -3.904 -15.492 -18.453 1 97.06 193 ALA B N 1
ATOM 5465 C CA . ALA B 1 193 ? -3.992 -16.953 -18.453 1 97.06 193 ALA B CA 1
ATOM 5466 C C . ALA B 1 193 ? -4.664 -17.469 -17.172 1 97.06 193 ALA B C 1
ATOM 5468 O O . ALA B 1 193 ? -5.473 -18.391 -17.219 1 97.06 193 ALA B O 1
ATOM 5469 N N . CYS B 1 194 ? -4.328 -16.875 -16.078 1 98.5 194 CYS B N 1
ATOM 5470 C CA . CYS B 1 194 ? -4.969 -17.234 -14.82 1 98.5 194 CYS B CA 1
ATOM 5471 C C . CYS B 1 194 ? -6.473 -17.016 -14.891 1 98.5 194 CYS B C 1
ATOM 5473 O O . CYS B 1 194 ? -7.25 -17.859 -14.461 1 98.5 194 CYS B O 1
ATOM 5475 N N . LEU B 1 195 ? -6.906 -15.898 -15.477 1 98.12 195 LEU B N 1
ATOM 5476 C CA . LEU B 1 195 ? -8.328 -15.602 -15.602 1 98.12 195 LEU B CA 1
ATOM 5477 C C . LEU B 1 195 ? -9.047 -16.688 -16.391 1 98.12 195 LEU B C 1
ATOM 5479 O O . LEU B 1 195 ? -10.148 -17.109 -16.016 1 98.12 195 LEU B O 1
ATOM 5483 N N . ALA B 1 196 ? -8.398 -17.141 -17.359 1 97.5 196 ALA B N 1
ATOM 5484 C CA . ALA B 1 196 ? -8.977 -18.172 -18.219 1 97.5 196 ALA B CA 1
ATOM 5485 C C . ALA B 1 196 ? -9.141 -19.484 -17.469 1 97.5 196 ALA B C 1
ATOM 5487 O O . ALA B 1 196 ? -9.875 -20.375 -17.906 1 97.5 196 ALA B O 1
ATOM 5488 N N . GLU B 1 197 ? -8.508 -19.578 -16.375 1 98.31 197 GLU B N 1
ATOM 5489 C CA . GLU B 1 197 ? -8.57 -20.781 -15.562 1 98.31 197 GLU B CA 1
ATOM 5490 C C . GLU B 1 197 ? -9.469 -20.578 -14.344 1 98.31 197 GLU B C 1
ATOM 5492 O O . GLU B 1 197 ? -9.492 -21.406 -13.438 1 98.31 197 GLU B O 1
ATOM 5497 N N . GLY B 1 198 ? -10.164 -19.469 -14.273 1 98.75 198 GLY B N 1
ATOM 5498 C CA . GLY B 1 198 ? -11.102 -19.188 -13.195 1 98.75 198 GLY B CA 1
ATOM 5499 C C . GLY B 1 198 ? -10.469 -18.469 -12.016 1 98.75 198 GLY B C 1
ATOM 5500 O O . GLY B 1 198 ? -11.125 -18.25 -11 1 98.75 198 GLY B O 1
ATOM 5501 N N . ILE B 1 199 ? -9.172 -18.141 -12.125 1 98.88 199 ILE B N 1
ATOM 5502 C CA . ILE B 1 199 ? -8.445 -17.484 -11.039 1 98.88 199 ILE B CA 1
ATOM 5503 C C . ILE B 1 199 ? -8.695 -15.984 -11.078 1 98.88 199 ILE B C 1
ATOM 5505 O O . ILE B 1 199 ? -8.539 -15.352 -12.133 1 98.88 199 ILE B O 1
ATOM 5509 N N . THR B 1 200 ? -9.102 -15.422 -9.969 1 98.81 200 THR B N 1
ATOM 5510 C CA . THR B 1 200 ? -9.398 -13.992 -9.914 1 98.81 200 THR B CA 1
ATOM 5511 C C . THR B 1 200 ? -8.414 -13.281 -8.992 1 98.81 200 THR B C 1
ATOM 5513 O O . THR B 1 200 ? -8.414 -12.047 -8.914 1 98.81 200 THR B O 1
ATOM 5516 N N . ALA B 1 201 ? -7.582 -14.039 -8.297 1 98.88 201 ALA B N 1
ATOM 5517 C CA . ALA B 1 201 ? -6.582 -13.461 -7.406 1 98.88 201 ALA B CA 1
ATOM 5518 C C . ALA B 1 201 ? -5.375 -14.383 -7.27 1 98.88 201 ALA B C 1
ATOM 5520 O O . ALA B 1 201 ? -5.516 -15.609 -7.277 1 98.88 201 ALA B O 1
ATOM 5521 N N . CYS B 1 202 ? -4.219 -13.766 -7.133 1 98.81 202 CYS B N 1
ATOM 5522 C CA . CYS B 1 202 ? -2.973 -14.508 -6.992 1 98.81 202 CYS B CA 1
ATOM 5523 C C . CYS B 1 202 ? -2.109 -13.93 -5.883 1 98.81 202 CYS B C 1
ATOM 5525 O O . CYS B 1 202 ? -2.176 -12.727 -5.602 1 98.81 202 CYS B O 1
ATOM 5527 N N . ALA B 1 203 ? -1.357 -14.805 -5.25 1 98.69 203 ALA B N 1
ATOM 5528 C CA . ALA B 1 203 ? -0.248 -14.375 -4.402 1 98.69 203 ALA B CA 1
ATOM 5529 C C . ALA B 1 203 ? 1.094 -14.641 -5.078 1 98.69 203 ALA B C 1
ATOM 5531 O O . ALA B 1 203 ? 1.418 -15.789 -5.395 1 98.69 203 ALA B O 1
ATOM 5532 N N . GLU B 1 204 ? 1.833 -13.562 -5.367 1 98.12 204 GLU B N 1
ATOM 5533 C CA . GLU B 1 204 ? 3.121 -13.625 -6.051 1 98.12 204 GLU B CA 1
ATOM 5534 C C . GLU B 1 204 ? 4.262 -13.844 -5.062 1 98.12 204 GLU B C 1
ATOM 5536 O O . GLU B 1 204 ? 4.523 -12.984 -4.215 1 98.12 204 GLU B O 1
ATOM 5541 N N . ALA B 1 205 ? 4.977 -14.945 -5.238 1 96.62 205 ALA B N 1
ATOM 5542 C CA . ALA B 1 205 ? 5.887 -15.383 -4.184 1 96.62 205 ALA B CA 1
ATOM 5543 C C . ALA B 1 205 ? 7.301 -14.867 -4.426 1 96.62 205 ALA B C 1
ATOM 5545 O O . ALA B 1 205 ? 7.984 -15.312 -5.348 1 96.62 205 ALA B O 1
ATOM 5546 N N . GLY B 1 206 ? 7.723 -13.898 -3.615 1 95.31 206 GLY B N 1
ATOM 5547 C CA . GLY B 1 206 ? 9.133 -13.555 -3.535 1 95.31 206 GLY B CA 1
ATOM 5548 C C . GLY B 1 206 ? 9.555 -12.539 -4.582 1 95.31 206 GLY B C 1
ATOM 5549 O O . GLY B 1 206 ? 10.422 -12.82 -5.41 1 95.31 206 GLY B O 1
ATOM 5550 N N . ILE B 1 207 ? 9.148 -11.305 -4.555 1 96.69 207 ILE B N 1
ATOM 5551 C CA . ILE B 1 207 ? 9.555 -10.281 -5.516 1 96.69 207 ILE B CA 1
ATOM 5552 C C . ILE B 1 207 ? 10.719 -9.469 -4.945 1 96.69 207 ILE B C 1
ATOM 5554 O O . ILE B 1 207 ? 10.953 -9.484 -3.736 1 96.69 207 ILE B O 1
ATOM 5558 N N . GLY B 1 208 ? 11.461 -8.766 -5.812 1 93.94 208 GLY B N 1
ATOM 5559 C CA . GLY B 1 208 ? 12.383 -7.719 -5.414 1 93.94 208 GLY B CA 1
ATOM 5560 C C . GLY B 1 208 ? 13.797 -8.211 -5.211 1 93.94 208 GLY B C 1
ATOM 5561 O O . GLY B 1 208 ? 14.75 -7.422 -5.219 1 93.94 208 GLY B O 1
ATOM 5562 N N . GLY B 1 209 ? 13.969 -9.492 -4.988 1 84.56 209 GLY B N 1
ATOM 5563 C CA . GLY B 1 209 ? 15.297 -10.031 -4.734 1 84.56 209 GLY B CA 1
ATOM 5564 C C . GLY B 1 209 ? 15.312 -11.539 -4.586 1 84.56 209 GLY B C 1
ATOM 5565 O O . GLY B 1 209 ? 14.281 -12.195 -4.762 1 84.56 209 GLY B O 1
ATOM 5566 N N . GLY B 1 210 ? 16.5 -11.922 -4.367 1 73.62 210 GLY B N 1
ATOM 5567 C CA . GLY B 1 210 ? 16.656 -13.336 -4.078 1 73.62 210 GLY B CA 1
ATOM 5568 C C . GLY B 1 210 ? 16.609 -14.203 -5.32 1 73.62 210 GLY B C 1
ATOM 5569 O O . GLY B 1 210 ? 17 -13.766 -6.402 1 73.62 210 GLY B O 1
ATOM 5570 N N . LEU B 1 211 ? 16.219 -15.414 -5.137 1 68.62 211 LEU B N 1
ATOM 5571 C CA . LEU B 1 211 ? 16.266 -16.5 -6.117 1 68.62 211 LEU B CA 1
ATOM 5572 C C . LEU B 1 211 ? 15.352 -16.203 -7.301 1 68.62 211 LEU B C 1
ATOM 5574 O O . LEU B 1 211 ? 15.703 -16.5 -8.445 1 68.62 211 LEU B O 1
ATOM 5578 N N . LEU B 1 212 ? 14.273 -15.453 -7.043 1 75.44 212 LEU B N 1
ATOM 5579 C CA . LEU B 1 212 ? 13.266 -15.328 -8.094 1 75.44 212 LEU B CA 1
ATOM 5580 C C . LEU B 1 212 ? 12.93 -13.859 -8.344 1 75.44 212 LEU B C 1
ATOM 5582 O O . LEU B 1 212 ? 11.938 -13.555 -9.023 1 75.44 212 LEU B O 1
ATOM 5586 N N . GLY B 1 213 ? 13.797 -13.039 -7.816 1 86 213 GLY B N 1
ATOM 5587 C CA . GLY B 1 213 ? 13.578 -11.625 -8.078 1 86 213 GLY B CA 1
ATOM 5588 C C . GLY B 1 213 ? 14.055 -11.195 -9.445 1 86 213 GLY B C 1
ATOM 5589 O O . GLY B 1 213 ? 15.102 -11.656 -9.922 1 86 213 GLY B O 1
ATOM 5590 N N . HIS B 1 214 ? 13.258 -10.273 -10.023 1 92.25 214 HIS B N 1
ATOM 5591 C CA . HIS B 1 214 ? 13.562 -9.867 -11.391 1 92.25 214 HIS B CA 1
ATOM 5592 C C . HIS B 1 214 ? 14.109 -8.438 -11.43 1 92.25 214 HIS B C 1
ATOM 5594 O O . HIS B 1 214 ? 14.703 -8.023 -12.43 1 92.25 214 HIS B O 1
ATOM 5600 N N . SER B 1 215 ? 13.82 -7.73 -10.414 1 95 215 SER B N 1
ATOM 5601 C CA . SER B 1 215 ? 14.266 -6.348 -10.289 1 95 215 SER B CA 1
ATOM 5602 C C . SER B 1 215 ? 14.078 -5.836 -8.859 1 95 215 SER B C 1
ATOM 5604 O O . SER B 1 215 ? 13.078 -6.152 -8.211 1 95 215 SER B O 1
ATOM 5606 N N . PRO B 1 216 ? 15.016 -4.977 -8.32 1 95.5 216 PRO B N 1
ATOM 5607 C CA . PRO B 1 216 ? 14.812 -4.352 -7.012 1 95.5 216 PRO B CA 1
ATOM 5608 C C . PRO B 1 216 ? 13.602 -3.428 -6.977 1 95.5 216 PRO B C 1
ATOM 5610 O O . PRO B 1 216 ? 13.164 -3.018 -5.902 1 95.5 216 PRO B O 1
ATOM 5613 N N . VAL B 1 217 ? 13.078 -3.07 -8.164 1 97.56 217 VAL B N 1
ATOM 5614 C CA . VAL B 1 217 ? 11.914 -2.191 -8.234 1 97.56 217 VAL B CA 1
ATOM 5615 C C . VAL B 1 217 ? 10.75 -2.924 -8.898 1 97.56 217 VAL B C 1
ATOM 5617 O O . VAL B 1 217 ? 9.977 -2.322 -9.641 1 97.56 217 VAL B O 1
ATOM 5620 N N . GLU B 1 218 ? 10.641 -4.184 -8.633 1 97.69 218 GLU B N 1
ATOM 5621 C CA . GLU B 1 218 ? 9.734 -5.105 -9.305 1 97.69 218 GLU B CA 1
ATOM 5622 C C . GLU B 1 218 ? 8.273 -4.75 -9.023 1 97.69 218 GLU B C 1
ATOM 5624 O O . GLU B 1 218 ? 7.41 -4.902 -9.891 1 97.69 218 GLU B O 1
ATOM 5629 N N . LEU B 1 219 ? 7.934 -4.312 -7.836 1 98.44 219 LEU B N 1
ATOM 5630 C CA . LEU B 1 219 ? 6.566 -3.943 -7.484 1 98.44 219 LEU B CA 1
ATOM 5631 C C . LEU B 1 219 ? 6.07 -2.799 -8.359 1 98.44 219 LEU B C 1
ATOM 5633 O O . LEU B 1 219 ? 4.879 -2.715 -8.664 1 98.44 219 LEU B O 1
ATOM 5637 N N . GLY B 1 220 ? 7.012 -1.945 -8.82 1 98.19 220 GLY B N 1
ATOM 5638 C CA . GLY B 1 220 ? 6.656 -0.857 -9.719 1 98.19 220 GLY B CA 1
ATOM 5639 C C . GLY B 1 220 ? 6.004 -1.333 -11 1 98.19 220 GLY B C 1
ATOM 5640 O O . GLY B 1 220 ? 5.203 -0.613 -11.602 1 98.19 220 GLY B O 1
ATOM 5641 N N . ALA B 1 221 ? 6.336 -2.527 -11.438 1 98.25 221 ALA B N 1
ATOM 5642 C CA . ALA B 1 221 ? 5.723 -3.09 -12.641 1 98.25 221 ALA B CA 1
ATOM 5643 C C . ALA B 1 221 ? 4.238 -3.369 -12.422 1 98.25 221 ALA B C 1
ATOM 5645 O O . ALA B 1 221 ? 3.422 -3.162 -13.32 1 98.25 221 ALA B O 1
ATOM 5646 N N . TYR B 1 222 ? 3.924 -3.855 -11.266 1 98.69 222 TYR B N 1
ATOM 5647 C CA . TYR B 1 222 ? 2.527 -4.105 -10.922 1 98.69 222 TYR B CA 1
ATOM 5648 C C . TYR B 1 222 ? 1.757 -2.795 -10.797 1 98.69 222 TYR B C 1
ATOM 5650 O O . TYR B 1 222 ? 0.608 -2.697 -11.234 1 98.69 222 TYR B O 1
ATOM 5658 N N . GLN B 1 223 ? 2.375 -1.776 -10.188 1 98.38 223 GLN B N 1
ATOM 5659 C CA . GLN B 1 223 ? 1.729 -0.471 -10.109 1 98.38 223 GLN B CA 1
ATOM 5660 C C . GLN B 1 223 ? 1.495 0.112 -11.5 1 98.38 223 GLN B C 1
ATOM 5662 O O . GLN B 1 223 ? 0.467 0.746 -11.75 1 98.38 223 GLN B O 1
ATOM 5667 N N . LEU B 1 224 ? 2.496 -0.075 -12.367 1 97.56 224 LEU B N 1
ATOM 5668 C CA . LEU B 1 224 ? 2.361 0.385 -13.742 1 97.56 224 LEU B CA 1
ATOM 5669 C C . LEU B 1 224 ? 1.123 -0.216 -14.398 1 97.56 224 LEU B C 1
ATOM 5671 O O . LEU B 1 224 ? 0.355 0.495 -15.055 1 97.56 224 LEU B O 1
ATOM 5675 N N . LEU B 1 225 ? 0.9 -1.5 -14.18 1 98.19 225 LEU B N 1
ATOM 5676 C CA . LEU B 1 225 ? -0.281 -2.18 -14.703 1 98.19 225 LEU B CA 1
ATOM 5677 C C . LEU B 1 225 ? -1.556 -1.582 -14.109 1 98.19 225 LEU B C 1
ATOM 5679 O O . LEU B 1 225 ? -2.527 -1.35 -14.836 1 98.19 225 LEU B O 1
ATOM 5683 N N . ARG B 1 226 ? -1.54 -1.295 -12.82 1 97.31 226 ARG B N 1
ATOM 5684 C CA . ARG B 1 226 ? -2.699 -0.712 -12.148 1 97.31 226 ARG B CA 1
ATOM 5685 C C . ARG B 1 226 ? -3.012 0.674 -12.703 1 97.31 226 ARG B C 1
ATOM 5687 O O . ARG B 1 226 ? -4.164 0.979 -13.016 1 97.31 226 ARG B O 1
ATOM 5694 N N . ASP B 1 227 ? -1.959 1.467 -12.867 1 95 227 ASP B N 1
ATOM 5695 C CA . ASP B 1 227 ? -2.105 2.836 -13.352 1 95 227 ASP B CA 1
ATOM 5696 C C . ASP B 1 227 ? -2.736 2.863 -14.742 1 95 227 ASP B C 1
ATOM 5698 O O . ASP B 1 227 ? -3.492 3.781 -15.07 1 95 227 ASP B O 1
ATOM 5702 N N . ARG B 1 228 ? -2.459 1.86 -15.484 1 95.62 228 ARG B N 1
ATOM 5703 C CA . ARG B 1 228 ? -2.887 1.851 -16.891 1 95.62 228 ARG B CA 1
ATOM 5704 C C . ARG B 1 228 ? -4.148 1.015 -17.062 1 95.62 228 ARG B C 1
ATOM 5706 O O . ARG B 1 228 ? -4.582 0.771 -18.188 1 95.62 228 ARG B O 1
ATOM 5713 N N . GLY B 1 229 ? -4.68 0.474 -16.031 1 95.31 229 GLY B N 1
ATOM 5714 C CA . GLY B 1 229 ? -5.883 -0.339 -16.094 1 95.31 229 GLY B CA 1
ATOM 5715 C C . GLY B 1 229 ? -5.656 -1.679 -16.781 1 95.31 229 GLY B C 1
ATOM 5716 O O . GLY B 1 229 ? -6.578 -2.244 -17.359 1 95.31 229 GLY B O 1
ATOM 5717 N N . ARG B 1 230 ? -4.398 -2.186 -16.656 1 96.94 230 ARG B N 1
ATOM 5718 C CA . ARG B 1 230 ? -4.016 -3.387 -17.391 1 96.94 230 ARG B CA 1
ATOM 5719 C C . ARG B 1 230 ? -3.861 -4.578 -16.453 1 96.94 230 ARG B C 1
ATOM 5721 O O . ARG B 1 230 ? -3.652 -5.707 -16.906 1 96.94 230 ARG B O 1
ATOM 5728 N N . LEU B 1 231 ? -3.975 -4.422 -15.133 1 97.88 231 LEU B N 1
ATOM 5729 C CA . LEU B 1 231 ? -3.922 -5.543 -14.203 1 97.88 231 LEU B CA 1
ATOM 5730 C C . LEU B 1 231 ? -5.246 -6.297 -14.188 1 97.88 231 LEU B C 1
ATOM 5732 O O . LEU B 1 231 ? -6.246 -5.797 -13.664 1 97.88 231 LEU B O 1
ATOM 5736 N N . PRO B 1 232 ? -5.309 -7.461 -14.672 1 97.38 232 PRO B N 1
ATOM 5737 C CA . PRO B 1 232 ? -6.613 -8.07 -14.961 1 97.38 232 PRO B CA 1
ATOM 5738 C C . PRO B 1 232 ? -7.199 -8.797 -13.75 1 97.38 232 PRO B C 1
ATOM 5740 O O . PRO B 1 232 ? -8.391 -9.125 -13.742 1 97.38 232 PRO B O 1
ATOM 5743 N N . LEU B 1 233 ? -6.398 -9.102 -12.758 1 98.25 233 LEU B N 1
ATOM 5744 C CA . LEU B 1 233 ? -6.855 -9.766 -11.539 1 98.25 233 LEU B CA 1
ATOM 5745 C C . LEU B 1 233 ? -6.117 -9.234 -10.32 1 98.25 233 LEU B C 1
ATOM 5747 O O . LEU B 1 233 ? -5.168 -8.453 -10.453 1 98.25 233 LEU B O 1
ATOM 5751 N N . ARG B 1 234 ? -6.582 -9.562 -9.164 1 98.62 234 ARG B N 1
ATOM 5752 C CA . ARG B 1 234 ? -6.004 -9.047 -7.926 1 98.62 234 ARG B CA 1
ATOM 5753 C C . ARG B 1 234 ? -4.703 -9.766 -7.59 1 98.62 234 ARG B C 1
ATOM 5755 O O . ARG B 1 234 ? -4.59 -10.984 -7.777 1 98.62 234 ARG B O 1
ATOM 5762 N N . VAL B 1 235 ? -3.674 -9.008 -7.09 1 98.88 235 VAL B N 1
ATOM 5763 C CA . VAL B 1 235 ? -2.381 -9.617 -6.797 1 98.88 235 VAL B CA 1
ATOM 5764 C C . VAL B 1 235 ? -1.896 -9.164 -5.422 1 98.88 235 VAL B C 1
ATOM 5766 O O . VAL B 1 235 ? -1.919 -7.973 -5.109 1 98.88 235 VAL B O 1
ATOM 5769 N N . GLN B 1 236 ? -1.585 -10.078 -4.559 1 98.88 236 GLN B N 1
ATOM 5770 C CA . GLN B 1 236 ? -0.847 -9.828 -3.324 1 98.88 236 GLN B CA 1
ATOM 5771 C C . GLN B 1 236 ? 0.614 -10.242 -3.463 1 98.88 236 GLN B C 1
ATOM 5773 O O . GLN B 1 236 ? 0.907 -11.367 -3.873 1 98.88 236 GLN B O 1
ATOM 5778 N N . LEU B 1 237 ? 1.524 -9.352 -3.189 1 98.75 237 LEU B N 1
ATOM 5779 C CA . LEU B 1 237 ? 2.945 -9.57 -3.441 1 98.75 237 LEU B CA 1
ATOM 5780 C C . LEU B 1 237 ? 3.666 -9.992 -2.166 1 98.75 237 LEU B C 1
ATOM 5782 O O . LEU B 1 237 ? 3.496 -9.367 -1.115 1 98.75 237 LEU B O 1
ATOM 5786 N N . MET B 1 238 ? 4.398 -11.094 -2.238 1 98.56 238 MET B N 1
ATOM 5787 C CA . MET B 1 238 ? 5.309 -11.469 -1.16 1 98.56 238 MET B CA 1
ATOM 5788 C C . MET B 1 238 ? 6.711 -10.922 -1.421 1 98.56 238 MET B C 1
ATOM 5790 O O . MET B 1 238 ? 7.336 -11.266 -2.424 1 98.56 238 MET B O 1
ATOM 5794 N N . ALA B 1 239 ? 7.172 -10.055 -0.571 1 97.94 239 ALA B N 1
ATOM 5795 C CA . ALA B 1 239 ? 8.555 -9.594 -0.688 1 97.94 239 ALA B CA 1
ATOM 5796 C C . ALA B 1 239 ? 9.539 -10.68 -0.275 1 97.94 239 ALA B C 1
ATOM 5798 O O . ALA B 1 239 ? 9.297 -11.414 0.691 1 97.94 239 ALA B O 1
ATOM 5799 N N . SER B 1 240 ? 10.648 -10.781 -0.987 1 96.38 240 SER B N 1
ATOM 5800 C CA . SER B 1 240 ? 11.703 -11.703 -0.587 1 96.38 240 SER B CA 1
ATOM 5801 C C . SER B 1 240 ? 12.375 -11.25 0.705 1 96.38 240 SER B C 1
ATOM 5803 O O . SER B 1 240 ? 12.602 -10.055 0.904 1 96.38 240 SER B O 1
ATOM 5805 N N . GLY B 1 241 ? 12.695 -12.211 1.532 1 95.31 241 GLY B N 1
ATOM 5806 C CA . GLY B 1 241 ? 13.375 -11.891 2.775 1 95.31 241 GLY B CA 1
ATOM 5807 C C . GLY B 1 241 ? 14.672 -11.125 2.562 1 95.31 241 GLY B C 1
ATOM 5808 O O . GLY B 1 241 ? 15.07 -10.32 3.404 1 95.31 241 GLY B O 1
ATOM 5809 N N . ASP B 1 242 ? 15.25 -11.297 1.426 1 90.62 242 ASP B N 1
ATOM 5810 C CA . ASP B 1 242 ? 16.547 -10.68 1.12 1 90.62 242 ASP B CA 1
ATOM 5811 C C . ASP B 1 242 ? 16.375 -9.203 0.77 1 90.62 242 ASP B C 1
ATOM 5813 O O . ASP B 1 242 ? 17.375 -8.5 0.571 1 90.62 242 ASP B O 1
ATOM 5817 N N . THR B 1 243 ? 15.156 -8.719 0.715 1 94 243 THR B N 1
ATOM 5818 C CA . THR B 1 243 ? 14.914 -7.305 0.434 1 94 243 THR B CA 1
ATOM 5819 C C . THR B 1 243 ? 15.031 -6.473 1.707 1 94 243 THR B C 1
ATOM 5821 O O . THR B 1 243 ? 15.133 -5.246 1.646 1 94 243 THR B O 1
ATOM 5824 N N . LEU B 1 244 ? 14.93 -7.148 2.859 1 95.19 244 LEU B N 1
ATOM 5825 C CA . LEU B 1 244 ? 15.047 -6.422 4.121 1 95.19 244 LEU B CA 1
ATOM 5826 C C . LEU B 1 244 ? 16.453 -5.887 4.312 1 95.19 244 LEU B C 1
ATOM 5828 O O . LEU B 1 244 ? 17.438 -6.531 3.912 1 95.19 244 LEU B O 1
ATOM 5832 N N . ARG B 1 245 ? 16.531 -4.703 4.871 1 93.56 245 ARG B N 1
ATOM 5833 C CA . ARG B 1 245 ? 17.797 -4.086 5.211 1 93.56 245 ARG B CA 1
ATOM 5834 C C . ARG B 1 245 ? 17.797 -3.566 6.645 1 93.56 245 ARG B C 1
ATOM 5836 O O . ARG B 1 245 ? 16.734 -3.26 7.191 1 93.56 245 ARG B O 1
ATOM 5843 N N . THR B 1 246 ? 18.953 -3.471 7.18 1 94.75 246 THR B N 1
ATOM 5844 C CA . THR B 1 246 ? 19.094 -2.91 8.523 1 94.75 246 THR B CA 1
ATOM 5845 C C . THR B 1 246 ? 18.688 -1.438 8.531 1 94.75 246 THR B C 1
ATOM 5847 O O . THR B 1 246 ? 19.156 -0.653 7.707 1 94.75 246 THR B O 1
ATOM 5850 N N . ARG B 1 247 ? 17.781 -1.116 9.383 1 93.38 247 ARG B N 1
ATOM 5851 C CA . ARG B 1 247 ? 17.328 0.255 9.594 1 93.38 247 ARG B CA 1
ATOM 5852 C C . ARG B 1 247 ? 17.547 0.694 11.031 1 93.38 247 ARG B C 1
ATOM 5854 O O . ARG B 1 247 ? 17.578 -0.137 11.945 1 93.38 247 ARG B O 1
ATOM 5861 N N . ALA B 1 248 ? 17.781 2.031 11.18 1 91 248 ALA B N 1
ATOM 5862 C CA . ALA B 1 248 ? 17.812 2.57 12.539 1 91 248 ALA B CA 1
ATOM 5863 C C . ALA B 1 248 ? 16.406 2.59 13.148 1 91 248 ALA B C 1
ATOM 5865 O O . ALA B 1 248 ? 15.578 3.43 12.789 1 91 248 ALA B O 1
ATOM 5866 N N . THR B 1 249 ? 16.078 1.588 13.969 1 93.25 249 THR B N 1
ATOM 5867 C CA . THR B 1 249 ? 14.789 1.508 14.648 1 93.25 249 THR B CA 1
ATOM 5868 C C . THR B 1 249 ? 14.953 1.722 16.141 1 93.25 249 THR B C 1
ATOM 5870 O O . THR B 1 249 ? 16.062 1.597 16.672 1 93.25 249 THR B O 1
ATOM 5873 N N . HIS B 1 250 ? 13.961 2.15 16.781 1 92 250 HIS B N 1
ATOM 5874 C CA . HIS B 1 250 ? 13.961 2.229 18.25 1 92 250 HIS B CA 1
ATOM 5875 C C . HIS B 1 250 ? 14.062 0.842 18.875 1 92 250 HIS B C 1
ATOM 5877 O O . HIS B 1 250 ? 13.438 -0.106 18.391 1 92 250 HIS B O 1
ATOM 5883 N N . PRO B 1 251 ? 14.766 0.697 19.984 1 88.44 251 PRO B N 1
ATOM 5884 C CA . PRO B 1 251 ? 14.891 -0.611 20.625 1 88.44 251 PRO B CA 1
ATOM 5885 C C . PRO B 1 251 ? 13.539 -1.225 20.984 1 88.44 251 PRO B C 1
ATOM 5887 O O . PRO B 1 251 ? 13.367 -2.445 20.906 1 88.44 251 PRO B O 1
ATOM 5890 N N . ASP B 1 252 ? 12.562 -0.433 21.203 1 89.56 252 ASP B N 1
ATOM 5891 C CA . ASP B 1 252 ? 11.25 -0.911 21.625 1 89.56 252 ASP B CA 1
ATOM 5892 C C . ASP B 1 252 ? 10.469 -1.499 20.453 1 89.56 252 ASP B C 1
ATOM 5894 O O . ASP B 1 252 ? 9.469 -2.184 20.641 1 89.56 252 ASP B O 1
ATOM 5898 N N . ASP B 1 253 ? 10.914 -1.178 19.281 1 92.81 253 ASP B N 1
ATOM 5899 C CA . ASP B 1 253 ? 10.242 -1.756 18.125 1 92.81 253 ASP B CA 1
ATOM 5900 C C . ASP B 1 253 ? 10.523 -3.252 18.016 1 92.81 253 ASP B C 1
ATOM 5902 O O . ASP B 1 253 ? 9.727 -4 17.453 1 92.81 253 ASP B O 1
ATOM 5906 N N . GLY B 1 254 ? 11.742 -3.672 18.516 1 91.25 254 GLY B N 1
ATOM 5907 C CA . GLY B 1 254 ? 12.039 -5.09 18.641 1 91.25 254 GLY B CA 1
ATOM 5908 C C . GLY B 1 254 ? 12.57 -5.699 17.359 1 91.25 254 GLY B C 1
ATOM 5909 O O . GLY B 1 254 ? 12.57 -6.922 17.203 1 91.25 254 GLY B O 1
ATOM 5910 N N . PHE B 1 255 ? 12.836 -4.961 16.328 1 93.69 255 PHE B N 1
ATOM 5911 C CA . PHE B 1 255 ? 13.414 -5.445 15.086 1 93.69 255 PHE B CA 1
ATOM 5912 C C . PHE B 1 255 ? 14.359 -4.41 14.492 1 93.69 255 PHE B C 1
ATOM 5914 O O . PHE B 1 255 ? 14.281 -3.225 14.82 1 93.69 255 PHE B O 1
ATOM 5921 N N . THR B 1 256 ? 15.281 -4.855 13.602 1 94 256 THR B N 1
ATOM 5922 C CA . THR B 1 256 ? 16.219 -3.938 12.961 1 94 256 THR B CA 1
ATOM 5923 C C . THR B 1 256 ? 16.188 -4.102 11.445 1 94 256 THR B C 1
ATOM 5925 O O . THR B 1 256 ? 16.719 -3.258 10.719 1 94 256 THR B O 1
ATOM 5928 N N . GLU B 1 257 ? 15.625 -5.215 10.961 1 95.62 257 GLU B N 1
ATOM 5929 C CA . GLU B 1 257 ? 15.531 -5.453 9.523 1 95.62 257 GLU B CA 1
ATOM 5930 C C . GLU B 1 257 ? 14.148 -5.086 8.992 1 95.62 257 GLU B C 1
ATOM 5932 O O . GLU B 1 257 ? 13.133 -5.551 9.508 1 95.62 257 GLU B O 1
ATOM 5937 N N . ALA B 1 258 ? 14.148 -4.195 7.969 1 97 258 ALA B N 1
ATOM 5938 C CA . ALA B 1 258 ? 12.852 -3.717 7.492 1 97 258 ALA B CA 1
ATOM 5939 C C . ALA B 1 258 ? 12.945 -3.246 6.043 1 97 258 ALA B C 1
ATOM 5941 O O . ALA B 1 258 ? 14.031 -2.941 5.547 1 97 258 ALA B O 1
ATOM 5942 N N . LEU B 1 259 ? 11.836 -3.283 5.336 1 97.25 259 LEU B N 1
ATOM 5943 C CA . LEU B 1 259 ? 11.703 -2.482 4.125 1 97.25 259 LEU B CA 1
ATOM 5944 C C . LEU B 1 259 ? 11.695 -0.993 4.457 1 97.25 259 LEU B C 1
ATOM 5946 O O . LEU B 1 259 ? 11.477 -0.608 5.605 1 97.25 259 LEU B O 1
ATOM 5950 N N . ASP B 1 260 ? 11.914 -0.17 3.422 1 96.38 260 ASP B N 1
ATOM 5951 C CA . ASP B 1 260 ? 11.82 1.273 3.611 1 96.38 260 ASP B CA 1
ATOM 5952 C C . ASP B 1 260 ? 10.508 1.648 4.301 1 96.38 260 ASP B C 1
ATOM 5954 O O . ASP B 1 260 ? 9.461 1.06 4.02 1 96.38 260 ASP B O 1
ATOM 5958 N N . LEU B 1 261 ? 10.57 2.654 5.293 1 97.44 261 LEU B N 1
ATOM 5959 C CA . LEU B 1 261 ? 9.438 3.256 5.988 1 97.44 261 LEU B CA 1
ATOM 5960 C C . LEU B 1 261 ? 8.773 2.246 6.918 1 97.44 261 LEU B C 1
ATOM 5962 O O . LEU B 1 261 ? 7.805 2.574 7.605 1 97.44 261 LEU B O 1
ATOM 5966 N N . GLY B 1 262 ? 9.297 0.998 6.934 1 97.5 262 GLY B N 1
ATOM 5967 C CA . GLY B 1 262 ? 8.758 -0.018 7.824 1 97.5 262 GLY B CA 1
ATOM 5968 C C . GLY B 1 262 ? 7.562 -0.746 7.242 1 97.5 262 GLY B C 1
ATOM 5969 O O . GLY B 1 262 ? 6.754 -1.312 7.98 1 97.5 262 GLY B O 1
ATOM 5970 N N . LEU B 1 263 ? 7.406 -0.797 5.918 1 97.69 263 LEU B N 1
ATOM 5971 C CA . LEU B 1 263 ? 6.316 -1.477 5.227 1 97.69 263 LEU B CA 1
ATOM 5972 C C . LEU B 1 263 ? 6.332 -2.971 5.523 1 97.69 263 LEU B C 1
ATOM 5974 O O . LEU B 1 263 ? 7.398 -3.588 5.586 1 97.69 263 LEU B O 1
ATOM 5978 N N . ARG B 1 264 ? 5.125 -3.506 5.637 1 98.06 264 ARG B N 1
ATOM 5979 C CA . ARG B 1 264 ? 4.988 -4.938 5.891 1 98.06 264 ARG B CA 1
ATOM 5980 C C . ARG B 1 264 ? 3.615 -5.441 5.461 1 98.06 264 ARG B C 1
ATOM 5982 O O . ARG B 1 264 ? 2.887 -4.746 4.75 1 98.06 264 ARG B O 1
ATOM 5989 N N . THR B 1 265 ? 3.309 -6.652 5.871 1 98.38 265 THR B N 1
ATOM 5990 C CA . THR B 1 265 ? 2.059 -7.324 5.543 1 98.38 265 THR B CA 1
ATOM 5991 C C . THR B 1 265 ? 0.863 -6.418 5.82 1 98.38 265 THR B C 1
ATOM 5993 O O . THR B 1 265 ? 0.775 -5.809 6.891 1 98.38 265 THR B O 1
ATOM 5996 N N . GLY B 1 266 ? -0.026 -6.363 4.801 1 97 266 GLY B N 1
ATOM 5997 C CA . GLY B 1 266 ? -1.291 -5.684 5.027 1 97 266 GLY B CA 1
ATOM 5998 C C . GLY B 1 266 ? -1.374 -4.332 4.344 1 97 266 GLY B C 1
ATOM 5999 O O . GLY B 1 266 ? -2.461 -3.77 4.195 1 97 266 GLY B O 1
ATOM 6000 N N . PHE B 1 267 ? -0.239 -3.773 3.889 1 98.31 267 PHE B N 1
ATOM 6001 C CA . PHE B 1 267 ? -0.277 -2.5 3.176 1 98.31 267 PHE B CA 1
ATOM 6002 C C . PHE B 1 267 ? -0.695 -2.705 1.726 1 98.31 267 PHE B C 1
ATOM 6004 O O . PHE B 1 267 ? -0.175 -3.59 1.043 1 98.31 267 PHE B O 1
ATOM 6011 N N . GLY B 1 268 ? -1.582 -1.859 1.269 1 97.81 268 GLY B N 1
ATOM 6012 C CA . GLY B 1 268 ? -2.123 -1.988 -0.075 1 97.81 268 GLY B CA 1
ATOM 6013 C C . GLY B 1 268 ? -3.637 -2.076 -0.104 1 97.81 268 GLY B C 1
ATOM 6014 O O . GLY B 1 268 ? -4.289 -1.959 0.935 1 97.81 268 GLY B O 1
ATOM 6015 N N . ASP B 1 269 ? -4.184 -2.234 -1.316 1 96.38 269 ASP B N 1
ATOM 6016 C CA . ASP B 1 269 ? -5.637 -2.299 -1.451 1 96.38 269 ASP B CA 1
ATOM 6017 C C . ASP B 1 269 ? -6.078 -3.664 -1.971 1 96.38 269 ASP B C 1
ATOM 6019 O O . ASP B 1 269 ? -5.328 -4.641 -1.888 1 96.38 269 ASP B O 1
ATOM 6023 N N . ASP B 1 270 ? -7.301 -3.771 -2.406 1 94.44 270 ASP B N 1
ATOM 6024 C CA . ASP B 1 270 ? -7.906 -5.035 -2.816 1 94.44 270 ASP B CA 1
ATOM 6025 C C . ASP B 1 270 ? -7.316 -5.527 -4.133 1 94.44 270 ASP B C 1
ATOM 6027 O O . ASP B 1 270 ? -7.453 -6.699 -4.484 1 94.44 270 ASP B O 1
ATOM 6031 N N . TRP B 1 271 ? -6.746 -4.621 -4.887 1 97.56 271 TRP B N 1
ATOM 6032 C CA . TRP B 1 271 ? -6.227 -4.98 -6.199 1 97.56 271 TRP B CA 1
ATOM 6033 C C . TRP B 1 271 ? -4.754 -5.363 -6.117 1 97.56 271 TRP B C 1
ATOM 6035 O O . TRP B 1 271 ? -4.312 -6.305 -6.781 1 97.56 271 TRP B O 1
ATOM 6045 N N . LEU B 1 272 ? -4.016 -4.602 -5.355 1 98.62 272 LEU B N 1
ATOM 6046 C CA . LEU B 1 272 ? -2.572 -4.766 -5.223 1 98.62 272 LEU B CA 1
ATOM 6047 C C . LEU B 1 272 ? -2.119 -4.477 -3.795 1 98.62 272 LEU B C 1
ATOM 6049 O O . LEU B 1 272 ? -2.367 -3.387 -3.271 1 98.62 272 LEU B O 1
ATOM 6053 N N . SER B 1 273 ? -1.488 -5.457 -3.137 1 98.56 273 SER B N 1
ATOM 6054 C CA . SER B 1 273 ? -1.077 -5.285 -1.746 1 98.56 273 SER B CA 1
ATOM 6055 C C . SER B 1 273 ? 0.19 -6.078 -1.443 1 98.56 273 SER B C 1
ATOM 6057 O O . SER B 1 273 ? 0.624 -6.902 -2.254 1 98.56 273 SER B O 1
ATOM 6059 N N . LEU B 1 274 ? 0.795 -5.75 -0.326 1 98.44 274 LEU B N 1
ATOM 6060 C CA . LEU B 1 274 ? 1.912 -6.508 0.224 1 98.44 274 LEU B CA 1
ATOM 6061 C C . LEU B 1 274 ? 1.417 -7.586 1.183 1 98.44 274 LEU B C 1
ATOM 6063 O O . LEU B 1 274 ? 0.652 -7.297 2.105 1 98.44 274 LEU B O 1
ATOM 6067 N N . GLY B 1 275 ? 1.791 -8.859 0.907 1 98.38 275 GLY B N 1
ATOM 6068 C CA . GLY B 1 275 ? 1.431 -9.977 1.762 1 98.38 275 GLY B CA 1
ATOM 6069 C C . GLY B 1 275 ? 2.586 -10.484 2.605 1 98.38 275 GLY B C 1
ATOM 6070 O O . GLY B 1 275 ? 3.236 -9.703 3.305 1 98.38 275 GLY B O 1
ATOM 6071 N N . ALA B 1 276 ? 2.863 -11.711 2.543 1 98.69 276 ALA B N 1
ATOM 6072 C CA . ALA B 1 276 ? 3.838 -12.375 3.408 1 98.69 276 ALA B CA 1
ATOM 6073 C C . ALA B 1 276 ? 5.266 -12.055 2.969 1 98.69 276 ALA B C 1
ATOM 6075 O O . ALA B 1 276 ? 5.488 -11.625 1.836 1 98.69 276 ALA B O 1
ATOM 6076 N N . LEU B 1 277 ? 6.152 -12.164 3.891 1 98.56 277 LEU B N 1
ATOM 6077 C CA . LEU B 1 277 ? 7.582 -12.211 3.598 1 98.56 277 LEU B CA 1
ATOM 6078 C C . LEU B 1 277 ? 8 -13.609 3.162 1 98.56 277 LEU B C 1
ATOM 6080 O O . LEU B 1 277 ? 7.812 -14.578 3.9 1 98.56 277 LEU B O 1
ATOM 6084 N N . LYS B 1 278 ? 8.5 -13.711 1.974 1 98.38 278 LYS B N 1
ATOM 6085 C CA . LYS B 1 278 ? 8.883 -15.016 1.44 1 98.38 278 LYS B CA 1
ATOM 6086 C C . LYS B 1 278 ? 10.297 -15.391 1.876 1 98.38 278 LYS B C 1
ATOM 6088 O O . LYS B 1 278 ? 11.234 -14.602 1.712 1 98.38 278 LYS B O 1
ATOM 6093 N N . ILE B 1 279 ? 10.438 -16.562 2.465 1 97.31 279 ILE B N 1
ATOM 6094 C CA . ILE B 1 279 ? 11.719 -17.078 2.924 1 97.31 279 ILE B CA 1
ATOM 6095 C C . ILE B 1 279 ? 11.969 -18.453 2.307 1 97.31 279 ILE B C 1
ATOM 6097 O O . ILE B 1 279 ? 11.078 -19.297 2.279 1 97.31 279 ILE B O 1
ATOM 6101 N N . TYR B 1 280 ? 13.156 -18.656 1.826 1 94.12 280 TYR B N 1
ATOM 6102 C CA . TYR B 1 280 ? 13.531 -19.922 1.19 1 94.12 280 TYR B CA 1
ATOM 6103 C C . TYR B 1 280 ? 14.461 -20.734 2.09 1 94.12 280 TYR B C 1
ATOM 6105 O O . TYR B 1 280 ? 15.617 -20.375 2.287 1 94.12 280 TYR B O 1
ATOM 6113 N N . THR B 1 281 ? 13.969 -21.844 2.553 1 96.5 281 THR B N 1
ATOM 6114 C CA . THR B 1 281 ? 14.797 -22.609 3.475 1 96.5 281 THR B CA 1
ATOM 6115 C C . THR B 1 281 ? 15.555 -23.719 2.732 1 96.5 281 THR B C 1
ATOM 6117 O O . THR B 1 281 ? 16.641 -24.109 3.148 1 96.5 281 THR B O 1
ATOM 6120 N N . ASP B 1 282 ? 14.922 -24.266 1.727 1 93.94 282 ASP B N 1
ATOM 6121 C CA . ASP B 1 282 ? 15.57 -25.328 0.958 1 93.94 282 ASP B CA 1
ATOM 6122 C C . ASP B 1 282 ? 15.164 -25.266 -0.513 1 93.94 282 ASP B C 1
ATOM 6124 O O . ASP B 1 282 ? 14.633 -24.266 -0.973 1 93.94 282 ASP B O 1
ATOM 6128 N N . GLY B 1 283 ? 15.594 -26.375 -1.242 1 89.81 283 GLY B N 1
ATOM 6129 C CA . GLY B 1 283 ? 15.328 -26.422 -2.672 1 89.81 283 GLY B CA 1
ATOM 6130 C C . GLY B 1 283 ? 14.203 -27.375 -3.039 1 89.81 283 GLY B C 1
ATOM 6131 O O . GLY B 1 283 ? 13.219 -27.484 -2.312 1 89.81 283 GLY B O 1
ATOM 6132 N N . GLY B 1 284 ? 14.344 -28.031 -4.242 1 87.31 284 GLY B N 1
ATOM 6133 C CA . GLY B 1 284 ? 13.273 -28.859 -4.781 1 87.31 284 GLY B CA 1
ATOM 6134 C C . GLY B 1 284 ? 13.617 -30.344 -4.793 1 87.31 284 GLY B C 1
ATOM 6135 O O . GLY B 1 284 ? 14.781 -30.719 -4.652 1 87.31 284 GLY B O 1
ATOM 6136 N N . MET B 1 285 ? 12.578 -31.156 -4.957 1 86.19 285 MET B N 1
ATOM 6137 C CA . MET B 1 285 ? 12.719 -32.594 -4.945 1 86.19 285 MET B CA 1
ATOM 6138 C C . MET B 1 285 ? 13.383 -33.094 -6.23 1 86.19 285 MET B C 1
ATOM 6140 O O . MET B 1 285 ? 14.242 -33.969 -6.191 1 86.19 285 MET B O 1
ATOM 6144 N N . MET B 1 286 ? 12.969 -32.469 -7.297 1 75.94 286 MET B N 1
ATOM 6145 C CA . MET B 1 286 ? 13.484 -32.906 -8.586 1 75.94 286 MET B CA 1
ATOM 6146 C C . MET B 1 286 ? 15 -32.812 -8.648 1 75.94 286 MET B C 1
ATOM 6148 O O . MET B 1 286 ? 15.68 -33.719 -9.094 1 75.94 286 MET B O 1
ATOM 6152 N N . ALA B 1 287 ? 15.461 -31.719 -8.148 1 73.38 287 ALA B N 1
ATOM 6153 C CA . ALA B 1 287 ? 16.906 -31.453 -8.164 1 73.38 287 ALA B CA 1
ATOM 6154 C C . ALA B 1 287 ? 17.594 -32.094 -6.961 1 73.38 287 ALA B C 1
ATOM 6156 O O . ALA B 1 287 ? 18.812 -32 -6.816 1 73.38 287 ALA B O 1
ATOM 6157 N N . ARG B 1 288 ? 16.859 -32.75 -6.102 1 85.44 288 ARG B N 1
ATOM 6158 C CA . ARG B 1 288 ? 17.359 -33.406 -4.891 1 85.44 288 ARG B CA 1
ATOM 6159 C C . ARG B 1 288 ? 18.062 -32.406 -3.986 1 85.44 288 ARG B C 1
ATOM 6161 O O . ARG B 1 288 ? 19.125 -32.688 -3.445 1 85.44 288 ARG B O 1
ATOM 6168 N N . THR B 1 289 ? 17.469 -31.219 -3.969 1 86.94 289 THR B N 1
ATOM 6169 C CA . THR B 1 289 ? 18.031 -30.172 -3.117 1 86.94 289 THR B CA 1
ATOM 6170 C C . THR B 1 289 ? 17.078 -29.859 -1.963 1 86.94 289 THR B C 1
ATOM 6172 O O . THR B 1 289 ? 17.422 -29.062 -1.078 1 86.94 289 THR B O 1
ATOM 6175 N N . ALA B 1 290 ? 15.906 -30.484 -1.931 1 94.38 290 ALA B N 1
ATOM 6176 C CA . ALA B 1 290 ? 15.086 -30.422 -0.727 1 94.38 290 ALA B CA 1
ATOM 6177 C C . ALA B 1 290 ? 15.805 -31.031 0.468 1 94.38 290 ALA B C 1
ATOM 6179 O O . ALA B 1 290 ? 16.438 -32.094 0.346 1 94.38 290 ALA B O 1
ATOM 6180 N N . ALA B 1 291 ? 15.797 -30.359 1.595 1 96.62 291 ALA B N 1
ATOM 6181 C CA . ALA B 1 291 ? 16.516 -30.828 2.773 1 96.62 291 ALA B CA 1
ATOM 6182 C C . ALA B 1 291 ? 15.734 -31.906 3.506 1 96.62 291 ALA B C 1
ATOM 6184 O O . ALA B 1 291 ? 14.664 -31.641 4.047 1 96.62 291 ALA B O 1
ATOM 6185 N N . LEU B 1 292 ? 16.297 -33.156 3.627 1 97.88 292 LEU B N 1
ATOM 6186 C CA . LEU B 1 292 ? 15.609 -34.312 4.172 1 97.88 292 LEU B CA 1
ATOM 6187 C C . LEU B 1 292 ? 16.297 -34.812 5.434 1 97.88 292 LEU B C 1
ATOM 6189 O O . LEU B 1 292 ? 17.516 -34.625 5.602 1 97.88 292 LEU B O 1
ATOM 6193 N N . THR B 1 293 ? 15.516 -35.469 6.273 1 97.56 293 THR B N 1
ATOM 6194 C CA . THR B 1 293 ? 16.078 -36.094 7.461 1 97.56 293 THR B CA 1
ATOM 6195 C C . THR B 1 293 ? 16.75 -37.438 7.105 1 97.56 293 THR B C 1
ATOM 6197 O O . THR B 1 293 ? 17.688 -37.844 7.789 1 97.56 293 THR B O 1
ATOM 6200 N N . SER B 1 294 ? 16.281 -38.094 6.082 1 96.81 294 SER B N 1
ATOM 6201 C CA . SER B 1 294 ? 16.859 -39.312 5.543 1 96.81 294 SER B CA 1
ATOM 6202 C C . SER B 1 294 ? 17.25 -39.156 4.078 1 96.81 294 SER B C 1
ATOM 6204 O O . SER B 1 294 ? 16.609 -38.375 3.348 1 96.81 294 SER B O 1
ATOM 6206 N N . PRO B 1 295 ? 18.203 -39.906 3.654 1 96.62 295 PRO B N 1
ATOM 6207 C CA . PRO B 1 295 ? 18.703 -39.688 2.293 1 96.62 295 PRO B CA 1
ATOM 6208 C C . PRO B 1 295 ? 17.656 -40.031 1.226 1 96.62 295 PRO B C 1
ATOM 6210 O O . PRO B 1 295 ? 16.766 -40.844 1.471 1 96.62 295 PRO B O 1
ATOM 6213 N N . TYR B 1 296 ? 17.828 -39.375 0.091 1 94 296 TYR B N 1
ATOM 6214 C CA . TYR B 1 296 ? 17.062 -39.781 -1.081 1 94 296 TYR B CA 1
ATOM 6215 C C . TYR B 1 296 ? 17.266 -41.281 -1.379 1 94 296 TYR B C 1
ATOM 6217 O O . TYR B 1 296 ? 18.344 -41.812 -1.146 1 94 296 TYR B O 1
ATOM 6225 N N . GLU B 1 297 ? 16.25 -41.906 -1.887 1 94.25 297 GLU B N 1
ATOM 6226 C CA . GLU B 1 297 ? 16.312 -43.344 -2.156 1 94.25 297 GLU B CA 1
ATOM 6227 C C . GLU B 1 297 ? 17.484 -43.688 -3.061 1 94.25 297 GLU B C 1
ATOM 6229 O O . GLU B 1 297 ? 17.688 -43.031 -4.098 1 94.25 297 GLU B O 1
ATOM 6234 N N . GLY B 1 298 ? 18.281 -44.625 -2.611 1 92.5 298 GLY B N 1
ATOM 6235 C CA . GLY B 1 298 ? 19.391 -45.094 -3.412 1 92.5 298 GLY B CA 1
ATOM 6236 C C . GLY B 1 298 ? 20.625 -44.219 -3.326 1 92.5 298 GLY B C 1
ATOM 6237 O O . GLY B 1 298 ? 21.594 -44.438 -4.059 1 92.5 298 GLY B O 1
ATOM 6238 N N . THR B 1 299 ? 20.547 -43.156 -2.5 1 94.06 299 THR B N 1
ATOM 6239 C CA . THR B 1 299 ? 21.688 -42.281 -2.377 1 94.06 299 THR B CA 1
ATOM 6240 C C . THR B 1 299 ? 22.016 -42.031 -0.909 1 94.06 299 THR B C 1
ATOM 6242 O O . THR B 1 299 ? 21.344 -42.531 -0.016 1 94.06 299 THR B O 1
ATOM 6245 N N . ASP B 1 300 ? 23.125 -41.312 -0.669 1 95.25 300 ASP B N 1
ATOM 6246 C CA . ASP B 1 300 ? 23.484 -40.844 0.665 1 95.25 300 ASP B CA 1
ATOM 6247 C C . ASP B 1 300 ? 23.234 -39.344 0.797 1 95.25 300 ASP B C 1
ATOM 6249 O O . ASP B 1 300 ? 23.609 -38.719 1.806 1 95.25 300 ASP B O 1
ATOM 6253 N N . ASP B 1 301 ? 22.641 -38.812 -0.168 1 93.31 301 ASP B N 1
ATOM 6254 C CA . ASP B 1 301 ? 22.391 -37.375 -0.227 1 93.31 301 ASP B CA 1
ATOM 6255 C C . ASP B 1 301 ? 21.094 -37 0.488 1 93.31 301 ASP B C 1
ATOM 6257 O O . ASP B 1 301 ? 20.047 -37.562 0.189 1 93.31 301 ASP B O 1
ATOM 6261 N N . THR B 1 302 ? 21.156 -36.031 1.419 1 96.5 302 THR B N 1
ATOM 6262 C CA . THR B 1 302 ? 19.984 -35.625 2.188 1 96.5 302 THR B CA 1
ATOM 6263 C C . THR B 1 302 ? 19.531 -34.25 1.781 1 96.5 302 THR B C 1
ATOM 6265 O O . THR B 1 302 ? 18.781 -33.594 2.51 1 96.5 302 THR B O 1
ATOM 6268 N N . GLY B 1 303 ? 20.016 -33.75 0.656 1 93.94 303 GLY B N 1
ATOM 6269 C CA . GLY B 1 303 ? 19.703 -32.406 0.241 1 93.94 303 GLY B CA 1
ATOM 6270 C C . GLY B 1 303 ? 20.422 -31.344 1.046 1 93.94 303 GLY B C 1
ATOM 6271 O O . GLY B 1 303 ? 21.5 -31.609 1.597 1 93.94 303 GLY B O 1
ATOM 6272 N N . ARG B 1 304 ? 19.938 -29.984 0.967 1 91.94 304 ARG B N 1
ATOM 6273 C CA . ARG B 1 304 ? 20.656 -28.906 1.639 1 91.94 304 ARG B CA 1
ATOM 6274 C C . ARG B 1 304 ? 19.734 -27.734 1.928 1 91.94 304 ARG B C 1
ATOM 6276 O O . ARG B 1 304 ? 18.703 -27.562 1.265 1 91.94 304 ARG B O 1
ATOM 6283 N N . PHE B 1 305 ? 20.141 -27.047 2.922 1 94.5 305 PHE B N 1
ATOM 6284 C CA . PHE B 1 305 ? 19.5 -25.766 3.176 1 94.5 305 PHE B CA 1
ATOM 6285 C C . PHE B 1 305 ? 20 -24.719 2.193 1 94.5 305 PHE B C 1
ATOM 6287 O O . PHE B 1 305 ? 21.109 -24.828 1.664 1 94.5 305 PHE B O 1
ATOM 6294 N N . GLN B 1 306 ? 19.156 -23.766 1.91 1 90.19 306 GLN B N 1
ATOM 6295 C CA . GLN B 1 306 ? 19.5 -22.688 0.984 1 90.19 306 GLN B CA 1
ATOM 6296 C C . GLN B 1 306 ? 20.531 -21.75 1.593 1 90.19 306 GLN B C 1
ATOM 6298 O O . GLN B 1 306 ? 21.203 -21 0.873 1 90.19 306 GLN B O 1
ATOM 6303 N N . ASP B 1 307 ? 20.625 -21.641 2.891 1 90.44 307 ASP B N 1
ATOM 6304 C CA . ASP B 1 307 ? 21.531 -20.797 3.66 1 90.44 307 ASP B CA 1
ATOM 6305 C C . ASP B 1 307 ? 21.859 -21.422 5.012 1 90.44 307 ASP B C 1
ATOM 6307 O O . ASP B 1 307 ? 21.344 -22.484 5.344 1 90.44 307 ASP B O 1
ATOM 6311 N N . ASP B 1 308 ? 22.766 -20.766 5.746 1 95 308 ASP B N 1
ATOM 6312 C CA . ASP B 1 308 ? 23.078 -21.203 7.109 1 95 308 ASP B CA 1
ATOM 6313 C C . ASP B 1 308 ? 21.797 -21.281 7.953 1 95 308 ASP B C 1
ATOM 6315 O O . ASP B 1 308 ? 21.016 -20.328 7.988 1 95 308 ASP B O 1
ATOM 6319 N N . PRO B 1 309 ? 21.531 -22.516 8.586 1 97.19 309 PRO B N 1
ATOM 6320 C CA . PRO B 1 309 ? 20.312 -22.688 9.367 1 97.19 309 PRO B CA 1
ATOM 6321 C C . PRO B 1 309 ? 20.109 -21.594 10.414 1 97.19 309 PRO B C 1
ATOM 6323 O O . PRO B 1 309 ? 18.969 -21.203 10.68 1 97.19 309 PRO B O 1
ATOM 6326 N N . GLU B 1 310 ? 21.141 -21.125 11 1 97.38 310 GLU B N 1
ATOM 6327 C CA . GLU B 1 310 ? 21.016 -20.062 12.008 1 97.38 310 GLU B CA 1
ATOM 6328 C C . GLU B 1 310 ? 20.531 -18.766 11.383 1 97.38 310 GLU B C 1
ATOM 6330 O O . GLU B 1 310 ? 19.734 -18.047 11.969 1 97.38 310 GLU B O 1
ATOM 6335 N N . ARG B 1 311 ? 21.078 -18.5 10.227 1 95.81 311 ARG B N 1
ATOM 6336 C CA . ARG B 1 311 ? 20.656 -17.297 9.516 1 95.81 311 ARG B CA 1
ATOM 6337 C C . ARG B 1 311 ? 19.203 -17.406 9.086 1 95.81 311 ARG B C 1
ATOM 6339 O O . ARG B 1 311 ? 18.453 -16.422 9.18 1 95.81 311 ARG B O 1
ATOM 6346 N N . LEU B 1 312 ? 18.859 -18.562 8.633 1 97.12 312 LEU B N 1
ATOM 6347 C CA . LEU B 1 312 ? 17.484 -18.797 8.242 1 97.12 312 LEU B CA 1
ATOM 6348 C C . LEU B 1 312 ? 16.547 -18.625 9.43 1 97.12 312 LEU B C 1
ATOM 6350 O O . LEU B 1 312 ? 15.508 -17.969 9.336 1 97.12 312 LEU B O 1
ATOM 6354 N N . THR B 1 313 ? 16.953 -19.219 10.531 1 98.25 313 THR B N 1
ATOM 6355 C CA . THR B 1 313 ? 16.156 -19.125 11.75 1 98.25 313 THR B CA 1
ATOM 6356 C C . THR B 1 313 ? 16.016 -17.656 12.18 1 98.25 313 THR B C 1
ATOM 6358 O O . THR B 1 313 ? 14.914 -17.219 12.523 1 98.25 313 THR B O 1
ATOM 6361 N N . ARG B 1 314 ? 17.094 -16.922 12.125 1 96.75 314 ARG B N 1
ATOM 6362 C CA . ARG B 1 314 ? 17.062 -15.516 12.508 1 96.75 314 ARG B CA 1
ATOM 6363 C C . ARG B 1 314 ? 16.125 -14.727 11.609 1 96.75 314 ARG B C 1
ATOM 6365 O O . ARG B 1 314 ? 15.383 -13.867 12.078 1 96.75 314 ARG B O 1
ATOM 6372 N N . LEU B 1 315 ? 16.203 -14.984 10.367 1 96.62 315 LEU B N 1
ATOM 6373 C CA . LEU B 1 315 ? 15.336 -14.289 9.414 1 96.62 315 LEU B CA 1
ATOM 6374 C C . LEU B 1 315 ? 13.867 -14.555 9.711 1 96.62 315 LEU B C 1
ATOM 6376 O O . LEU B 1 315 ? 13.047 -13.641 9.672 1 96.62 315 LEU B O 1
ATOM 6380 N N . ILE B 1 316 ? 13.531 -15.797 10.016 1 98.44 316 ILE B N 1
ATOM 6381 C CA . ILE B 1 316 ? 12.156 -16.172 10.344 1 98.44 316 ILE B CA 1
ATOM 6382 C C . ILE B 1 316 ? 11.719 -15.461 11.625 1 98.44 316 ILE B C 1
ATOM 6384 O O . ILE B 1 316 ? 10.656 -14.844 11.664 1 98.44 316 ILE B O 1
ATOM 6388 N N . VAL B 1 317 ? 12.523 -15.508 12.586 1 97.81 317 VAL B N 1
ATOM 6389 C CA . VAL B 1 317 ? 12.195 -14.906 13.875 1 97.81 317 VAL B CA 1
ATOM 6390 C C . VAL B 1 317 ? 12.078 -13.391 13.727 1 97.81 317 VAL B C 1
ATOM 6392 O O . VAL B 1 317 ? 11.102 -12.789 14.188 1 97.81 317 VAL B O 1
ATOM 6395 N N . ASP B 1 318 ? 13.055 -12.812 13.055 1 95.94 318 ASP B N 1
ATOM 6396 C CA . ASP B 1 318 ? 13.055 -11.367 12.852 1 95.94 318 ASP B CA 1
ATOM 6397 C C . ASP B 1 318 ? 11.805 -10.922 12.086 1 95.94 318 ASP B C 1
ATOM 6399 O O . ASP B 1 318 ? 11.188 -9.914 12.43 1 95.94 318 ASP B O 1
ATOM 6403 N N . GLY B 1 319 ? 11.477 -11.672 11.016 1 97.94 319 GLY B N 1
ATOM 6404 C CA . GLY B 1 319 ? 10.266 -11.352 10.281 1 97.94 319 GLY B CA 1
ATOM 6405 C C . GLY B 1 319 ? 9.016 -11.383 11.141 1 97.94 319 GLY B C 1
ATOM 6406 O O . GLY B 1 319 ? 8.172 -10.484 11.039 1 97.94 319 GLY B O 1
ATOM 6407 N N . HIS B 1 320 ? 8.914 -12.383 11.992 1 98.25 320 HIS B N 1
ATOM 6408 C CA . HIS B 1 320 ? 7.797 -12.5 12.922 1 98.25 320 HIS B CA 1
ATOM 6409 C C . HIS B 1 320 ? 7.754 -11.328 13.891 1 98.25 320 HIS B C 1
ATOM 6411 O O . HIS B 1 320 ? 6.695 -10.727 14.102 1 98.25 320 HIS B O 1
ATOM 6417 N N . LEU B 1 321 ? 8.867 -10.969 14.422 1 96.44 321 LEU B N 1
ATOM 6418 C CA . LEU B 1 321 ? 8.945 -9.891 15.406 1 96.44 321 LEU B CA 1
ATOM 6419 C C . LEU B 1 321 ? 8.602 -8.547 14.766 1 96.44 321 LEU B C 1
ATOM 6421 O O . LEU B 1 321 ? 8.039 -7.668 15.422 1 96.44 321 LEU B O 1
ATOM 6425 N N . ALA B 1 322 ? 8.914 -8.43 13.508 1 96.69 322 ALA B N 1
ATOM 6426 C CA . ALA B 1 322 ? 8.68 -7.184 12.781 1 96.69 322 ALA B CA 1
ATOM 6427 C C . ALA B 1 322 ? 7.227 -7.066 12.336 1 96.69 322 ALA B C 1
ATOM 6429 O O . ALA B 1 322 ? 6.82 -6.047 11.781 1 96.69 322 ALA B O 1
ATOM 6430 N N . GLY B 1 323 ? 6.441 -8.117 12.508 1 97.19 323 GLY B N 1
ATOM 6431 C CA . GLY B 1 323 ? 5.012 -8.031 12.25 1 97.19 323 GLY B CA 1
ATOM 6432 C C . GLY B 1 323 ? 4.605 -8.633 10.914 1 97.19 323 GLY B C 1
ATOM 6433 O O . GLY B 1 323 ? 3.439 -8.547 10.523 1 97.19 323 GLY B O 1
ATOM 6434 N N . TRP B 1 324 ? 5.523 -9.289 10.219 1 98.56 324 TRP B N 1
ATOM 6435 C CA . TRP B 1 324 ? 5.223 -9.906 8.93 1 98.56 324 TRP B CA 1
ATOM 6436 C C . TRP B 1 324 ? 4.406 -11.188 9.117 1 98.56 324 TRP B C 1
ATOM 6438 O O . TRP B 1 324 ? 4.594 -11.906 10.102 1 98.56 324 TRP B O 1
ATOM 6448 N N . GLN B 1 325 ? 3.461 -11.43 8.211 1 98.81 325 GLN B N 1
ATOM 6449 C CA . GLN B 1 325 ? 3.18 -12.828 7.883 1 98.81 325 GLN B CA 1
ATOM 6450 C C . GLN B 1 325 ? 4.355 -13.469 7.148 1 98.81 325 GLN B C 1
ATOM 6452 O O . GLN B 1 325 ? 4.996 -12.828 6.312 1 98.81 325 GLN B O 1
ATOM 6457 N N . LEU B 1 326 ? 4.602 -14.703 7.5 1 98.88 326 LEU B N 1
ATOM 6458 C CA . LEU B 1 326 ? 5.734 -15.359 6.859 1 98.88 326 LEU B CA 1
ATOM 6459 C C . LEU B 1 326 ? 5.262 -16.453 5.914 1 98.88 326 LEU B C 1
ATOM 6461 O O . LEU B 1 326 ? 4.316 -17.188 6.227 1 98.88 326 LEU B O 1
ATOM 6465 N N . ALA B 1 327 ? 5.797 -16.516 4.742 1 98.88 327 ALA B N 1
ATOM 6466 C CA . ALA B 1 327 ? 5.684 -17.641 3.803 1 98.88 327 ALA B CA 1
ATOM 6467 C C . ALA B 1 327 ? 7.008 -18.375 3.662 1 98.88 327 ALA B C 1
ATOM 6469 O O . ALA B 1 327 ? 7.863 -17.984 2.861 1 98.88 327 ALA B O 1
ATOM 6470 N N . VAL B 1 328 ? 7.145 -19.438 4.395 1 98.81 328 VAL B N 1
ATOM 6471 C CA . VAL B 1 328 ? 8.422 -20.125 4.492 1 98.81 328 VAL B CA 1
ATOM 6472 C C . VAL B 1 328 ? 8.422 -21.344 3.566 1 98.81 328 VAL B C 1
ATOM 6474 O O . VAL B 1 328 ? 7.641 -22.281 3.756 1 98.81 328 VAL B O 1
ATOM 6477 N N . HIS B 1 329 ? 9.242 -21.25 2.594 1 97.94 329 HIS B N 1
ATOM 6478 C CA . HIS B 1 329 ? 9.445 -22.375 1.684 1 97.94 329 HIS B CA 1
ATOM 6479 C C . HIS B 1 329 ? 10.094 -23.547 2.398 1 97.94 329 HIS B C 1
ATOM 6481 O O . HIS B 1 329 ? 11.219 -23.438 2.893 1 97.94 329 HIS B O 1
ATOM 6487 N N . ALA B 1 330 ? 9.422 -24.672 2.451 1 98.31 330 ALA B N 1
ATOM 6488 C CA . ALA B 1 330 ? 9.93 -25.906 3.039 1 98.31 330 ALA B CA 1
ATOM 6489 C C . ALA B 1 330 ? 9.391 -27.125 2.305 1 98.31 330 ALA B C 1
ATOM 6491 O O . ALA B 1 330 ? 8.273 -27.578 2.578 1 98.31 330 ALA B O 1
ATOM 6492 N N . ILE B 1 331 ? 10.203 -27.719 1.486 1 97.19 331 ILE B N 1
ATOM 6493 C CA . ILE B 1 331 ? 9.789 -28.891 0.724 1 97.19 331 ILE B CA 1
ATOM 6494 C C . ILE B 1 331 ? 10.195 -30.156 1.469 1 97.19 331 ILE B C 1
ATOM 6496 O O . ILE B 1 331 ? 9.398 -31.078 1.602 1 97.19 331 ILE B O 1
ATOM 6500 N N . GLY B 1 332 ? 11.406 -30.219 1.96 1 97.88 332 GLY B N 1
ATOM 6501 C CA . GLY B 1 332 ? 11.859 -31.391 2.695 1 97.88 332 GLY B CA 1
ATOM 6502 C C . GLY B 1 332 ? 11.43 -31.391 4.148 1 97.88 332 GLY B C 1
ATOM 6503 O O . GLY B 1 332 ? 11.211 -30.328 4.734 1 97.88 332 GLY B O 1
ATOM 6504 N N . ASP B 1 333 ? 11.383 -32.594 4.734 1 98.5 333 ASP B N 1
ATOM 6505 C CA . ASP B 1 333 ? 10.938 -32.719 6.117 1 98.5 333 ASP B CA 1
ATOM 6506 C C . ASP B 1 333 ? 11.93 -32.062 7.082 1 98.5 333 ASP B C 1
ATOM 6508 O O . ASP B 1 333 ? 11.547 -31.594 8.148 1 98.5 333 ASP B O 1
ATOM 6512 N N . ARG B 1 334 ? 13.227 -32.062 6.754 1 98.69 334 ARG B N 1
ATOM 6513 C CA . ARG B 1 334 ? 14.211 -31.375 7.574 1 98.69 334 ARG B CA 1
ATOM 6514 C C . ARG B 1 334 ? 14.008 -29.859 7.516 1 98.69 334 ARG B C 1
ATOM 6516 O O . ARG B 1 334 ? 14.164 -29.172 8.523 1 98.69 334 ARG B O 1
ATOM 6523 N N . ALA B 1 335 ? 13.742 -29.328 6.348 1 98.62 335 ALA B N 1
ATOM 6524 C CA . ALA B 1 335 ? 13.406 -27.922 6.191 1 98.62 335 ALA B CA 1
ATOM 6525 C C . ALA B 1 335 ? 12.148 -27.562 6.98 1 98.62 335 ALA B C 1
ATOM 6527 O O . ALA B 1 335 ? 12.078 -26.5 7.598 1 98.62 335 ALA B O 1
ATOM 6528 N N . ALA B 1 336 ? 11.188 -28.453 6.965 1 98.88 336 ALA B N 1
ATOM 6529 C CA . ALA B 1 336 ? 9.969 -28.234 7.75 1 98.88 336 ALA B CA 1
ATOM 6530 C C . ALA B 1 336 ? 10.289 -28.172 9.242 1 98.88 336 ALA B C 1
ATOM 6532 O O . ALA B 1 336 ? 9.734 -27.344 9.961 1 98.88 336 ALA B O 1
ATOM 6533 N N . ASP B 1 337 ? 11.148 -29.047 9.68 1 98.81 337 ASP B N 1
ATOM 6534 C CA . ASP B 1 337 ? 11.578 -28.984 11.07 1 98.81 337 ASP B CA 1
ATOM 6535 C C . ASP B 1 337 ? 12.164 -27.625 11.406 1 98.81 337 ASP B C 1
ATOM 6537 O O . ASP B 1 337 ? 11.812 -27.031 12.43 1 98.81 337 ASP B O 1
ATOM 6541 N N . LEU B 1 338 ? 13.039 -27.141 10.57 1 98.81 338 LEU B N 1
ATOM 6542 C CA . LEU B 1 338 ? 13.672 -25.859 10.805 1 98.81 338 LEU B CA 1
ATOM 6543 C C . LEU B 1 338 ? 12.633 -24.734 10.875 1 98.81 338 LEU B C 1
ATOM 6545 O O . LEU B 1 338 ? 12.664 -23.906 11.781 1 98.81 338 LEU B O 1
ATOM 6549 N N . ALA B 1 339 ? 11.766 -24.719 9.945 1 98.88 339 ALA B N 1
ATOM 6550 C CA . ALA B 1 339 ? 10.719 -23.703 9.891 1 98.88 339 ALA B CA 1
ATOM 6551 C C . ALA B 1 339 ? 9.844 -23.734 11.141 1 98.88 339 ALA B C 1
ATOM 6553 O O . ALA B 1 339 ? 9.609 -22.703 11.773 1 98.88 339 ALA B O 1
ATOM 6554 N N . LEU B 1 340 ? 9.375 -24.938 11.516 1 98.88 340 LEU B N 1
ATOM 6555 C CA . LEU B 1 340 ? 8.492 -25.109 12.664 1 98.88 340 LEU B CA 1
ATOM 6556 C C . LEU B 1 340 ? 9.211 -24.719 13.953 1 98.88 340 LEU B C 1
ATOM 6558 O O . LEU B 1 340 ? 8.633 -24.047 14.805 1 98.88 340 LEU B O 1
ATOM 6562 N N . ASP B 1 341 ? 10.484 -25.156 14.07 1 98.88 341 ASP B N 1
ATOM 6563 C CA . ASP B 1 341 ? 11.273 -24.797 15.242 1 98.88 341 ASP B CA 1
ATOM 6564 C C . ASP B 1 341 ? 11.414 -23.281 15.344 1 98.88 341 ASP B C 1
ATOM 6566 O O . ASP B 1 341 ? 11.25 -22.703 16.422 1 98.88 341 ASP B O 1
ATOM 6570 N N . ALA B 1 342 ? 11.758 -22.656 14.273 1 98.81 342 ALA B N 1
ATOM 6571 C CA . ALA B 1 342 ? 11.953 -21.219 14.242 1 98.81 342 ALA B CA 1
ATOM 6572 C C . ALA B 1 342 ? 10.656 -20.484 14.586 1 98.81 342 ALA B C 1
ATOM 6574 O O . ALA B 1 342 ? 10.664 -19.5 15.344 1 98.81 342 ALA B O 1
ATOM 6575 N N . LEU B 1 343 ? 9.555 -20.906 14.078 1 98.81 343 LEU B N 1
ATOM 6576 C CA . LEU B 1 343 ? 8.258 -20.281 14.336 1 98.81 343 LEU B CA 1
ATOM 6577 C C . LEU B 1 343 ? 7.855 -20.453 15.797 1 98.81 343 LEU B C 1
ATOM 6579 O O . LEU B 1 343 ? 7.273 -19.562 16.391 1 98.81 343 LEU B O 1
ATOM 6583 N N . GLU B 1 344 ? 8.094 -21.656 16.281 1 98.75 344 GLU B N 1
ATOM 6584 C CA . GLU B 1 344 ? 7.836 -21.891 17.703 1 98.75 344 GLU B CA 1
ATOM 6585 C C . GLU B 1 344 ? 8.633 -20.922 18.578 1 98.75 344 GLU B C 1
ATOM 6587 O O . GLU B 1 344 ? 8.094 -20.328 19.516 1 98.75 344 GLU B O 1
ATOM 6592 N N . ARG B 1 345 ? 9.867 -20.797 18.25 1 98.44 345 ARG B N 1
ATOM 6593 C CA . ARG B 1 345 ? 10.719 -19.844 18.969 1 98.44 345 ARG B CA 1
ATOM 6594 C C . ARG B 1 345 ? 10.172 -18.422 18.844 1 98.44 345 ARG B C 1
ATOM 6596 O O . ARG B 1 345 ? 10.102 -17.703 19.844 1 98.44 345 ARG B O 1
ATOM 6603 N N . ALA B 1 346 ? 9.828 -18.016 17.641 1 98.25 346 ALA B N 1
ATOM 6604 C CA . ALA B 1 346 ? 9.297 -16.688 17.391 1 98.25 346 ALA B CA 1
ATOM 6605 C C . ALA B 1 346 ? 8.047 -16.422 18.234 1 98.25 346 ALA B C 1
ATOM 6607 O O . ALA B 1 346 ? 7.918 -15.359 18.859 1 98.25 346 ALA B O 1
ATOM 6608 N N . GLN B 1 347 ? 7.137 -17.391 18.266 1 98.38 347 GLN B N 1
ATOM 6609 C CA . GLN B 1 347 ? 5.883 -17.25 19 1 98.38 347 GLN B CA 1
ATOM 6610 C C . GLN B 1 347 ? 6.129 -17.172 20.5 1 98.38 347 GLN B C 1
ATOM 6612 O O . GLN B 1 347 ? 5.371 -16.516 21.219 1 98.38 347 GLN B O 1
ATOM 6617 N N . LYS B 1 348 ? 7.125 -17.812 20.953 1 97.94 348 LYS B N 1
ATOM 6618 C CA . LYS B 1 348 ? 7.488 -17.734 22.375 1 97.94 348 LYS B CA 1
ATOM 6619 C C . LYS B 1 348 ? 8.008 -16.344 22.719 1 97.94 348 LYS B C 1
ATOM 6621 O O . LYS B 1 348 ? 7.695 -15.812 23.781 1 97.94 348 LYS B O 1
ATOM 6626 N N . LEU B 1 349 ? 8.773 -15.781 21.828 1 96.81 349 LEU B N 1
ATOM 6627 C CA . LEU B 1 349 ? 9.352 -14.461 22.062 1 96.81 349 LEU B CA 1
ATOM 6628 C C . LEU B 1 349 ? 8.273 -13.383 22 1 96.81 349 LEU B C 1
ATOM 6630 O O . LEU B 1 349 ? 8.273 -12.453 22.812 1 96.81 349 LEU B O 1
ATOM 6634 N N . LYS B 1 350 ? 7.395 -13.438 21.031 1 96.81 350 LYS B N 1
ATOM 6635 C CA . LYS B 1 350 ? 6.285 -12.508 20.859 1 96.81 350 LYS B CA 1
ATOM 6636 C C . LYS B 1 350 ? 5.043 -13.219 20.312 1 96.81 350 LYS B C 1
ATOM 6638 O O . LYS B 1 350 ? 4.879 -13.359 19.109 1 96.81 350 LYS B O 1
ATOM 6643 N N . PRO B 1 351 ? 4.188 -13.586 21.25 1 97.56 351 PRO B N 1
ATOM 6644 C CA . PRO B 1 351 ? 2.986 -14.305 20.812 1 97.56 351 PRO B CA 1
ATOM 6645 C C . PRO B 1 351 ? 2.104 -13.461 19.891 1 97.56 351 PRO B C 1
ATOM 6647 O O . PRO B 1 351 ? 1.758 -12.328 20.219 1 97.56 351 PRO B O 1
ATOM 6650 N N . ARG B 1 352 ? 1.812 -13.961 18.719 1 96.88 352 ARG B N 1
ATOM 6651 C CA . ARG B 1 352 ? 0.877 -13.406 17.75 1 96.88 352 ARG B CA 1
ATOM 6652 C C . ARG B 1 352 ? -0.111 -14.469 17.281 1 96.88 352 ARG B C 1
ATOM 6654 O O . ARG B 1 352 ? 0.11 -15.117 16.25 1 96.88 352 ARG B O 1
ATOM 6661 N N . PRO B 1 353 ? -1.196 -14.523 17.922 1 93.5 353 PRO B N 1
ATOM 6662 C CA . PRO B 1 353 ? -2.129 -15.617 17.625 1 93.5 353 PRO B CA 1
ATOM 6663 C C . PRO B 1 353 ? -2.695 -15.531 16.203 1 93.5 353 PRO B C 1
ATOM 6665 O O . PRO B 1 353 ? -3.086 -16.562 15.633 1 93.5 353 PRO B O 1
ATOM 6668 N N . ASP B 1 354 ? -2.711 -14.391 15.609 1 94.56 354 ASP B N 1
ATOM 6669 C CA . ASP B 1 354 ? -3.297 -14.258 14.273 1 94.56 354 ASP B CA 1
ATOM 6670 C C . ASP B 1 354 ? -2.229 -13.938 13.234 1 94.56 354 ASP B C 1
ATOM 6672 O O . ASP B 1 354 ? -2.488 -13.219 12.266 1 94.56 354 ASP B O 1
ATOM 6676 N N . ALA B 1 355 ? -0.992 -14.5 13.453 1 96.31 355 ALA B N 1
ATOM 6677 C CA . ALA B 1 355 ? 0.091 -14.234 12.508 1 96.31 355 ALA B CA 1
ATOM 6678 C C . ALA B 1 355 ? -0.173 -14.906 11.164 1 96.31 355 ALA B C 1
ATOM 6680 O O . ALA B 1 355 ? 0.276 -14.422 10.125 1 96.31 355 ALA B O 1
ATOM 6681 N N . ARG B 1 356 ? -0.869 -16.125 11.195 1 97.56 356 ARG B N 1
ATOM 6682 C CA . ARG B 1 356 ? -1.271 -16.875 10.008 1 97.56 356 ARG B CA 1
ATOM 6683 C C . ARG B 1 356 ? -0.078 -17.141 9.094 1 97.56 356 ARG B C 1
ATOM 6685 O O . ARG B 1 356 ? -0.153 -16.906 7.887 1 97.56 356 ARG B O 1
ATOM 6692 N N . HIS B 1 357 ? 1.021 -17.547 9.734 1 98.88 357 HIS B N 1
ATOM 6693 C CA . HIS B 1 357 ? 2.166 -17.938 8.914 1 98.88 357 HIS B CA 1
ATOM 6694 C C . HIS B 1 357 ? 1.818 -19.094 7.988 1 98.88 357 HIS B C 1
ATOM 6696 O O . HIS B 1 357 ? 0.853 -19.828 8.234 1 98.88 357 HIS B O 1
ATOM 6702 N N . ARG B 1 358 ? 2.559 -19.188 6.918 1 98.81 358 ARG B N 1
ATOM 6703 C CA . ARG B 1 358 ? 2.379 -20.188 5.871 1 98.81 358 ARG B CA 1
ATOM 6704 C C . ARG B 1 358 ? 3.648 -21 5.676 1 98.81 358 ARG B C 1
ATOM 6706 O O . ARG B 1 358 ? 4.758 -20.469 5.73 1 98.81 358 ARG B O 1
ATOM 6713 N N . ILE B 1 359 ? 3.52 -22.25 5.52 1 98.88 359 ILE B N 1
ATOM 6714 C CA . ILE B 1 359 ? 4.598 -23.078 4.984 1 98.88 359 ILE B CA 1
ATOM 6715 C C . ILE B 1 359 ? 4.312 -23.406 3.521 1 98.88 359 ILE B C 1
ATOM 6717 O O . ILE B 1 359 ? 3.332 -24.094 3.213 1 98.88 359 ILE B O 1
ATOM 6721 N N . GLU B 1 360 ? 5.109 -22.875 2.686 1 98.69 360 GLU B N 1
ATOM 6722 C CA . GLU B 1 360 ? 4.957 -23.062 1.244 1 98.69 360 GLU B CA 1
ATOM 6723 C C . GLU B 1 360 ? 5.43 -24.453 0.812 1 98.69 360 GLU B C 1
ATOM 6725 O O . GLU B 1 360 ? 6.426 -24.953 1.328 1 98.69 360 GLU B O 1
ATOM 6730 N N . HIS B 1 361 ? 4.703 -25.031 -0.092 1 98 361 HIS B N 1
ATOM 6731 C CA . HIS B 1 361 ? 4.926 -26.359 -0.649 1 98 361 HIS B CA 1
ATOM 6732 C C . HIS B 1 361 ? 4.57 -27.453 0.358 1 98 361 HIS B C 1
ATOM 6734 O O . HIS B 1 361 ? 3.723 -28.312 0.083 1 98 361 HIS B O 1
ATOM 6740 N N . ALA B 1 362 ? 5.18 -27.266 1.573 1 98.62 362 ALA B N 1
ATOM 6741 C CA . ALA B 1 362 ? 4.973 -28.344 2.529 1 98.62 362 ALA B CA 1
ATOM 6742 C C . ALA B 1 362 ? 5.082 -29.703 1.85 1 98.62 362 ALA B C 1
ATOM 6744 O O . ALA B 1 362 ? 4.188 -30.547 1.975 1 98.62 362 ALA B O 1
ATOM 6745 N N . GLY B 1 363 ? 6.16 -29.953 1.204 1 97.88 363 GLY B N 1
ATOM 6746 C CA . GLY B 1 363 ? 6.324 -31 0.217 1 97.88 363 GLY B CA 1
ATOM 6747 C C . GLY B 1 363 ? 6.371 -32.375 0.829 1 97.88 363 GLY B C 1
ATOM 6748 O O . GLY B 1 363 ? 5.703 -33.312 0.352 1 97.88 363 GLY B O 1
ATOM 6749 N N . LEU B 1 364 ? 7.203 -32.594 1.75 1 98.25 364 LEU B N 1
ATOM 6750 C CA . LEU B 1 364 ? 7.344 -33.844 2.502 1 98.25 364 LEU B CA 1
ATOM 6751 C C . LEU B 1 364 ? 7.195 -33.594 4 1 98.25 364 LEU B C 1
ATOM 6753 O O . LEU B 1 364 ? 8.133 -33.125 4.648 1 98.25 364 LEU B O 1
ATOM 6757 N N . ILE B 1 365 ? 6.039 -33.969 4.539 1 98.69 365 ILE B N 1
ATOM 6758 C CA . ILE B 1 365 ? 5.734 -33.656 5.934 1 98.69 365 ILE B CA 1
ATOM 6759 C C . ILE B 1 365 ? 5.531 -34.969 6.711 1 98.69 365 ILE B C 1
ATOM 6761 O O . ILE B 1 365 ? 4.578 -35.719 6.453 1 98.69 365 ILE B O 1
ATOM 6765 N N . ARG B 1 366 ? 6.379 -35.188 7.652 1 98.25 366 ARG B N 1
ATOM 6766 C CA . ARG B 1 366 ? 6.293 -36.375 8.484 1 98.25 366 ARG B CA 1
ATOM 6767 C C . ARG B 1 366 ? 5.07 -36.344 9.391 1 98.25 366 ARG B C 1
ATOM 6769 O O . ARG B 1 366 ? 4.598 -35.25 9.75 1 98.25 366 ARG B O 1
ATOM 6776 N N . PRO B 1 367 ? 4.578 -37.531 9.75 1 97.81 367 PRO B N 1
ATOM 6777 C CA . PRO B 1 367 ? 3.4 -37.594 10.617 1 97.81 367 PRO B CA 1
ATOM 6778 C C . PRO B 1 367 ? 3.58 -36.781 11.906 1 97.81 367 PRO B C 1
ATOM 6780 O O . PRO B 1 367 ? 2.635 -36.156 12.375 1 97.81 367 PRO B O 1
ATOM 6783 N N . ASP B 1 368 ? 4.758 -36.781 12.477 1 98.31 368 ASP B N 1
ATOM 6784 C CA . ASP B 1 368 ? 4.98 -36.125 13.758 1 98.31 368 ASP B CA 1
ATOM 6785 C C . ASP B 1 368 ? 4.961 -34.594 13.594 1 98.31 368 ASP B C 1
ATOM 6787 O O . ASP B 1 368 ? 4.867 -33.875 14.578 1 98.31 368 ASP B O 1
ATOM 6791 N N . GLN B 1 369 ? 5.062 -34.125 12.43 1 98.75 369 GLN B N 1
ATOM 6792 C CA . GLN B 1 369 ? 5.09 -32.688 12.164 1 98.75 369 GLN B CA 1
ATOM 6793 C C . GLN B 1 369 ? 3.676 -32.125 12.039 1 98.75 369 GLN B C 1
ATOM 6795 O O . GLN B 1 369 ? 3.461 -30.922 12.219 1 98.75 369 GLN B O 1
ATOM 6800 N N . LEU B 1 370 ? 2.717 -32.938 11.734 1 98.69 370 LEU B N 1
ATOM 6801 C CA . LEU B 1 370 ? 1.346 -32.531 11.469 1 98.69 370 LEU B CA 1
ATOM 6802 C C . LEU B 1 370 ? 0.745 -31.828 12.688 1 98.69 370 LEU B C 1
ATOM 6804 O O . LEU B 1 370 ? 0.219 -30.719 12.578 1 98.69 370 LEU B O 1
ATOM 6808 N N . PRO B 1 371 ? 0.889 -32.375 13.914 1 98.62 371 PRO B N 1
ATOM 6809 C CA . PRO B 1 371 ? 0.338 -31.672 15.078 1 98.62 371 PRO B CA 1
ATOM 6810 C C . PRO B 1 371 ? 1.033 -30.344 15.344 1 98.62 371 PRO B C 1
ATOM 6812 O O . PRO B 1 371 ? 0.423 -29.422 15.891 1 98.62 371 PRO B O 1
ATOM 6815 N N . ARG B 1 372 ? 2.303 -30.266 14.992 1 98.56 372 ARG B N 1
ATOM 6816 C CA . ARG B 1 372 ? 3.039 -29.016 15.18 1 98.56 372 ARG B CA 1
ATOM 6817 C C . ARG B 1 372 ? 2.49 -27.922 14.273 1 98.56 372 ARG B C 1
ATOM 6819 O O . ARG B 1 372 ? 2.373 -26.766 14.695 1 98.56 372 ARG B O 1
ATOM 6826 N N . PHE B 1 373 ? 2.146 -28.266 13.016 1 98.56 373 PHE B N 1
ATOM 6827 C CA . PHE B 1 373 ? 1.468 -27.328 12.125 1 98.56 373 PHE B CA 1
ATOM 6828 C C . PHE B 1 373 ? 0.221 -26.766 12.789 1 98.56 373 PHE B C 1
ATOM 6830 O O . PHE B 1 373 ? 0.026 -25.547 12.812 1 98.56 373 PHE B O 1
ATOM 6837 N N . ALA B 1 374 ? -0.556 -27.656 13.32 1 98.12 374 ALA B N 1
ATOM 6838 C CA . ALA B 1 374 ? -1.834 -27.297 13.922 1 98.12 374 ALA B CA 1
ATOM 6839 C C . ALA B 1 374 ? -1.628 -26.391 15.141 1 98.12 374 ALA B C 1
ATOM 6841 O O . ALA B 1 374 ? -2.312 -25.375 15.289 1 98.12 374 ALA B O 1
ATOM 6842 N N . ALA B 1 375 ? -0.715 -26.719 15.984 1 97.75 375 ALA B N 1
ATOM 6843 C CA . ALA B 1 375 ? -0.461 -25.984 17.219 1 97.75 375 ALA B CA 1
ATOM 6844 C C . ALA B 1 375 ? 0 -24.562 16.922 1 97.75 375 ALA B C 1
ATOM 6846 O O . ALA B 1 375 ? -0.349 -23.625 17.656 1 97.75 375 ALA B O 1
ATOM 6847 N N . LEU B 1 376 ? 0.724 -24.391 15.875 1 98.06 376 LEU B N 1
ATOM 6848 C CA . LEU B 1 376 ? 1.271 -23.078 15.5 1 98.06 376 LEU B CA 1
ATOM 6849 C C . LEU B 1 376 ? 0.264 -22.281 14.68 1 98.06 376 LEU B C 1
ATOM 6851 O O . LEU B 1 376 ? 0.444 -21.094 14.461 1 98.06 376 LEU B O 1
ATOM 6855 N N . GLY B 1 377 ? -0.781 -22.938 14.211 1 97.44 377 GLY B N 1
ATOM 6856 C CA . GLY B 1 377 ? -1.771 -22.281 13.383 1 97.44 377 GLY B CA 1
ATOM 6857 C C . GLY B 1 377 ? -1.251 -21.922 12 1 97.44 377 GLY B C 1
ATOM 6858 O O . GLY B 1 377 ? -1.701 -20.953 11.383 1 97.44 377 GLY B O 1
ATOM 6859 N N . VAL B 1 378 ? -0.241 -22.641 11.5 1 98.06 378 VAL B N 1
ATOM 6860 C CA . VAL B 1 378 ? 0.34 -22.359 10.188 1 98.06 378 VAL B CA 1
ATOM 6861 C C . VAL B 1 378 ? -0.469 -23.062 9.102 1 98.06 378 VAL B C 1
ATOM 6863 O O . VAL B 1 378 ? -0.969 -24.172 9.305 1 98.06 378 VAL B O 1
ATOM 6866 N N . SER B 1 379 ? -0.64 -22.422 7.965 1 98.75 379 SER B N 1
ATOM 6867 C CA . SER B 1 379 ? -1.281 -23.031 6.801 1 98.75 379 SER B CA 1
ATOM 6868 C C . SER B 1 379 ? -0.278 -23.812 5.957 1 98.75 379 SER B C 1
ATOM 6870 O O . SER B 1 379 ? 0.894 -23.438 5.875 1 98.75 379 SER B O 1
ATOM 6872 N N . ALA B 1 380 ? -0.717 -24.906 5.375 1 98.94 380 ALA B N 1
ATOM 6873 C CA . ALA B 1 380 ? 0.056 -25.625 4.371 1 98.94 380 ALA B CA 1
ATOM 6874 C C . ALA B 1 380 ? -0.361 -25.234 2.959 1 98.94 380 ALA B C 1
ATOM 6876 O O . ALA B 1 380 ? -1.486 -25.5 2.535 1 98.94 380 ALA B O 1
ATOM 6877 N N . VAL B 1 381 ? 0.511 -24.578 2.232 1 98.94 381 VAL B N 1
ATOM 6878 C CA . VAL B 1 381 ? 0.224 -24.125 0.875 1 98.94 381 VAL B CA 1
ATOM 6879 C C . VAL B 1 381 ? 0.857 -25.078 -0.133 1 98.94 381 VAL B C 1
ATOM 6881 O O . VAL B 1 381 ? 2.039 -24.953 -0.463 1 98.94 381 VAL B O 1
ATOM 6884 N N . VAL B 1 382 ? 0.093 -25.969 -0.688 1 98.75 382 VAL B N 1
ATOM 6885 C CA . VAL B 1 382 ? 0.626 -27.094 -1.456 1 98.75 382 VAL B CA 1
ATOM 6886 C C . VAL B 1 382 ? 0.4 -26.844 -2.947 1 98.75 382 VAL B C 1
ATOM 6888 O O . VAL B 1 382 ? -0.382 -25.969 -3.328 1 98.75 382 VAL B O 1
ATOM 6891 N N . GLN B 1 383 ? 1.113 -27.625 -3.75 1 98.19 383 GLN B N 1
ATOM 6892 C CA . GLN B 1 383 ? 0.971 -27.656 -5.203 1 98.19 383 GLN B CA 1
ATOM 6893 C C . GLN B 1 383 ? 0.54 -29.031 -5.688 1 98.19 383 GLN B C 1
ATOM 6895 O O . GLN B 1 383 ? 1.362 -29.812 -6.18 1 98.19 383 GLN B O 1
ATOM 6900 N N . PRO B 1 384 ? -0.763 -29.328 -5.703 1 98.19 384 PRO B N 1
ATOM 6901 C CA . PRO B 1 384 ? -1.241 -30.656 -6.078 1 98.19 384 PRO B CA 1
ATOM 6902 C C . PRO B 1 384 ? -0.77 -31.078 -7.469 1 98.19 384 PRO B C 1
ATOM 6904 O O . PRO B 1 384 ? -0.454 -32.25 -7.684 1 98.19 384 PRO B O 1
ATOM 6907 N N . ASN B 1 385 ? -0.654 -30.172 -8.359 1 97.06 385 ASN B N 1
ATOM 6908 C CA . ASN B 1 385 ? -0.264 -30.5 -9.719 1 97.06 385 ASN B CA 1
ATOM 6909 C C . ASN B 1 385 ? 1.188 -30.969 -9.789 1 97.06 385 ASN B C 1
ATOM 6911 O O . ASN B 1 385 ? 1.603 -31.562 -10.781 1 97.06 385 ASN B O 1
ATOM 6915 N N . PHE B 1 386 ? 1.998 -30.703 -8.797 1 94.88 386 PHE B N 1
ATOM 6916 C CA . PHE B 1 386 ? 3.338 -31.281 -8.758 1 94.88 386 PHE B CA 1
ATOM 6917 C C . PHE B 1 386 ? 3.275 -32.812 -8.789 1 94.88 386 PHE B C 1
ATOM 6919 O O . PHE B 1 386 ? 4.016 -33.438 -9.531 1 94.88 386 PHE B O 1
ATOM 6926 N N . LEU B 1 387 ? 2.365 -33.344 -8.031 1 96 387 LEU B N 1
ATOM 6927 C CA . LEU B 1 387 ? 2.287 -34.812 -7.965 1 96 387 LEU B CA 1
ATOM 6928 C C . LEU B 1 387 ? 1.555 -35.375 -9.18 1 96 387 LEU B C 1
ATOM 6930 O O . LEU B 1 387 ? 1.808 -36.5 -9.594 1 96 387 LEU B O 1
ATOM 6934 N N . ARG B 1 388 ? 0.677 -34.562 -9.742 1 96 388 ARG B N 1
ATOM 6935 C CA . ARG B 1 388 ? 0.073 -35 -10.992 1 96 388 ARG B CA 1
ATOM 6936 C C . ARG B 1 388 ? 1.126 -35.156 -12.086 1 96 388 ARG B C 1
ATOM 6938 O O . ARG B 1 388 ? 1.151 -36.188 -12.789 1 96 388 ARG B O 1
ATOM 6945 N N . TYR B 1 389 ? 1.994 -34.219 -12.148 1 92.56 389 TYR B N 1
ATOM 6946 C CA . TYR B 1 389 ? 2.891 -34.156 -13.297 1 92.56 389 TYR B CA 1
ATOM 6947 C C . TYR B 1 389 ? 4.246 -34.781 -12.969 1 92.56 389 TYR B C 1
ATOM 6949 O O . TYR B 1 389 ? 4.922 -35.312 -13.844 1 92.56 389 TYR B O 1
ATOM 6957 N N . PHE B 1 390 ? 4.676 -34.688 -11.68 1 90 390 PHE B N 1
ATOM 6958 C CA . PHE B 1 390 ? 6.004 -35.156 -11.305 1 90 390 PHE B CA 1
ATOM 6959 C C . PHE B 1 390 ? 5.91 -36.312 -10.305 1 90 390 PHE B C 1
ATOM 6961 O O . PHE B 1 390 ? 6.934 -36.781 -9.797 1 90 390 PHE B O 1
ATOM 6968 N N . GLY B 1 391 ? 4.742 -36.75 -10.008 1 93.25 391 GLY B N 1
ATOM 6969 C CA . GLY B 1 391 ? 4.496 -37.688 -8.93 1 93.25 391 GLY B CA 1
ATOM 6970 C C . GLY B 1 391 ? 5.223 -39 -9.109 1 93.25 391 GLY B C 1
ATOM 6971 O O . GLY B 1 391 ? 5.688 -39.625 -8.141 1 93.25 391 GLY B O 1
ATOM 6972 N N . ASP B 1 392 ? 5.305 -39.531 -10.383 1 91.75 392 ASP B N 1
ATOM 6973 C CA . ASP B 1 392 ? 6.016 -40.781 -10.641 1 91.75 392 ASP B CA 1
ATOM 6974 C C . ASP B 1 392 ? 7.484 -40.656 -10.234 1 91.75 392 ASP B C 1
ATOM 6976 O O . ASP B 1 392 ? 8 -41.531 -9.516 1 91.75 392 ASP B O 1
ATOM 6980 N N . ASP B 1 393 ? 8.07 -39.625 -10.648 1 88.94 393 ASP B N 1
ATOM 6981 C CA . ASP B 1 393 ? 9.477 -39.375 -10.328 1 88.94 393 ASP B CA 1
ATOM 6982 C C . ASP B 1 393 ? 9.664 -39.156 -8.828 1 88.94 393 ASP B C 1
ATOM 6984 O O . ASP B 1 393 ? 10.578 -39.719 -8.219 1 88.94 393 ASP B O 1
ATOM 6988 N N . TYR B 1 394 ? 8.805 -38.312 -8.242 1 93.19 394 TYR B N 1
ATOM 6989 C CA . TYR B 1 394 ? 8.906 -38 -6.816 1 93.19 394 TYR B CA 1
ATOM 6990 C C . TYR B 1 394 ? 8.766 -39.25 -5.973 1 93.19 394 TYR B C 1
ATOM 6992 O O . TYR B 1 394 ? 9.508 -39.469 -5.012 1 93.19 394 TYR B O 1
ATOM 7000 N N . ALA B 1 395 ? 7.832 -40.062 -6.348 1 92.38 395 ALA B N 1
ATOM 7001 C CA . ALA B 1 395 ? 7.625 -41.312 -5.605 1 92.38 395 ALA B CA 1
ATOM 7002 C C . ALA B 1 395 ? 8.852 -42.219 -5.691 1 92.38 395 ALA B C 1
ATOM 7004 O O . ALA B 1 395 ? 9.203 -42.875 -4.719 1 92.38 395 ALA B O 1
ATOM 7005 N N . THR B 1 396 ? 9.461 -42.219 -6.816 1 90 396 THR B N 1
ATOM 7006 C CA . THR B 1 396 ? 10.656 -43.031 -7.012 1 90 396 THR B CA 1
ATOM 7007 C C . THR B 1 396 ? 11.82 -42.5 -6.188 1 90 396 THR B C 1
ATOM 7009 O O . THR B 1 396 ? 12.508 -43.25 -5.504 1 90 396 THR B O 1
ATOM 7012 N N . VAL B 1 397 ? 11.984 -41.25 -6.191 1 90.44 397 VAL B N 1
ATOM 7013 C CA . VAL B 1 397 ? 13.133 -40.625 -5.551 1 90.44 397 VAL B CA 1
ATOM 7014 C C . VAL B 1 397 ? 12.953 -40.625 -4.031 1 90.44 397 VAL B C 1
ATOM 7016 O O . VAL B 1 397 ? 13.93 -40.781 -3.287 1 90.44 397 VAL B O 1
ATOM 7019 N N . MET B 1 398 ? 11.812 -40.594 -3.574 1 94 398 MET B N 1
ATOM 7020 C CA . MET B 1 398 ? 11.547 -40.562 -2.139 1 94 398 MET B CA 1
ATOM 7021 C C . MET B 1 398 ? 11.406 -41.969 -1.571 1 94 398 MET B C 1
ATOM 7023 O O . MET B 1 398 ? 11.734 -42.219 -0.408 1 94 398 MET B O 1
ATOM 7027 N N . GLY B 1 399 ? 10.953 -42.844 -2.381 1 91.12 399 GLY B N 1
ATOM 7028 C CA . GLY B 1 399 ? 10.711 -44.219 -1.936 1 91.12 399 GLY B CA 1
ATOM 7029 C C . GLY B 1 399 ? 9.289 -44.438 -1.47 1 91.12 399 GLY B C 1
ATOM 7030 O O . GLY B 1 399 ? 8.562 -43.5 -1.183 1 91.12 399 GLY B O 1
ATOM 7031 N N . GLU B 1 400 ? 8.922 -45.688 -1.274 1 88.56 400 GLU B N 1
ATOM 7032 C CA . GLU B 1 400 ? 7.551 -46.094 -1.009 1 88.56 400 GLU B CA 1
ATOM 7033 C C . GLU B 1 400 ? 7.074 -45.625 0.355 1 88.56 400 GLU B C 1
ATOM 7035 O O . GLU B 1 400 ? 5.922 -45.219 0.503 1 88.56 400 GLU B O 1
ATOM 7040 N N . ARG B 1 401 ? 7.883 -45.656 1.274 1 89.44 401 ARG B N 1
ATOM 7041 C CA . ARG B 1 401 ? 7.512 -45.312 2.643 1 89.44 401 ARG B CA 1
ATOM 7042 C C . ARG B 1 401 ? 7.145 -43.844 2.754 1 89.44 401 ARG B C 1
ATOM 7044 O O . ARG B 1 401 ? 6.207 -43.469 3.471 1 89.44 401 ARG B O 1
ATOM 7051 N N . ARG B 1 402 ? 7.844 -42.969 2.049 1 95.06 402 ARG B N 1
ATOM 7052 C CA . ARG B 1 402 ? 7.664 -41.531 2.193 1 95.06 402 ARG B CA 1
ATOM 7053 C C . ARG B 1 402 ? 6.688 -41 1.153 1 95.06 402 ARG B C 1
ATOM 7055 O O . ARG B 1 402 ? 6.258 -39.844 1.234 1 95.06 402 ARG B O 1
ATOM 7062 N N . ALA B 1 403 ? 6.332 -41.75 0.225 1 89.56 403 ALA B N 1
ATOM 7063 C CA . ALA B 1 403 ? 5.457 -41.312 -0.855 1 89.56 403 ALA B CA 1
ATOM 7064 C C . ALA B 1 403 ? 4.141 -40.781 -0.306 1 89.56 403 ALA B C 1
ATOM 7066 O O . ALA B 1 403 ? 3.605 -39.781 -0.813 1 89.56 403 ALA B O 1
ATOM 7067 N N . GLY B 1 404 ? 3.662 -41.375 0.764 1 92.19 404 GLY B N 1
ATOM 7068 C CA . GLY B 1 404 ? 2.402 -40.969 1.364 1 92.19 404 GLY B CA 1
ATOM 7069 C C . GLY B 1 404 ? 2.52 -39.688 2.17 1 92.19 404 GLY B C 1
ATOM 7070 O O . GLY B 1 404 ? 1.511 -39.125 2.615 1 92.19 404 GLY B O 1
ATOM 7071 N N . TRP B 1 405 ? 3.719 -39.188 2.338 1 97.12 405 TRP B N 1
ATOM 7072 C CA . TRP B 1 405 ? 3.947 -37.969 3.127 1 97.12 405 TRP B CA 1
ATOM 7073 C C . TRP B 1 405 ? 4.023 -36.75 2.23 1 97.12 405 TRP B C 1
ATOM 7075 O O . TRP B 1 405 ? 4.105 -35.625 2.721 1 97.12 405 TRP B O 1
ATOM 7085 N N . MET B 1 406 ? 3.926 -36.969 0.91 1 97.81 406 MET B N 1
ATOM 7086 C CA . MET B 1 406 ? 4.16 -35.875 -0.035 1 97.81 406 MET B CA 1
ATOM 7087 C C . MET B 1 406 ? 2.877 -35.094 -0.307 1 97.81 406 MET B C 1
ATOM 7089 O O . MET B 1 406 ? 1.846 -35.688 -0.629 1 97.81 406 MET B O 1
ATOM 7093 N N . TYR B 1 407 ? 3.023 -33.75 -0.201 1 98.06 407 TYR B N 1
ATOM 7094 C CA . TYR B 1 407 ? 1.922 -32.844 -0.526 1 98.06 407 TYR B CA 1
ATOM 7095 C C . TYR B 1 407 ? 0.595 -33.406 -0.027 1 98.06 407 TYR B C 1
ATOM 7097 O O . TYR B 1 407 ? -0.337 -33.625 -0.81 1 98.06 407 TYR B O 1
ATOM 7105 N N . ARG B 1 408 ? 0.513 -33.531 1.252 1 98.31 408 ARG B N 1
ATOM 7106 C CA . ARG B 1 408 ? -0.591 -34.219 1.933 1 98.31 408 ARG B CA 1
ATOM 7107 C C . ARG B 1 408 ? -1.905 -33.469 1.699 1 98.31 408 ARG B C 1
ATOM 7109 O O . ARG B 1 408 ? -1.907 -32.312 1.276 1 98.31 408 ARG B O 1
ATOM 7116 N N . GLY B 1 409 ? -3.018 -34.188 1.893 1 98.5 409 GLY B N 1
ATOM 7117 C CA . GLY B 1 409 ? -4.375 -33.656 1.939 1 98.5 409 GLY B CA 1
ATOM 7118 C C . GLY B 1 409 ? -5.094 -34 3.234 1 98.5 409 GLY B C 1
ATOM 7119 O O . GLY B 1 409 ? -5.039 -33.219 4.195 1 98.5 409 GLY B O 1
ATOM 7120 N N . ARG B 1 410 ? -5.535 -35.219 3.307 1 98.5 410 ARG B N 1
ATOM 7121 C CA . ARG B 1 410 ? -6.297 -35.688 4.453 1 98.5 410 ARG B CA 1
ATOM 7122 C C . ARG B 1 410 ? -5.508 -35.5 5.746 1 98.5 410 ARG B C 1
ATOM 7124 O O . ARG B 1 410 ? -6.074 -35.156 6.781 1 98.5 410 ARG B O 1
ATOM 7131 N N . GLY B 1 411 ? -4.246 -35.781 5.727 1 98.31 411 GLY B N 1
ATOM 7132 C CA . GLY B 1 411 ? -3.4 -35.625 6.902 1 98.31 411 GLY B CA 1
ATOM 7133 C C . GLY B 1 411 ? -3.451 -34.219 7.492 1 98.31 411 GLY B C 1
ATOM 7134 O O . GLY B 1 411 ? -3.549 -34.062 8.711 1 98.31 411 GLY B O 1
ATOM 7135 N N . PHE B 1 412 ? -3.375 -33.219 6.664 1 98.81 412 PHE B N 1
ATOM 7136 C CA . PHE B 1 412 ? -3.473 -31.844 7.137 1 98.81 412 PHE B CA 1
ATOM 7137 C C . PHE B 1 412 ? -4.863 -31.562 7.695 1 98.81 412 PHE B C 1
ATOM 7139 O O . PHE B 1 412 ? -4.996 -31.078 8.812 1 98.81 412 PHE B O 1
ATOM 7146 N N . LEU B 1 413 ? -5.906 -31.891 6.949 1 98.75 413 LEU B N 1
ATOM 7147 C CA . LEU B 1 413 ? -7.277 -31.562 7.324 1 98.75 413 LEU B CA 1
ATOM 7148 C C . LEU B 1 413 ? -7.664 -32.25 8.625 1 98.75 413 LEU B C 1
ATOM 7150 O O . LEU B 1 413 ? -8.289 -31.641 9.5 1 98.75 413 LEU B O 1
ATOM 7154 N N . ASP B 1 414 ? -7.277 -33.5 8.781 1 98.5 414 ASP B N 1
ATOM 7155 C CA . ASP B 1 414 ? -7.633 -34.281 9.969 1 98.5 414 ASP B CA 1
ATOM 7156 C C . ASP B 1 414 ? -6.996 -33.688 11.219 1 98.5 414 ASP B C 1
ATOM 7158 O O . ASP B 1 414 ? -7.52 -33.844 12.328 1 98.5 414 ASP B O 1
ATOM 7162 N N . HIS B 1 415 ? -5.938 -33 11.078 1 98.5 415 HIS B N 1
ATOM 7163 C CA . HIS B 1 415 ? -5.25 -32.406 12.227 1 98.5 415 HIS B CA 1
ATOM 7164 C C . HIS B 1 415 ? -5.652 -30.969 12.43 1 98.5 415 HIS B C 1
ATOM 7166 O O . HIS B 1 415 ? -5.105 -30.281 13.297 1 98.5 415 HIS B O 1
ATOM 7172 N N . GLY B 1 416 ? -6.496 -30.438 11.594 1 98.19 416 GLY B N 1
ATOM 7173 C CA . GLY B 1 416 ? -6.977 -29.078 11.734 1 98.19 416 GLY B CA 1
ATOM 7174 C C . GLY B 1 416 ? -6.074 -28.047 11.07 1 98.19 416 GLY B C 1
ATOM 7175 O O . GLY B 1 416 ? -6.145 -26.859 11.383 1 98.19 416 GLY B O 1
ATOM 7176 N N . VAL B 1 417 ? -5.184 -28.484 10.227 1 98.69 417 VAL B N 1
ATOM 7177 C CA . VAL B 1 417 ? -4.301 -27.578 9.484 1 98.69 417 VAL B CA 1
ATOM 7178 C C . VAL B 1 417 ? -5.027 -27.047 8.25 1 98.69 417 VAL B C 1
ATOM 7180 O O . VAL B 1 417 ? -5.688 -27.797 7.531 1 98.69 417 VAL B O 1
ATOM 7183 N N . THR B 1 418 ? -5.023 -25.719 8.039 1 98.69 418 THR B N 1
ATOM 7184 C CA . THR B 1 418 ? -5.605 -25.141 6.84 1 98.69 418 THR B CA 1
ATOM 7185 C C . THR B 1 418 ? -4.844 -25.578 5.594 1 98.69 418 THR B C 1
ATOM 7187 O O . THR B 1 418 ? -3.643 -25.328 5.477 1 98.69 418 THR B O 1
ATOM 7190 N N . LEU B 1 419 ? -5.523 -26.281 4.719 1 98.88 419 LEU B N 1
ATOM 7191 C CA . LEU B 1 419 ? -4.957 -26.734 3.453 1 98.88 419 LEU B CA 1
ATOM 7192 C C . LEU B 1 419 ? -5.254 -25.75 2.334 1 98.88 419 LEU B C 1
ATOM 7194 O O . LEU B 1 419 ? -6.418 -25.484 2.025 1 98.88 419 LEU B O 1
ATOM 7198 N N . VAL B 1 420 ? -4.223 -25.219 1.729 1 98.94 420 VAL B N 1
ATOM 7199 C CA . VAL B 1 420 ? -4.348 -24.188 0.704 1 98.94 420 VAL B CA 1
ATOM 7200 C C . VAL B 1 420 ? -3.768 -24.688 -0.613 1 98.94 420 VAL B C 1
ATOM 7202 O O . VAL B 1 420 ? -2.65 -25.219 -0.646 1 98.94 420 VAL B O 1
ATOM 7205 N N . GLY B 1 421 ? -4.516 -24.609 -1.666 1 98.75 421 GLY B N 1
ATOM 7206 C CA . GLY B 1 421 ? -4.035 -25 -2.982 1 98.75 421 GLY B CA 1
ATOM 7207 C C . GLY B 1 421 ? -3.342 -23.859 -3.717 1 98.75 421 GLY B C 1
ATOM 7208 O O . GLY B 1 421 ? -3.695 -22.703 -3.539 1 98.75 421 GLY B O 1
ATOM 7209 N N . SER B 1 422 ? -2.385 -24.188 -4.539 1 98.75 422 SER B N 1
ATOM 7210 C CA . SER B 1 422 ? -1.662 -23.219 -5.367 1 98.75 422 SER B CA 1
ATOM 7211 C C . SER B 1 422 ? -0.968 -23.906 -6.535 1 98.75 422 SER B C 1
ATOM 7213 O O . SER B 1 422 ? -1.008 -25.141 -6.648 1 98.75 422 SER B O 1
ATOM 7215 N N . SER B 1 423 ? -0.383 -23.125 -7.418 1 97.81 423 SER B N 1
ATOM 7216 C CA . SER B 1 423 ? 0.125 -23.75 -8.633 1 97.81 423 SER B CA 1
ATOM 7217 C C . SER B 1 423 ? 1.648 -23.688 -8.688 1 97.81 423 SER B C 1
ATOM 7219 O O . SER B 1 423 ? 2.287 -24.562 -9.281 1 97.81 423 SER B O 1
ATOM 7221 N N . ASP B 1 424 ? 2.189 -22.609 -8.086 1 96.75 424 ASP B N 1
ATOM 7222 C CA . ASP B 1 424 ? 3.607 -22.328 -8.266 1 96.75 424 ASP B CA 1
ATOM 7223 C C . ASP B 1 424 ? 3.953 -22.172 -9.75 1 96.75 424 ASP B C 1
ATOM 7225 O O . ASP B 1 424 ? 5.082 -22.453 -10.156 1 96.75 424 ASP B O 1
ATOM 7229 N N . ARG B 1 425 ? 2.961 -21.859 -10.555 1 95.38 425 ARG B N 1
ATOM 7230 C CA . ARG B 1 425 ? 3.252 -21.625 -11.961 1 95.38 425 ARG B CA 1
ATOM 7231 C C . ARG B 1 425 ? 4.465 -20.719 -12.133 1 95.38 425 ARG B C 1
ATOM 7233 O O . ARG B 1 425 ? 4.684 -19.812 -11.328 1 95.38 425 ARG B O 1
ATOM 7240 N N . PRO B 1 426 ? 5.297 -21.016 -13.156 1 92.06 426 PRO B N 1
ATOM 7241 C CA . PRO B 1 426 ? 5.051 -21.922 -14.289 1 92.06 426 PRO B CA 1
ATOM 7242 C C . PRO B 1 426 ? 5.695 -23.297 -14.102 1 92.06 426 PRO B C 1
ATOM 7244 O O . PRO B 1 426 ? 5.977 -23.984 -15.078 1 92.06 426 PRO B O 1
ATOM 7247 N N . VAL B 1 427 ? 5.977 -23.719 -12.898 1 85.88 427 VAL B N 1
ATOM 7248 C CA . VAL B 1 427 ? 6.609 -25.016 -12.672 1 85.88 427 VAL B CA 1
ATOM 7249 C C . VAL B 1 427 ? 5.73 -26.125 -13.242 1 85.88 427 VAL B C 1
ATOM 7251 O O . VAL B 1 427 ? 6.227 -27.031 -13.922 1 85.88 427 VAL B O 1
ATOM 7254 N N . THR B 1 428 ? 4.465 -26.062 -12.992 1 87.44 428 THR B N 1
ATOM 7255 C CA . THR B 1 428 ? 3.482 -26.953 -13.594 1 87.44 428 THR B CA 1
ATOM 7256 C C . THR B 1 428 ? 2.25 -26.172 -14.047 1 87.44 428 THR B C 1
ATOM 7258 O O . THR B 1 428 ? 2.201 -24.953 -13.914 1 87.44 428 THR B O 1
ATOM 7261 N N . ASP B 1 429 ? 1.328 -26.953 -14.594 1 87.88 429 ASP B N 1
ATOM 7262 C CA . ASP B 1 429 ? 0.024 -26.422 -14.984 1 87.88 429 ASP B CA 1
ATOM 7263 C C . ASP B 1 429 ? -0.647 -25.703 -13.812 1 87.88 429 ASP B C 1
ATOM 7265 O O . ASP B 1 429 ? -0.609 -26.188 -12.68 1 87.88 429 ASP B O 1
ATOM 7269 N N . GLY B 1 430 ? -1.24 -24.547 -14.117 1 94.5 430 GLY B N 1
ATOM 7270 C CA . GLY B 1 430 ? -1.751 -23.688 -13.055 1 94.5 430 GLY B CA 1
ATOM 7271 C C . GLY B 1 430 ? -3.24 -23.859 -12.82 1 94.5 430 GLY B C 1
ATOM 7272 O O . GLY B 1 430 ? -3.807 -23.234 -11.922 1 94.5 430 GLY B O 1
ATOM 7273 N N . SER B 1 431 ? -3.943 -24.781 -13.477 1 97.44 431 SER B N 1
ATOM 7274 C CA . SER B 1 431 ? -5.395 -24.906 -13.43 1 97.44 431 SER B CA 1
ATOM 7275 C C . SER B 1 431 ? -5.859 -25.406 -12.062 1 97.44 431 SER B C 1
ATOM 7277 O O . SER B 1 431 ? -5.516 -26.516 -11.648 1 97.44 431 SER B O 1
ATOM 7279 N N . PRO B 1 432 ? -6.707 -24.641 -11.391 1 98.81 432 PRO B N 1
ATOM 7280 C CA . PRO B 1 432 ? -7.242 -25.094 -10.102 1 98.81 432 PRO B CA 1
ATOM 7281 C C . PRO B 1 432 ? -8.094 -26.359 -10.227 1 98.81 432 PRO B C 1
ATOM 7283 O O . PRO B 1 432 ? -8.023 -27.25 -9.375 1 98.81 432 PRO B O 1
ATOM 7286 N N . LEU B 1 433 ? -8.859 -26.5 -11.312 1 98.88 433 LEU B N 1
ATOM 7287 C CA . LEU B 1 433 ? -9.734 -27.656 -11.461 1 98.88 433 LEU B CA 1
ATOM 7288 C C . LEU B 1 433 ? -8.922 -28.938 -11.672 1 98.88 433 LEU B C 1
ATOM 7290 O O . LEU B 1 433 ? -9.312 -30.016 -11.219 1 98.88 433 LEU B O 1
ATOM 7294 N N . ARG B 1 434 ? -7.781 -28.797 -12.383 1 98.19 434 ARG B N 1
ATOM 7295 C CA . ARG B 1 434 ? -6.879 -29.938 -12.508 1 98.19 434 ARG B CA 1
ATOM 7296 C C . ARG B 1 434 ? -6.293 -30.312 -11.156 1 98.19 434 ARG B C 1
ATOM 7298 O O . ARG B 1 434 ? -6.176 -31.5 -10.836 1 98.19 434 ARG B O 1
ATOM 7305 N N . ALA B 1 435 ? -5.953 -29.375 -10.398 1 98.62 435 ALA B N 1
ATOM 7306 C CA . ALA B 1 435 ? -5.438 -29.609 -9.055 1 98.62 435 ALA B CA 1
ATOM 7307 C C . ALA B 1 435 ? -6.496 -30.266 -8.164 1 98.62 435 ALA B C 1
ATOM 7309 O O . ALA B 1 435 ? -6.199 -31.203 -7.418 1 98.62 435 ALA B O 1
ATOM 7310 N N . VAL B 1 436 ? -7.703 -29.766 -8.258 1 98.81 436 VAL B N 1
ATOM 7311 C CA . VAL B 1 436 ? -8.82 -30.328 -7.5 1 98.81 436 VAL B CA 1
ATOM 7312 C C . VAL B 1 436 ? -9 -31.797 -7.867 1 98.81 436 VAL B C 1
ATOM 7314 O O . VAL B 1 436 ? -9.141 -32.656 -6.988 1 98.81 436 VAL B O 1
ATOM 7317 N N . GLN B 1 437 ? -9 -32.094 -9.18 1 98.62 437 GLN B N 1
ATOM 7318 C CA . GLN B 1 437 ? -9.094 -33.5 -9.641 1 98.62 437 GLN B CA 1
ATOM 7319 C C . GLN B 1 437 ? -8.031 -34.375 -8.977 1 98.62 437 GLN B C 1
ATOM 7321 O O . GLN B 1 437 ? -8.344 -35.438 -8.445 1 98.62 437 GLN B O 1
ATOM 7326 N N . PHE B 1 438 ? -6.848 -33.906 -8.914 1 98.44 438 PHE B N 1
ATOM 7327 C CA . PHE B 1 438 ? -5.773 -34.688 -8.305 1 98.44 438 PHE B CA 1
ATOM 7328 C C . PHE B 1 438 ? -6.031 -34.875 -6.816 1 98.44 438 PHE B C 1
ATOM 7330 O O . PHE B 1 438 ? -5.832 -35.969 -6.293 1 98.44 438 PHE B O 1
ATOM 7337 N N . MET B 1 439 ? -6.375 -33.75 -6.125 1 98.75 439 MET B N 1
ATOM 7338 C CA . MET B 1 439 ? -6.582 -33.844 -4.68 1 98.75 439 MET B CA 1
ATOM 7339 C C . MET B 1 439 ? -7.621 -34.875 -4.336 1 98.75 439 MET B C 1
ATOM 7341 O O . MET B 1 439 ? -7.543 -35.531 -3.277 1 98.75 439 MET B O 1
ATOM 7345 N N . VAL B 1 440 ? -8.5 -35.125 -5.273 1 98.75 440 VAL B N 1
ATOM 7346 C CA . VAL B 1 440 ? -9.586 -36.062 -5.07 1 98.75 440 VAL B CA 1
ATOM 7347 C C . VAL B 1 440 ? -9.117 -37.469 -5.465 1 98.75 440 VAL B C 1
ATOM 7349 O O . VAL B 1 440 ? -9.398 -38.438 -4.762 1 98.75 440 VAL B O 1
ATOM 7352 N N . GLU B 1 441 ? -8.289 -37.562 -6.477 1 98.25 441 GLU B N 1
ATOM 7353 C CA . GLU B 1 441 ? -7.965 -38.875 -7.035 1 98.25 441 GLU B CA 1
ATOM 7354 C C . GLU B 1 441 ? -6.609 -39.375 -6.531 1 98.25 441 GLU B C 1
ATOM 7356 O O . GLU B 1 441 ? -6.379 -40.562 -6.422 1 98.25 441 GLU B O 1
ATOM 7361 N N . ARG B 1 442 ? -5.691 -38.469 -6.344 1 98.06 442 ARG B N 1
ATOM 7362 C CA . ARG B 1 442 ? -4.305 -38.719 -5.973 1 98.06 442 ARG B CA 1
ATOM 7363 C C . ARG B 1 442 ? -3.592 -39.562 -7.035 1 98.06 442 ARG B C 1
ATOM 7365 O O . ARG B 1 442 ? -2.781 -40.406 -6.707 1 98.06 442 ARG B O 1
ATOM 7372 N N . ALA B 1 443 ? -3.949 -39.281 -8.289 1 97.31 443 ALA B N 1
ATOM 7373 C CA . ALA B 1 443 ? -3.363 -40.031 -9.398 1 97.31 443 ALA B CA 1
ATOM 7374 C C . ALA B 1 443 ? -2.492 -39.125 -10.266 1 97.31 443 ALA B C 1
ATOM 7376 O O . ALA B 1 443 ? -2.898 -38.031 -10.625 1 97.31 443 ALA B O 1
ATOM 7377 N N . SER B 1 444 ? -1.324 -39.594 -10.594 1 95.69 444 SER B N 1
ATOM 7378 C CA . SER B 1 444 ? -0.456 -38.906 -11.531 1 95.69 444 SER B CA 1
ATOM 7379 C C . SER B 1 444 ? -0.965 -39.031 -12.961 1 95.69 444 SER B C 1
ATOM 7381 O O . SER B 1 444 ? -1.992 -39.688 -13.203 1 95.69 444 SER B O 1
ATOM 7383 N N . LEU B 1 445 ? -0.245 -38.469 -13.906 1 93.19 445 LEU B N 1
ATOM 7384 C CA . LEU B 1 445 ? -0.625 -38.5 -15.312 1 93.19 445 LEU B CA 1
ATOM 7385 C C . LEU B 1 445 ? -0.61 -39.938 -15.828 1 93.19 445 LEU B C 1
ATOM 7387 O O . LEU B 1 445 ? -1.414 -40.312 -16.688 1 93.19 445 LEU B O 1
ATOM 7391 N N . SER B 1 446 ? 0.275 -40.781 -15.25 1 95.31 446 SER B N 1
ATOM 7392 C CA . SER B 1 446 ? 0.376 -42.188 -15.68 1 95.31 446 SER B CA 1
ATOM 7393 C C . SER B 1 446 ? -0.721 -43.031 -15.047 1 95.31 446 SER B C 1
ATOM 7395 O O . SER B 1 446 ? -0.913 -44.188 -15.43 1 95.31 446 SER B O 1
ATOM 7397 N N . GLY B 1 447 ? -1.399 -42.469 -14.062 1 95.5 447 GLY B N 1
ATOM 7398 C CA . GLY B 1 447 ? -2.418 -43.188 -13.328 1 95.5 447 GLY B CA 1
ATOM 7399 C C . GLY B 1 447 ? -1.909 -43.781 -12.023 1 95.5 447 GLY B C 1
ATOM 7400 O O . GLY B 1 447 ? -2.674 -44.375 -11.273 1 95.5 447 GLY B O 1
ATOM 7401 N N . ARG B 1 448 ? -0.677 -43.594 -11.773 1 95.12 448 ARG B N 1
ATOM 7402 C CA . ARG B 1 448 ? -0.112 -44.062 -10.516 1 95.12 448 ARG B CA 1
ATOM 7403 C C . ARG B 1 448 ? -0.723 -43.312 -9.328 1 95.12 448 ARG B C 1
ATOM 7405 O O . ARG B 1 448 ? -0.808 -42.094 -9.336 1 95.12 448 ARG B O 1
ATOM 7412 N N . ILE B 1 449 ? -1.186 -44.094 -8.375 1 96.31 449 ILE B N 1
ATOM 7413 C CA . ILE B 1 449 ? -1.715 -43.5 -7.16 1 96.31 449 ILE B CA 1
ATOM 7414 C C . ILE B 1 449 ? -0.565 -43.094 -6.234 1 96.31 449 ILE B C 1
ATOM 7416 O O . ILE B 1 449 ? 0.3 -43.938 -5.926 1 96.31 449 ILE B O 1
ATOM 7420 N N . ILE B 1 450 ? -0.499 -41.938 -5.816 1 95.12 450 ILE B N 1
ATOM 7421 C CA . ILE B 1 450 ? 0.528 -41.406 -4.918 1 95.12 450 ILE B CA 1
ATOM 7422 C C . ILE B 1 450 ? -0.106 -41 -3.592 1 95.12 450 ILE B C 1
ATOM 7424 O O . ILE B 1 450 ? -0.747 -39.938 -3.504 1 95.12 450 ILE B O 1
ATOM 7428 N N . GLY B 1 451 ? 0.169 -41.781 -2.557 1 94.88 451 GLY B N 1
ATOM 7429 C CA . GLY B 1 451 ? -0.413 -41.469 -1.258 1 94.88 451 GLY B CA 1
ATOM 7430 C C . GLY B 1 451 ? -1.93 -41.469 -1.271 1 94.88 451 GLY B C 1
ATOM 7431 O O . GLY B 1 451 ? -2.553 -40.5 -0.852 1 94.88 451 GLY B O 1
ATOM 7432 N N . GLY B 1 452 ? -2.506 -42.5 -1.717 1 96.06 452 GLY B N 1
ATOM 7433 C CA . GLY B 1 452 ? -3.945 -42.594 -1.892 1 96.06 452 GLY B CA 1
ATOM 7434 C C . GLY B 1 452 ? -4.727 -42.25 -0.643 1 96.06 452 GLY B C 1
ATOM 7435 O O . GLY B 1 452 ? -5.84 -41.719 -0.73 1 96.06 452 GLY B O 1
ATOM 7436 N N . GLU B 1 453 ? -4.242 -42.438 0.551 1 96.31 453 GLU B N 1
ATOM 7437 C CA . GLU B 1 453 ? -4.918 -42.188 1.813 1 96.31 453 GLU B CA 1
ATOM 7438 C C . GLU B 1 453 ? -5.047 -40.656 2.051 1 96.31 453 GLU B C 1
ATOM 7440 O O . GLU B 1 453 ? -5.797 -40.25 2.926 1 96.31 453 GLU B O 1
ATOM 7445 N N . GLU B 1 454 ? -4.363 -39.906 1.274 1 97.94 454 GLU B N 1
ATOM 7446 C CA . GLU B 1 454 ? -4.359 -38.438 1.425 1 97.94 454 GLU B CA 1
ATOM 7447 C C . GLU B 1 454 ? -5.426 -37.812 0.545 1 97.94 454 GLU B C 1
ATOM 7449 O O . GLU B 1 454 ? -5.57 -36.562 0.538 1 97.94 454 GLU B O 1
ATOM 7454 N N . ALA B 1 455 ? -6.188 -38.594 -0.143 1 98.5 455 ALA B N 1
ATOM 7455 C CA . ALA B 1 455 ? -7.277 -38.062 -0.965 1 98.5 455 ALA B CA 1
ATOM 7456 C C . ALA B 1 455 ? -8.312 -37.344 -0.108 1 98.5 455 ALA B C 1
ATOM 7458 O O . ALA B 1 455 ? -8.539 -37.719 1.046 1 98.5 455 ALA B O 1
ATOM 7459 N N . ILE B 1 456 ? -8.938 -36.312 -0.688 1 98.69 456 ILE B N 1
ATOM 7460 C CA . ILE B 1 456 ? -9.969 -35.562 0.013 1 98.69 456 ILE B CA 1
ATOM 7461 C C . ILE B 1 456 ? -11.195 -35.406 -0.886 1 98.69 456 ILE B C 1
ATOM 7463 O O . ILE B 1 456 ? -11.188 -35.844 -2.039 1 98.69 456 ILE B O 1
ATOM 7467 N N . GLY B 1 457 ? -12.258 -34.844 -0.328 1 98.62 457 GLY B N 1
ATOM 7468 C CA . GLY B 1 457 ? -13.484 -34.656 -1.086 1 98.62 457 GLY B CA 1
ATOM 7469 C C . GLY B 1 457 ? -13.445 -33.438 -2 1 98.62 457 GLY B C 1
ATOM 7470 O O . GLY B 1 457 ? -12.594 -32.562 -1.844 1 98.62 457 GLY B O 1
ATOM 7471 N N . VAL B 1 458 ? -14.375 -33.438 -2.961 1 98.75 458 VAL B N 1
ATOM 7472 C CA . VAL B 1 458 ? -14.453 -32.344 -3.928 1 98.75 458 VAL B CA 1
ATOM 7473 C C . VAL B 1 458 ? -14.664 -31.031 -3.199 1 98.75 458 VAL B C 1
ATOM 7475 O O . VAL B 1 458 ? -14.016 -30.031 -3.51 1 98.75 458 VAL B O 1
ATOM 7478 N N . ASP B 1 459 ? -15.492 -31.031 -2.213 1 98.38 459 ASP B N 1
ATOM 7479 C CA . ASP B 1 459 ? -15.781 -29.812 -1.468 1 98.38 459 ASP B CA 1
ATOM 7480 C C . ASP B 1 459 ? -14.531 -29.297 -0.764 1 98.38 459 ASP B C 1
ATOM 7482 O O . ASP B 1 459 ? -14.242 -28.094 -0.81 1 98.38 459 ASP B O 1
ATOM 7486 N N . GLU B 1 460 ? -13.828 -30.172 -0.134 1 98.69 460 GLU B N 1
ATOM 7487 C CA . GLU B 1 460 ? -12.594 -29.812 0.562 1 98.69 460 GLU B CA 1
ATOM 7488 C C . GLU B 1 460 ? -11.555 -29.25 -0.41 1 98.69 460 GLU B C 1
ATOM 7490 O O . GLU B 1 460 ? -10.859 -28.297 -0.094 1 98.69 460 GLU B O 1
ATOM 7495 N N . ALA B 1 461 ? -11.492 -29.875 -1.569 1 98.88 461 ALA B N 1
ATOM 7496 C CA . ALA B 1 461 ? -10.531 -29.438 -2.58 1 98.88 461 ALA B CA 1
ATOM 7497 C C . ALA B 1 461 ? -10.898 -28.047 -3.117 1 98.88 461 ALA B C 1
ATOM 7499 O O . ALA B 1 461 ? -10.023 -27.203 -3.316 1 98.88 461 ALA B O 1
ATOM 7500 N N . LEU B 1 462 ? -12.172 -27.812 -3.344 1 98.88 462 LEU B N 1
ATOM 7501 C CA . LEU B 1 462 ? -12.625 -26.5 -3.783 1 98.88 462 LEU B CA 1
ATOM 7502 C C . LEU B 1 462 ? -12.344 -25.438 -2.717 1 98.88 462 LEU B C 1
ATOM 7504 O O . LEU B 1 462 ? -11.953 -24.312 -3.035 1 98.88 462 LEU B O 1
ATOM 7508 N N . ARG B 1 463 ? -12.523 -25.781 -1.456 1 98.81 463 ARG B N 1
ATOM 7509 C CA . ARG B 1 463 ? -12.25 -24.875 -0.348 1 98.81 463 ARG B CA 1
ATOM 7510 C C . ARG B 1 463 ? -10.781 -24.484 -0.313 1 98.81 463 ARG B C 1
ATOM 7512 O O . ARG B 1 463 ? -10.438 -23.344 0.051 1 98.81 463 ARG B O 1
ATOM 7519 N N . ALA B 1 464 ? -9.914 -25.359 -0.744 1 98.88 464 ALA B N 1
ATOM 7520 C CA . ALA B 1 464 ? -8.477 -25.109 -0.75 1 98.88 464 ALA B CA 1
ATOM 7521 C C . ALA B 1 464 ? -8.125 -23.953 -1.694 1 98.88 464 ALA B C 1
ATOM 7523 O O . ALA B 1 464 ? -7.125 -23.266 -1.497 1 98.88 464 ALA B O 1
ATOM 7524 N N . TYR B 1 465 ? -8.992 -23.703 -2.689 1 98.88 465 TYR B N 1
ATOM 7525 C CA . TYR B 1 465 ? -8.711 -22.672 -3.695 1 98.88 465 TYR B CA 1
ATOM 7526 C C . TYR B 1 465 ? -9.648 -21.484 -3.543 1 98.88 465 TYR B C 1
ATOM 7528 O O . TYR B 1 465 ? -9.656 -20.578 -4.383 1 98.88 465 TYR B O 1
ATOM 7536 N N . THR B 1 466 ? -10.508 -21.5 -2.525 1 98.81 466 THR B N 1
ATOM 7537 C CA . THR B 1 466 ? -11.438 -20.406 -2.297 1 98.81 466 THR B CA 1
ATOM 7538 C C . THR B 1 466 ? -11.312 -19.875 -0.869 1 98.81 466 THR B C 1
ATOM 7540 O O . THR B 1 466 ? -10.469 -19.016 -0.589 1 98.81 466 THR B O 1
ATOM 7543 N N . VAL B 1 467 ? -11.891 -20.609 0.083 1 98.81 467 VAL B N 1
ATOM 7544 C CA . VAL B 1 467 ? -11.945 -20.172 1.475 1 98.81 467 VAL B CA 1
ATOM 7545 C C . VAL B 1 467 ? -10.547 -20.188 2.082 1 98.81 467 VAL B C 1
ATOM 7547 O O . VAL B 1 467 ? -10.125 -19.219 2.709 1 98.81 467 VAL B O 1
ATOM 7550 N N . ALA B 1 468 ? -9.867 -21.281 1.872 1 98.81 468 ALA B N 1
ATOM 7551 C CA . ALA B 1 468 ? -8.531 -21.422 2.461 1 98.81 468 ALA B CA 1
ATOM 7552 C C . ALA B 1 468 ? -7.543 -20.453 1.809 1 98.81 468 ALA B C 1
ATOM 7554 O O . ALA B 1 468 ? -6.656 -19.922 2.477 1 98.81 468 ALA B O 1
ATOM 7555 N N . GLY B 1 469 ? -7.664 -20.297 0.486 1 98.75 469 GLY B N 1
ATOM 7556 C CA . GLY B 1 469 ? -6.844 -19.297 -0.178 1 98.75 469 GLY B CA 1
ATOM 7557 C C . GLY B 1 469 ? -7.059 -17.891 0.365 1 98.75 469 GLY B C 1
ATOM 7558 O O . GLY B 1 469 ? -6.094 -17.156 0.59 1 98.75 469 GLY B O 1
ATOM 7559 N N . ALA B 1 470 ? -8.328 -17.531 0.577 1 98.75 470 ALA B N 1
ATOM 7560 C CA . ALA B 1 470 ? -8.648 -16.234 1.157 1 98.75 470 ALA B CA 1
ATOM 7561 C C . ALA B 1 470 ? -8.047 -16.094 2.553 1 98.75 470 ALA B C 1
ATOM 7563 O O . ALA B 1 470 ? -7.492 -15.047 2.891 1 98.75 470 ALA B O 1
ATOM 7564 N N . HIS B 1 471 ? -8.102 -17.141 3.316 1 98.38 471 HIS B N 1
ATOM 7565 C CA . HIS B 1 471 ? -7.535 -17.141 4.664 1 98.38 471 HIS B CA 1
ATOM 7566 C C . HIS B 1 471 ? -6.027 -16.906 4.629 1 98.38 471 HIS B C 1
ATOM 7568 O O . HIS B 1 471 ? -5.5 -16.078 5.375 1 98.38 471 HIS B O 1
ATOM 7574 N N . ALA B 1 472 ? -5.363 -17.625 3.729 1 98.38 472 ALA B N 1
ATOM 7575 C CA . ALA B 1 472 ? -3.908 -17.562 3.633 1 98.38 472 ALA B CA 1
ATOM 7576 C C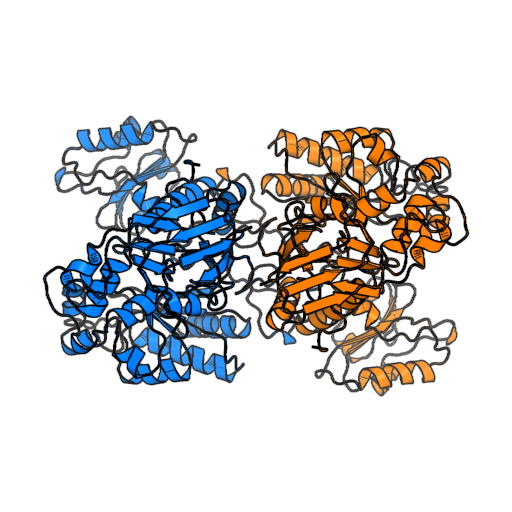 . ALA B 1 472 ? -3.447 -16.172 3.191 1 98.38 472 ALA B C 1
ATOM 7578 O O . ALA B 1 472 ? -2.34 -15.742 3.523 1 98.38 472 ALA B O 1
ATOM 7579 N N . CYS B 1 473 ? -4.332 -15.453 2.543 1 98.44 473 CYS B N 1
ATOM 7580 C CA . CYS B 1 473 ? -3.996 -14.133 2.037 1 98.44 473 CYS B CA 1
ATOM 7581 C C . CYS B 1 473 ? -4.609 -13.039 2.91 1 98.44 473 CYS B C 1
ATOM 7583 O O . CYS B 1 473 ? -4.543 -11.859 2.57 1 98.44 473 CYS B O 1
ATOM 7585 N N . ARG B 1 474 ? -5.254 -13.438 4.004 1 97.56 474 ARG B N 1
ATOM 7586 C CA . ARG B 1 474 ? -5.93 -12.531 4.926 1 97.56 474 ARG B CA 1
ATOM 7587 C C . ARG B 1 474 ? -7.035 -11.75 4.215 1 97.56 474 ARG B C 1
ATOM 7589 O O . ARG B 1 474 ? -7.188 -10.547 4.43 1 97.56 474 ARG B O 1
ATOM 7596 N N . TRP B 1 475 ? -7.73 -12.43 3.352 1 97.75 475 TRP B N 1
ATOM 7597 C CA . TRP B 1 475 ? -8.836 -11.852 2.592 1 97.75 475 TRP B CA 1
ATOM 7598 C C . TRP B 1 475 ? -10.172 -12.43 3.053 1 97.75 475 TRP B C 1
ATOM 7600 O O . TRP B 1 475 ? -11.18 -12.305 2.357 1 97.75 475 TRP B O 1
ATOM 7610 N N . ASP B 1 476 ? -10.227 -13.102 4.18 1 94.88 476 ASP B N 1
ATOM 7611 C CA . ASP B 1 476 ? -11.406 -13.844 4.609 1 94.88 476 ASP B CA 1
ATOM 7612 C C . ASP B 1 476 ? -12.633 -12.938 4.688 1 94.88 476 ASP B C 1
ATOM 7614 O O . ASP B 1 476 ? -13.758 -13.383 4.461 1 94.88 476 ASP B O 1
ATOM 7618 N N . ASP B 1 477 ? -12.383 -11.695 4.918 1 95.19 477 ASP B N 1
ATOM 7619 C CA . ASP B 1 477 ? -13.508 -10.773 5.062 1 95.19 477 ASP B CA 1
ATOM 7620 C C . ASP B 1 477 ? -13.961 -10.242 3.707 1 95.19 477 ASP B C 1
ATOM 7622 O O . ASP B 1 477 ? -15.047 -9.672 3.592 1 95.19 477 ASP B O 1
ATOM 7626 N N . THR B 1 478 ? -13.203 -10.523 2.691 1 97.56 478 THR B N 1
ATOM 7627 C CA . THR B 1 478 ? -13.531 -9.867 1.43 1 97.56 478 THR B CA 1
ATOM 7628 C C . THR B 1 478 ? -13.641 -10.891 0.301 1 97.56 478 THR B C 1
ATOM 7630 O O . THR B 1 478 ? -14.164 -10.586 -0.77 1 97.56 478 THR B O 1
ATOM 7633 N N . ALA B 1 479 ? -13.148 -12.109 0.507 1 98.44 479 ALA B N 1
ATOM 7634 C CA . ALA B 1 479 ? -13.125 -13.094 -0.57 1 98.44 479 ALA B CA 1
ATOM 7635 C C . ALA B 1 479 ? -13.258 -14.508 -0.022 1 98.44 479 ALA B C 1
ATOM 7637 O O . ALA B 1 479 ? -13.406 -14.703 1.187 1 98.44 479 ALA B O 1
ATOM 7638 N N . GLY B 1 480 ? -13.273 -15.461 -0.844 1 98.62 480 GLY B N 1
ATOM 7639 C CA . GLY B 1 480 ? -13.305 -16.859 -0.467 1 98.62 480 GLY B CA 1
ATOM 7640 C C . GLY B 1 480 ? -14.703 -17.453 -0.448 1 98.62 480 GLY B C 1
ATOM 7641 O O . GLY B 1 480 ? -14.883 -18.656 -0.617 1 98.62 480 GLY B O 1
ATOM 7642 N N . THR B 1 481 ? -15.703 -16.656 -0.185 1 98.81 481 THR B N 1
ATOM 7643 C CA . THR B 1 481 ? -17.109 -17.016 -0.255 1 98.81 481 THR B CA 1
ATOM 7644 C C . THR B 1 481 ? -17.906 -15.953 -1.02 1 98.81 481 THR B C 1
ATOM 7646 O O . THR B 1 481 ? -17.422 -14.836 -1.21 1 98.81 481 THR B O 1
ATOM 7649 N N . LEU B 1 482 ? -19.031 -16.391 -1.534 1 98.75 482 LEU B N 1
ATOM 7650 C CA . LEU B 1 482 ? -19.969 -15.445 -2.121 1 98.75 482 LEU B CA 1
ATOM 7651 C C . LEU B 1 482 ? -21.031 -15.031 -1.107 1 98.75 482 LEU B C 1
ATOM 7653 O O . LEU B 1 482 ? -22.078 -15.672 -1.005 1 98.75 482 LEU B O 1
ATOM 7657 N N . SER B 1 483 ? -20.688 -14.023 -0.365 1 98.06 483 SER B N 1
ATOM 7658 C CA . SER B 1 483 ? -21.516 -13.5 0.72 1 98.06 483 SER B CA 1
ATOM 7659 C C . SER B 1 483 ? -21.656 -11.984 0.619 1 98.06 483 SER B C 1
ATOM 7661 O O . SER B 1 483 ? -20.812 -11.312 0.017 1 98.06 483 SER B O 1
ATOM 7663 N N . PRO B 1 484 ? -22.75 -11.445 1.163 1 96.06 484 PRO B N 1
ATOM 7664 C CA . PRO B 1 484 ? -22.922 -10 1.094 1 96.06 484 PRO B CA 1
ATOM 7665 C C . PRO B 1 484 ? -21.719 -9.219 1.623 1 96.06 484 PRO B C 1
ATOM 7667 O O . PRO B 1 484 ? -21.203 -9.547 2.689 1 96.06 484 PRO B O 1
ATOM 7670 N N . GLY B 1 485 ? -21.297 -8.234 0.871 1 95.94 485 GLY B N 1
ATOM 7671 C CA . GLY B 1 485 ? -20.188 -7.379 1.263 1 95.94 485 GLY B CA 1
ATOM 7672 C C . GLY B 1 485 ? -18.875 -7.785 0.63 1 95.94 485 GLY B C 1
ATOM 7673 O O . GLY B 1 485 ? -17.969 -6.965 0.499 1 95.94 485 GLY B O 1
ATOM 7674 N N . LYS B 1 486 ? -18.766 -9.016 0.214 1 98.06 486 LYS B N 1
ATOM 7675 C CA . LYS B 1 486 ? -17.516 -9.508 -0.345 1 98.06 486 LYS B CA 1
ATOM 7676 C C . LYS B 1 486 ? -17.391 -9.164 -1.827 1 98.06 486 LYS B C 1
ATOM 7678 O O . LYS B 1 486 ? -18.359 -8.703 -2.438 1 98.06 486 LYS B O 1
ATOM 7683 N N . ARG B 1 487 ? -16.234 -9.312 -2.342 1 98.38 487 ARG B N 1
ATOM 7684 C CA . ARG B 1 487 ? -15.93 -8.992 -3.732 1 98.38 487 ARG B CA 1
ATOM 7685 C C . ARG B 1 487 ? -16.734 -9.859 -4.688 1 98.38 487 ARG B C 1
ATOM 7687 O O . ARG B 1 487 ? -16.938 -11.047 -4.438 1 98.38 487 ARG B O 1
ATOM 7694 N N . ALA B 1 488 ? -17.172 -9.219 -5.695 1 98.56 488 ALA B N 1
ATOM 7695 C CA . ALA B 1 488 ? -17.844 -9.969 -6.754 1 98.56 488 ALA B CA 1
ATOM 7696 C C . ALA B 1 488 ? -16.828 -10.547 -7.742 1 98.56 488 ALA B C 1
ATOM 7698 O O . ALA B 1 488 ? -16.859 -10.211 -8.93 1 98.56 488 ALA B O 1
ATOM 7699 N N . ASP B 1 489 ? -15.977 -11.344 -7.305 1 98.81 489 ASP B N 1
ATOM 7700 C CA . ASP B 1 489 ? -15.047 -12.156 -8.078 1 98.81 489 ASP B CA 1
ATOM 7701 C C . ASP B 1 489 ? -15.539 -13.594 -8.203 1 98.81 489 ASP B C 1
ATOM 7703 O O . ASP B 1 489 ? -15.656 -14.312 -7.211 1 98.81 489 ASP B O 1
ATOM 7707 N N . LEU B 1 490 ? -15.781 -13.977 -9.438 1 98.81 490 LEU B N 1
ATOM 7708 C CA . LEU B 1 490 ? -16.484 -15.234 -9.648 1 98.81 490 LEU B CA 1
ATOM 7709 C C . LEU B 1 490 ? -15.828 -16.062 -10.742 1 98.81 490 LEU B C 1
ATOM 7711 O O . LEU B 1 490 ? -15.234 -15.508 -11.672 1 98.81 490 LEU B O 1
ATOM 7715 N N . ALA B 1 491 ? -15.922 -17.312 -10.602 1 98.88 491 ALA B N 1
ATOM 7716 C CA . ALA B 1 491 ? -15.656 -18.266 -11.68 1 98.88 491 ALA B CA 1
ATOM 7717 C C . ALA B 1 491 ? -16.953 -18.953 -12.133 1 98.88 491 ALA B C 1
ATOM 7719 O O . ALA B 1 491 ? -17.672 -19.531 -11.312 1 98.88 491 ALA B O 1
ATOM 7720 N N . VAL 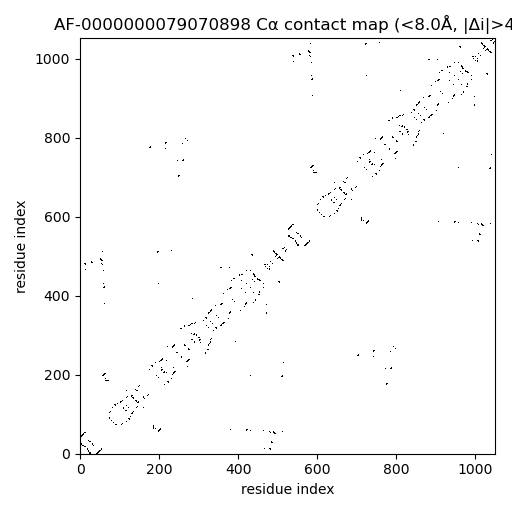B 1 492 ? -17.281 -18.844 -13.352 1 98.81 492 VAL B N 1
ATOM 7721 C CA . VAL B 1 492 ? -18.469 -19.484 -13.938 1 98.81 492 VAL B CA 1
ATOM 7722 C C . VAL B 1 492 ? -18.047 -20.75 -14.68 1 98.81 492 VAL B C 1
ATOM 7724 O O . VAL B 1 492 ? -17.25 -20.688 -15.625 1 98.81 492 VAL B O 1
ATOM 7727 N N . LEU B 1 493 ? -18.609 -21.844 -14.258 1 98.75 493 LEU B N 1
ATOM 7728 C CA . LEU B 1 493 ? -18.219 -23.156 -14.773 1 98.75 493 LEU B CA 1
ATOM 7729 C C . LEU B 1 493 ? -19.328 -23.75 -15.633 1 98.75 493 LEU B C 1
ATOM 7731 O O . LEU B 1 493 ? -20.516 -23.547 -15.359 1 98.75 493 LEU B O 1
ATOM 7735 N N . GLY B 1 494 ? -18.875 -24.547 -16.531 1 97.5 494 GLY B N 1
ATOM 7736 C CA . GLY B 1 494 ? -19.828 -25.234 -17.406 1 97.5 494 GLY B CA 1
ATOM 7737 C C . GLY B 1 494 ? -20.484 -26.422 -16.75 1 97.5 494 GLY B C 1
ATOM 7738 O O . GLY B 1 494 ? -21.5 -26.922 -17.25 1 97.5 494 GLY B O 1
ATOM 7739 N N . ASP B 1 495 ? -19.922 -26.891 -15.688 1 97.69 495 ASP B N 1
ATOM 7740 C CA . ASP B 1 495 ? -20.469 -28.016 -14.938 1 97.69 495 ASP B CA 1
ATOM 7741 C C . ASP B 1 495 ? -20.125 -27.906 -13.453 1 97.69 495 ASP B C 1
ATOM 7743 O O . ASP B 1 495 ? -19.234 -27.141 -13.07 1 97.69 495 ASP B O 1
ATOM 7747 N N . ASP B 1 496 ? -20.844 -28.625 -12.664 1 98.25 496 ASP B N 1
ATOM 7748 C CA . ASP B 1 496 ? -20.625 -28.688 -11.219 1 98.25 496 ASP B CA 1
ATOM 7749 C C . ASP B 1 496 ? -19.609 -29.781 -10.867 1 98.25 496 ASP B C 1
ATOM 7751 O O . ASP B 1 496 ? -19.859 -30.969 -11.094 1 98.25 496 ASP B O 1
ATOM 7755 N N . PRO B 1 497 ? -18.5 -29.406 -10.266 1 98.56 497 PRO B N 1
ATOM 7756 C CA . PRO B 1 497 ? -17.484 -30.391 -9.938 1 98.56 497 PRO B CA 1
ATOM 7757 C C . PRO B 1 497 ? -18 -31.516 -9.039 1 98.56 497 PRO B C 1
ATOM 7759 O O . PRO B 1 497 ? -17.453 -32.625 -9.039 1 98.56 497 PRO B O 1
ATOM 7762 N N . HIS B 1 498 ? -19.109 -31.25 -8.352 1 98.06 498 HIS B N 1
ATOM 7763 C CA . HIS B 1 498 ? -19.672 -32.25 -7.453 1 98.06 498 HIS B CA 1
ATOM 7764 C C . HIS B 1 498 ? -20.5 -33.281 -8.219 1 98.06 498 HIS B C 1
ATOM 7766 O O . HIS B 1 498 ? -20.844 -34.344 -7.68 1 98.06 498 HIS B O 1
ATOM 7772 N N . ARG B 1 499 ? -20.766 -32.969 -9.414 1 97.38 499 ARG B N 1
ATOM 7773 C CA . ARG B 1 499 ? -21.766 -33.781 -10.102 1 97.38 499 ARG B CA 1
ATOM 7774 C C . ARG B 1 499 ? -21.172 -34.5 -11.297 1 97.38 499 ARG B C 1
ATOM 7776 O O . ARG B 1 499 ? -21.891 -35.156 -12.055 1 97.38 499 ARG B O 1
ATOM 7783 N N . VAL B 1 500 ? -19.938 -34.375 -11.492 1 97.94 500 VAL B N 1
ATOM 7784 C CA . VAL B 1 500 ? -19.266 -35.094 -12.57 1 97.94 500 VAL B CA 1
ATOM 7785 C C . VAL B 1 500 ? -18.359 -36.156 -11.984 1 97.94 500 VAL B C 1
ATOM 7787 O O . VAL B 1 500 ? -18.047 -36.156 -10.789 1 97.94 500 VAL B O 1
ATOM 7790 N N . ASP B 1 501 ? -18 -37.094 -12.875 1 97.69 501 ASP B N 1
ATOM 7791 C CA . ASP B 1 501 ? -16.938 -38.031 -12.5 1 97.69 501 ASP B CA 1
ATOM 7792 C C . ASP B 1 501 ? -15.656 -37.281 -12.133 1 97.69 501 ASP B C 1
ATOM 7794 O O . ASP B 1 501 ? -15.234 -36.375 -12.828 1 97.69 501 ASP B O 1
ATOM 7798 N N . PRO B 1 502 ? -15.07 -37.656 -10.992 1 97.5 502 PRO B N 1
ATOM 7799 C CA . PRO B 1 502 ? -13.859 -36.969 -10.562 1 97.5 502 PRO B CA 1
ATOM 7800 C C . PRO B 1 502 ? -12.812 -36.875 -11.672 1 97.5 502 PRO B C 1
ATOM 7802 O O . PRO B 1 502 ? -12.109 -35.844 -11.766 1 97.5 502 PRO B O 1
ATOM 7805 N N . ALA B 1 503 ? -12.695 -37.812 -12.523 1 96.94 503 ALA B N 1
ATOM 7806 C CA . ALA B 1 503 ? -11.703 -37.844 -13.594 1 96.94 503 ALA B CA 1
ATOM 7807 C C . ALA B 1 503 ? -11.984 -36.75 -14.625 1 96.94 503 ALA B C 1
ATOM 7809 O O . ALA B 1 503 ? -11.125 -36.438 -15.453 1 96.94 503 ALA B O 1
ATOM 7810 N N . ARG B 1 504 ? -13.172 -36.125 -14.539 1 97.62 504 ARG B N 1
ATOM 7811 C CA . ARG B 1 504 ? -13.57 -35.125 -15.523 1 97.62 504 ARG B CA 1
ATOM 7812 C C . ARG B 1 504 ? -13.516 -33.719 -14.938 1 97.62 504 ARG B C 1
ATOM 7814 O O . ARG B 1 504 ? -13.75 -32.75 -15.641 1 97.62 504 ARG B O 1
ATOM 7821 N N . ILE B 1 505 ? -13.203 -33.625 -13.695 1 98.62 505 ILE B N 1
ATOM 7822 C CA . ILE B 1 505 ? -13.227 -32.344 -13.016 1 98.62 505 ILE B CA 1
ATOM 7823 C C . ILE B 1 505 ? -12.273 -31.359 -13.711 1 98.62 505 ILE B C 1
ATOM 7825 O O . ILE B 1 505 ? -12.641 -30.219 -13.984 1 98.62 505 ILE B O 1
ATOM 7829 N N . GLY B 1 506 ? -11.062 -31.797 -14.055 1 98.12 506 GLY B N 1
ATOM 7830 C CA . GLY B 1 506 ? -10.047 -30.953 -14.664 1 98.12 506 GLY B CA 1
ATOM 7831 C C . GLY B 1 506 ? -10.43 -30.469 -16.062 1 98.12 506 GLY B C 1
ATOM 7832 O O . GLY B 1 506 ? -9.836 -29.531 -16.578 1 98.12 506 GLY B O 1
ATOM 7833 N N . ASP B 1 507 ? -11.477 -31.109 -16.641 1 97.31 507 ASP B N 1
ATOM 7834 C CA . ASP B 1 507 ? -11.867 -30.797 -18.016 1 97.31 507 ASP B CA 1
ATOM 7835 C C . ASP B 1 507 ? -13.086 -29.891 -18.047 1 97.31 507 ASP B C 1
ATOM 7837 O O . ASP B 1 507 ? -13.539 -29.484 -19.125 1 97.31 507 ASP B O 1
ATOM 7841 N N . ILE B 1 508 ? -13.633 -29.562 -16.875 1 98.5 508 ILE B N 1
ATOM 7842 C CA . ILE B 1 508 ? -14.773 -28.656 -16.828 1 98.5 508 ILE B CA 1
ATOM 7843 C C . ILE B 1 508 ? -14.383 -27.312 -17.438 1 98.5 508 ILE B C 1
ATOM 7845 O O . ILE B 1 508 ? -13.336 -26.75 -17.109 1 98.5 508 ILE B O 1
ATOM 7849 N N . GLU B 1 509 ? -15.188 -26.828 -18.281 1 97.44 509 GLU B N 1
ATOM 7850 C CA . GLU B 1 509 ? -14.938 -25.562 -18.953 1 97.44 509 GLU B CA 1
ATOM 7851 C C . GLU B 1 509 ? -15.148 -24.391 -18 1 97.44 509 GLU B C 1
ATOM 7853 O O . GLU B 1 509 ? -16.109 -24.359 -17.234 1 97.44 509 GLU B O 1
ATOM 7858 N N . ILE B 1 510 ? -14.227 -23.438 -18.047 1 98.31 510 ILE B N 1
ATOM 7859 C CA . ILE B 1 510 ? -14.477 -22.141 -17.453 1 98.31 510 ILE B CA 1
ATOM 7860 C C . ILE B 1 510 ? -15.227 -21.25 -18.453 1 98.31 510 ILE B C 1
ATOM 7862 O O . ILE B 1 510 ? -14.641 -20.766 -19.422 1 98.31 510 ILE B O 1
ATOM 7866 N N . VAL B 1 511 ? -16.453 -21 -18.234 1 97.88 511 VAL B N 1
ATOM 7867 C CA . VAL B 1 511 ? -17.281 -20.234 -19.141 1 97.88 511 VAL B CA 1
ATOM 7868 C C . VAL B 1 511 ? -16.812 -18.781 -19.156 1 97.88 511 VAL B C 1
ATOM 7870 O O . VAL B 1 511 ? -16.641 -18.172 -20.219 1 97.88 511 VAL B O 1
ATOM 7873 N N . THR B 1 512 ? -16.656 -18.25 -18.016 1 97.38 512 THR B N 1
ATOM 7874 C CA . THR B 1 512 ? -16.141 -16.891 -17.859 1 97.38 512 THR B CA 1
ATOM 7875 C C . THR B 1 512 ? -15.719 -16.641 -16.422 1 97.38 512 THR B C 1
ATOM 7877 O O . THR B 1 512 ? -15.891 -17.5 -15.555 1 97.38 512 THR B O 1
ATOM 7880 N N . THR B 1 513 ? -15.125 -15.555 -16.203 1 98.38 513 THR B N 1
ATOM 7881 C CA . THR B 1 513 ? -14.742 -15.062 -14.883 1 98.38 513 THR B CA 1
ATOM 7882 C C . THR B 1 513 ? -15.219 -13.625 -14.688 1 98.38 513 THR B C 1
ATOM 7884 O O . THR B 1 513 ? -15.297 -12.852 -15.641 1 98.38 513 THR B O 1
ATOM 7887 N N . PHE B 1 514 ? -15.656 -13.312 -13.523 1 98.25 514 PHE B N 1
ATOM 7888 C CA . PHE B 1 514 ? -15.93 -11.945 -13.125 1 98.25 514 PHE B CA 1
ATOM 7889 C C . PHE B 1 514 ? -14.867 -11.43 -12.156 1 98.25 514 PHE B C 1
ATOM 7891 O O . PHE B 1 514 ? -14.5 -12.125 -11.203 1 98.25 514 PHE B O 1
ATOM 7898 N N . VAL B 1 515 ? -14.352 -10.305 -12.414 1 98.5 515 VAL B N 1
ATOM 7899 C CA . VAL B 1 515 ? -13.492 -9.594 -11.469 1 98.5 515 VAL B CA 1
ATOM 7900 C C . VAL B 1 515 ? -14.078 -8.211 -11.18 1 98.5 515 VAL B C 1
ATOM 7902 O O . VAL B 1 515 ? -14.422 -7.469 -12.102 1 98.5 515 VAL B O 1
ATOM 7905 N N . ASP B 1 516 ? -14.227 -7.91 -9.914 1 97.38 516 ASP B N 1
ATOM 7906 C CA . ASP B 1 516 ? -14.812 -6.641 -9.5 1 97.38 516 ASP B CA 1
ATOM 7907 C C . ASP B 1 516 ? -16.203 -6.457 -10.109 1 97.38 516 ASP B C 1
ATOM 7909 O O . ASP B 1 516 ? -16.578 -5.344 -10.477 1 97.38 516 ASP B O 1
ATOM 7913 N N . GLY B 1 517 ? -16.906 -7.531 -10.32 1 97.31 517 GLY B N 1
ATOM 7914 C CA . GLY B 1 517 ? -18.281 -7.516 -10.797 1 97.31 517 GLY B CA 1
ATOM 7915 C C . GLY B 1 517 ? -18.391 -7.383 -12.297 1 97.31 517 GLY B C 1
ATOM 7916 O O . GLY B 1 517 ? -19.5 -7.258 -12.836 1 97.31 517 GLY B O 1
ATOM 7917 N N . ARG B 1 518 ? -17.344 -7.461 -12.977 1 95.81 518 ARG B N 1
ATOM 7918 C CA . ARG B 1 518 ? -17.344 -7.273 -14.43 1 95.81 518 ARG B CA 1
ATOM 7919 C C . ARG B 1 518 ? -16.922 -8.555 -15.148 1 95.81 518 ARG B C 1
ATOM 7921 O O . ARG B 1 518 ? -15.953 -9.195 -14.75 1 95.81 518 ARG B O 1
ATOM 7928 N N . ASP B 1 519 ? -17.641 -8.844 -16.188 1 95.81 519 ASP B N 1
ATOM 7929 C CA . ASP B 1 519 ? -17.312 -9.984 -17.031 1 95.81 519 ASP B CA 1
ATOM 7930 C C . ASP B 1 519 ? -16 -9.758 -17.781 1 95.81 519 ASP B C 1
ATOM 7932 O O . ASP B 1 519 ? -15.867 -8.781 -18.516 1 95.81 519 ASP B O 1
ATOM 7936 N N . THR B 1 520 ? -15.07 -10.609 -17.578 1 94 520 THR B N 1
ATOM 7937 C CA . THR B 1 520 ? -13.727 -10.391 -18.109 1 94 520 THR B CA 1
ATOM 7938 C C . THR B 1 520 ? -13.68 -10.625 -19.609 1 94 520 THR B C 1
ATOM 7940 O O . THR B 1 520 ? -12.711 -10.266 -20.266 1 94 520 THR B O 1
ATOM 7943 N N . ARG B 1 521 ? -14.695 -11.211 -20.234 1 88.56 521 ARG B N 1
ATOM 7944 C CA . ARG B 1 521 ? -14.789 -11.375 -21.688 1 88.56 521 ARG B CA 1
ATOM 7945 C C . ARG B 1 521 ? -15.047 -10.039 -22.375 1 88.56 521 ARG B C 1
ATOM 7947 O O . ARG B 1 521 ? -14.742 -9.875 -23.562 1 88.56 521 ARG B O 1
ATOM 7954 N N . GLU B 1 522 ? -15.781 -9.164 -21.625 1 73.88 522 GLU B N 1
ATOM 7955 C CA . GLU B 1 522 ? -16.172 -7.879 -22.203 1 73.88 522 GLU B CA 1
ATOM 7956 C C . GLU B 1 522 ? -15.055 -6.852 -22.047 1 73.88 522 GLU B C 1
ATOM 7958 O O . GLU B 1 522 ? -15.148 -5.742 -22.578 1 73.88 522 GLU B O 1
ATOM 7963 N N . ALA B 1 523 ? -14.125 -7.16 -21.297 1 61.41 523 ALA B N 1
ATOM 7964 C CA . ALA B 1 523 ? -13.094 -6.16 -21.016 1 61.41 523 ALA B CA 1
ATOM 7965 C C . ALA B 1 523 ? -12.258 -5.883 -22.266 1 61.41 523 ALA B C 1
ATOM 7967 O O . ALA B 1 523 ? -11.75 -6.809 -22.891 1 61.41 523 ALA B O 1
ATOM 7968 N N . PRO B 1 524 ? -12.445 -4.699 -22.891 1 50.53 524 PRO B N 1
ATOM 7969 C CA . PRO B 1 524 ? -11.656 -4.422 -24.094 1 50.53 524 PRO B CA 1
ATOM 7970 C C . PRO B 1 524 ? -10.172 -4.723 -23.906 1 50.53 524 PRO B C 1
ATOM 7972 O O . PRO B 1 524 ? -9.656 -4.629 -22.781 1 50.53 524 PRO B O 1
ATOM 7975 N N . PRO B 1 525 ? -9.617 -5.48 -24.922 1 44.09 525 PRO B N 1
ATOM 7976 C CA . PRO B 1 525 ? -8.164 -5.543 -24.812 1 44.09 525 PRO B CA 1
ATOM 7977 C C . PRO B 1 525 ? -7.539 -4.199 -24.453 1 44.09 525 PRO B C 1
ATOM 7979 O O . PRO B 1 525 ? -8.062 -3.148 -24.844 1 44.09 525 PRO B O 1
ATOM 7982 N N . ALA B 1 526 ? -6.859 -4.285 -23.281 1 38.25 526 ALA B N 1
ATOM 7983 C CA . ALA B 1 526 ? -6.164 -3.018 -23.062 1 38.25 526 ALA B CA 1
ATOM 7984 C C . ALA B 1 526 ? -5.555 -2.496 -24.359 1 38.25 526 ALA B C 1
ATOM 7986 O O . ALA B 1 526 ? -5.145 -3.279 -25.219 1 38.25 526 ALA B O 1
#

pLDDT: mean 94.49, std 6.69, range [38.25, 98.94]

Secondary structure (DSSP, 8-state):
-EEEEEES-EEE---TTS-EES-EEEETTEEEEETHHHHTS-EEEEEE-TT-EEEEPEEEEEE-HHHHHHHHHS-B-TT--SHHHHHHHHHHHHHSS--TT-EEEEEEE-STTTTS---HHHHHTT-TT-EEEEEETTSSEEEE-HHHHTTS-TT---BTTEEETHHHHHHHHTTPSPPHHHHHHHHHHHHHHHHHTTEEEEEEEEESSGGG---TTTHHHHHHHHHTT---SEEEEEEEGGG-EE----GGG---EESGGG--TT-B-SSEEEEEEEEE-B--TTTT-S--SSPPTTSS----BSS-HHHHHHHHHHHHHTT--EEEE--SHHHHHHHHHHHHHHHHHS--TT---EEES--B--GGGHHHHHHHT-EEEE-HHHHHHHHHHHHHHH-HHHHTTBT-SHHHHHTTPPEEE---TTSS---HHHHHHHHHH-B-TT--BSSGGG---HHHHHHHTTHHHHHHTT-TTTSSS--TTSB--EEEESS-TTTS-GGGGGG--EEEEEETTEETTSS---/-EEEEEES-EEE---TTS-EES-EEEETTEEEEETHHHHTS-EEEEEE-TT-EEEEPEEEEEE-HHHHHHHHHS-B-TT--SHHHHHHHHHHHHHSS--TT-EEEEEEE-STTTTS---HHHHHTT-TT-EEEEEETTSSEEEE-HHHHTTS-TT---BTTEEETHHHHHHHHTTPSPPHHHHHHHHHHHHHHHHHTTEEEEEEEEESSGGG---TTTHHHHHHHHHTT---SEEEEEEEGGG-EE----GGG---EESGGG--TT-B-SSEEEEEEEEE-B--TTTT-S--SSPPTTSS----BSS-HHHHHHHHHHHHHTT--EEEE--SHHHHHHHHHHHHHHHHHS--TT---EEES--B--GGGHHHHHHHT-EEEE-HHHHHHHHHHHHHHH-HHHHTTBT-SHHHHHTTPPEEE---TTSS---HHHHHHHHHH-B-TT--BSSGGG---HHHHHHHTTHHHHHHTT-TTTSSS--TTSB--EEEESS-TTTS-GGGGGG--EEEEEETTEETTSS---